Protein AF-0000000084884429 (afdb_homodimer)

InterPro domains:
  IPR000172 Glucose-methanol-choline oxidoreductase, N-terminal [PF00732] (35-345)
  IPR000172 Glucose-methanol-choline oxidoreductase, N-terminal [PS00623] (112-135)
  IPR007867 Glucose-methanol-choline oxidoreductase, C-terminal [PF05199] (459-597)
  IPR012132 Glucose-methanol-choline oxidoreductase [PIRSF000137] (30-611)
  IPR012132 Glucose-methanol-choline oxidoreductase [PTHR11552] (22-611)
  IPR036188 FAD/NAD(P)-binding domain superfamily [G3DSA:3.50.50.60] (35-605)
  IPR036188 FAD/NAD(P)-binding domain superfamily [SSF51905] (32-609)

Radius of gyration: 31.02 Å; Cα contacts (8 Å, |Δi|>4): 3161; chains: 2; bounding box: 102×90×101 Å

Nearest PDB structures (foldseek):
  8bxl-assembly3_E  TM=9.101E-01  e=1.076E-56  Penicillium expansum
  3fim-assembly1_B  TM=9.137E-01  e=1.720E-54  Pleurotus eryngii
  6yrx-assembly1_AAA  TM=8.765E-01  e=1.521E-51  Chlorella variabilis
  5ncc-assembly4_D  TM=8.671E-01  e=5.876E-47  Chlorella variabilis
  5hsa-assembly1_H  TM=8.529E-01  e=1.124E-46  Komagataella phaffii CBS 7435

Secondary structure (DSSP, 8-state):
--------------------------PPPPPPSEEEEEEE--SHHHHHHHHHHHTTS---EEEE-SS--GGGSGGGSBGGGGGG-TTSTTB--EEBPPBGGGTTB--EE--B-STTGGGGTS--B-----HHHHHHHHHTT-TT-SHHHHHHHHHHTEEE----GGG----TT----GGG--S-SEEEB--S---HHHHHHHHHGGGGTPPB-S-S-SS---EEESPPBSB-TTSBB--HIIIIIHHHTT-TTEEEESS--EEEEEEE-SSSS-EEEEEEEEETTTTEEEEEEEEEEEEE--HHHHHHHHHHHTTEE-HHHHHHTTPPPSEE-TTTTEEEB--EEEEEEEEE-SSTTT--THHHH-HHHHHHHHHHHHHHS-SGGG--SS--EEEEPPPHHHHHHTT-HHHHHTT-SSS--EEEEEESS-SSSS--SS----TTSEEEEEEEEES-----EEEE-SSS-TTSPPEEE--TT-SHHHHHHHHHHHHHHHHHHHSHHHHTTB-STGGGEEESGGGS-TT-HHHHHHHHHHH-EE-S--B-TT-BS-GGGT-SB-TT-BBTT-BSEEE-SGGG-SS--SS-THHHHHHHHHHHHHHHHHHTT----/--------------------------PPPPPPSEEEEEEE--SHHHHHHHHHHHTTS---EEEE-SS--GGGSGGGSBGGGGGG-TTSTTB--EEBPPBGGGTTB--EE--B-STTGGGGTS--B-----HHHHHHHHHTT-TT-SHHHHHHHHHHTEEE----GGG----TT----GGG--S-SEEEB--S---HHHHHHHHHGGGGTPPB-S-S-SS---EEEPPPBSB-TTSBB--HIIIIIHHHTT-TTEEEESS--EEEEEEE-SSSS-EEEEEEEEETTTTEEEEEEEEEEEEE--HHHHHHHHHHHTTEE-HHHHHHTTPPPSEE-TTTT--BB--EEEEEEEEE-SSTTT--THHHH-HHHHHHHHHHHHHHS-SGGG--SS--EEEEPPPHHHHHHTT-HHHHHTT-SSS--EEEEEESS-SSSS--SS----TTSEEEEEEEEES-----BEEE-SSS-TTSPPEEE--TT-SHHHHHHHHHHHHHHHHHHHSHHHHTTB-STGGGEEESGGGS-TT-HHHHHHHHHHH-EE-S--B-TT-BS-GGGT-SB-TT-BBTT-BSEEE-SGGG-SS--SS-THHHHHHHHHHHHHHHHHHTT----

Structure (mmCIF, N/CA/C/O backbone):
data_AF-0000000084884429-model_v1
#
loop_
_entity.id
_entity.type
_entity.pdbx_description
1 polymer 'Glucose-methanol-choline oxidoreductase N-terminal domain-containing protein'
#
loop_
_atom_site.group_PDB
_atom_site.id
_atom_site.type_symbol
_atom_site.label_atom_id
_atom_site.label_alt_id
_atom_site.label_comp_id
_atom_site.label_asym_id
_atom_site.label_entity_id
_atom_site.label_seq_id
_atom_site.pdbx_PDB_ins_code
_atom_site.Cartn_x
_atom_site.Cartn_y
_atom_site.Cartn_z
_atom_site.occupancy
_atom_site.B_iso_or_equiv
_atom_site.auth_seq_id
_atom_site.auth_comp_id
_atom_site.auth_asym_id
_atom_site.auth_atom_id
_atom_site.pdbx_PDB_model_num
ATOM 1 N N . MET A 1 1 ? -57.531 45.875 -27.156 1 28.5 1 MET A N 1
ATOM 2 C CA . MET A 1 1 ? -57.156 44.688 -26.375 1 28.5 1 MET A CA 1
ATOM 3 C C . MET A 1 1 ? -55.812 44.156 -26.812 1 28.5 1 MET A C 1
ATOM 5 O O . MET A 1 1 ? -55.688 43.438 -27.812 1 28.5 1 MET A O 1
ATOM 9 N N . PHE A 1 2 ? -54.719 44.938 -26.719 1 32.41 2 PHE A N 1
ATOM 10 C CA . PHE A 1 2 ? -53.344 44.906 -27.172 1 32.41 2 PHE A CA 1
ATOM 11 C C . PHE A 1 2 ? -52.594 43.781 -26.453 1 32.41 2 PHE A C 1
ATOM 13 O O . PHE A 1 2 ? -52.375 43.875 -25.234 1 32.41 2 PHE A O 1
ATOM 20 N N . SER A 1 3 ? -52.719 42.531 -26.859 1 29.09 3 SER A N 1
ATOM 21 C CA . SER A 1 3 ? -52.125 41.281 -26.406 1 29.09 3 SER A CA 1
ATOM 22 C C . SER A 1 3 ? -50.594 41.312 -26.5 1 29.09 3 SER A C 1
ATOM 24 O O . SER A 1 3 ? -50.062 41.438 -27.594 1 29.09 3 SER A O 1
ATOM 26 N N . SER A 1 4 ? -49.938 41.969 -25.562 1 25.88 4 SER A N 1
ATOM 27 C CA . SER A 1 4 ? -48.469 42.094 -25.5 1 25.88 4 SER A CA 1
ATOM 28 C C . SER A 1 4 ? -47.812 40.719 -25.359 1 25.88 4 SER A C 1
ATOM 30 O O . SER A 1 4 ? -48.125 39.969 -24.438 1 25.88 4 SER A O 1
ATOM 32 N N . LYS A 1 5 ? -47.344 40.156 -26.531 1 30.22 5 LYS A N 1
ATOM 33 C CA . LYS A 1 5 ? -46.562 38.938 -26.703 1 30.22 5 LYS A CA 1
ATOM 34 C C . LYS A 1 5 ? -45.25 39 -25.906 1 30.22 5 LYS A C 1
ATOM 36 O O . LYS A 1 5 ? -44.344 39.719 -26.266 1 30.22 5 LYS A O 1
ATOM 41 N N . LEU A 1 6 ? -45.344 38.75 -24.516 1 28.12 6 LEU A N 1
ATOM 42 C CA . LEU A 1 6 ? -44.125 38.688 -23.703 1 28.12 6 LEU A CA 1
ATOM 43 C C . LEU A 1 6 ? -43.219 37.562 -24.172 1 28.12 6 LEU A C 1
ATOM 45 O O . LEU A 1 6 ? -43.625 36.406 -24.188 1 28.12 6 LEU A O 1
ATOM 49 N N . THR A 1 7 ? -42.281 37.844 -25.062 1 27.86 7 THR A N 1
ATOM 50 C CA . THR A 1 7 ? -41.25 36.906 -25.547 1 27.86 7 THR A CA 1
ATOM 51 C C . THR A 1 7 ? -40.344 36.469 -24.406 1 27.86 7 THR A C 1
ATOM 53 O O . THR A 1 7 ? -39.688 37.312 -23.781 1 27.86 7 THR A O 1
ATOM 56 N N . LEU A 1 8 ? -40.656 35.406 -23.688 1 26.7 8 LEU A N 1
ATOM 57 C CA . LEU A 1 8 ? -39.812 34.75 -22.703 1 26.7 8 LEU A CA 1
ATOM 58 C C . LEU A 1 8 ? -38.5 34.281 -23.328 1 26.7 8 LEU A C 1
ATOM 60 O O . LEU A 1 8 ? -38.5 33.406 -24.188 1 26.7 8 LEU A O 1
ATOM 64 N N . ALA A 1 9 ? -37.562 35.188 -23.516 1 31.23 9 ALA A N 1
ATOM 65 C CA . ALA A 1 9 ? -36.219 34.75 -23.875 1 31.23 9 ALA A CA 1
ATOM 66 C C . ALA A 1 9 ? -35.625 33.844 -22.781 1 31.23 9 ALA A C 1
ATOM 68 O O . ALA A 1 9 ? -35.375 34.281 -21.672 1 31.23 9 ALA A O 1
ATOM 69 N N . ILE A 1 10 ? -35.906 32.562 -22.844 1 29.95 10 ILE A N 1
ATOM 70 C CA . ILE A 1 10 ? -35.25 31.547 -22.047 1 29.95 10 ILE A CA 1
ATOM 71 C C . ILE A 1 10 ? -33.719 31.641 -22.234 1 29.95 10 ILE A C 1
ATOM 73 O O . ILE A 1 10 ? -33.219 31.469 -23.344 1 29.95 10 ILE A O 1
ATOM 77 N N . GLY A 1 11 ? -33.062 32.562 -21.5 1 28.14 11 GLY A N 1
ATOM 78 C CA . GLY A 1 11 ? -31.594 32.562 -21.422 1 28.14 11 GLY A CA 1
ATOM 79 C C . GLY A 1 11 ? -31 31.219 -21.094 1 28.14 11 GLY A C 1
ATOM 80 O O . GLY A 1 11 ? -31.297 30.641 -20.047 1 28.14 11 GLY A O 1
ATOM 81 N N . LEU A 1 12 ? -30.797 30.375 -22.078 1 30.28 12 LEU A N 1
ATOM 82 C CA . LEU A 1 12 ? -29.969 29.172 -21.984 1 30.28 12 LEU A CA 1
ATOM 83 C C . LEU A 1 12 ? -28.641 29.469 -21.297 1 30.28 12 LEU A C 1
ATOM 85 O O . LEU A 1 12 ? -27.797 30.172 -21.875 1 30.28 12 LEU A O 1
ATOM 89 N N . LEU A 1 13 ? -28.641 29.625 -20.016 1 29.45 13 LEU A N 1
ATOM 90 C CA . LEU A 1 13 ? -27.375 29.609 -19.281 1 29.45 13 LEU A CA 1
ATOM 91 C C . LEU A 1 13 ? -26.547 28.375 -19.656 1 29.45 13 LEU A C 1
ATOM 93 O O . LEU A 1 13 ? -26.953 27.25 -19.391 1 29.45 13 LEU A O 1
ATOM 97 N N . TYR A 1 14 ? -25.844 28.422 -20.719 1 29.58 14 TYR A N 1
ATOM 98 C CA . TYR A 1 14 ? -24.781 27.469 -21.016 1 29.58 14 TYR A CA 1
ATOM 99 C C . TYR A 1 14 ? -23.875 27.266 -19.812 1 29.58 14 TYR A C 1
ATOM 101 O O . TYR A 1 14 ? -23.188 28.188 -19.375 1 29.58 14 TYR A O 1
ATOM 109 N N . ALA A 1 15 ? -24.297 26.375 -18.969 1 33.88 15 ALA A N 1
ATOM 110 C CA . ALA A 1 15 ? -23.344 25.859 -18 1 33.88 15 ALA A CA 1
ATOM 111 C C . ALA A 1 15 ? -22.031 25.453 -18.688 1 33.88 15 ALA A C 1
ATOM 113 O O . ALA A 1 15 ? -21.984 24.453 -19.406 1 33.88 15 ALA A O 1
ATOM 114 N N . HIS A 1 16 ? -21.219 26.453 -19.047 1 29.48 16 HIS A N 1
ATOM 115 C CA . HIS A 1 16 ? -19.828 26.078 -19.328 1 29.48 16 HIS A CA 1
ATOM 116 C C . HIS A 1 16 ? -19.266 25.203 -18.219 1 29.48 16 HIS A C 1
ATOM 118 O O . HIS A 1 16 ? -19.016 25.688 -17.109 1 29.48 16 HIS A O 1
ATOM 124 N N . SER A 1 17 ? -19.734 24.047 -18.188 1 30.17 17 SER A N 1
ATOM 125 C CA . SER A 1 17 ? -19.016 23.078 -17.375 1 30.17 17 SER A CA 1
ATOM 126 C C . SER A 1 17 ? -17.5 23.203 -17.562 1 30.17 17 SER A C 1
ATOM 128 O O . SER A 1 17 ? -17 23 -18.672 1 30.17 17 SER A O 1
ATOM 130 N N . ILE A 1 18 ? -16.953 24.156 -16.875 1 29.61 18 ILE A N 1
ATOM 131 C CA . ILE A 1 18 ? -15.5 24.219 -16.797 1 29.61 18 ILE A CA 1
ATOM 132 C C . ILE A 1 18 ? -14.93 22.828 -16.562 1 29.61 18 ILE A C 1
ATOM 134 O O . ILE A 1 18 ? -15.047 22.281 -15.461 1 29.61 18 ILE A O 1
ATOM 138 N N . LEU A 1 19 ? -15.094 22.047 -17.562 1 29.28 19 LEU A N 1
ATOM 139 C CA . LEU A 1 19 ? -14.281 20.828 -17.547 1 29.28 19 LEU A CA 1
ATOM 140 C C . LEU A 1 19 ? -12.812 21.172 -17.312 1 29.28 19 LEU A C 1
ATOM 142 O O . LEU A 1 19 ? -12.219 21.922 -18.078 1 29.28 19 LEU A O 1
ATOM 146 N N . ALA A 1 20 ? -12.359 21.219 -16.094 1 28.7 20 ALA A N 1
ATOM 147 C CA . ALA A 1 20 ? -10.914 21.234 -15.875 1 28.7 20 ALA A CA 1
ATOM 148 C C . ALA A 1 20 ? -10.195 20.312 -16.844 1 28.7 20 ALA A C 1
ATOM 150 O O . ALA A 1 20 ? -10.391 19.094 -16.828 1 28.7 20 ALA A O 1
ATOM 151 N N . ARG A 1 21 ? -9.773 20.984 -17.922 1 31.45 21 ARG A N 1
ATOM 152 C CA . ARG A 1 21 ? -8.93 20.219 -18.812 1 31.45 21 ARG A CA 1
ATOM 153 C C . ARG A 1 21 ? -7.68 19.703 -18.094 1 31.45 21 ARG A C 1
ATOM 155 O O . ARG A 1 21 ? -6.992 20.484 -17.438 1 31.45 21 ARG A O 1
ATOM 162 N N . PRO A 1 22 ? -7.555 18.453 -17.922 1 31.91 22 PRO A N 1
ATOM 163 C CA . PRO A 1 22 ? -6.273 17.969 -17.391 1 31.91 22 PRO A CA 1
ATOM 164 C C . PRO A 1 22 ? -5.078 18.734 -17.969 1 31.91 22 PRO A C 1
ATOM 166 O O . PRO A 1 22 ? -5.152 19.25 -19.078 1 31.91 22 PRO A O 1
ATOM 169 N N . ILE A 1 23 ? -4.285 19.266 -17.172 1 31.33 23 ILE A N 1
ATOM 170 C CA . ILE A 1 23 ? -3.033 19.766 -17.719 1 31.33 23 ILE A CA 1
ATOM 171 C C . ILE A 1 23 ? -2.523 18.797 -18.797 1 31.33 23 ILE A C 1
ATOM 173 O O . ILE A 1 23 ? -2.129 17.672 -18.484 1 31.33 23 ILE A O 1
ATOM 177 N N . LYS A 1 24 ? -2.941 18.969 -19.938 1 39.25 24 LYS A N 1
ATOM 178 C CA . LYS A 1 24 ? -2.379 18.484 -21.203 1 39.25 24 LYS A CA 1
ATOM 179 C C . LYS A 1 24 ? -0.904 18.844 -21.328 1 39.25 24 LYS A C 1
ATOM 181 O O . LYS A 1 24 ? -0.537 20.016 -21.188 1 39.25 24 LYS A O 1
ATOM 186 N N . GLY A 1 25 ? 0.214 17.859 -20.828 1 46.62 25 GLY A N 1
ATOM 187 C CA . GLY A 1 25 ? 1.463 18.391 -21.344 1 46.62 25 GLY A CA 1
ATOM 188 C C . GLY A 1 25 ? 2.684 17.906 -20.594 1 46.62 25 GLY A C 1
ATOM 189 O O . GLY A 1 25 ? 3.793 18.406 -20.812 1 46.62 25 GLY A O 1
ATOM 190 N N . ILE A 1 26 ? 2.559 17.391 -19.359 1 47.69 26 ILE A N 1
ATOM 191 C CA . ILE A 1 26 ? 3.93 17.047 -19 1 47.69 26 ILE A CA 1
ATOM 192 C C . ILE A 1 26 ? 4.426 15.922 -19.906 1 47.69 26 ILE A C 1
ATOM 194 O O . ILE A 1 26 ? 3.912 14.805 -19.844 1 47.69 26 ILE A O 1
ATOM 198 N N . GLU A 1 27 ? 4.922 16.328 -20.875 1 57.53 27 GLU A N 1
ATOM 199 C CA . GLU A 1 27 ? 5.566 15.32 -21.703 1 57.53 27 GLU A CA 1
ATOM 200 C C . GLU A 1 27 ? 6.766 14.703 -20.984 1 57.53 27 GLU A C 1
ATOM 202 O O . GLU A 1 27 ? 7.531 15.406 -20.328 1 57.53 27 GLU A O 1
ATOM 207 N N . ARG A 1 28 ? 6.691 13.438 -20.891 1 68.38 28 ARG A N 1
ATOM 208 C CA . ARG A 1 28 ? 7.836 12.734 -20.312 1 68.38 28 ARG A CA 1
ATOM 209 C C . ARG A 1 28 ? 9.125 13.125 -21.031 1 68.38 28 ARG A C 1
ATOM 211 O O . ARG A 1 28 ? 9.211 13.07 -22.25 1 68.38 28 ARG A O 1
ATOM 218 N N . ALA A 1 29 ? 10.047 13.672 -20.234 1 70.25 29 ALA A N 1
ATOM 219 C CA . ALA A 1 29 ? 11.297 14.227 -20.766 1 70.25 29 ALA A CA 1
ATOM 220 C C . ALA A 1 29 ? 12.25 13.125 -21.188 1 70.25 29 ALA A C 1
ATOM 222 O O . ALA A 1 29 ? 12.172 12 -20.703 1 70.25 29 ALA A O 1
ATOM 223 N N . VAL A 1 30 ? 12.984 13.406 -22.125 1 79.38 30 VAL A N 1
ATOM 224 C CA . VAL A 1 30 ? 14.078 12.531 -22.531 1 79.38 30 VAL A CA 1
ATOM 225 C C . VAL A 1 30 ? 15.211 12.633 -21.516 1 79.38 30 VAL A C 1
ATOM 227 O O . VAL A 1 30 ? 15.672 13.734 -21.188 1 79.38 30 VAL A O 1
ATOM 230 N N . ILE A 1 31 ? 15.555 11.586 -20.938 1 84.88 31 ILE A N 1
ATOM 231 C CA . ILE A 1 31 ? 16.594 11.516 -19.922 1 84.88 31 ILE A CA 1
ATOM 232 C C . ILE A 1 31 ? 17.969 11.664 -20.562 1 84.88 31 ILE A C 1
ATOM 234 O O . ILE A 1 31 ? 18.234 11.062 -21.609 1 84.88 31 ILE A O 1
ATOM 238 N N . GLN A 1 32 ? 18.703 12.547 -19.984 1 89 32 GLN A N 1
ATOM 239 C CA . GLN A 1 32 ? 20.109 12.68 -20.375 1 89 32 GLN A CA 1
ATOM 240 C C . GLN A 1 32 ? 21.016 11.82 -19.484 1 89 32 GLN A C 1
ATOM 242 O O . GLN A 1 32 ? 20.578 11.336 -18.438 1 89 32 GLN A O 1
ATOM 247 N N . ASP A 1 33 ? 22.25 11.703 -19.906 1 90.56 33 ASP A N 1
ATOM 248 C CA . ASP A 1 33 ? 23.188 10.859 -19.172 1 90.56 33 ASP A CA 1
ATOM 249 C C . ASP A 1 33 ? 23.688 11.562 -17.922 1 90.56 33 ASP A C 1
ATOM 251 O O . ASP A 1 33 ? 24.172 10.914 -16.984 1 90.56 33 ASP A O 1
ATOM 255 N N . GLU A 1 34 ? 23.547 12.945 -18.016 1 95.94 34 GLU A N 1
ATOM 256 C CA . GLU A 1 34 ? 24.109 13.711 -16.906 1 95.94 34 GLU A CA 1
ATOM 257 C C . GLU A 1 34 ? 23.328 15 -16.672 1 95.94 34 GLU A C 1
ATOM 259 O O . GLU A 1 34 ? 22.844 15.625 -17.625 1 95.94 34 GLU A O 1
ATOM 264 N N . TYR A 1 35 ? 23.188 15.43 -15.445 1 98.19 35 TYR A N 1
ATOM 265 C CA . TYR A 1 35 ? 22.609 16.688 -14.977 1 98.19 35 TYR A CA 1
ATOM 266 C C . TYR A 1 35 ? 23.516 17.359 -13.961 1 98.19 35 TYR A C 1
ATOM 268 O O . TYR A 1 35 ? 24.422 16.734 -13.406 1 98.19 35 TYR A O 1
ATOM 276 N N . ASP A 1 36 ? 23.328 18.703 -13.789 1 98.56 36 ASP A N 1
ATOM 277 C CA . ASP A 1 36 ? 24.016 19.344 -12.672 1 98.56 36 ASP A CA 1
ATOM 278 C C . ASP A 1 36 ? 23.547 18.781 -11.336 1 98.56 36 ASP A C 1
ATOM 280 O O . ASP A 1 36 ? 24.344 18.391 -10.492 1 98.56 36 ASP A O 1
ATOM 284 N N . PHE A 1 37 ? 22.219 18.734 -11.219 1 98.81 37 PHE A N 1
ATOM 285 C CA . PHE A 1 37 ? 21.609 18.219 -10 1 98.81 37 PHE A CA 1
ATOM 286 C C . PHE A 1 37 ? 20.547 17.172 -10.328 1 98.81 37 PHE A C 1
ATOM 288 O O . PHE A 1 37 ? 19.797 17.328 -11.297 1 98.81 37 PHE A O 1
ATOM 295 N N . ILE A 1 38 ? 20.469 16.125 -9.508 1 98.88 38 ILE A N 1
ATOM 296 C CA . ILE A 1 38 ? 19.391 15.141 -9.523 1 98.88 38 ILE A CA 1
ATOM 297 C C . ILE A 1 38 ? 18.656 15.164 -8.188 1 98.88 38 ILE A C 1
ATOM 299 O O . ILE A 1 38 ? 19.281 15.031 -7.129 1 98.88 38 ILE A O 1
ATOM 303 N N . ILE A 1 39 ? 17.391 15.398 -8.266 1 98.94 39 ILE A N 1
ATOM 304 C CA . ILE A 1 39 ? 16.547 15.375 -7.07 1 98.94 39 ILE A CA 1
ATOM 305 C C . ILE A 1 39 ? 15.797 14.047 -6.992 1 98.94 39 ILE A C 1
ATOM 307 O O . ILE A 1 39 ? 14.953 13.75 -7.844 1 98.94 39 ILE A O 1
ATOM 311 N N . ALA A 1 40 ? 16.125 13.234 -5.984 1 98.88 40 ALA A N 1
ATOM 312 C CA . ALA A 1 40 ? 15.391 12.008 -5.684 1 98.88 40 ALA A CA 1
ATOM 313 C C . ALA A 1 40 ? 14.18 12.289 -4.797 1 98.88 40 ALA A C 1
ATOM 315 O O . ALA A 1 40 ? 14.312 12.422 -3.578 1 98.88 40 ALA A O 1
ATOM 316 N N . GLY A 1 41 ? 13.023 12.305 -5.414 1 98.69 41 GLY A N 1
ATOM 317 C CA . GLY A 1 41 ? 11.789 12.648 -4.727 1 98.69 41 GLY A CA 1
ATOM 318 C C . GLY A 1 41 ? 11.203 13.977 -5.168 1 98.69 41 GLY A C 1
ATOM 319 O O . GLY A 1 41 ? 11.781 15.031 -4.902 1 98.69 41 GLY A O 1
ATOM 320 N N . GLY A 1 42 ? 10.109 13.938 -5.824 1 98.62 42 GLY A N 1
ATOM 321 C CA . GLY A 1 42 ? 9.375 15.125 -6.227 1 98.62 42 GLY A CA 1
ATOM 322 C C . GLY A 1 42 ? 8.266 15.5 -5.262 1 98.62 42 GLY A C 1
ATOM 323 O O . GLY A 1 42 ? 7.129 15.742 -5.676 1 98.62 42 GLY A O 1
ATOM 324 N N . GLY A 1 43 ? 8.57 15.445 -3.949 1 98.56 43 GLY A N 1
ATOM 325 C CA . GLY A 1 43 ? 7.613 15.781 -2.91 1 98.56 43 GLY A CA 1
ATOM 326 C C . GLY A 1 43 ? 7.57 17.266 -2.596 1 98.56 43 GLY A C 1
ATOM 327 O O . GLY A 1 43 ? 7.855 18.094 -3.461 1 98.56 43 GLY A O 1
ATOM 328 N N . THR A 1 44 ? 7.191 17.625 -1.37 1 98.81 44 THR A N 1
ATOM 329 C CA . THR A 1 44 ? 6.977 19 -0.939 1 98.81 44 THR A CA 1
ATOM 330 C C . THR A 1 44 ? 8.242 19.828 -1.11 1 98.81 44 THR A C 1
ATOM 332 O O . THR A 1 44 ? 8.258 20.812 -1.856 1 98.81 44 THR A O 1
ATOM 335 N N . ALA A 1 45 ? 9.312 19.422 -0.539 1 98.88 45 ALA A N 1
ATOM 336 C CA . ALA A 1 45 ? 10.547 20.188 -0.583 1 98.88 45 ALA A CA 1
ATOM 337 C C . ALA A 1 45 ? 11.242 20.031 -1.932 1 98.88 45 ALA A C 1
ATOM 339 O O . ALA A 1 45 ? 11.82 21 -2.455 1 98.88 45 ALA A O 1
ATOM 340 N N . GLY A 1 46 ? 11.188 18.844 -2.506 1 98.88 46 GLY A N 1
ATOM 341 C CA . GLY A 1 46 ? 11.891 18.562 -3.75 1 98.88 46 GLY A CA 1
ATOM 342 C C . GLY A 1 46 ? 11.469 19.469 -4.891 1 98.88 46 GLY A C 1
ATOM 343 O O . GLY A 1 46 ? 12.312 19.953 -5.652 1 98.88 46 GLY A O 1
ATOM 344 N N . LEU A 1 47 ? 10.211 19.719 -4.988 1 98.81 47 LEU A N 1
ATOM 345 C CA . LEU A 1 47 ? 9.719 20.531 -6.102 1 98.81 47 LEU A CA 1
ATOM 346 C C . LEU A 1 47 ? 10 22 -5.867 1 98.81 47 LEU A C 1
ATOM 348 O O . LEU A 1 47 ? 10.133 22.781 -6.82 1 98.81 47 LEU A O 1
ATOM 352 N N . VAL A 1 48 ? 10.109 22.438 -4.586 1 98.88 48 VAL A N 1
ATOM 353 C CA . VAL A 1 48 ? 10.555 23.797 -4.281 1 98.88 48 VAL A CA 1
ATOM 354 C C . VAL A 1 48 ? 11.992 23.984 -4.746 1 98.88 48 VAL A C 1
ATOM 356 O O . VAL A 1 48 ? 12.312 24.953 -5.434 1 98.88 48 VAL A O 1
ATOM 359 N N . VAL A 1 49 ? 12.844 23.016 -4.438 1 98.88 49 VAL A N 1
ATOM 360 C CA . VAL A 1 49 ? 14.25 23.062 -4.816 1 98.88 49 VAL A CA 1
ATOM 361 C C . VAL A 1 49 ? 14.375 23.062 -6.34 1 98.88 49 VAL A C 1
ATOM 363 O O . VAL A 1 49 ? 15.148 23.844 -6.906 1 98.88 49 VAL A O 1
ATOM 366 N N . ALA A 1 50 ? 13.617 22.188 -6.977 1 98.69 50 ALA A N 1
ATOM 367 C CA . ALA A 1 50 ? 13.648 22.109 -8.438 1 98.69 50 ALA A CA 1
ATOM 368 C C . ALA A 1 50 ? 13.297 23.453 -9.062 1 98.69 50 ALA A C 1
ATOM 370 O O . ALA A 1 50 ? 13.984 23.906 -9.984 1 98.69 50 ALA A O 1
ATOM 371 N N . ASN A 1 51 ? 12.242 24.078 -8.57 1 98.62 51 ASN A N 1
ATOM 372 C CA . ASN A 1 51 ? 11.82 25.375 -9.07 1 98.62 51 ASN A CA 1
ATOM 373 C C . ASN A 1 51 ? 12.914 26.422 -8.891 1 98.62 51 ASN A C 1
ATOM 375 O O . ASN A 1 51 ? 13.312 27.078 -9.859 1 98.62 51 ASN A O 1
ATOM 379 N N . ARG A 1 52 ? 13.43 26.562 -7.77 1 98.31 52 ARG A N 1
ATOM 380 C CA . ARG A 1 52 ? 14.375 27.625 -7.438 1 98.31 52 ARG A CA 1
ATOM 381 C C . ARG A 1 52 ? 15.711 27.406 -8.141 1 98.31 52 ARG A C 1
ATOM 383 O O . ARG A 1 52 ? 16.344 28.359 -8.594 1 98.31 52 ARG A O 1
ATOM 390 N N . LEU A 1 53 ? 16.156 26.141 -8.25 1 98.19 53 LEU A N 1
ATOM 391 C CA . LEU A 1 53 ? 17.469 25.859 -8.836 1 98.19 53 LEU A CA 1
ATOM 392 C C . LEU A 1 53 ? 17.438 26.109 -10.344 1 98.19 53 LEU A C 1
ATOM 394 O O . LEU A 1 53 ? 18.5 26.312 -10.961 1 98.19 53 LEU A O 1
ATOM 398 N N . THR A 1 54 ? 16.281 26.078 -10.953 1 97.81 54 THR A N 1
ATOM 399 C CA . THR A 1 54 ? 16.234 26.219 -12.398 1 97.81 54 THR A CA 1
ATOM 400 C C . THR A 1 54 ? 15.867 27.641 -12.805 1 97.81 54 THR A C 1
ATOM 402 O O . THR A 1 54 ? 15.812 27.953 -13.992 1 97.81 54 THR A O 1
ATOM 405 N N . GLU A 1 55 ? 15.609 28.5 -11.852 1 96.31 55 GLU A N 1
ATOM 406 C CA . GLU A 1 55 ? 15.133 29.859 -12.086 1 96.31 55 GLU A CA 1
ATOM 407 C C . GLU A 1 55 ? 16.141 30.672 -12.891 1 96.31 55 GLU A C 1
ATOM 409 O O . GLU A 1 55 ? 15.758 31.422 -13.789 1 96.31 55 GLU A O 1
ATOM 414 N N . SER A 1 56 ? 17.406 30.547 -12.664 1 96.19 56 SER A N 1
ATOM 415 C CA . SER A 1 56 ? 18.422 31.391 -13.289 1 96.19 56 SER A CA 1
ATOM 416 C C . SER A 1 56 ? 18.797 30.875 -14.672 1 96.19 56 SER A C 1
ATOM 418 O O . SER A 1 56 ? 19.406 31.594 -15.461 1 96.19 56 SER A O 1
ATOM 420 N N . GLY A 1 57 ? 18.469 29.594 -14.906 1 96.38 57 GLY A N 1
ATOM 421 C CA . GLY A 1 57 ? 18.859 28.969 -16.156 1 96.38 57 GLY A CA 1
ATOM 422 C C . GLY A 1 57 ? 20.266 28.391 -16.141 1 96.38 57 GLY A C 1
ATOM 423 O O . GLY A 1 57 ? 20.672 27.703 -17.078 1 96.38 57 GLY A O 1
ATOM 424 N N . LYS A 1 58 ? 20.953 28.5 -15.078 1 96.62 58 LYS A N 1
ATOM 425 C CA . LYS A 1 58 ? 22.359 28.094 -14.961 1 96.62 58 LYS A CA 1
ATOM 426 C C . LYS A 1 58 ? 22.484 26.594 -14.789 1 96.62 58 LYS A C 1
ATOM 428 O O . LYS A 1 58 ? 23.453 25.984 -15.234 1 96.62 58 LYS A O 1
ATOM 433 N N . PHE A 1 59 ? 21.547 26 -14.156 1 98.12 59 PHE A N 1
ATOM 434 C CA . PHE A 1 59 ? 21.672 24.609 -13.758 1 98.12 59 PHE A CA 1
ATOM 435 C C . PHE A 1 59 ? 20.656 23.75 -14.5 1 98.12 59 PHE A C 1
ATOM 437 O O . PHE A 1 59 ? 19.516 24.156 -14.711 1 98.12 59 PHE A O 1
ATOM 444 N N . ARG A 1 60 ? 21.047 22.594 -14.938 1 97.56 60 ARG A N 1
ATOM 445 C CA . ARG A 1 60 ? 20.156 21.562 -15.445 1 97.56 60 ARG A CA 1
ATOM 446 C C . ARG A 1 60 ? 19.781 20.578 -14.344 1 97.56 60 ARG A C 1
ATOM 448 O O . ARG A 1 60 ? 20.656 20 -13.695 1 97.56 60 ARG A O 1
ATOM 455 N N . VAL A 1 61 ? 18.453 20.406 -14.164 1 98.25 61 VAL A N 1
ATOM 456 C CA . VAL A 1 61 ? 17.984 19.656 -13.008 1 98.25 61 VAL A CA 1
ATOM 457 C C . VAL A 1 61 ? 17.047 18.531 -13.461 1 98.25 61 VAL A C 1
ATOM 459 O O . VAL A 1 61 ? 16.219 18.734 -14.359 1 98.25 61 VAL A O 1
ATOM 462 N N . LEU A 1 62 ? 17.234 17.312 -12.898 1 98.06 62 LEU A N 1
ATOM 463 C CA . LEU A 1 62 ? 16.328 16.188 -13.07 1 98.06 62 LEU A CA 1
ATOM 464 C C . LEU A 1 62 ? 15.586 15.875 -11.773 1 98.06 62 LEU A C 1
ATOM 466 O O . LEU A 1 62 ? 16.219 15.75 -10.719 1 98.06 62 LEU A O 1
ATOM 470 N N . VAL A 1 63 ? 14.266 15.812 -11.867 1 98.12 63 VAL A N 1
ATOM 471 C CA . VAL A 1 63 ? 13.461 15.336 -10.75 1 98.12 63 VAL A CA 1
ATOM 472 C C . VAL A 1 63 ? 12.93 13.938 -11.047 1 98.12 63 VAL A C 1
ATOM 474 O O . VAL A 1 63 ? 12.359 13.695 -12.109 1 98.12 63 VAL A O 1
ATOM 477 N N . LEU A 1 64 ? 13.141 13.031 -10.102 1 98.06 64 LEU A N 1
ATOM 478 C CA . LEU A 1 64 ? 12.602 11.68 -10.188 1 98.06 64 LEU A CA 1
ATOM 479 C C . LEU A 1 64 ? 11.57 11.438 -9.086 1 98.06 64 LEU A C 1
ATOM 481 O O . LEU A 1 64 ? 11.859 11.648 -7.902 1 98.06 64 LEU A O 1
ATOM 485 N N . GLU A 1 65 ? 10.367 11.07 -9.469 1 97.94 65 GLU A N 1
ATOM 486 C CA . GLU A 1 65 ? 9.266 10.82 -8.539 1 97.94 65 GLU A CA 1
ATOM 487 C C . GLU A 1 65 ? 8.641 9.453 -8.766 1 97.94 65 GLU A C 1
ATOM 489 O O . GLU A 1 65 ? 8.328 9.086 -9.906 1 97.94 65 GLU A O 1
ATOM 494 N N . ALA A 1 66 ? 8.43 8.688 -7.68 1 97.31 66 ALA A N 1
ATOM 495 C CA . ALA A 1 66 ? 7.965 7.305 -7.738 1 97.31 66 ALA A CA 1
ATOM 496 C C . ALA A 1 66 ? 6.492 7.238 -8.141 1 97.31 66 ALA A C 1
ATOM 498 O O . ALA A 1 66 ? 6.078 6.316 -8.852 1 97.31 66 ALA A O 1
ATOM 499 N N . GLY A 1 67 ? 5.699 8.156 -7.629 1 96.81 67 GLY A N 1
ATOM 500 C CA . GLY A 1 67 ? 4.258 8.125 -7.828 1 96.81 67 GLY A CA 1
ATOM 501 C C . GLY A 1 67 ? 3.809 8.922 -9.039 1 96.81 67 GLY A C 1
ATOM 502 O O . GLY A 1 67 ? 4.637 9.367 -9.836 1 96.81 67 GLY A O 1
ATOM 503 N N . PRO A 1 68 ? 2.494 9.141 -9.219 1 96.56 68 PRO A N 1
ATOM 504 C CA . PRO A 1 68 ? 1.927 9.773 -10.414 1 96.56 68 PRO A CA 1
ATOM 505 C C . PRO A 1 68 ? 1.802 11.289 -10.273 1 96.56 68 PRO A C 1
ATOM 507 O O . PRO A 1 68 ? 2.188 11.852 -9.25 1 96.56 68 PRO A O 1
ATOM 510 N N . ASP A 1 69 ? 1.322 11.859 -11.398 1 94.81 69 ASP A N 1
ATOM 511 C CA . ASP A 1 69 ? 0.669 13.164 -11.352 1 94.81 69 ASP A CA 1
ATOM 512 C C . ASP A 1 69 ? -0.594 13.117 -10.5 1 94.81 69 ASP A C 1
ATOM 514 O O . ASP A 1 69 ? -1.416 12.211 -10.641 1 94.81 69 ASP A O 1
ATOM 518 N N . PRO A 1 70 ? -0.675 14.078 -9.562 1 96.31 70 PRO A N 1
ATOM 519 C CA . PRO A 1 70 ? -1.771 13.969 -8.594 1 96.31 70 PRO A CA 1
ATOM 520 C C . PRO A 1 70 ? -3.146 14.055 -9.25 1 96.31 70 PRO A C 1
ATOM 522 O O . PRO A 1 70 ? -4.152 13.695 -8.641 1 96.31 70 PRO A O 1
ATOM 525 N N . ASN A 1 71 ? -3.266 14.453 -10.523 1 95 71 ASN A N 1
ATOM 526 C CA . ASN A 1 71 ? -4.539 14.617 -11.211 1 95 71 ASN A CA 1
ATOM 527 C C . ASN A 1 71 ? -5.219 13.281 -11.484 1 95 71 ASN A C 1
ATOM 529 O O . ASN A 1 71 ? -6.402 13.234 -11.812 1 95 71 ASN A O 1
ATOM 533 N N . VAL A 1 72 ? -4.523 12.18 -11.258 1 94.75 72 VAL A N 1
ATOM 534 C CA . VAL A 1 72 ? -5.16 10.875 -11.406 1 94.75 72 VAL A CA 1
ATOM 535 C C . VAL A 1 72 ? -6.23 10.695 -10.336 1 94.75 72 VAL A C 1
ATOM 537 O O . VAL A 1 72 ? -7.109 9.844 -10.461 1 94.75 72 VAL A O 1
ATOM 540 N N . VAL A 1 73 ? -6.168 11.484 -9.281 1 97.19 73 VAL A N 1
ATOM 541 C CA . VAL A 1 73 ? -7.16 11.57 -8.219 1 97.19 73 VAL A CA 1
ATOM 542 C C . VAL A 1 73 ? -7.57 13.031 -8.008 1 97.19 73 VAL A C 1
ATOM 544 O O . VAL A 1 73 ? -7.059 13.703 -7.109 1 97.19 73 VAL A O 1
ATOM 547 N N . ALA A 1 74 ? -8.562 13.422 -8.688 1 96.62 74 ALA A N 1
ATOM 548 C CA . ALA A 1 74 ? -8.922 14.836 -8.781 1 96.62 74 ALA A CA 1
ATOM 549 C C . ALA A 1 74 ? -9.453 15.344 -7.445 1 96.62 74 ALA A C 1
ATOM 551 O O . ALA A 1 74 ? -9.414 16.547 -7.176 1 96.62 74 ALA A O 1
ATOM 552 N N . ALA A 1 75 ? -9.805 14.453 -6.578 1 95.44 75 ALA A N 1
ATOM 553 C CA . ALA A 1 75 ? -10.336 14.828 -5.273 1 95.44 75 ALA A CA 1
ATOM 554 C C . ALA A 1 75 ? -9.266 15.492 -4.414 1 95.44 75 ALA A C 1
ATOM 556 O O . ALA A 1 75 ? -9.578 16.109 -3.385 1 95.44 75 ALA A O 1
ATOM 557 N N . TYR A 1 76 ? -7.984 15.484 -4.855 1 97.38 76 TYR A N 1
ATOM 558 C CA . TYR A 1 76 ? -6.93 16.109 -4.07 1 97.38 76 TYR A CA 1
ATOM 559 C C . TYR A 1 76 ? -7.074 17.625 -4.07 1 97.38 76 TYR A C 1
ATOM 561 O O . TYR A 1 76 ? -6.531 18.312 -3.199 1 97.38 76 TYR A O 1
ATOM 569 N N . LYS A 1 77 ? -7.914 18.203 -4.879 1 97.19 77 LYS A N 1
ATOM 570 C CA . LYS A 1 77 ? -7.977 19.641 -5.117 1 97.19 77 LYS A CA 1
ATOM 571 C C . LYS A 1 77 ? -8.914 20.328 -4.125 1 97.19 77 LYS A C 1
ATOM 573 O O . LYS A 1 77 ? -8.5 21.234 -3.389 1 97.19 77 LYS A O 1
ATOM 578 N N . PRO A 1 78 ? -10.195 19.969 -4.102 1 96.88 78 PRO A N 1
ATOM 579 C CA . PRO A 1 78 ? -11.094 20.703 -3.207 1 96.88 78 PRO A CA 1
ATOM 580 C C . PRO A 1 78 ? -10.953 20.266 -1.75 1 96.88 78 PRO A C 1
ATOM 582 O O . PRO A 1 78 ? -10.617 19.109 -1.476 1 96.88 78 PRO A O 1
ATOM 585 N N . LEU A 1 79 ? -11.367 21.047 -0.83 1 96.12 79 LEU A N 1
ATOM 586 C CA . LEU A 1 79 ? -11.297 20.781 0.603 1 96.12 79 LEU A CA 1
ATOM 587 C C . LEU A 1 79 ? -12.172 19.594 0.982 1 96.12 79 LEU A C 1
ATOM 589 O O . LEU A 1 79 ? -11.75 18.734 1.753 1 96.12 79 LEU A O 1
ATOM 593 N N . GLY A 1 80 ? -13.32 19.578 0.407 1 93.69 80 GLY A N 1
ATOM 594 C CA . GLY A 1 80 ? -14.242 18.5 0.716 1 93.69 80 GLY A CA 1
ATOM 595 C C . GLY A 1 80 ? -13.797 17.141 0.18 1 93.69 80 GLY A C 1
ATOM 596 O O . GLY A 1 80 ? -14.297 16.109 0.604 1 93.69 80 GLY A O 1
ATOM 597 N N . GLY A 1 81 ? -12.883 17.125 -0.766 1 92.75 81 GLY A N 1
ATOM 598 C CA . GLY A 1 81 ? -12.375 15.898 -1.356 1 92.75 81 GLY A CA 1
ATOM 599 C C . GLY A 1 81 ? -11.305 15.227 -0.511 1 92.75 81 GLY A C 1
ATOM 600 O O . GLY A 1 81 ? -10.938 14.078 -0.767 1 92.75 81 GLY A O 1
ATOM 601 N N . ASN A 1 82 ? -10.867 15.867 0.502 1 92 82 ASN A N 1
ATOM 602 C CA . ASN A 1 82 ? -9.719 15.391 1.268 1 92 82 ASN A CA 1
ATOM 603 C C . ASN A 1 82 ? -9.992 14.031 1.906 1 92 82 ASN A C 1
ATOM 605 O O . ASN A 1 82 ? -9.086 13.211 2.049 1 92 82 ASN A O 1
ATOM 609 N N . SER A 1 83 ? -11.211 13.781 2.26 1 87.69 83 SER A N 1
ATOM 610 C CA . SER A 1 83 ? -11.57 12.523 2.902 1 87.69 83 SER A CA 1
ATOM 611 C C . SER A 1 83 ? -11.664 11.391 1.885 1 87.69 83 SER A C 1
ATOM 613 O O . SER A 1 83 ? -11.844 10.227 2.256 1 87.69 83 SER A O 1
ATOM 615 N N . LEU A 1 84 ? -11.508 11.734 0.595 1 90.62 84 LEU A N 1
ATOM 616 C CA . LEU A 1 84 ? -11.727 10.766 -0.472 1 90.62 84 LEU A CA 1
ATOM 617 C C . LEU A 1 84 ? -10.406 10.344 -1.11 1 90.62 84 LEU A C 1
ATOM 619 O O . LEU A 1 84 ? -10.398 9.609 -2.1 1 90.62 84 LEU A O 1
ATOM 623 N N . ILE A 1 85 ? -9.273 10.789 -0.508 1 93.19 85 ILE A N 1
ATOM 624 C CA . ILE A 1 85 ? -8.031 10.57 -1.23 1 93.19 85 ILE A CA 1
ATOM 625 C C . ILE A 1 85 ? -7.23 9.461 -0.55 1 93.19 85 ILE A C 1
ATOM 627 O O . ILE A 1 85 ? -6.293 8.906 -1.139 1 93.19 85 ILE A O 1
ATOM 631 N N . THR A 1 86 ? -7.492 9.133 0.722 1 90.19 86 THR A N 1
ATOM 632 C CA . THR A 1 86 ? -6.707 8.125 1.417 1 90.19 86 THR A CA 1
ATOM 633 C C . THR A 1 86 ? -6.91 6.75 0.784 1 90.19 86 THR A C 1
ATOM 635 O O . THR A 1 86 ? -8.023 6.406 0.378 1 90.19 86 THR A O 1
ATOM 638 N N . GLY A 1 87 ? -5.816 6.027 0.661 1 90.69 87 GLY A N 1
ATOM 639 C CA . GLY A 1 87 ? -5.879 4.699 0.071 1 90.69 87 GLY A CA 1
ATOM 640 C C . GLY A 1 87 ? -5.883 4.719 -1.446 1 90.69 87 GLY A C 1
ATOM 641 O O . GLY A 1 87 ? -5.828 3.668 -2.086 1 90.69 87 GLY A O 1
ATOM 642 N N . SER A 1 88 ? -5.898 5.906 -2.07 1 94.56 88 SER A N 1
ATOM 643 C CA . SER A 1 88 ? -5.887 6.027 -3.523 1 94.56 88 SER A CA 1
ATOM 644 C C . SER A 1 88 ? -4.48 5.859 -4.082 1 94.56 88 SER A C 1
ATOM 646 O O . SER A 1 88 ? -3.551 5.516 -3.346 1 94.56 88 SER A O 1
ATOM 648 N N . ALA A 1 89 ? -4.352 6.125 -5.395 1 95.06 89 ALA A N 1
ATOM 649 C CA . ALA A 1 89 ? -3.09 5.934 -6.109 1 95.06 89 ALA A CA 1
ATOM 650 C C . ALA A 1 89 ? -2.051 6.965 -5.672 1 95.06 89 ALA A C 1
ATOM 652 O O . ALA A 1 89 ? -0.859 6.805 -5.945 1 95.06 89 ALA A O 1
ATOM 653 N N . ILE A 1 90 ? -2.459 7.98 -4.938 1 97.06 90 ILE A N 1
ATOM 654 C CA . ILE A 1 90 ? -1.512 9.023 -4.57 1 97.06 90 ILE A CA 1
ATOM 655 C C . ILE A 1 90 ? -1.186 8.922 -3.08 1 97.06 90 ILE A C 1
ATOM 657 O O . ILE A 1 90 ? -0.691 9.875 -2.48 1 97.06 90 ILE A O 1
ATOM 661 N N . ASP A 1 91 ? -1.499 7.75 -2.516 1 96.75 91 ASP A N 1
ATOM 662 C CA . ASP A 1 91 ? -1.216 7.445 -1.117 1 96.75 91 ASP A CA 1
ATOM 663 C C . ASP A 1 91 ? -0.363 6.184 -0.992 1 96.75 91 ASP A C 1
ATOM 665 O O . ASP A 1 91 ? -0.771 5.105 -1.43 1 96.75 91 ASP A O 1
ATOM 669 N N . TRP A 1 92 ? 0.838 6.332 -0.359 1 96.5 92 TRP A N 1
ATOM 670 C CA . TRP A 1 92 ? 1.662 5.152 -0.116 1 96.5 92 TRP A CA 1
ATOM 671 C C . TRP A 1 92 ? 0.938 4.156 0.785 1 96.5 92 TRP A C 1
ATOM 673 O O . TRP A 1 92 ? 1.086 2.943 0.625 1 96.5 92 TRP A O 1
ATOM 683 N N . ARG A 1 93 ? 0.155 4.707 1.748 1 94.81 93 ARG A N 1
ATOM 684 C CA . ARG A 1 93 ? -0.606 3.924 2.715 1 94.81 93 ARG A CA 1
ATOM 685 C C . ARG A 1 93 ? 0.301 2.959 3.473 1 94.81 93 ARG A C 1
ATOM 687 O O . ARG A 1 93 ? 0.045 1.754 3.506 1 94.81 93 ARG A O 1
ATOM 694 N N . PHE A 1 94 ? 1.331 3.424 4.117 1 96 94 PHE A N 1
ATOM 695 C CA . PHE A 1 94 ? 2.223 2.584 4.91 1 96 94 PHE A CA 1
ATOM 696 C C . PHE A 1 94 ? 1.534 2.113 6.184 1 96 94 PHE A C 1
ATOM 698 O O . PHE A 1 94 ? 0.482 2.637 6.559 1 96 94 PHE A O 1
ATOM 705 N N . ASP A 1 95 ? 2.078 1.142 6.816 1 94.94 95 ASP A N 1
ATOM 706 C CA . ASP A 1 95 ? 1.699 0.712 8.156 1 94.94 95 ASP A CA 1
ATOM 707 C C . ASP A 1 95 ? 2.891 0.776 9.109 1 94.94 95 ASP A C 1
ATOM 709 O O . ASP A 1 95 ? 4.031 0.559 8.703 1 94.94 95 ASP A O 1
ATOM 713 N N . THR A 1 96 ? 2.574 1.052 10.336 1 97.12 96 THR A N 1
ATOM 714 C CA . THR A 1 96 ? 3.631 1.034 11.336 1 97.12 96 THR A CA 1
ATOM 715 C C . THR A 1 96 ? 3.893 -0.388 11.82 1 97.12 96 THR A C 1
ATOM 717 O O . THR A 1 96 ? 3.074 -1.285 11.602 1 97.12 96 THR A O 1
ATOM 720 N N . ALA A 1 97 ? 5.09 -0.545 12.43 1 95.88 97 ALA A N 1
ATOM 721 C CA . ALA A 1 97 ? 5.285 -1.701 13.297 1 95.88 97 ALA A CA 1
ATOM 722 C C . ALA A 1 97 ? 4.316 -1.668 14.477 1 95.88 97 ALA A C 1
ATOM 724 O O . ALA A 1 97 ? 3.723 -0.628 14.773 1 95.88 97 ALA A O 1
ATOM 725 N N . PRO A 1 98 ? 4.047 -2.852 15.133 1 95.44 98 PRO A N 1
ATOM 726 C CA . PRO A 1 98 ? 3.256 -2.791 16.359 1 95.44 98 PRO A CA 1
ATOM 727 C C . PRO A 1 98 ? 3.801 -1.773 17.359 1 95.44 98 PRO A C 1
ATOM 729 O O . PRO A 1 98 ? 5.004 -1.756 17.641 1 95.44 98 PRO A O 1
ATOM 732 N N . GLN A 1 99 ? 2.943 -0.905 17.844 1 98 99 GLN A N 1
ATOM 733 C CA . GLN A 1 99 ? 3.355 0.171 18.734 1 98 99 GLN A CA 1
ATOM 734 C C . GLN A 1 99 ? 3.301 -0.276 20.203 1 98 99 GLN A C 1
ATOM 736 O O . GLN A 1 99 ? 2.217 -0.438 20.766 1 98 99 GLN A O 1
ATOM 741 N N . GLN A 1 100 ? 4.43 -0.384 20.828 1 97.19 100 GLN A N 1
ATOM 742 C CA . GLN A 1 100 ? 4.512 -0.824 22.219 1 97.19 100 GLN A CA 1
ATOM 743 C C . GLN A 1 100 ? 3.686 0.076 23.125 1 97.19 100 GLN A C 1
ATOM 745 O O . GLN A 1 100 ? 2.967 -0.411 24 1 97.19 100 GLN A O 1
ATOM 750 N N . GLY A 1 101 ? 3.664 1.351 22.891 1 98.31 101 GLY A N 1
ATOM 751 C CA . GLY A 1 101 ? 2.965 2.303 23.734 1 98.31 101 GLY A CA 1
ATOM 752 C C . GLY A 1 101 ? 1.477 2.377 23.453 1 98.31 101 GLY A C 1
ATOM 753 O O . GLY A 1 101 ? 0.738 3.062 24.172 1 98.31 101 GLY A O 1
ATOM 754 N N . LEU A 1 102 ? 1.004 1.683 22.5 1 98.25 102 LEU A N 1
ATOM 755 C CA . LEU A 1 102 ? -0.409 1.651 22.125 1 98.25 102 LEU A CA 1
ATOM 756 C C . LEU A 1 102 ? -0.955 0.229 22.188 1 98.25 102 LEU A C 1
ATOM 758 O O . LEU A 1 102 ? -1.843 -0.134 21.422 1 98.25 102 LEU A O 1
ATOM 762 N N . ASP A 1 103 ? -0.342 -0.591 23.016 1 97.06 103 ASP A N 1
ATOM 763 C CA . ASP A 1 103 ? -0.778 -1.955 23.297 1 97.06 103 ASP A CA 1
ATOM 764 C C . ASP A 1 103 ? -0.702 -2.826 22.047 1 97.06 103 ASP A C 1
ATOM 766 O O . ASP A 1 103 ? -1.582 -3.656 21.812 1 97.06 103 ASP A O 1
ATOM 770 N N . GLY A 1 104 ? 0.26 -2.568 21.219 1 96 104 GLY A N 1
ATOM 771 C CA . GLY A 1 104 ? 0.55 -3.441 20.094 1 96 104 GLY A CA 1
ATOM 772 C C . GLY A 1 104 ? -0.244 -3.094 18.844 1 96 104 GLY A C 1
ATOM 773 O O . GLY A 1 104 ? -0.176 -3.805 17.844 1 96 104 GLY A O 1
ATOM 774 N N . ARG A 1 105 ? -0.956 -1.99 18.797 1 96 105 ARG A N 1
ATOM 775 C CA . ARG A 1 105 ? -1.723 -1.586 17.625 1 96 105 ARG A CA 1
ATOM 776 C C . ARG A 1 105 ? -0.804 -1.308 16.438 1 96 105 ARG A C 1
ATOM 778 O O . ARG A 1 105 ? 0.321 -0.834 16.625 1 96 105 ARG A O 1
ATOM 785 N N . ILE A 1 106 ? -1.251 -1.667 15.266 1 95.38 106 ILE A N 1
ATOM 786 C CA . ILE A 1 106 ? -0.637 -1.287 14 1 95.38 106 ILE A CA 1
ATOM 787 C C . ILE A 1 106 ? -1.451 -0.173 13.344 1 95.38 106 ILE A C 1
ATOM 789 O O . ILE A 1 106 ? -2.66 -0.312 13.148 1 95.38 106 ILE A O 1
ATOM 793 N N . LEU A 1 107 ? -0.804 0.924 13.055 1 96.5 107 LEU A N 1
ATOM 794 C CA . LEU A 1 107 ? -1.504 2.086 12.516 1 96.5 107 LEU A CA 1
ATOM 795 C C . LEU A 1 107 ? -1.155 2.303 11.047 1 96.5 107 LEU A C 1
ATOM 797 O O . LEU A 1 107 ? -0.002 2.129 10.648 1 96.5 107 LEU A O 1
ATOM 801 N N . THR A 1 108 ? -2.166 2.65 10.258 1 95.06 108 THR A N 1
ATOM 802 C CA . THR A 1 108 ? -1.895 3.121 8.906 1 95.06 108 THR A CA 1
ATOM 803 C C . THR A 1 108 ? -1.273 4.516 8.93 1 95.06 108 THR A C 1
ATOM 805 O O . THR A 1 108 ? -1.725 5.387 9.672 1 95.06 108 THR A O 1
ATOM 808 N N . TYR A 1 109 ? -0.221 4.66 8.211 1 97.25 109 TYR A N 1
ATOM 809 C CA . TYR A 1 109 ? 0.442 5.957 8.094 1 97.25 109 TYR A CA 1
ATOM 810 C C . TYR A 1 109 ? 0.375 6.477 6.66 1 97.25 109 TYR A C 1
ATOM 812 O O . TYR A 1 109 ? 1.18 6.086 5.812 1 97.25 109 TYR A O 1
ATOM 820 N N . HIS A 1 110 ? -0.515 7.383 6.414 1 96.38 110 HIS A N 1
ATOM 821 C CA . HIS A 1 110 ? -0.705 7.961 5.086 1 96.38 110 HIS A CA 1
ATOM 822 C C . HIS A 1 110 ? 0.433 8.914 4.734 1 96.38 110 HIS A C 1
ATOM 824 O O . HIS A 1 110 ? 0.875 9.695 5.574 1 96.38 110 HIS A O 1
ATOM 830 N N . ARG A 1 111 ? 0.964 8.742 3.551 1 97.44 111 ARG A N 1
ATOM 831 C CA . ARG A 1 111 ? 2.02 9.578 2.982 1 97.44 111 ARG A CA 1
ATOM 832 C C . ARG A 1 111 ? 1.808 9.789 1.487 1 97.44 111 ARG A C 1
ATOM 834 O O . ARG A 1 111 ? 1.416 8.859 0.776 1 97.44 111 ARG A O 1
ATOM 841 N N . GLY A 1 112 ? 2.055 10.977 1.051 1 98 112 GLY A N 1
ATOM 842 C CA . GLY A 1 112 ? 1.85 11.273 -0.359 1 98 112 GLY A CA 1
ATOM 843 C C . GLY A 1 112 ? 2.773 10.492 -1.272 1 98 112 GLY A C 1
ATOM 844 O O . GLY A 1 112 ? 3.973 10.383 -1.008 1 98 112 GLY A O 1
ATOM 845 N N . LYS A 1 113 ? 2.242 9.883 -2.307 1 97.44 113 LYS A N 1
ATOM 846 C CA . LYS A 1 113 ? 2.945 9.219 -3.398 1 97.44 113 LYS A CA 1
ATOM 847 C C . LYS A 1 113 ? 2.676 9.906 -4.73 1 97.44 113 LYS A C 1
ATOM 849 O O . LYS A 1 113 ? 1.604 9.742 -5.316 1 97.44 113 LYS A O 1
ATOM 854 N N . GLY A 1 114 ? 3.629 10.695 -5.18 1 97.81 114 GLY A N 1
ATOM 855 C CA . GLY A 1 114 ? 3.443 11.43 -6.418 1 97.81 114 GLY A CA 1
ATOM 856 C C . GLY A 1 114 ? 4.004 12.836 -6.367 1 97.81 114 GLY A C 1
ATOM 857 O O . GLY A 1 114 ? 4.488 13.281 -5.32 1 97.81 114 GLY A O 1
ATOM 858 N N . LEU A 1 115 ? 3.879 13.562 -7.504 1 98.25 115 LEU A N 1
ATOM 859 C CA . LEU A 1 115 ? 4.363 14.938 -7.594 1 98.25 115 LEU A CA 1
ATOM 860 C C . LEU A 1 115 ? 3.625 15.836 -6.605 1 98.25 115 LEU A C 1
ATOM 862 O O . LEU A 1 115 ? 2.398 15.953 -6.66 1 98.25 115 LEU A O 1
ATOM 866 N N . GLY A 1 116 ? 4.367 16.406 -5.707 1 98.62 116 GLY A N 1
ATOM 867 C CA . GLY A 1 116 ? 3.811 17.203 -4.633 1 98.62 116 GLY A CA 1
ATOM 868 C C . GLY A 1 116 ? 3.916 16.547 -3.273 1 98.62 116 GLY A C 1
ATOM 869 O O . GLY A 1 116 ? 3.814 17.203 -2.24 1 98.62 116 GLY A O 1
ATOM 870 N N . GLY A 1 117 ? 4.121 15.156 -3.305 1 98.31 117 GLY A N 1
ATOM 871 C CA . GLY A 1 117 ? 4.27 14.414 -2.062 1 98.31 117 GLY A CA 1
ATOM 872 C C . GLY A 1 117 ? 3.127 14.648 -1.09 1 98.31 117 GLY A C 1
ATOM 873 O O . GLY A 1 117 ? 1.959 14.648 -1.483 1 98.31 117 GLY A O 1
ATOM 874 N N . SER A 1 118 ? 3.459 14.836 0.162 1 98.31 118 SER A N 1
ATOM 875 C CA . SER A 1 118 ? 2.436 14.922 1.198 1 98.31 118 SER A CA 1
ATOM 876 C C . SER A 1 118 ? 1.716 16.266 1.159 1 98.31 118 SER A C 1
ATOM 878 O O . SER A 1 118 ? 0.646 16.422 1.753 1 98.31 118 SER A O 1
ATOM 880 N N . SER A 1 119 ? 2.229 17.266 0.425 1 98.5 119 SER A N 1
ATOM 881 C CA . SER A 1 119 ? 1.516 18.531 0.295 1 98.5 119 SER A CA 1
ATOM 882 C C . SER A 1 119 ? 0.271 18.375 -0.573 1 98.5 119 SER A C 1
ATOM 884 O O . SER A 1 119 ? -0.604 19.25 -0.57 1 98.5 119 SER A O 1
ATOM 886 N N . MET A 1 120 ? 0.162 17.328 -1.27 1 97.19 120 MET A N 1
ATOM 887 C CA . MET A 1 120 ? -1.009 17.141 -2.121 1 97.19 120 MET A CA 1
ATOM 888 C C . MET A 1 120 ? -2.08 16.328 -1.408 1 97.19 120 MET A C 1
ATOM 890 O O . MET A 1 120 ? -3.217 16.234 -1.877 1 97.19 120 MET A O 1
ATOM 894 N N . ILE A 1 121 ? -1.728 15.758 -0.202 1 97 121 ILE A N 1
ATOM 895 C CA . ILE A 1 121 ? -2.734 14.914 0.43 1 97 121 ILE A CA 1
ATOM 896 C C . ILE A 1 121 ? -2.932 15.344 1.882 1 97 121 ILE A C 1
ATOM 898 O O . ILE A 1 121 ? -3.738 14.758 2.607 1 97 121 ILE A O 1
ATOM 902 N N . ASN A 1 122 ? -2.221 16.312 2.402 1 96.94 122 ASN A N 1
ATOM 903 C CA . ASN A 1 122 ? -2.346 16.719 3.797 1 96.94 122 ASN A CA 1
ATOM 904 C C . ASN A 1 122 ? -3.689 17.391 4.066 1 96.94 122 ASN A C 1
ATOM 906 O O . ASN A 1 122 ? -4.523 17.5 3.164 1 96.94 122 ASN A O 1
ATOM 910 N N . GLY A 1 123 ? -3.941 17.828 5.344 1 96.44 123 GLY A N 1
ATOM 911 C CA . GLY A 1 123 ? -5.207 18.406 5.773 1 96.44 123 GLY A CA 1
ATOM 912 C C . GLY A 1 123 ? -5.312 19.891 5.48 1 96.44 123 GLY A C 1
ATOM 913 O O . GLY A 1 123 ? -6.148 20.594 6.062 1 96.44 123 GLY A O 1
ATOM 914 N N . PHE A 1 124 ? -4.434 20.469 4.703 1 97.38 124 PHE A N 1
ATOM 915 C CA . PHE A 1 124 ? -4.465 21.812 4.137 1 97.38 124 PHE A CA 1
ATOM 916 C C . PHE A 1 124 ? -3.887 22.828 5.117 1 97.38 124 PHE A C 1
ATOM 918 O O . PHE A 1 124 ? -3.48 23.922 4.719 1 97.38 124 PHE A O 1
ATOM 925 N N . TYR A 1 125 ? -3.918 22.578 6.438 1 97.81 125 TYR A N 1
ATOM 926 C CA . TYR A 1 125 ? -3.564 23.594 7.414 1 97.81 125 TYR A CA 1
ATOM 927 C C . TYR A 1 125 ? -2.133 24.078 7.207 1 97.81 125 TYR A C 1
ATOM 929 O O . TYR A 1 125 ? -1.224 23.281 7.004 1 97.81 125 TYR A O 1
ATOM 937 N N . TYR A 1 126 ? -1.968 25.344 7.234 1 97.94 126 TYR A N 1
ATOM 938 C CA . TYR A 1 126 ? -0.655 25.969 7.129 1 97.94 126 TYR A CA 1
ATOM 939 C C . TYR A 1 126 ? -0.305 26.734 8.406 1 97.94 126 TYR A C 1
ATOM 941 O O . TYR A 1 126 ? -1.07 27.578 8.852 1 97.94 126 TYR A O 1
ATOM 949 N N . GLY A 1 127 ? 0.785 26.5 8.945 1 97.94 127 GLY A N 1
ATOM 950 C CA . GLY A 1 127 ? 1.371 27.203 10.07 1 97.94 127 GLY A CA 1
ATOM 951 C C . GLY A 1 127 ? 2.889 27.188 10.062 1 97.94 127 GLY A C 1
ATOM 952 O O . GLY A 1 127 ? 3.502 26.469 9.273 1 97.94 127 GLY A O 1
ATOM 953 N N . ARG A 1 128 ? 3.477 28.062 10.938 1 98.44 128 ARG A N 1
ATOM 954 C CA . ARG A 1 128 ? 4.93 28.203 10.922 1 98.44 128 ARG A CA 1
ATOM 955 C C . ARG A 1 128 ? 5.531 27.766 12.258 1 98.44 128 ARG A C 1
ATOM 957 O O . ARG A 1 128 ? 6.727 27.484 12.344 1 98.44 128 ARG A O 1
ATOM 964 N N . GLY A 1 129 ? 4.727 27.719 13.297 1 98 129 GLY A N 1
ATOM 965 C CA . GLY A 1 129 ? 5.223 27.422 14.633 1 98 129 GLY A CA 1
ATOM 966 C C . GLY A 1 129 ? 5.797 28.641 15.336 1 98 129 GLY A C 1
ATOM 967 O O . GLY A 1 129 ? 5.648 29.766 14.859 1 98 129 GLY A O 1
ATOM 968 N N . THR A 1 130 ? 6.418 28.391 16.453 1 98.44 130 THR A N 1
ATOM 969 C CA . THR A 1 130 ? 6.922 29.438 17.328 1 98.44 130 THR A CA 1
ATOM 970 C C . THR A 1 130 ? 8.383 29.75 17.016 1 98.44 130 THR A C 1
ATOM 972 O O . THR A 1 130 ? 9.172 28.844 16.734 1 98.44 130 THR A O 1
ATOM 975 N N . SER A 1 131 ? 8.766 31.031 17.125 1 98.62 131 SER A N 1
ATOM 976 C CA . SER A 1 131 ? 10.102 31.5 16.797 1 98.62 131 SER A CA 1
ATOM 977 C C . SER A 1 131 ? 11.164 30.797 17.609 1 98.62 131 SER A C 1
ATOM 979 O O . SER A 1 131 ? 12.234 30.453 17.109 1 98.62 131 SER A O 1
ATOM 981 N N . THR A 1 132 ? 10.906 30.484 18.828 1 98.19 132 THR A N 1
ATOM 982 C CA . THR A 1 132 ? 11.898 29.938 19.734 1 98.19 132 THR A CA 1
ATOM 983 C C . THR A 1 132 ? 12.305 28.531 19.312 1 98.19 132 THR A C 1
ATOM 985 O O . THR A 1 132 ? 13.406 28.078 19.625 1 98.19 132 THR A O 1
ATOM 988 N N . VAL A 1 133 ? 11.438 27.844 18.609 1 98.56 133 VAL A N 1
ATOM 989 C CA . VAL A 1 133 ? 11.773 26.531 18.109 1 98.56 133 VAL A CA 1
ATOM 990 C C . VAL A 1 133 ? 12.914 26.625 17.094 1 98.56 133 VAL A C 1
ATOM 992 O O . VAL A 1 133 ? 13.875 25.859 17.156 1 98.56 133 VAL A O 1
ATOM 995 N N . TYR A 1 134 ? 12.844 27.562 16.219 1 98.75 134 TYR A N 1
ATOM 996 C CA . TYR A 1 134 ? 13.883 27.75 15.227 1 98.75 134 TYR A CA 1
ATOM 997 C C . TYR A 1 134 ? 15.156 28.312 15.859 1 98.75 134 TYR A C 1
ATOM 999 O O . TYR A 1 134 ? 16.266 27.984 15.438 1 98.75 134 TYR A O 1
ATOM 1007 N N . ASP A 1 135 ? 14.961 29.172 16.844 1 98.69 135 ASP A N 1
ATOM 1008 C CA . ASP A 1 135 ? 16.125 29.609 17.594 1 98.69 135 ASP A CA 1
ATOM 1009 C C . ASP A 1 135 ? 16.828 28.438 18.266 1 98.69 135 ASP A C 1
ATOM 1011 O O . ASP A 1 135 ? 18.047 28.422 18.375 1 98.69 135 ASP A O 1
ATOM 1015 N N . LEU A 1 136 ? 16.062 27.531 18.703 1 98.5 136 LEU A N 1
ATOM 1016 C CA . LEU A 1 136 ? 16.641 26.312 19.266 1 98.5 136 LEU A CA 1
ATOM 1017 C C . LEU A 1 136 ? 17.375 25.5 18.203 1 98.5 136 LEU A C 1
ATOM 1019 O O . LEU A 1 136 ? 18.375 24.859 18.5 1 98.5 136 LEU A O 1
ATOM 1023 N N . TRP A 1 137 ? 16.828 25.469 16.922 1 98.75 137 TRP A N 1
ATOM 1024 C CA . TRP A 1 137 ? 17.578 24.828 15.852 1 98.75 137 TRP A CA 1
ATOM 1025 C C . TRP A 1 137 ? 19 25.375 15.773 1 98.75 137 TRP A C 1
ATOM 1027 O O . TRP A 1 137 ? 19.969 24.609 15.711 1 98.75 137 TRP A O 1
ATOM 1037 N N . GLU A 1 138 ? 19.109 26.672 15.812 1 98.62 138 GLU A N 1
ATOM 1038 C CA . GLU A 1 138 ? 20.422 27.312 15.742 1 98.62 138 GLU A CA 1
ATOM 1039 C C . GLU A 1 138 ? 21.25 27 16.984 1 98.62 138 GLU A C 1
ATOM 1041 O O . GLU A 1 138 ? 22.438 26.656 16.875 1 98.62 138 GLU A O 1
ATOM 1046 N N . LYS A 1 139 ? 20.656 27.078 18.125 1 98 139 LYS A N 1
ATOM 1047 C CA . LYS A 1 139 ? 21.359 26.828 19.391 1 98 139 LYS A CA 1
ATOM 1048 C C . LYS A 1 139 ? 21.922 25.406 19.438 1 98 139 LYS A C 1
ATOM 1050 O O . LYS A 1 139 ? 22.953 25.156 20.062 1 98 139 LYS A O 1
ATOM 1055 N N . ARG A 1 140 ? 21.312 24.531 18.75 1 97.69 140 ARG A N 1
ATOM 1056 C CA . ARG A 1 140 ? 21.75 23.141 18.719 1 97.69 140 ARG A CA 1
ATOM 1057 C C . ARG A 1 140 ? 22.875 22.938 17.703 1 97.69 140 ARG A C 1
ATOM 1059 O O . ARG A 1 140 ? 23.188 21.797 17.328 1 97.69 140 ARG A O 1
ATOM 1066 N N . GLY A 1 141 ? 23.375 23.969 17.172 1 98.19 141 GLY A N 1
ATOM 1067 C CA . GLY A 1 141 ? 24.578 23.906 16.359 1 98.19 141 GLY A CA 1
ATOM 1068 C C . GLY A 1 141 ? 24.312 24.031 14.875 1 98.19 141 GLY A C 1
ATOM 1069 O O . GLY A 1 141 ? 25.062 23.531 14.047 1 98.19 141 GLY A O 1
ATOM 1070 N N . ASN A 1 142 ? 23.25 24.672 14.562 1 98.69 142 ASN A N 1
ATOM 1071 C CA . ASN A 1 142 ? 22.922 24.859 13.156 1 98.69 142 ASN A CA 1
ATOM 1072 C C . ASN A 1 142 ? 22.844 26.344 12.797 1 98.69 142 ASN A C 1
ATOM 1074 O O . ASN A 1 142 ? 21.766 26.875 12.562 1 98.69 142 ASN A O 1
ATOM 1078 N N . PRO A 1 143 ? 23.984 26.984 12.641 1 98.5 143 PRO A N 1
ATOM 1079 C CA . PRO A 1 143 ? 23.969 28.406 12.312 1 98.5 143 PRO A CA 1
ATOM 1080 C C . PRO A 1 143 ? 23.172 28.719 11.047 1 98.5 143 PRO A C 1
ATOM 1082 O O . PRO A 1 143 ? 23.219 27.938 10.086 1 98.5 143 PRO A O 1
ATOM 1085 N N . GLY A 1 144 ? 22.422 29.797 11.109 1 98.44 144 GLY A N 1
ATOM 1086 C CA . GLY A 1 144 ? 21.672 30.25 9.953 1 98.44 144 GLY A CA 1
ATOM 1087 C C . GLY A 1 144 ? 20.234 29.75 9.945 1 98.44 144 GLY A C 1
ATOM 1088 O O . GLY A 1 144 ? 19.469 30.047 9.023 1 98.44 144 GLY A O 1
ATOM 1089 N N . TRP A 1 145 ? 19.812 29.062 10.992 1 98.81 145 TRP A N 1
ATOM 1090 C CA . TRP A 1 145 ? 18.484 28.453 10.984 1 98.81 145 TRP A CA 1
ATOM 1091 C C . TRP A 1 145 ? 17.625 29.047 12.094 1 98.81 145 TRP A C 1
ATOM 1093 O O . TRP A 1 145 ? 16.578 28.484 12.438 1 98.81 145 TRP A O 1
ATOM 1103 N N . SER A 1 146 ? 18 30.172 12.664 1 98.69 146 SER A N 1
ATOM 1104 C CA . SER A 1 146 ? 17.172 30.875 13.641 1 98.69 146 SER A CA 1
ATOM 1105 C C . SER A 1 146 ? 15.922 31.469 12.992 1 98.69 146 SER A C 1
ATOM 1107 O O . SER A 1 146 ? 15.828 31.516 11.766 1 98.69 146 SER A O 1
ATOM 1109 N N . TRP A 1 147 ? 15.016 31.859 13.82 1 98.69 147 TRP A N 1
ATOM 1110 C CA . TRP A 1 147 ? 13.789 32.469 13.336 1 98.69 147 TRP A CA 1
ATOM 1111 C C . TRP A 1 147 ? 14.094 33.656 12.414 1 98.69 147 TRP A C 1
ATOM 1113 O O . TRP A 1 147 ? 13.523 33.781 11.328 1 98.69 147 TRP A O 1
ATOM 1123 N N . ASP A 1 148 ? 15.016 34.469 12.797 1 98.38 148 ASP A N 1
ATOM 1124 C CA . ASP A 1 148 ? 15.352 35.656 12.023 1 98.38 148 ASP A CA 1
ATOM 1125 C C . ASP A 1 148 ? 15.859 35.281 10.633 1 98.38 148 ASP A C 1
ATOM 1127 O O . ASP A 1 148 ? 15.633 36 9.656 1 98.38 148 ASP A O 1
ATOM 1131 N N . ASN A 1 149 ? 16.531 34.156 10.602 1 98.44 149 ASN A N 1
ATOM 1132 C CA . ASN A 1 149 ? 17.109 33.719 9.344 1 98.44 149 ASN A CA 1
ATOM 1133 C C . ASN A 1 149 ? 16.062 33.062 8.445 1 98.44 149 ASN A C 1
ATOM 1135 O O . ASN A 1 149 ? 16.141 33.156 7.219 1 98.44 149 ASN A O 1
ATOM 1139 N N . VAL A 1 150 ? 15.039 32.406 9.047 1 98.62 150 VAL A N 1
ATOM 1140 C CA . VAL A 1 150 ? 14.18 31.562 8.203 1 98.62 150 VAL A CA 1
ATOM 1141 C C . VAL A 1 150 ? 12.852 32.281 7.961 1 98.62 150 VAL A C 1
ATOM 1143 O O . VAL A 1 150 ? 12.148 31.984 6.992 1 98.62 150 VAL A O 1
ATOM 1146 N N . TYR A 1 151 ? 12.453 33.281 8.766 1 98.56 151 TYR A N 1
ATOM 1147 C CA . TYR A 1 151 ? 11.18 33.969 8.633 1 98.56 151 TYR A CA 1
ATOM 1148 C C . TYR A 1 151 ? 11.039 34.594 7.246 1 98.56 151 TYR A C 1
ATOM 1150 O O . TYR A 1 151 ? 9.984 34.469 6.613 1 98.56 151 TYR A O 1
ATOM 1158 N N . PRO A 1 152 ? 12.109 35.281 6.711 1 98.44 152 PRO A N 1
ATOM 1159 C CA . PRO A 1 152 ? 11.969 35.844 5.367 1 98.44 152 PRO A CA 1
ATOM 1160 C C . PRO A 1 152 ? 11.656 34.781 4.309 1 98.44 152 PRO A C 1
ATOM 1162 O O . PRO A 1 152 ? 10.992 35.094 3.314 1 98.44 152 PRO A O 1
ATOM 1165 N N . LEU A 1 153 ? 12.102 33.594 4.516 1 98.5 153 LEU A N 1
ATOM 1166 C CA . LEU A 1 153 ? 11.852 32.5 3.562 1 98.5 153 LEU A CA 1
ATOM 1167 C C . LEU A 1 153 ? 10.406 32.031 3.635 1 98.5 153 LEU A C 1
ATOM 1169 O O . LEU A 1 153 ? 9.812 31.672 2.617 1 98.5 153 LEU A O 1
ATOM 1173 N N . PHE A 1 154 ? 9.859 32.062 4.859 1 98.5 154 PHE A N 1
ATOM 1174 C CA . PHE A 1 154 ? 8.43 31.797 5.016 1 98.5 154 PHE A CA 1
ATOM 1175 C C . PHE A 1 154 ? 7.613 32.812 4.219 1 98.5 154 PHE A C 1
ATOM 1177 O O . PHE A 1 154 ? 6.66 32.438 3.527 1 98.5 154 PHE A O 1
ATOM 1184 N N . VAL A 1 155 ? 8 34 4.352 1 98.5 155 VAL A N 1
ATOM 1185 C CA . VAL A 1 155 ? 7.281 35.094 3.705 1 98.5 155 VAL A CA 1
ATOM 1186 C C . VAL A 1 155 ? 7.461 35.031 2.191 1 98.5 155 VAL A C 1
ATOM 1188 O O . VAL A 1 155 ? 6.484 35.094 1.439 1 98.5 155 VAL A O 1
ATOM 1191 N N . LYS A 1 156 ? 8.625 34.781 1.713 1 96.94 156 LYS A N 1
ATOM 1192 C CA . LYS A 1 156 ? 8.984 34.688 0.299 1 96.94 156 LYS A CA 1
ATOM 1193 C C . LYS A 1 156 ? 8.156 33.656 -0.429 1 96.94 156 LYS A C 1
ATOM 1195 O O . LYS A 1 156 ? 7.75 33.844 -1.576 1 96.94 156 LYS A O 1
ATOM 1200 N N . GLY A 1 157 ? 7.898 32.625 0.229 1 97.62 157 GLY A N 1
ATOM 1201 C CA . GLY A 1 157 ? 7.297 31.469 -0.428 1 97.62 157 GLY A CA 1
ATOM 1202 C C . GLY A 1 157 ? 5.785 31.531 -0.489 1 97.62 157 GLY A C 1
ATOM 1203 O O . GLY A 1 157 ? 5.148 30.75 -1.19 1 97.62 157 GLY A O 1
ATOM 1204 N N . THR A 1 158 ? 5.184 32.562 0.121 1 98.25 158 THR A N 1
ATOM 1205 C CA . THR A 1 158 ? 3.734 32.5 0.273 1 98.25 158 THR A CA 1
ATOM 1206 C C . THR A 1 158 ? 3.078 33.781 -0.279 1 98.25 158 THR A C 1
ATOM 1208 O O . THR A 1 158 ? 3.717 34.812 -0.362 1 98.25 158 THR A O 1
ATOM 1211 N N . HIS A 1 159 ? 1.933 33.719 -0.642 1 96.94 159 HIS A N 1
ATOM 1212 C CA . HIS A 1 159 ? 1.038 34.844 -0.806 1 96.94 159 HIS A CA 1
ATOM 1213 C C . HIS A 1 159 ? -0.363 34.531 -0.296 1 96.94 159 HIS A C 1
ATOM 1215 O O . HIS A 1 159 ? -0.764 33.344 -0.262 1 96.94 159 HIS A O 1
ATOM 1221 N N . PHE A 1 160 ? -1.07 35.5 0.173 1 98.06 160 PHE A N 1
ATOM 1222 C CA . PHE A 1 160 ? -2.363 35.312 0.82 1 98.06 160 PHE A CA 1
ATOM 1223 C C . PHE A 1 160 ? -3.498 35.75 -0.094 1 98.06 160 PHE A C 1
ATOM 1225 O O . PHE A 1 160 ? -3.463 36.844 -0.645 1 98.06 160 PHE A O 1
ATOM 1232 N N . ASN A 1 161 ? -4.484 34.875 -0.288 1 98 161 ASN A N 1
ATOM 1233 C CA . ASN A 1 161 ? -5.715 35.188 -1.017 1 98 161 ASN A CA 1
ATOM 1234 C C . ASN A 1 161 ? -6.852 35.562 -0.07 1 98 161 ASN A C 1
ATOM 1236 O O . ASN A 1 161 ? -7.43 34.688 0.585 1 98 161 ASN A O 1
ATOM 1240 N N . PRO A 1 162 ? -7.25 36.75 -0.086 1 96.12 162 PRO A N 1
ATOM 1241 C CA . PRO A 1 162 ? -8.375 37.125 0.776 1 96.12 162 PRO A CA 1
ATOM 1242 C C . PRO A 1 162 ? -9.68 36.438 0.365 1 96.12 162 PRO A C 1
ATOM 1244 O O . PRO A 1 162 ? -9.859 36.094 -0.803 1 96.12 162 PRO A O 1
ATOM 1247 N N . GLN A 1 163 ? -10.539 36.312 1.375 1 95.94 163 GLN A N 1
ATOM 1248 C CA . GLN A 1 163 ? -11.844 35.688 1.115 1 95.94 163 GLN A CA 1
ATOM 1249 C C . GLN A 1 163 ? -12.633 36.5 0.098 1 95.94 163 GLN A C 1
ATOM 1251 O O . GLN A 1 163 ? -12.648 37.75 0.155 1 95.94 163 GLN A O 1
ATOM 1256 N N . ASN A 1 164 ? -13.266 35.812 -0.843 1 95.12 164 ASN A N 1
ATOM 1257 C CA . ASN A 1 164 ? -14.203 36.438 -1.77 1 95.12 164 ASN A CA 1
ATOM 1258 C C . ASN A 1 164 ? -15.539 36.75 -1.097 1 95.12 164 ASN A C 1
ATOM 1260 O O . ASN A 1 164 ? -16.391 35.875 -0.969 1 95.12 164 ASN A O 1
ATOM 1264 N N . GLU A 1 165 ? -15.852 37.938 -0.877 1 94.12 165 GLU A N 1
ATOM 1265 C CA . GLU A 1 165 ? -17.016 38.312 -0.103 1 94.12 165 GLU A CA 1
ATOM 1266 C C . GLU A 1 165 ? -18.312 38.031 -0.871 1 94.12 165 GLU A C 1
ATOM 1268 O O . GLU A 1 165 ? -19.375 37.875 -0.269 1 94.12 165 GLU A O 1
ATOM 1273 N N . SER A 1 166 ? -18.234 37.969 -2.131 1 94.5 166 SER A N 1
ATOM 1274 C CA . SER A 1 166 ? -19.422 37.75 -2.953 1 94.5 166 SER A CA 1
ATOM 1275 C C . SER A 1 166 ? -19.969 36.344 -2.74 1 94.5 166 SER A C 1
ATOM 1277 O O . SER A 1 166 ? -21.125 36.062 -3.086 1 94.5 166 SER A O 1
ATOM 1279 N N . LYS A 1 167 ? -19.172 35.5 -2.154 1 95.5 167 LYS A N 1
ATOM 1280 C CA . LYS A 1 167 ? -19.594 34.125 -1.951 1 95.5 167 LYS A CA 1
ATOM 1281 C C . LYS A 1 167 ? -20.422 33.969 -0.681 1 95.5 167 LYS A C 1
ATOM 1283 O O . LYS A 1 167 ? -21.109 32.969 -0.485 1 95.5 167 LYS A O 1
ATOM 1288 N N . GLY A 1 168 ? -20.438 34.938 0.191 1 95.94 168 GLY A N 1
ATOM 1289 C CA . GLY A 1 168 ? -21.297 34.969 1.357 1 95.94 168 GLY A CA 1
ATOM 1290 C C . GLY A 1 168 ? -20.828 34.062 2.48 1 95.94 168 GLY A C 1
ATOM 1291 O O . GLY A 1 168 ? -21.625 33.656 3.324 1 95.94 168 GLY A O 1
ATOM 1292 N N . PHE A 1 169 ? -19.547 33.688 2.494 1 96.94 169 PHE A N 1
ATOM 1293 C CA . PHE A 1 169 ? -19.016 32.844 3.551 1 96.94 169 PHE A CA 1
ATOM 1294 C C . PHE A 1 169 ? -18.891 33.594 4.859 1 96.94 169 PHE A C 1
ATOM 1296 O O . PHE A 1 169 ? -18.641 34.812 4.852 1 96.94 169 PHE A O 1
ATOM 1303 N N . ASP A 1 170 ? -19.062 32.875 5.988 1 96.94 170 ASP A N 1
ATOM 1304 C CA . ASP A 1 170 ? -18.781 33.469 7.297 1 96.94 170 ASP A CA 1
ATOM 1305 C C . ASP A 1 170 ? -17.328 33.906 7.414 1 96.94 170 ASP A C 1
ATOM 1307 O O . ASP A 1 170 ? -16.422 33.188 6.969 1 96.94 170 ASP A O 1
ATOM 1311 N N . SER A 1 171 ? -17.078 35.062 7.992 1 96.81 171 SER A N 1
ATOM 1312 C CA . SER A 1 171 ? -15.727 35.594 8.062 1 96.81 171 SER A CA 1
ATOM 1313 C C . SER A 1 171 ? -15.227 35.656 9.5 1 96.81 171 SER A C 1
ATOM 1315 O O . SER A 1 171 ? -14.195 36.25 9.781 1 96.81 171 SER A O 1
ATOM 1317 N N . THR A 1 172 ? -15.945 35.031 10.406 1 97.31 172 THR A N 1
ATOM 1318 C CA . THR A 1 172 ? -15.57 35.062 11.812 1 97.31 172 THR A CA 1
ATOM 1319 C C . THR A 1 172 ? -14.148 34.562 12.016 1 97.31 172 THR A C 1
ATOM 1321 O O . THR A 1 172 ? -13.836 33.438 11.609 1 97.31 172 THR A O 1
ATOM 1324 N N . TYR A 1 173 ? -13.258 35.406 12.656 1 97.69 173 TYR A N 1
ATOM 1325 C CA . TYR A 1 173 ? -11.883 35.125 13.062 1 97.69 173 TYR A CA 1
ATOM 1326 C C . TYR A 1 173 ? -11.016 34.75 11.867 1 97.69 173 TYR A C 1
ATOM 1328 O O . TYR A 1 173 ? -10.047 34 12 1 97.69 173 TYR A O 1
ATOM 1336 N N . LYS A 1 174 ? -11.414 35.125 10.602 1 97.56 174 LYS A N 1
ATOM 1337 C CA . LYS A 1 174 ? -10.586 35.031 9.406 1 97.56 174 LYS A CA 1
ATOM 1338 C C . LYS A 1 174 ? -9.711 36.25 9.227 1 97.56 174 LYS A C 1
ATOM 1340 O O . LYS A 1 174 ? -9.828 36.969 8.227 1 97.56 174 LYS A O 1
ATOM 1345 N N . THR A 1 175 ? -8.875 36.531 10.211 1 97.12 175 THR A N 1
ATOM 1346 C CA . THR A 1 175 ? -7.984 37.688 10.195 1 97.12 175 THR A CA 1
ATOM 1347 C C . THR A 1 175 ? -6.547 37.25 9.898 1 97.12 175 THR A C 1
ATOM 1349 O O . THR A 1 175 ? -6.184 36.094 10.102 1 97.12 175 THR A O 1
ATOM 1352 N N . TYR A 1 176 ? -5.801 38.094 9.328 1 96.25 176 TYR A N 1
ATOM 1353 C CA . TYR A 1 176 ? -4.387 37.812 9.086 1 96.25 176 TYR A CA 1
ATOM 1354 C C . TYR A 1 176 ? -3.596 39.125 8.984 1 96.25 176 TYR A C 1
ATOM 1356 O O . TYR A 1 176 ? -4.152 40.156 8.656 1 96.25 176 TYR A O 1
ATOM 1364 N N . ASN A 1 177 ? -2.35 39.031 9.305 1 97 177 ASN A N 1
ATOM 1365 C CA . ASN A 1 177 ? -1.393 40.094 9.078 1 97 177 ASN A CA 1
ATOM 1366 C C . ASN A 1 177 ? -0.808 40.062 7.672 1 97 177 ASN A C 1
ATOM 1368 O O . ASN A 1 177 ? 0.021 39.188 7.375 1 97 177 ASN A O 1
ATOM 1372 N N . SER A 1 178 ? -1.116 40.938 6.887 1 95.75 178 SER A N 1
ATOM 1373 C CA . SER A 1 178 ? -0.746 40.906 5.477 1 95.75 178 SER A CA 1
ATOM 1374 C C . SER A 1 178 ? 0.769 40.938 5.301 1 95.75 178 SER A C 1
ATOM 1376 O O . SER A 1 178 ? 1.296 40.438 4.309 1 95.75 178 SER A O 1
ATOM 1378 N N . THR A 1 179 ? 1.477 41.5 6.191 1 96.25 179 THR A N 1
ATOM 1379 C CA . THR A 1 179 ? 2.924 41.625 6.07 1 96.25 179 THR A CA 1
ATOM 1380 C C . THR A 1 179 ? 3.611 40.312 6.336 1 96.25 179 THR A C 1
ATOM 1382 O O . THR A 1 179 ? 4.797 40.125 6.039 1 96.25 179 THR A O 1
ATOM 1385 N N . ALA A 1 180 ? 2.871 39.344 6.824 1 97.56 180 ALA A N 1
ATOM 1386 C CA . ALA A 1 180 ? 3.43 38.031 7.117 1 97.56 180 ALA A CA 1
ATOM 1387 C C . ALA A 1 180 ? 3.496 37.188 5.859 1 97.56 180 ALA A C 1
ATOM 1389 O O . ALA A 1 180 ? 4.043 36.062 5.883 1 97.56 180 ALA A O 1
ATOM 1390 N N . TYR A 1 181 ? 3.016 37.656 4.797 1 97.88 181 TYR A N 1
ATOM 1391 C CA . TYR A 1 181 ? 2.969 36.938 3.537 1 97.88 181 TYR A CA 1
ATOM 1392 C C . TYR A 1 181 ? 3.5 37.781 2.393 1 97.88 181 TYR A C 1
ATOM 1394 O O . TYR A 1 181 ? 3.408 39.031 2.428 1 97.88 181 TYR A O 1
ATOM 1402 N N . GLY A 1 182 ? 4.074 37.156 1.413 1 97.81 182 GLY A N 1
ATOM 1403 C CA . GLY A 1 182 ? 4.637 37.844 0.263 1 97.81 182 GLY A CA 1
ATOM 1404 C C . GLY A 1 182 ? 3.877 37.562 -1.023 1 97.81 182 GLY A C 1
ATOM 1405 O O . GLY A 1 182 ? 2.646 37.625 -1.047 1 97.81 182 GLY A O 1
ATOM 1406 N N . ASN A 1 183 ? 4.574 37.406 -2.115 1 97.12 183 ASN A N 1
ATOM 1407 C CA . ASN A 1 183 ? 4.02 37.125 -3.428 1 97.12 183 ASN A CA 1
ATOM 1408 C C . ASN A 1 183 ? 4.586 35.812 -3.988 1 97.12 183 ASN A C 1
ATOM 1410 O O . ASN A 1 183 ? 4.875 35.719 -5.184 1 97.12 183 ASN A O 1
ATOM 1414 N N . GLY A 1 184 ? 4.801 34.906 -3.137 1 97.75 184 GLY A N 1
ATOM 1415 C CA . GLY A 1 184 ? 5.418 33.656 -3.504 1 97.75 184 GLY A CA 1
ATOM 1416 C C . GLY A 1 184 ? 4.441 32.656 -4.121 1 97.75 184 GLY A C 1
ATOM 1417 O O . GLY A 1 184 ? 3.256 32.969 -4.266 1 97.75 184 GLY A O 1
ATOM 1418 N N . PRO A 1 185 ? 4.945 31.453 -4.492 1 97.88 185 PRO A N 1
ATOM 1419 C CA . PRO A 1 185 ? 4.176 30.469 -5.262 1 97.88 185 PRO A CA 1
ATOM 1420 C C . PRO A 1 185 ? 3.129 29.75 -4.422 1 97.88 185 PRO A C 1
ATOM 1422 O O . PRO A 1 185 ? 2.119 29.281 -4.953 1 97.88 185 PRO A O 1
ATOM 1425 N N . LEU A 1 186 ? 3.336 29.562 -3.168 1 98.69 186 LEU A N 1
ATOM 1426 C CA . LEU A 1 186 ? 2.387 28.875 -2.311 1 98.69 186 LEU A CA 1
ATOM 1427 C C . LEU A 1 186 ? 1.224 29.781 -1.931 1 98.69 186 LEU A C 1
ATOM 1429 O O . LEU A 1 186 ? 1.428 30.828 -1.33 1 98.69 186 LEU A O 1
ATOM 1433 N N . GLU A 1 187 ? 0.035 29.375 -2.232 1 98.69 187 GLU A N 1
ATOM 1434 C CA . GLU A 1 187 ? -1.143 30.203 -1.982 1 98.69 187 GLU A CA 1
ATOM 1435 C C . GLU A 1 187 ? -1.826 29.797 -0.677 1 98.69 187 GLU A C 1
ATOM 1437 O O . GLU A 1 187 ? -1.964 28.609 -0.376 1 98.69 187 GLU A O 1
ATOM 1442 N N . ILE A 1 188 ? -2.145 30.828 0.054 1 98.44 188 ILE A N 1
ATOM 1443 C CA . ILE A 1 188 ? -2.793 30.641 1.349 1 98.44 188 ILE A CA 1
ATOM 1444 C C . ILE A 1 188 ? -4.16 31.328 1.338 1 98.44 188 ILE A C 1
ATOM 1446 O O . ILE A 1 188 ? -4.312 32.406 0.776 1 98.44 188 ILE A O 1
ATOM 1450 N N . ALA A 1 189 ? -5.121 30.703 1.919 1 98.06 189 ALA A N 1
ATOM 1451 C CA . ALA A 1 189 ? -6.457 31.25 2.098 1 98.06 189 ALA A CA 1
ATOM 1452 C C . ALA A 1 189 ? -7.176 30.594 3.273 1 98.06 189 ALA A C 1
ATOM 1454 O O . ALA A 1 189 ? -6.578 29.812 4.008 1 98.06 189 ALA A O 1
ATOM 1455 N N . TYR A 1 190 ? -8.367 31.062 3.52 1 97.5 190 TYR A N 1
ATOM 1456 C CA . TYR A 1 190 ? -9.25 30.406 4.484 1 97.5 190 TYR A CA 1
ATOM 1457 C C . TYR A 1 190 ? -10.242 29.5 3.779 1 97.5 190 TYR A C 1
ATOM 1459 O O . TYR A 1 190 ? -10.516 29.656 2.588 1 97.5 190 TYR A O 1
ATOM 1467 N N . GLN A 1 191 ? -10.742 28.547 4.555 1 97.19 191 GLN A N 1
ATOM 1468 C CA . GLN A 1 191 ? -11.852 27.75 4.051 1 97.19 191 GLN A CA 1
ATOM 1469 C C . GLN A 1 191 ? -13.047 28.625 3.697 1 97.19 191 GLN A C 1
ATOM 1471 O O . GLN A 1 191 ? -13.125 29.781 4.141 1 97.19 191 GLN A O 1
ATOM 1476 N N . GLY A 1 192 ? -13.977 28.047 2.898 1 97.31 192 GLY A N 1
ATOM 1477 C CA . GLY A 1 192 ? -15.203 28.766 2.588 1 97.31 192 GLY A CA 1
ATOM 1478 C C . GLY A 1 192 ? -16.266 28.625 3.662 1 97.31 192 GLY A C 1
ATOM 1479 O O . GLY A 1 192 ? -16.359 29.469 4.566 1 97.31 192 GLY A O 1
ATOM 1480 N N . TYR A 1 193 ? -16.891 27.531 3.627 1 96.62 193 TYR A N 1
ATOM 1481 C CA . TYR A 1 193 ? -17.984 27.219 4.547 1 96.62 193 TYR A CA 1
ATOM 1482 C C . TYR A 1 193 ? -17.453 27.031 5.969 1 96.62 193 TYR A C 1
ATOM 1484 O O . TYR A 1 193 ? -16.406 26.422 6.176 1 96.62 193 TYR A O 1
ATOM 1492 N N . VAL A 1 194 ? -18.156 27.641 6.965 1 96.38 194 VAL A N 1
ATOM 1493 C CA . VAL A 1 194 ? -17.844 27.5 8.383 1 96.38 194 VAL A CA 1
ATOM 1494 C C . VAL A 1 194 ? -19.078 27.031 9.141 1 96.38 194 VAL A C 1
ATOM 1496 O O . VAL A 1 194 ? -20.047 27.781 9.281 1 96.38 194 VAL A O 1
ATOM 1499 N N . PRO A 1 195 ? -19.016 25.812 9.672 1 95.69 195 PRO A N 1
ATOM 1500 C CA . PRO A 1 195 ? -20.141 25.406 10.516 1 95.69 195 PRO A CA 1
ATOM 1501 C C . PRO A 1 195 ? -20.234 26.234 11.789 1 95.69 195 PRO A C 1
ATOM 1503 O O . PRO A 1 195 ? -19.219 26.656 12.344 1 95.69 195 PRO A O 1
ATOM 1506 N N . GLU A 1 196 ? -21.438 26.391 12.336 1 97.06 196 GLU A N 1
ATOM 1507 C CA . GLU A 1 196 ? -21.656 27.188 13.547 1 97.06 196 GLU A CA 1
ATOM 1508 C C . GLU A 1 196 ? -20.891 26.609 14.734 1 97.06 196 GLU A C 1
ATOM 1510 O O . GLU A 1 196 ? -20.422 27.359 15.594 1 97.06 196 GLU A O 1
ATOM 1515 N N . THR A 1 197 ? -20.766 25.312 14.734 1 97.81 197 THR A N 1
ATOM 1516 C CA . THR A 1 197 ? -20.078 24.656 15.836 1 97.81 197 THR A CA 1
ATOM 1517 C C . THR A 1 197 ? -18.578 24.953 15.789 1 97.81 197 THR A C 1
ATOM 1519 O O . THR A 1 197 ? -17.891 24.906 16.812 1 97.81 197 THR A O 1
ATOM 1522 N N . GLY A 1 198 ? -18.062 25.281 14.625 1 97.12 198 GLY A N 1
ATOM 1523 C CA . GLY A 1 198 ? -16.688 25.703 14.531 1 97.12 198 GLY A CA 1
ATOM 1524 C C . GLY A 1 198 ? -16.422 27.031 15.227 1 97.12 198 GLY A C 1
ATOM 1525 O O . GLY A 1 198 ? -15.414 27.188 15.922 1 97.12 198 GLY A O 1
ATOM 1526 N N . ILE A 1 199 ? -17.297 27.938 15.055 1 97.81 199 ILE A N 1
ATOM 1527 C CA . ILE A 1 199 ? -17.203 29.234 15.727 1 97.81 199 ILE A CA 1
ATOM 1528 C C . ILE A 1 199 ? -17.359 29.047 17.234 1 97.81 199 ILE A C 1
ATOM 1530 O O . ILE A 1 199 ? -16.625 29.641 18.016 1 97.81 199 ILE A O 1
ATOM 1534 N N . ALA A 1 200 ? -18.312 28.188 17.578 1 98.31 200 ALA A N 1
ATOM 1535 C CA . ALA A 1 200 ? -18.562 27.906 18.984 1 98.31 200 ALA A CA 1
ATOM 1536 C C . ALA A 1 200 ? -17.328 27.297 19.656 1 98.31 200 ALA A C 1
ATOM 1538 O O . ALA A 1 200 ? -17 27.641 20.797 1 98.31 200 ALA A O 1
ATOM 1539 N N . PHE A 1 201 ? -16.703 26.438 19 1 98.38 201 PHE A N 1
ATOM 1540 C CA . PHE A 1 201 ? -15.461 25.828 19.484 1 98.38 201 PHE A CA 1
ATOM 1541 C C . PHE A 1 201 ? -14.414 26.891 19.766 1 98.38 201 PHE A C 1
ATOM 1543 O O . PHE A 1 201 ? -13.789 26.891 20.844 1 98.38 201 PHE A O 1
ATOM 1550 N N . MET A 1 202 ? -14.172 27.781 18.766 1 98.5 202 MET A N 1
ATOM 1551 C CA . MET A 1 202 ? -13.172 28.828 18.953 1 98.5 202 MET A CA 1
ATOM 1552 C C . MET A 1 202 ? -13.492 29.672 20.188 1 98.5 202 MET A C 1
ATOM 1554 O O . MET A 1 202 ? -12.609 29.969 20.984 1 98.5 202 MET A O 1
ATOM 1558 N N . ASN A 1 203 ? -14.727 29.984 20.375 1 98.44 203 ASN A N 1
ATOM 1559 C CA . ASN A 1 203 ? -15.133 30.734 21.547 1 98.44 203 ASN A CA 1
ATOM 1560 C C . ASN A 1 203 ? -14.922 29.938 22.828 1 98.44 203 ASN A C 1
ATOM 1562 O O . ASN A 1 203 ? -14.555 30.5 23.859 1 98.44 203 ASN A O 1
ATOM 1566 N N . ALA A 1 204 ? -15.125 28.672 22.734 1 98.62 204 ALA A N 1
ATOM 1567 C CA . ALA A 1 204 ? -15.047 27.797 23.891 1 98.62 204 ALA A CA 1
ATOM 1568 C C . ALA A 1 204 ? -13.594 27.594 24.328 1 98.62 204 ALA A C 1
ATOM 1570 O O . ALA A 1 204 ? -13.336 27.172 25.453 1 98.62 204 ALA A O 1
ATOM 1571 N N . CYS A 1 205 ? -12.641 27.906 23.5 1 98.12 205 CYS A N 1
ATOM 1572 C CA . CYS A 1 205 ? -11.234 27.703 23.812 1 98.12 205 CYS A CA 1
ATOM 1573 C C . CYS A 1 205 ? -10.789 28.641 24.922 1 98.12 205 CYS A C 1
ATOM 1575 O O . CYS A 1 205 ? -9.727 28.453 25.531 1 98.12 205 CYS A O 1
ATOM 1577 N N . GLU A 1 206 ? -11.617 29.609 25.25 1 95.5 206 GLU A N 1
ATOM 1578 C CA . GLU A 1 206 ? -11.398 30.422 26.453 1 95.5 206 GLU A CA 1
ATOM 1579 C C . GLU A 1 206 ? -11.219 29.547 27.688 1 95.5 206 GLU A C 1
ATOM 1581 O O . GLU A 1 206 ? -10.438 29.859 28.578 1 95.5 206 GLU A O 1
ATOM 1586 N N . ALA A 1 207 ? -11.898 28.469 27.703 1 94.62 207 ALA A N 1
ATOM 1587 C CA . ALA A 1 207 ? -11.844 27.516 28.828 1 94.62 207 ALA A CA 1
ATOM 1588 C C . ALA A 1 207 ? -10.422 26.984 29.031 1 94.62 207 ALA A C 1
ATOM 1590 O O . ALA A 1 207 ? -10.078 26.531 30.109 1 94.62 207 ALA A O 1
ATOM 1591 N N . ALA A 1 208 ? -9.609 26.969 28.031 1 94.19 208 ALA A N 1
ATOM 1592 C CA . ALA A 1 208 ? -8.219 26.547 28.094 1 94.19 208 ALA A CA 1
ATOM 1593 C C . ALA A 1 208 ? -7.266 27.734 28.094 1 94.19 208 ALA A C 1
ATOM 1595 O O . ALA A 1 208 ? -6.062 27.578 27.891 1 94.19 208 ALA A O 1
ATOM 1596 N N . ASN A 1 209 ? -7.77 28.875 28.219 1 95 209 ASN A N 1
ATOM 1597 C CA . ASN A 1 209 ? -7.004 30.109 28.266 1 95 209 ASN A CA 1
ATOM 1598 C C . ASN A 1 209 ? -6.285 30.375 26.938 1 95 209 ASN A C 1
ATOM 1600 O O . ASN A 1 209 ? -5.121 30.781 26.938 1 95 209 ASN A O 1
ATOM 1604 N N . ILE A 1 210 ? -6.836 30 25.891 1 97.06 210 ILE A N 1
ATOM 1605 C CA . ILE A 1 210 ? -6.297 30.266 24.562 1 97.06 210 ILE A CA 1
ATOM 1606 C C . ILE A 1 210 ? -6.945 31.516 23.984 1 97.06 210 ILE A C 1
ATOM 1608 O O . ILE A 1 210 ? -8.156 31.547 23.766 1 97.06 210 ILE A O 1
ATOM 1612 N N . PRO A 1 211 ? -6.211 32.531 23.734 1 96.12 211 PRO A N 1
ATOM 1613 C CA . PRO A 1 211 ? -6.801 33.75 23.234 1 96.12 211 PRO A CA 1
ATOM 1614 C C . PRO A 1 211 ? -7.082 33.719 21.734 1 96.12 211 PRO A C 1
ATOM 1616 O O . PRO A 1 211 ? -6.367 33.062 20.984 1 96.12 211 PRO A O 1
ATOM 1619 N N . ILE A 1 212 ? -8.117 34.438 21.297 1 97.12 212 ILE A N 1
ATOM 1620 C CA . ILE A 1 212 ? -8.32 34.688 19.875 1 97.12 212 ILE A CA 1
ATOM 1621 C C . ILE A 1 212 ? -7.23 35.625 19.375 1 97.12 212 ILE A C 1
ATOM 1623 O O . ILE A 1 212 ? -6.938 36.656 20 1 97.12 212 ILE A O 1
ATOM 1627 N N . VAL A 1 213 ? -6.609 35.312 18.266 1 97.25 213 VAL A N 1
ATOM 1628 C CA . VAL A 1 213 ? -5.492 36.125 17.781 1 97.25 213 VAL A CA 1
ATOM 1629 C C . VAL A 1 213 ? -5.738 36.531 16.328 1 97.25 213 VAL A C 1
ATOM 1631 O O . VAL A 1 213 ? -6.578 35.938 15.641 1 97.25 213 VAL A O 1
ATOM 1634 N N . GLU A 1 214 ? -5.016 37.531 15.867 1 96.25 214 GLU A N 1
ATOM 1635 C CA . GLU A 1 214 ? -5.113 38 14.492 1 96.25 214 GLU A CA 1
ATOM 1636 C C . GLU A 1 214 ? -4.438 37.031 13.523 1 96.25 214 GLU A C 1
ATOM 1638 O O . GLU A 1 214 ? -4.961 36.781 12.438 1 96.25 214 GLU A O 1
ATOM 1643 N N . ASP A 1 215 ? -3.211 36.688 13.859 1 95.88 215 ASP A N 1
ATOM 1644 C CA . ASP A 1 215 ? -2.377 35.812 13.047 1 95.88 215 ASP A CA 1
ATOM 1645 C C . ASP A 1 215 ? -1.421 35 13.922 1 95.88 215 ASP A C 1
ATOM 1647 O O . ASP A 1 215 ? -0.818 35.531 14.852 1 95.88 215 ASP A O 1
ATOM 1651 N N . TYR A 1 216 ? -1.312 33.719 13.703 1 92.75 216 TYR A N 1
ATOM 1652 C CA . TYR A 1 216 ? -0.394 32.938 14.516 1 92.75 216 TYR A CA 1
ATOM 1653 C C . TYR A 1 216 ? 0.875 32.625 13.742 1 92.75 216 TYR A C 1
ATOM 1655 O O . TYR A 1 216 ? 1.718 31.844 14.227 1 92.75 216 TYR A O 1
ATOM 1663 N N . ASN A 1 217 ? 1.119 33.188 12.523 1 96.81 217 ASN A N 1
ATOM 1664 C CA . ASN A 1 217 ? 2.258 32.844 11.672 1 96.81 217 ASN A CA 1
ATOM 1665 C C . ASN A 1 217 ? 3.348 33.906 11.742 1 96.81 217 ASN A C 1
ATOM 1667 O O . ASN A 1 217 ? 4.137 34.062 10.812 1 96.81 217 ASN A O 1
ATOM 1671 N N . THR A 1 218 ? 3.396 34.656 12.82 1 96.56 218 THR A N 1
ATOM 1672 C CA . THR A 1 218 ? 4.363 35.75 12.969 1 96.56 218 THR A CA 1
ATOM 1673 C C . THR A 1 218 ? 5.363 35.438 14.078 1 96.56 218 THR A C 1
ATOM 1675 O O . THR A 1 218 ? 5.961 36.344 14.664 1 96.56 218 THR A O 1
ATOM 1678 N N . GLY A 1 219 ? 5.438 34.219 14.461 1 97 219 GLY A N 1
ATOM 1679 C CA . GLY A 1 219 ? 6.484 33.812 15.383 1 97 219 GLY A CA 1
ATOM 1680 C C . GLY A 1 219 ? 5.949 33.312 16.719 1 97 219 GLY A C 1
ATOM 1681 O O . GLY A 1 219 ? 6.703 32.844 17.562 1 97 219 GLY A O 1
ATOM 1682 N N . ASN A 1 220 ? 4.691 33.469 16.922 1 96.25 220 ASN A N 1
ATOM 1683 C CA . ASN A 1 220 ? 3.992 32.906 18.078 1 96.25 220 ASN A CA 1
ATOM 1684 C C . ASN A 1 220 ? 2.777 32.094 17.656 1 96.25 220 ASN A C 1
ATOM 1686 O O . ASN A 1 220 ? 1.76 32.625 17.234 1 96.25 220 ASN A O 1
ATOM 1690 N N . SER A 1 221 ? 2.836 30.844 17.922 1 95.31 221 SER A N 1
ATOM 1691 C CA . SER A 1 221 ? 1.775 29.969 17.453 1 95.31 221 SER A CA 1
ATOM 1692 C C . SER A 1 221 ? 0.605 29.938 18.422 1 95.31 221 SER A C 1
ATOM 1694 O O . SER A 1 221 ? -0.488 29.484 18.078 1 95.31 221 SER A O 1
ATOM 1696 N N . THR A 1 222 ? 0.694 30.391 19.625 1 97.44 222 THR A N 1
ATOM 1697 C CA . THR A 1 222 ? -0.317 30.281 20.672 1 97.44 222 THR A CA 1
ATOM 1698 C C . THR A 1 222 ? -1.532 31.141 20.344 1 97.44 222 THR A C 1
ATOM 1700 O O . THR A 1 222 ? -1.397 32.344 20.078 1 97.44 222 THR A O 1
ATOM 1703 N N . GLY A 1 223 ? -2.609 30.547 20.359 1 97.69 223 GLY A N 1
ATOM 1704 C CA . GLY A 1 223 ? -3.848 31.25 20.062 1 97.69 223 GLY A CA 1
ATOM 1705 C C . GLY A 1 223 ? -4.836 30.406 19.281 1 97.69 223 GLY A C 1
ATOM 1706 O O . GLY A 1 223 ? -4.582 29.234 19 1 97.69 223 GLY A O 1
ATOM 1707 N N . ILE A 1 224 ? -6.031 30.984 19.062 1 97.56 224 ILE A N 1
ATOM 1708 C CA . ILE A 1 224 ? -7.074 30.312 18.297 1 97.56 224 ILE A CA 1
ATOM 1709 C C . ILE A 1 224 ? -7.648 31.25 17.25 1 97.56 224 ILE A C 1
ATOM 1711 O O . ILE A 1 224 ? -7.758 32.469 17.484 1 97.56 224 ILE A O 1
ATOM 1715 N N . LYS A 1 225 ? -7.93 30.812 16.094 1 96.75 225 LYS A N 1
ATOM 1716 C CA . LYS A 1 225 ? -8.617 31.438 14.977 1 96.75 225 LYS A CA 1
ATOM 1717 C C . LYS A 1 225 ? -8.984 30.422 13.906 1 96.75 225 LYS A C 1
ATOM 1719 O O . LYS A 1 225 ? -8.734 29.219 14.07 1 96.75 225 LYS A O 1
ATOM 1724 N N . GLN A 1 226 ? -9.656 30.922 12.859 1 96.81 226 GLN A N 1
ATOM 1725 C CA . GLN A 1 226 ? -9.797 30.047 11.703 1 96.81 226 GLN A CA 1
ATOM 1726 C C . GLN A 1 226 ? -8.43 29.703 11.094 1 96.81 226 GLN A C 1
ATOM 1728 O O . GLN A 1 226 ? -7.578 30.578 10.953 1 96.81 226 GLN A O 1
ATOM 1733 N N . GLY A 1 227 ? -8.242 28.438 10.805 1 96.12 227 GLY A N 1
ATOM 1734 C CA . GLY A 1 227 ? -6.941 28.016 10.312 1 96.12 227 GLY A CA 1
ATOM 1735 C C . GLY A 1 227 ? -6.652 28.516 8.906 1 96.12 227 GLY A C 1
ATOM 1736 O O . GLY A 1 227 ? -7.547 28.562 8.062 1 96.12 227 GLY A O 1
ATOM 1737 N N . THR A 1 228 ? -5.41 28.953 8.656 1 96.94 228 THR A N 1
ATOM 1738 C CA . THR A 1 228 ? -4.945 29.234 7.301 1 96.94 228 THR A CA 1
ATOM 1739 C C . THR A 1 228 ? -4.699 27.938 6.535 1 96.94 228 THR A C 1
ATOM 1741 O O . THR A 1 228 ? -4.242 26.953 7.109 1 96.94 228 THR A O 1
ATOM 1744 N N . ALA A 1 229 ? -5.039 27.969 5.285 1 97.75 229 ALA A N 1
ATOM 1745 C CA . ALA A 1 229 ? -4.93 26.766 4.48 1 97.75 229 ALA A CA 1
ATOM 1746 C C . ALA A 1 229 ? -4.145 27.016 3.199 1 97.75 229 ALA A C 1
ATOM 1748 O O . ALA A 1 229 ? -4.145 28.141 2.678 1 97.75 229 ALA A O 1
ATOM 1749 N N . THR A 1 230 ? -3.461 26 2.678 1 98.38 230 THR A N 1
ATOM 1750 C CA . THR A 1 230 ? -2.803 26.062 1.376 1 98.38 230 THR A CA 1
ATOM 1751 C C . THR A 1 230 ? -3.828 25.969 0.248 1 98.38 230 THR A C 1
ATOM 1753 O O . THR A 1 230 ? -4.074 24.891 -0.288 1 98.38 230 THR A O 1
ATOM 1756 N N . LEU A 1 231 ? -4.375 27.141 -0.089 1 98.19 231 LEU A N 1
ATOM 1757 C CA . LEU A 1 231 ? -5.484 27.234 -1.031 1 98.19 231 LEU A CA 1
ATOM 1758 C C . LEU A 1 231 ? -5.27 28.375 -2.021 1 98.19 231 LEU A C 1
ATOM 1760 O O . LEU A 1 231 ? -4.785 29.438 -1.648 1 98.19 231 LEU A O 1
ATOM 1764 N N . ASP A 1 232 ? -5.688 28.125 -3.244 1 97.94 232 ASP A N 1
ATOM 1765 C CA . ASP A 1 232 ? -5.742 29.219 -4.203 1 97.94 232 ASP A CA 1
ATOM 1766 C C . ASP A 1 232 ? -7.035 30.031 -4.047 1 97.94 232 ASP A C 1
ATOM 1768 O O . ASP A 1 232 ? -7.824 29.766 -3.133 1 97.94 232 ASP A O 1
ATOM 1772 N N . LYS A 1 233 ? -7.227 31.016 -4.883 1 96.12 233 LYS A N 1
ATOM 1773 C CA . LYS A 1 233 ? -8.344 31.953 -4.754 1 96.12 233 LYS A CA 1
ATOM 1774 C C . LYS A 1 233 ? -9.672 31.266 -5.039 1 96.12 233 LYS A C 1
ATOM 1776 O O . LYS A 1 233 ? -10.734 31.812 -4.734 1 96.12 233 LYS A O 1
ATOM 1781 N N . HIS A 1 234 ? -9.656 30.062 -5.66 1 95.75 234 HIS A N 1
ATOM 1782 C CA . HIS A 1 234 ? -10.867 29.312 -5.973 1 95.75 234 HIS A CA 1
ATOM 1783 C C . HIS A 1 234 ? -11.117 28.203 -4.945 1 95.75 234 HIS A C 1
ATOM 1785 O O . HIS A 1 234 ? -11.961 27.328 -5.156 1 95.75 234 HIS A O 1
ATOM 1791 N N . LEU A 1 235 ? -10.352 28.219 -3.859 1 97.06 235 LEU A N 1
ATOM 1792 C CA . LEU A 1 235 ? -10.453 27.266 -2.76 1 97.06 235 LEU A CA 1
ATOM 1793 C C . LEU A 1 235 ? -10.062 25.859 -3.217 1 97.06 235 LEU A C 1
ATOM 1795 O O . LEU A 1 235 ? -10.711 24.891 -2.836 1 97.06 235 LEU A O 1
ATOM 1799 N N . LEU A 1 236 ? -9.133 25.797 -4.148 1 97.56 236 LEU A N 1
ATOM 1800 C CA . LEU A 1 236 ? -8.484 24.562 -4.551 1 97.56 236 LEU A CA 1
ATOM 1801 C C . LEU A 1 236 ? -7.086 24.453 -3.957 1 97.56 236 LEU A C 1
ATOM 1803 O O . LEU A 1 236 ? -6.41 25.469 -3.766 1 97.56 236 LEU A O 1
ATOM 1807 N N . ARG A 1 237 ? -6.645 23.297 -3.684 1 98.06 237 ARG A N 1
ATOM 1808 C CA . ARG A 1 237 ? -5.375 23.016 -3.014 1 98.06 237 ARG A CA 1
ATOM 1809 C C . ARG A 1 237 ? -4.215 23.688 -3.746 1 98.06 237 ARG A C 1
ATOM 1811 O O . ARG A 1 237 ? -4.156 23.672 -4.977 1 98.06 237 ARG A O 1
ATOM 1818 N N . SER A 1 238 ? -3.367 24.297 -3 1 98.5 238 SER A N 1
ATOM 1819 C CA . SER A 1 238 ? -2.053 24.75 -3.447 1 98.5 238 SER A CA 1
ATOM 1820 C C . SER A 1 238 ? -0.942 23.891 -2.852 1 98.5 238 SER A C 1
ATOM 1822 O O . SER A 1 238 ? -0.452 24.172 -1.756 1 98.5 238 SER A O 1
ATOM 1824 N N . SER A 1 239 ? -0.509 22.875 -3.555 1 98.44 239 SER A N 1
ATOM 1825 C CA . SER A 1 239 ? 0.619 22.031 -3.172 1 98.44 239 SER A CA 1
ATOM 1826 C C . SER A 1 239 ? 1.9 22.469 -3.869 1 98.44 239 SER A C 1
ATOM 1828 O O . SER A 1 239 ? 1.899 23.453 -4.621 1 98.44 239 SER A O 1
ATOM 1830 N N . SER A 1 240 ? 3.029 21.781 -3.596 1 98.75 240 SER A N 1
ATOM 1831 C CA . SER A 1 240 ? 4.262 22.109 -4.305 1 98.75 240 SER A CA 1
ATOM 1832 C C . SER A 1 240 ? 4.148 21.766 -5.789 1 98.75 240 SER A C 1
ATOM 1834 O O . SER A 1 240 ? 4.824 22.375 -6.621 1 98.75 240 SER A O 1
ATOM 1836 N N . TYR A 1 241 ? 3.279 20.781 -6.09 1 98.44 241 TYR A N 1
ATOM 1837 C CA . TYR A 1 241 ? 2.959 20.531 -7.492 1 98.44 241 TYR A CA 1
ATOM 1838 C C . TYR A 1 241 ? 2.252 21.734 -8.117 1 98.44 241 TYR A C 1
ATOM 1840 O O . TYR A 1 241 ? 2.625 22.172 -9.203 1 98.44 241 TYR A O 1
ATOM 1848 N N . ASP A 1 242 ? 1.268 22.328 -7.488 1 97.88 242 ASP A N 1
ATOM 1849 C CA . ASP A 1 242 ? 0.417 23.406 -8.008 1 97.88 242 ASP A CA 1
ATOM 1850 C C . ASP A 1 242 ? 1.158 24.734 -8.016 1 97.88 242 ASP A C 1
ATOM 1852 O O . ASP A 1 242 ? 1.059 25.5 -8.984 1 97.88 242 ASP A O 1
ATOM 1856 N N . GLY A 1 243 ? 1.844 25.016 -6.988 1 97 243 GLY A N 1
ATOM 1857 C CA . GLY A 1 243 ? 2.457 26.328 -6.832 1 97 243 GLY A CA 1
ATOM 1858 C C . GLY A 1 243 ? 3.852 26.406 -7.426 1 97 243 GLY A C 1
ATOM 1859 O O . GLY A 1 243 ? 4.18 27.375 -8.117 1 97 243 GLY A O 1
ATOM 1860 N N . TYR A 1 244 ? 4.664 25.422 -7.23 1 98.12 244 TYR A N 1
ATOM 1861 C CA . TYR A 1 244 ? 6.078 25.5 -7.582 1 98.12 244 TYR A CA 1
ATOM 1862 C C . TYR A 1 244 ? 6.352 24.797 -8.906 1 98.12 244 TYR A C 1
ATOM 1864 O O . TYR A 1 244 ? 6.883 25.391 -9.836 1 98.12 244 TYR A O 1
ATOM 1872 N N . LEU A 1 245 ? 5.98 23.516 -9.008 1 97.88 245 LEU A N 1
ATOM 1873 C CA . LEU A 1 245 ? 6.324 22.766 -10.219 1 97.88 245 LEU A CA 1
ATOM 1874 C C . LEU A 1 245 ? 5.645 23.375 -11.445 1 97.88 245 LEU A C 1
ATOM 1876 O O . LEU A 1 245 ? 6.285 23.578 -12.477 1 97.88 245 LEU A O 1
ATOM 1880 N N . LYS A 1 246 ? 4.336 23.688 -11.375 1 96.06 246 LYS A N 1
ATOM 1881 C CA . LYS A 1 246 ? 3.6 24.188 -12.531 1 96.06 246 LYS A CA 1
ATOM 1882 C C . LYS A 1 246 ? 4.211 25.5 -13.039 1 96.06 246 LYS A C 1
ATOM 1884 O O . LYS A 1 246 ? 4.207 25.75 -14.242 1 96.06 246 LYS A O 1
ATOM 1889 N N . GLN A 1 247 ? 4.734 26.266 -12.133 1 95.5 247 GLN A N 1
ATOM 1890 C CA . GLN A 1 247 ? 5.387 27.516 -12.516 1 95.5 247 GLN A CA 1
ATOM 1891 C C . GLN A 1 247 ? 6.664 27.25 -13.305 1 95.5 247 GLN A C 1
ATOM 1893 O O . GLN A 1 247 ? 7.078 28.078 -14.125 1 95.5 247 GLN A O 1
ATOM 1898 N N . ALA A 1 248 ? 7.262 26.078 -13.117 1 95.5 248 ALA A N 1
ATOM 1899 C CA . ALA A 1 248 ? 8.578 25.797 -13.688 1 95.5 248 ALA A CA 1
ATOM 1900 C C . ALA A 1 248 ? 8.461 24.859 -14.891 1 95.5 248 ALA A C 1
ATOM 1902 O O . ALA A 1 248 ? 9.445 24.609 -15.594 1 95.5 248 ALA A O 1
ATOM 1903 N N . LEU A 1 249 ? 7.371 24.062 -15.195 1 88.69 249 LEU A N 1
ATOM 1904 C CA . LEU A 1 249 ? 7.203 23 -16.188 1 88.69 249 LEU A CA 1
ATOM 1905 C C . LEU A 1 249 ? 7.617 23.484 -17.562 1 88.69 249 LEU A C 1
ATOM 1907 O O . LEU A 1 249 ? 8.07 22.672 -18.391 1 88.69 249 LEU A O 1
ATOM 1911 N N . GLY A 1 250 ? 7.691 24.797 -17.922 1 88.88 250 GLY A N 1
ATOM 1912 C CA . GLY A 1 250 ? 8.039 25.297 -19.25 1 88.88 250 GLY A CA 1
ATOM 1913 C C . GLY A 1 250 ? 9.516 25.578 -19.406 1 88.88 250 GLY A C 1
ATOM 1914 O O . GLY A 1 250 ? 9.992 25.828 -20.516 1 88.88 250 GLY A O 1
ATOM 1915 N N . ARG A 1 251 ? 10.266 25.312 -18.359 1 95.19 251 ARG A N 1
ATOM 1916 C CA . ARG A 1 251 ? 11.695 25.609 -18.406 1 95.19 251 ARG A CA 1
ATOM 1917 C C . ARG A 1 251 ? 12.461 24.469 -19.062 1 95.19 251 ARG A C 1
ATOM 1919 O O . ARG A 1 251 ? 12.258 23.297 -18.734 1 95.19 251 ARG A O 1
ATOM 1926 N N . LYS A 1 252 ? 13.359 24.688 -19.938 1 93.94 252 LYS A N 1
ATOM 1927 C CA . LYS A 1 252 ? 14.078 23.688 -20.719 1 93.94 252 LYS A CA 1
ATOM 1928 C C . LYS A 1 252 ? 15.18 23.031 -19.906 1 93.94 252 LYS A C 1
ATOM 1930 O O . LYS A 1 252 ? 15.688 21.969 -20.281 1 93.94 252 LYS A O 1
ATOM 1935 N N . ASN A 1 253 ? 15.57 23.688 -18.812 1 96.38 253 ASN A N 1
ATOM 1936 C CA . ASN A 1 253 ? 16.656 23.125 -18 1 96.38 253 ASN A CA 1
ATOM 1937 C C . ASN A 1 253 ? 16.109 22.312 -16.828 1 96.38 253 ASN A C 1
ATOM 1939 O O . ASN A 1 253 ? 16.828 22.047 -15.867 1 96.38 253 ASN A O 1
ATOM 1943 N N . LEU A 1 254 ? 14.812 21.969 -16.906 1 97 254 LEU A N 1
ATOM 1944 C CA . LEU A 1 254 ? 14.195 21.125 -15.883 1 97 254 LEU A CA 1
ATOM 1945 C C . LEU A 1 254 ? 13.531 19.906 -16.516 1 97 254 LEU A C 1
ATOM 1947 O O . LEU A 1 254 ? 12.664 20.047 -17.375 1 97 254 LEU A O 1
ATOM 1951 N N . ASP A 1 255 ? 13.984 18.734 -16.203 1 96.44 255 ASP A N 1
ATOM 1952 C CA . ASP A 1 255 ? 13.312 17.5 -16.547 1 96.44 255 ASP A CA 1
ATOM 1953 C C . ASP A 1 255 ? 12.648 16.859 -15.328 1 96.44 255 ASP A C 1
ATOM 1955 O O . ASP A 1 255 ? 13.281 16.719 -14.281 1 96.44 255 ASP A O 1
ATOM 1959 N N . VAL A 1 256 ? 11.375 16.562 -15.477 1 96.44 256 VAL A N 1
ATOM 1960 C CA . VAL A 1 256 ? 10.617 15.914 -14.406 1 96.44 256 VAL A CA 1
ATOM 1961 C C . VAL A 1 256 ? 10.062 14.578 -14.906 1 96.44 256 VAL A C 1
ATOM 1963 O O . VAL A 1 256 ? 9.328 14.531 -15.891 1 96.44 256 VAL A O 1
ATOM 1966 N N . LEU A 1 257 ? 10.453 13.5 -14.234 1 95.81 257 LEU A N 1
ATOM 1967 C CA . LEU A 1 257 ? 9.914 12.172 -14.516 1 95.81 257 LEU A CA 1
ATOM 1968 C C . LEU A 1 257 ? 9.125 11.633 -13.328 1 95.81 257 LEU A C 1
ATOM 1970 O O . LEU A 1 257 ? 9.641 11.594 -12.203 1 95.81 257 LEU A O 1
ATOM 1974 N N . TYR A 1 258 ? 7.875 11.328 -13.562 1 95.38 258 TYR A N 1
ATOM 1975 C CA . TYR A 1 258 ? 7.09 10.602 -12.57 1 95.38 258 TYR A CA 1
ATOM 1976 C C . TYR A 1 258 ? 6.898 9.148 -12.977 1 95.38 258 TYR A C 1
ATOM 1978 O O . TYR A 1 258 ? 7.258 8.758 -14.094 1 95.38 258 TYR A O 1
ATOM 1986 N N . TYR A 1 259 ? 6.465 8.266 -12.016 1 96.25 259 TYR A N 1
ATOM 1987 C CA . TYR A 1 259 ? 6.582 6.816 -12.172 1 96.25 259 TYR A CA 1
ATOM 1988 C C . TYR A 1 259 ? 8.031 6.41 -12.398 1 96.25 259 TYR A C 1
ATOM 1990 O O . TYR A 1 259 ? 8.32 5.586 -13.273 1 96.25 259 TYR A O 1
ATOM 1998 N N . ALA A 1 260 ? 8.898 7.008 -11.688 1 96.81 260 ALA A N 1
ATOM 1999 C CA . ALA A 1 260 ? 10.344 6.812 -11.812 1 96.81 260 ALA A CA 1
ATOM 2000 C C . ALA A 1 260 ? 11 6.684 -10.438 1 96.81 260 ALA A C 1
ATOM 2002 O O . ALA A 1 260 ? 11.781 7.551 -10.039 1 96.81 260 ALA A O 1
ATOM 2003 N N . PRO A 1 261 ?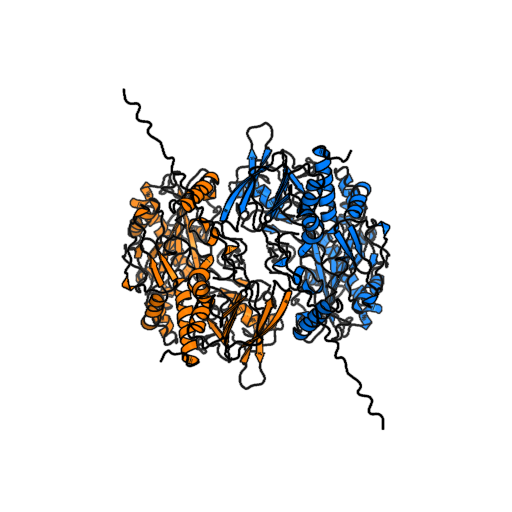 10.766 5.609 -9.742 1 97 261 PRO A N 1
ATOM 2004 C CA . PRO A 1 261 ? 11.344 5.441 -8.414 1 97 261 PRO A CA 1
ATOM 2005 C C . PRO A 1 261 ? 12.867 5.297 -8.438 1 97 261 PRO A C 1
ATOM 2007 O O . PRO A 1 261 ? 13.398 4.547 -9.258 1 97 261 PRO A O 1
ATOM 2010 N N . VAL A 1 262 ? 13.523 6.047 -7.609 1 98.06 262 VAL A N 1
ATOM 2011 C CA . VAL A 1 262 ? 14.961 5.887 -7.41 1 98.06 262 VAL A CA 1
ATOM 2012 C C . VAL A 1 262 ? 15.234 4.617 -6.609 1 98.06 262 VAL A C 1
ATOM 2014 O O . VAL A 1 262 ? 14.594 4.371 -5.582 1 98.06 262 VAL A O 1
ATOM 2017 N N . MET A 1 263 ? 16.219 3.865 -7.062 1 95.19 263 MET A N 1
ATOM 2018 C CA . MET A 1 263 ? 16.469 2.551 -6.473 1 95.19 263 MET A CA 1
ATOM 2019 C C . MET A 1 263 ? 17.734 2.561 -5.633 1 95.19 263 MET A C 1
ATOM 2021 O O . MET A 1 263 ? 17.891 1.757 -4.711 1 95.19 263 MET A O 1
ATOM 2025 N N . GLN A 1 264 ? 18.656 3.459 -6.031 1 96.38 264 GLN A N 1
ATOM 2026 C CA . GLN A 1 264 ? 19.953 3.428 -5.371 1 96.38 264 GLN A CA 1
ATOM 2027 C C . GLN A 1 264 ? 20.766 4.684 -5.691 1 96.38 264 GLN A C 1
ATOM 2029 O O . GLN A 1 264 ? 20.656 5.234 -6.789 1 96.38 264 GLN A O 1
ATOM 2034 N N . LEU A 1 265 ? 21.578 5.082 -4.719 1 98.12 265 LEU A N 1
ATOM 2035 C CA . LEU A 1 265 ? 22.609 6.082 -4.973 1 98.12 265 LEU A CA 1
ATOM 2036 C C . LEU A 1 265 ? 23.875 5.43 -5.516 1 98.12 265 LEU A C 1
ATOM 2038 O O . LEU A 1 265 ? 24.266 4.355 -5.055 1 98.12 265 LEU A O 1
ATOM 2042 N N . LEU A 1 266 ? 24.438 6.031 -6.496 1 96.06 266 LEU A N 1
ATOM 2043 C CA . LEU A 1 266 ? 25.719 5.582 -7.035 1 96.06 266 LEU A CA 1
ATOM 2044 C C . LEU A 1 266 ? 26.891 6.305 -6.359 1 96.06 266 LEU A C 1
ATOM 2046 O O . LEU A 1 266 ? 26.875 7.531 -6.242 1 96.06 266 LEU A O 1
ATOM 2050 N N . SER A 1 267 ? 27.875 5.535 -5.91 1 96.38 267 SER A N 1
ATOM 2051 C CA . SER A 1 267 ? 28.984 6.137 -5.18 1 96.38 267 SER A CA 1
ATOM 2052 C C . SER A 1 267 ? 30.328 5.645 -5.711 1 96.38 267 SER A C 1
ATOM 2054 O O . SER A 1 267 ? 30.422 4.535 -6.242 1 96.38 267 SER A O 1
ATOM 2056 N N . LYS A 1 268 ? 31.312 6.473 -5.648 1 94.81 268 LYS A N 1
ATOM 2057 C CA . LYS A 1 268 ? 32.719 6.117 -5.809 1 94.81 268 LYS A CA 1
ATOM 2058 C C . LYS A 1 268 ? 33.438 6.117 -4.469 1 94.81 268 LYS A C 1
ATOM 2060 O O . LYS A 1 268 ? 33.25 7.027 -3.656 1 94.81 268 LYS A O 1
ATOM 2065 N N . THR A 1 269 ? 34.219 5.051 -4.195 1 92.25 269 THR A N 1
ATOM 2066 C CA . THR A 1 269 ? 34.875 4.926 -2.893 1 92.25 269 THR A CA 1
ATOM 2067 C C . THR A 1 269 ? 36.375 4.91 -3.035 1 92.25 269 THR A C 1
ATOM 2069 O O . THR A 1 269 ? 37.094 4.691 -2.059 1 92.25 269 THR A O 1
ATOM 2072 N N . ASP A 1 270 ? 37.094 5.078 -4.074 1 88.44 270 ASP A N 1
ATOM 2073 C CA . ASP A 1 270 ? 38.5 4.953 -4.316 1 88.44 270 ASP A CA 1
ATOM 2074 C C . ASP A 1 270 ? 39.25 6.195 -3.838 1 88.44 270 ASP A C 1
ATOM 2076 O O . ASP A 1 270 ? 40.469 6.137 -3.566 1 88.44 270 ASP A O 1
ATOM 2080 N N . GLY A 1 271 ? 38.656 7.242 -3.564 1 83 271 GLY A N 1
ATOM 2081 C CA . GLY A 1 271 ? 39.344 8.453 -3.115 1 83 271 GLY A CA 1
ATOM 2082 C C . GLY A 1 271 ? 39.375 8.594 -1.605 1 83 271 GLY A C 1
ATOM 2083 O O . GLY A 1 271 ? 39.125 7.625 -0.882 1 83 271 GLY A O 1
ATOM 2084 N N . ASP A 1 272 ? 39.906 9.648 -1.072 1 84.88 272 ASP A N 1
ATOM 2085 C CA . ASP A 1 272 ? 40.031 9.945 0.35 1 84.88 272 ASP A CA 1
ATOM 2086 C C . ASP A 1 272 ? 38.688 9.961 1.033 1 84.88 272 ASP A C 1
ATOM 2088 O O . ASP A 1 272 ? 38.562 9.539 2.186 1 84.88 272 ASP A O 1
ATOM 2092 N N . ARG A 1 273 ? 37.656 10.406 0.234 1 90.81 273 ARG A N 1
ATOM 2093 C CA . ARG A 1 273 ? 36.281 10.484 0.714 1 90.81 273 ARG A CA 1
ATOM 2094 C C . ARG A 1 273 ? 35.312 9.938 -0.327 1 90.81 273 ARG A C 1
ATOM 2096 O O . ARG A 1 273 ? 35.438 10.219 -1.52 1 90.81 273 ARG A O 1
ATOM 2103 N N . PRO A 1 274 ? 34.375 9.125 0.191 1 95.75 274 PRO A N 1
ATOM 2104 C CA . PRO A 1 274 ? 33.375 8.672 -0.777 1 95.75 274 PRO A CA 1
ATOM 2105 C C . PRO A 1 274 ? 32.562 9.82 -1.38 1 95.75 274 PRO A C 1
ATOM 2107 O O . PRO A 1 274 ? 32.406 10.859 -0.74 1 95.75 274 PRO A O 1
ATOM 2110 N N . LYS A 1 275 ? 32.188 9.594 -2.625 1 97.5 275 LYS A N 1
ATOM 2111 C CA . LYS A 1 275 ? 31.422 10.602 -3.346 1 97.5 275 LYS A CA 1
ATOM 2112 C C . LYS A 1 275 ? 30.219 9.984 -4.051 1 97.5 275 LYS A C 1
ATOM 2114 O O . LYS A 1 275 ? 30.344 8.953 -4.715 1 97.5 275 LYS A O 1
ATOM 2119 N N . VAL A 1 276 ? 29.047 10.586 -3.865 1 98.44 276 VAL A N 1
ATOM 2120 C CA . VAL A 1 276 ? 27.875 10.203 -4.641 1 98.44 276 VAL A CA 1
ATOM 2121 C C . VAL A 1 276 ? 27.938 10.844 -6.027 1 98.44 276 VAL A C 1
ATOM 2123 O O . VAL A 1 276 ? 28.125 12.055 -6.152 1 98.44 276 VAL A O 1
ATOM 2126 N N . THR A 1 277 ? 27.719 10.016 -7.086 1 97.75 277 THR A N 1
ATOM 2127 C CA . THR A 1 277 ? 27.953 10.484 -8.445 1 97.75 277 THR A CA 1
ATOM 2128 C C . THR A 1 277 ? 26.672 10.438 -9.266 1 97.75 277 THR A C 1
ATOM 2130 O O . THR A 1 277 ? 26.641 10.898 -10.406 1 97.75 277 THR A O 1
ATOM 2133 N N . GLY A 1 278 ? 25.656 9.844 -8.742 1 98.06 278 GLY A N 1
ATOM 2134 C CA . GLY A 1 278 ? 24.406 9.734 -9.477 1 98.06 278 GLY A CA 1
ATOM 2135 C C . GLY A 1 278 ? 23.406 8.805 -8.812 1 98.06 278 GLY A C 1
ATOM 2136 O O . GLY A 1 278 ? 23.469 8.57 -7.602 1 98.06 278 GLY A O 1
ATOM 2137 N N . VAL A 1 279 ? 22.359 8.445 -9.641 1 97.88 279 VAL A N 1
ATOM 2138 C CA . VAL A 1 279 ? 21.328 7.547 -9.117 1 97.88 279 VAL A CA 1
ATOM 2139 C C . VAL A 1 279 ? 21.016 6.469 -10.156 1 97.88 279 VAL A C 1
ATOM 2141 O O . VAL A 1 279 ? 21.281 6.645 -11.344 1 97.88 279 VAL A O 1
ATOM 2144 N N . ARG A 1 280 ? 20.578 5.41 -9.633 1 94.94 280 ARG A N 1
ATOM 2145 C CA . ARG A 1 280 ? 19.859 4.414 -10.422 1 94.94 280 ARG A CA 1
ATOM 2146 C C . ARG A 1 280 ? 18.359 4.512 -10.188 1 94.94 280 ARG A C 1
ATOM 2148 O O . ARG A 1 280 ? 17.906 4.695 -9.047 1 94.94 280 ARG A O 1
ATOM 2155 N N . PHE A 1 281 ? 17.562 4.457 -11.266 1 95.06 281 PHE A N 1
ATOM 2156 C CA . PHE A 1 281 ? 16.109 4.496 -11.109 1 95.06 281 PHE A CA 1
ATOM 2157 C C . PHE A 1 281 ? 15.438 3.59 -12.133 1 95.06 281 PHE A C 1
ATOM 2159 O O . PHE A 1 281 ? 16.062 3.148 -13.094 1 95.06 281 PHE A O 1
ATOM 2166 N N . MET A 1 282 ? 14.234 3.219 -11.805 1 93.38 282 MET A N 1
ATOM 2167 C CA . MET A 1 282 ? 13.375 2.465 -12.719 1 93.38 282 MET A CA 1
ATOM 2168 C C . MET A 1 282 ? 12.398 3.391 -13.43 1 93.38 282 MET A C 1
ATOM 2170 O O . MET A 1 282 ? 11.664 4.145 -12.781 1 93.38 282 MET A O 1
ATOM 2174 N N . ASP A 1 283 ? 12.461 3.357 -14.719 1 94.38 283 ASP A N 1
ATOM 2175 C CA . ASP A 1 283 ? 11.445 4.055 -15.508 1 94.38 283 ASP A CA 1
ATOM 2176 C C . ASP A 1 283 ? 10.258 3.141 -15.797 1 94.38 283 ASP A C 1
ATOM 2178 O O . ASP A 1 283 ? 10.25 2.43 -16.812 1 94.38 283 ASP A O 1
ATOM 2182 N N . HIS A 1 284 ? 9.203 3.232 -15.031 1 95.31 284 HIS A N 1
ATOM 2183 C CA . HIS A 1 284 ? 8.094 2.287 -15.062 1 95.31 284 HIS A CA 1
ATOM 2184 C C . HIS A 1 284 ? 7.422 2.275 -16.422 1 95.31 284 HIS A C 1
ATOM 2186 O O . HIS A 1 284 ? 7.113 1.207 -16.969 1 95.31 284 HIS A O 1
ATOM 2192 N N . PRO A 1 285 ? 7.211 3.449 -17.062 1 93.25 285 PRO A N 1
ATOM 2193 C CA . PRO A 1 285 ? 6.484 3.441 -18.328 1 93.25 285 PRO A CA 1
ATOM 2194 C C . PRO A 1 285 ? 7.246 2.717 -19.438 1 93.25 285 PRO A C 1
ATOM 2196 O O . PRO A 1 285 ? 6.633 2.191 -20.375 1 93.25 285 PRO A O 1
ATOM 2199 N N . THR A 1 286 ? 8.578 2.676 -19.328 1 91.94 286 THR A N 1
ATOM 2200 C CA . THR A 1 286 ? 9.352 1.974 -20.344 1 91.94 286 THR A CA 1
ATOM 2201 C C . THR A 1 286 ? 9.797 0.604 -19.844 1 91.94 286 THR A C 1
ATOM 2203 O O . THR A 1 286 ? 10.242 -0.238 -20.625 1 91.94 286 THR A O 1
ATOM 2206 N N . GLY A 1 287 ? 9.711 0.4 -18.531 1 91.81 287 GLY A N 1
ATOM 2207 C CA . GLY A 1 287 ? 10.117 -0.86 -17.922 1 91.81 287 GLY A CA 1
ATOM 2208 C C . GLY A 1 287 ? 11.617 -1.033 -17.859 1 91.81 287 GLY A C 1
ATOM 2209 O O . GLY A 1 287 ? 12.117 -2.146 -17.672 1 91.81 287 GLY A O 1
ATOM 2210 N N . ARG A 1 288 ? 12.367 0.027 -17.969 1 90.31 288 ARG A N 1
ATOM 2211 C CA . ARG A 1 288 ? 13.82 -0.066 -18.047 1 90.31 288 ARG A CA 1
ATOM 2212 C C . ARG A 1 288 ? 14.484 0.561 -16.828 1 90.31 288 ARG A C 1
ATOM 2214 O O . ARG A 1 288 ? 13.953 1.508 -16.25 1 90.31 288 ARG A O 1
ATOM 2221 N N . SER A 1 289 ? 15.594 0.033 -16.438 1 89.94 289 SER A N 1
ATOM 2222 C CA . SER A 1 289 ? 16.469 0.624 -15.43 1 89.94 289 SER A CA 1
ATOM 2223 C C . SER A 1 289 ? 17.469 1.576 -16.047 1 89.94 289 SER A C 1
ATOM 2225 O O . SER A 1 289 ? 18.016 1.305 -17.125 1 89.94 289 SER A O 1
ATOM 2227 N N . HIS A 1 290 ? 17.734 2.723 -15.383 1 91.25 290 HIS A N 1
ATOM 2228 C CA . HIS A 1 290 ? 18.672 3.727 -15.875 1 91.25 290 HIS A CA 1
ATOM 2229 C C . HIS A 1 290 ? 19.656 4.141 -14.789 1 91.25 290 HIS A C 1
ATOM 2231 O O . HIS A 1 290 ? 19.312 4.121 -13.602 1 91.25 290 HIS A O 1
ATOM 2237 N N . GLN A 1 291 ? 20.859 4.398 -15.188 1 92.44 291 GLN A N 1
ATOM 2238 C CA . GLN A 1 291 ? 21.828 5.133 -14.383 1 92.44 291 GLN A CA 1
ATOM 2239 C C . GLN A 1 291 ? 22.031 6.547 -14.922 1 92.44 291 GLN A C 1
ATOM 2241 O O . GLN A 1 291 ? 22.188 6.742 -16.125 1 92.44 291 GLN A O 1
ATOM 2246 N N . VAL A 1 292 ? 21.875 7.5 -14.07 1 95.75 292 VAL A N 1
ATOM 2247 C CA . VAL A 1 292 ? 22.094 8.891 -14.461 1 95.75 292 VAL A CA 1
ATOM 2248 C C . VAL A 1 292 ? 23.078 9.555 -13.492 1 95.75 292 VAL A C 1
ATOM 2250 O O . VAL A 1 292 ? 23.031 9.32 -12.289 1 95.75 292 VAL A O 1
ATOM 2253 N N . HIS A 1 293 ? 23.938 10.398 -14.023 1 97.31 293 HIS A N 1
ATOM 2254 C CA . HIS A 1 293 ? 25 10.992 -13.227 1 97.31 293 HIS A CA 1
ATOM 2255 C C . HIS A 1 293 ? 24.703 12.453 -12.914 1 97.31 293 HIS A C 1
ATOM 2257 O O . HIS A 1 293 ? 24.031 13.133 -13.68 1 97.31 293 HIS A O 1
ATOM 2263 N N . ALA A 1 294 ? 25.172 12.891 -11.758 1 98.38 294 ALA A N 1
ATOM 2264 C CA . ALA A 1 294 ? 25.141 14.289 -11.344 1 98.38 294 ALA A CA 1
ATOM 2265 C C . ALA A 1 294 ? 26.547 14.906 -11.375 1 98.38 294 ALA A C 1
ATOM 2267 O O . ALA A 1 294 ? 27.438 14.445 -10.664 1 98.38 294 ALA A O 1
ATOM 2268 N N . SER A 1 295 ? 26.719 15.93 -12.164 1 98.25 295 SER A N 1
ATOM 2269 C CA . SER A 1 295 ? 28.031 16.578 -12.234 1 98.25 295 SER A CA 1
ATOM 2270 C C . SER A 1 295 ? 28.312 17.391 -10.977 1 98.25 295 SER A C 1
ATOM 2272 O O . SER A 1 295 ? 29.469 17.656 -10.648 1 98.25 295 SER A O 1
ATOM 2274 N N . LYS A 1 296 ? 27.266 17.75 -10.266 1 98.44 296 LYS A N 1
ATOM 2275 C CA . LYS A 1 296 ? 27.438 18.5 -9.031 1 98.44 296 LYS A CA 1
ATOM 2276 C C . LYS A 1 296 ? 26.953 17.703 -7.824 1 98.44 296 LYS A C 1
ATOM 2278 O O . LYS A 1 296 ? 27.75 16.969 -7.215 1 98.44 296 LYS A O 1
ATOM 2283 N N . GLU A 1 297 ? 25.578 17.656 -7.625 1 98.75 297 GLU A N 1
ATOM 2284 C CA . GLU A 1 297 ? 25.125 16.938 -6.434 1 98.75 297 GLU A CA 1
ATOM 2285 C C . GLU A 1 297 ? 23.844 16.156 -6.703 1 98.75 297 GLU A C 1
ATOM 2287 O O . GLU A 1 297 ? 23.078 16.5 -7.613 1 98.75 297 GLU A O 1
ATOM 2292 N N . VAL A 1 298 ? 23.641 15.109 -5.918 1 98.88 298 VAL A N 1
ATOM 2293 C CA . VAL A 1 298 ? 22.344 14.469 -5.75 1 98.88 298 VAL A CA 1
ATOM 2294 C C . VAL A 1 298 ? 21.656 15.008 -4.5 1 98.88 298 VAL A C 1
ATOM 2296 O O . VAL A 1 298 ? 22.297 15.156 -3.451 1 98.88 298 VAL A O 1
ATOM 2299 N N . ILE A 1 299 ? 20.406 15.383 -4.633 1 98.94 299 ILE A N 1
ATOM 2300 C CA . ILE A 1 299 ? 19.578 15.875 -3.531 1 98.94 299 ILE A CA 1
ATOM 2301 C C . ILE A 1 299 ? 18.5 14.844 -3.193 1 98.94 299 ILE A C 1
ATOM 2303 O O . ILE A 1 299 ? 17.625 14.562 -4.016 1 98.94 299 ILE A O 1
ATOM 2307 N N . VAL A 1 300 ? 18.562 14.266 -1.987 1 98.94 300 VAL A N 1
ATOM 2308 C CA . VAL A 1 300 ? 17.547 13.32 -1.526 1 98.94 300 VAL A CA 1
ATOM 2309 C C . VAL A 1 300 ? 16.422 14.07 -0.833 1 98.94 300 VAL A C 1
ATOM 2311 O O . VAL A 1 300 ? 16.656 14.828 0.113 1 98.94 300 VAL A O 1
ATOM 2314 N N . SER A 1 301 ? 15.219 13.922 -1.309 1 98.94 301 SER A N 1
ATOM 2315 C CA . SER A 1 301 ? 14.031 14.609 -0.806 1 98.94 301 SER A CA 1
ATOM 2316 C C . SER A 1 301 ? 12.82 13.688 -0.766 1 98.94 301 SE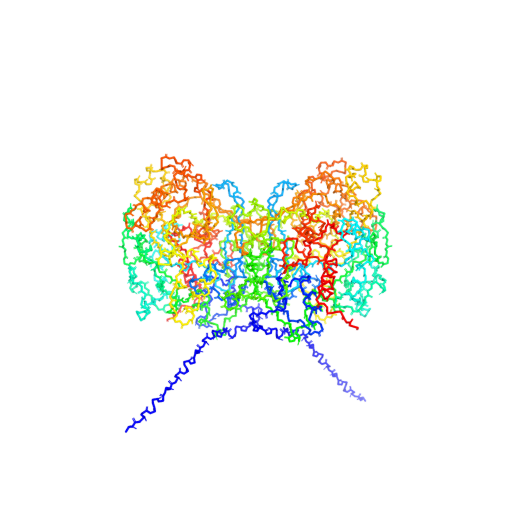R A C 1
ATOM 2318 O O . SER A 1 301 ? 11.766 14.008 -1.316 1 98.94 301 SER A O 1
ATOM 2320 N N . MET A 1 302 ? 12.977 12.531 -0.108 1 98.69 302 MET A N 1
ATOM 2321 C CA . MET A 1 302 ? 11.945 11.5 -0.14 1 98.69 302 MET A CA 1
ATOM 2322 C C . MET A 1 3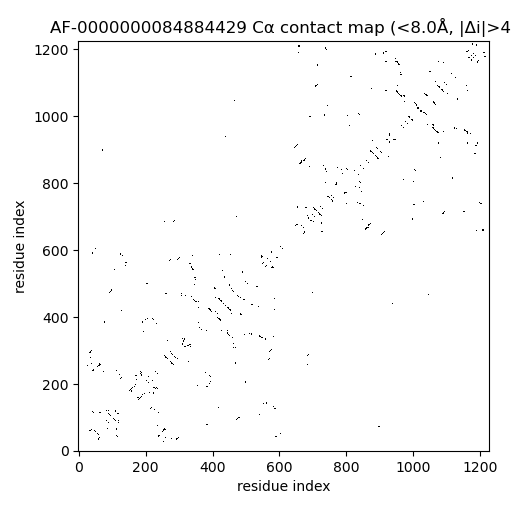02 ? 11.195 11.438 1.186 1 98.69 302 MET A C 1
ATOM 2324 O O . MET A 1 302 ? 10.336 10.57 1.38 1 98.69 302 MET A O 1
ATOM 2328 N N . GLY A 1 303 ? 11.516 12.32 2.146 1 98.62 303 GLY A N 1
ATOM 2329 C CA . GLY A 1 303 ? 10.766 12.414 3.391 1 98.62 303 GLY A CA 1
ATOM 2330 C C . GLY A 1 303 ? 11.344 11.562 4.5 1 98.62 303 GLY A C 1
ATOM 2331 O O . GLY A 1 303 ? 12.391 10.93 4.328 1 98.62 303 GLY A O 1
ATOM 2332 N N . ALA A 1 304 ? 10.688 11.492 5.598 1 98.75 304 ALA A N 1
ATOM 2333 C CA . ALA A 1 304 ? 11.18 10.953 6.859 1 98.75 304 ALA A CA 1
ATOM 2334 C C . ALA A 1 304 ? 11.328 9.43 6.785 1 98.75 304 ALA A C 1
ATOM 2336 O O . ALA A 1 304 ? 12.031 8.828 7.594 1 98.75 304 ALA A O 1
ATOM 2337 N N . PHE A 1 305 ? 10.664 8.781 5.832 1 98.75 305 PHE A N 1
ATOM 2338 C CA . PHE A 1 305 ? 10.672 7.324 5.781 1 98.75 305 PHE A CA 1
ATOM 2339 C C . PHE A 1 305 ? 11.609 6.824 4.691 1 98.75 305 PHE A C 1
ATOM 2341 O O . PHE A 1 305 ? 12.469 5.98 4.949 1 98.75 305 PHE A O 1
ATOM 2348 N N . GLN A 1 306 ? 11.539 7.438 3.559 1 98.75 306 GLN A N 1
ATOM 2349 C CA . GLN A 1 306 ? 12.211 6.812 2.422 1 98.75 306 GLN A CA 1
ATOM 2350 C C . GLN A 1 306 ? 13.562 7.465 2.156 1 98.75 306 GLN A C 1
ATOM 2352 O O . GLN A 1 306 ? 14.406 6.891 1.464 1 98.75 306 GLN A O 1
ATOM 2357 N N . SER A 1 307 ? 13.805 8.719 2.672 1 98.94 307 SER A N 1
ATOM 2358 C CA . SER A 1 307 ? 15.156 9.258 2.574 1 98.94 307 SER A CA 1
ATOM 2359 C C . SER A 1 307 ? 16.156 8.391 3.33 1 98.94 307 SER A C 1
ATOM 2361 O O . SER A 1 307 ? 17.172 7.961 2.766 1 98.94 307 SER A O 1
ATOM 2363 N N . PRO A 1 308 ? 15.891 8.086 4.617 1 98.88 308 PRO A N 1
ATOM 2364 C CA . PRO A 1 308 ? 16.828 7.184 5.281 1 98.88 308 PRO A CA 1
ATOM 2365 C C . PRO A 1 308 ? 16.844 5.789 4.66 1 98.88 308 PRO A C 1
ATOM 2367 O O . PRO A 1 308 ? 17.891 5.129 4.641 1 98.88 308 PRO A O 1
ATOM 2370 N N . GLN A 1 309 ? 15.711 5.309 4.176 1 98.75 309 GLN A N 1
ATOM 2371 C CA . GLN A 1 309 ? 15.672 4.012 3.51 1 98.75 309 GLN A CA 1
ATOM 2372 C C . GLN A 1 309 ? 16.625 3.977 2.316 1 98.75 309 GLN A C 1
ATOM 2374 O O . GLN A 1 309 ? 17.422 3.041 2.17 1 98.75 309 GLN A O 1
ATOM 2379 N N . LEU A 1 310 ? 16.547 4.992 1.449 1 98.81 310 LEU A N 1
ATOM 2380 C CA . LEU A 1 310 ? 17.406 5.062 0.272 1 98.81 310 LEU A CA 1
ATOM 2381 C C . LEU A 1 310 ? 18.875 5.09 0.674 1 98.81 310 LEU A C 1
ATOM 2383 O O . LEU A 1 310 ? 19.703 4.441 0.041 1 98.81 310 LEU A O 1
ATOM 2387 N N . LEU A 1 311 ? 19.172 5.855 1.724 1 98.88 311 LEU A N 1
ATOM 2388 C CA . LEU A 1 311 ? 20.547 5.918 2.203 1 98.88 311 LEU A CA 1
ATOM 2389 C C . LEU A 1 311 ? 21.031 4.539 2.637 1 98.88 311 LEU A C 1
ATOM 2391 O O . LEU A 1 311 ? 22.094 4.086 2.201 1 98.88 311 LEU A O 1
ATOM 2395 N N . MET A 1 312 ? 20.25 3.85 3.395 1 98.69 312 MET A N 1
ATOM 2396 C CA . MET A 1 312 ? 20.672 2.555 3.93 1 98.69 312 MET A CA 1
ATOM 2397 C C . MET A 1 312 ? 20.812 1.523 2.814 1 98.69 312 MET A C 1
ATOM 2399 O O . MET A 1 312 ? 21.797 0.803 2.748 1 98.69 312 MET A O 1
ATOM 2403 N N . VAL A 1 313 ? 19.859 1.496 1.904 1 96.69 313 VAL A N 1
ATOM 2404 C CA . VAL A 1 313 ? 19.906 0.545 0.799 1 96.69 313 VAL A CA 1
ATOM 2405 C C . VAL A 1 313 ? 21.125 0.818 -0.065 1 96.69 313 VAL A C 1
ATOM 2407 O O . VAL A 1 313 ? 21.672 -0.096 -0.691 1 96.69 313 VAL A O 1
ATOM 2410 N N . SER A 1 314 ? 21.641 2.064 -0.015 1 97.81 314 SER A N 1
ATOM 2411 C CA . SER A 1 314 ? 22.766 2.488 -0.839 1 97.81 314 SER A CA 1
ATOM 2412 C C . SER A 1 314 ? 24.078 2.35 -0.085 1 97.81 314 SER A C 1
ATOM 2414 O O . SER A 1 314 ? 25.125 2.793 -0.565 1 97.81 314 SER A O 1
ATOM 2416 N N . GLY A 1 315 ? 24.047 1.837 1.162 1 97.38 315 GLY A N 1
ATOM 2417 C CA . GLY A 1 315 ? 25.266 1.553 1.895 1 97.38 315 GLY A CA 1
ATOM 2418 C C . GLY A 1 315 ? 25.625 2.623 2.91 1 97.38 315 GLY A C 1
ATOM 2419 O O . GLY A 1 315 ? 26.75 2.666 3.412 1 97.38 315 GLY A O 1
ATOM 2420 N N . PHE A 1 316 ? 24.719 3.553 3.191 1 98.19 316 PHE A N 1
ATOM 2421 C CA . PHE A 1 316 ? 24.891 4.59 4.199 1 98.19 316 PHE A CA 1
ATOM 2422 C C . PHE A 1 316 ? 24.016 4.32 5.418 1 98.19 316 PHE A C 1
ATOM 2424 O O . PHE A 1 316 ? 22.781 4.352 5.324 1 98.19 316 PHE A O 1
ATOM 2431 N N . GLY A 1 317 ? 24.547 4.062 6.629 1 98.06 317 GLY A N 1
ATOM 2432 C CA . GLY A 1 317 ? 23.656 3.893 7.77 1 98.06 317 GLY A CA 1
ATOM 2433 C C . GLY A 1 317 ? 24.312 3.156 8.922 1 98.06 317 GLY A C 1
ATOM 2434 O O . GLY A 1 317 ? 25.531 2.971 8.938 1 98.06 317 GLY A O 1
ATOM 2435 N N . PRO A 1 318 ? 23.547 2.797 9.898 1 98.38 318 PRO A N 1
ATOM 2436 C CA . PRO A 1 318 ? 24.062 2.039 11.047 1 98.38 318 PRO A CA 1
ATOM 2437 C C . PRO A 1 318 ? 24.672 0.698 10.641 1 98.38 318 PRO A C 1
ATOM 2439 O O . PRO A 1 318 ? 24.125 0.003 9.781 1 98.38 318 PRO A O 1
ATOM 2442 N N . SER A 1 319 ? 25.766 0.389 11.281 1 98 319 SER A N 1
ATOM 2443 C CA . SER A 1 319 ? 26.5 -0.827 10.953 1 98 319 SER A CA 1
ATOM 2444 C C . SER A 1 319 ? 25.625 -2.064 11.109 1 98 319 SER A C 1
ATOM 2446 O O . SER A 1 319 ? 25.656 -2.967 10.273 1 98 319 SER A O 1
ATOM 2448 N N . SER A 1 320 ? 24.875 -2.062 12.125 1 96.88 320 SER A N 1
ATOM 2449 C CA . SER A 1 320 ? 24.031 -3.229 12.414 1 96.88 320 SER A CA 1
ATOM 2450 C C . SER A 1 320 ? 22.984 -3.43 11.336 1 96.88 320 SER A C 1
ATOM 2452 O O . SER A 1 320 ? 22.703 -4.562 10.938 1 96.88 320 SER A O 1
ATOM 2454 N N . GLU A 1 321 ? 22.391 -2.361 10.844 1 95.69 321 GLU A N 1
ATOM 2455 C CA . GLU A 1 321 ? 21.359 -2.438 9.812 1 95.69 321 GLU A CA 1
ATOM 2456 C C . GLU A 1 321 ? 21.953 -2.912 8.484 1 95.69 321 GLU A C 1
ATOM 2458 O O . GLU A 1 321 ? 21.34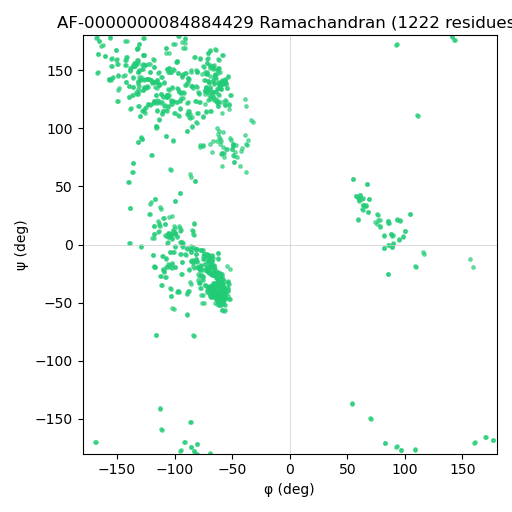4 -3.727 7.793 1 95.69 321 GLU A O 1
ATOM 2463 N N . LEU A 1 322 ? 23.062 -2.371 8.109 1 97.25 322 LEU A N 1
ATOM 2464 C CA . LEU A 1 322 ? 23.719 -2.762 6.871 1 97.25 322 LEU A CA 1
ATOM 2465 C C . LEU A 1 322 ? 24.156 -4.223 6.926 1 97.25 322 LEU A C 1
ATOM 2467 O O . LEU A 1 322 ? 23.984 -4.961 5.953 1 97.25 322 LEU A O 1
ATOM 2471 N N . ASP A 1 323 ? 24.656 -4.637 8.094 1 96.25 323 ASP A N 1
ATOM 2472 C CA . ASP A 1 323 ? 25.109 -6.012 8.266 1 96.25 323 ASP A CA 1
ATOM 2473 C C . ASP A 1 323 ? 23.938 -6.988 8.195 1 96.25 323 ASP A C 1
ATOM 2475 O O . ASP A 1 323 ? 24.078 -8.086 7.641 1 96.25 323 ASP A O 1
ATOM 2479 N N . LYS A 1 324 ? 22.859 -6.578 8.75 1 94.81 324 LYS A N 1
ATOM 2480 C CA . LYS A 1 324 ? 21.672 -7.418 8.781 1 94.81 324 LYS A CA 1
ATOM 2481 C C . LYS A 1 324 ? 21.297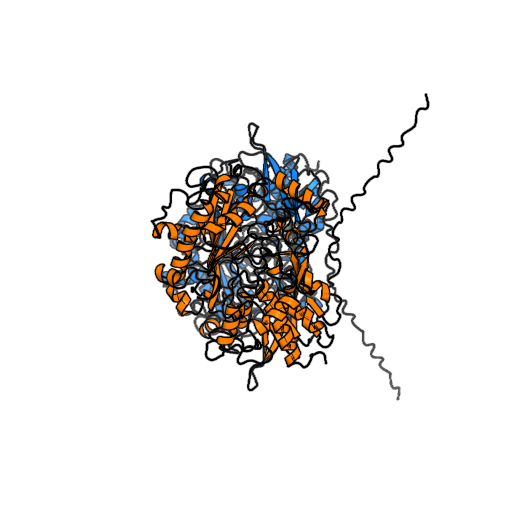 -7.891 7.383 1 94.81 324 LYS A C 1
ATOM 2483 O O . LYS A 1 324 ? 20.812 -9.008 7.207 1 94.81 324 LYS A O 1
ATOM 2488 N N . PHE A 1 325 ? 21.547 -7.121 6.305 1 93.94 325 PHE A N 1
ATOM 2489 C CA . PHE A 1 325 ? 21.125 -7.441 4.945 1 93.94 325 PHE A CA 1
ATOM 2490 C C . PHE A 1 325 ? 22.328 -7.609 4.027 1 93.94 325 PHE A C 1
ATOM 2492 O O . PHE A 1 325 ? 22.188 -7.602 2.805 1 93.94 325 PHE A O 1
ATOM 2499 N N . ALA A 1 326 ? 23.516 -7.629 4.598 1 93.81 326 ALA A N 1
ATOM 2500 C CA . ALA A 1 326 ? 24.766 -7.824 3.861 1 93.81 326 ALA A CA 1
ATOM 2501 C C . ALA A 1 326 ? 24.953 -6.723 2.824 1 93.81 326 ALA A C 1
ATOM 2503 O O . ALA A 1 326 ? 25.391 -6.988 1.7 1 93.81 326 ALA A O 1
ATOM 2504 N N . ILE A 1 327 ? 24.578 -5.516 3.174 1 94.75 327 ILE A N 1
ATOM 2505 C CA . ILE A 1 327 ? 24.812 -4.352 2.33 1 94.75 327 ILE A CA 1
ATOM 2506 C C . ILE A 1 327 ? 26.25 -3.846 2.541 1 94.75 327 ILE A C 1
ATOM 2508 O O . ILE A 1 327 ? 26.656 -3.594 3.676 1 94.75 327 ILE A O 1
ATOM 2512 N N . GLU A 1 328 ? 27.031 -3.748 1.503 1 93.38 328 GLU A N 1
ATOM 2513 C CA . GLU A 1 328 ? 28.391 -3.232 1.606 1 93.38 328 GLU A CA 1
ATOM 2514 C C . GLU A 1 328 ? 28.406 -1.775 2.055 1 93.38 328 GLU A C 1
ATOM 2516 O O . GLU A 1 328 ? 27.797 -0.917 1.404 1 93.38 328 GLU A O 1
ATOM 2521 N N . PRO A 1 329 ? 29.062 -1.484 3.133 1 96.12 329 PRO A N 1
ATOM 2522 C CA . PRO A 1 329 ? 29.047 -0.114 3.648 1 96.12 329 PRO A CA 1
ATOM 2523 C C . PRO A 1 329 ? 29.859 0.85 2.781 1 96.12 329 PRO A C 1
ATOM 2525 O O . PRO A 1 329 ? 30.969 0.52 2.352 1 96.12 329 PRO A O 1
ATOM 2528 N N . VAL A 1 330 ? 29.297 1.948 2.471 1 96.94 330 VAL A N 1
ATOM 2529 C CA . VAL A 1 330 ? 30 3.08 1.877 1 96.94 330 VAL A CA 1
ATOM 2530 C C . VAL A 1 330 ? 30.391 4.082 2.965 1 96.94 330 VAL A C 1
ATOM 2532 O O . VAL A 1 330 ? 31.5 4.617 2.963 1 96.94 330 VAL A O 1
ATOM 2535 N N . LEU A 1 331 ? 29.453 4.305 3.912 1 96.44 331 LEU A N 1
ATOM 2536 C CA . LEU A 1 331 ? 29.625 5.211 5.043 1 96.44 331 LEU A CA 1
ATOM 2537 C C . LEU A 1 331 ? 28.828 4.727 6.25 1 96.44 331 LEU A C 1
ATOM 2539 O O . LEU A 1 331 ? 27.609 4.543 6.164 1 96.44 331 LEU A O 1
ATOM 2543 N N . ILE A 1 332 ? 29.562 4.551 7.328 1 97.44 332 ILE A N 1
ATOM 2544 C CA . ILE A 1 332 ? 28.859 4.211 8.555 1 97.44 332 ILE A CA 1
ATOM 2545 C C . ILE A 1 332 ? 28.438 5.488 9.281 1 97.44 332 ILE A C 1
ATOM 2547 O O . ILE A 1 332 ? 29.266 6.328 9.617 1 97.44 332 ILE A O 1
ATOM 2551 N N . ASN A 1 333 ? 27.219 5.746 9.414 1 97.94 333 ASN A N 1
ATOM 2552 C CA . ASN A 1 333 ? 26.578 6.75 10.258 1 97.94 333 ASN A CA 1
ATOM 2553 C C . ASN A 1 333 ? 25.453 6.148 11.086 1 97.94 333 ASN A C 1
ATOM 2555 O O . ASN A 1 333 ? 24.391 5.832 10.555 1 97.94 333 ASN A O 1
ATOM 2559 N N . GLU A 1 334 ? 25.625 6.047 12.367 1 98.25 334 GLU A N 1
ATOM 2560 C CA . GLU A 1 334 ? 24.75 5.305 13.266 1 98.25 334 GLU A CA 1
ATOM 2561 C C . GLU A 1 334 ? 23.422 6.031 13.477 1 98.25 334 GLU A C 1
ATOM 2563 O O . GLU A 1 334 ? 22.469 5.457 14.008 1 98.25 334 GLU A O 1
ATOM 2568 N N . ASN A 1 335 ? 23.312 7.254 13 1 98.62 335 ASN A N 1
ATOM 2569 C CA . ASN A 1 335 ? 22.156 8.078 13.328 1 98.62 335 ASN A CA 1
ATOM 2570 C C . ASN A 1 335 ? 21.141 8.109 12.188 1 98.62 335 ASN A C 1
ATOM 2572 O O . ASN A 1 335 ? 20.016 8.617 12.352 1 98.62 335 ASN A O 1
ATOM 2576 N N . ILE A 1 336 ? 21.453 7.539 11.039 1 98.88 336 ILE A N 1
ATOM 2577 C CA . ILE A 1 336 ? 20.531 7.48 9.914 1 98.88 336 ILE A CA 1
ATOM 2578 C C . ILE A 1 336 ? 19.344 6.594 10.273 1 98.88 336 ILE A C 1
ATOM 2580 O O . ILE A 1 336 ? 19.516 5.449 10.695 1 98.88 336 ILE A O 1
ATOM 2584 N N . GLY A 1 337 ? 18.141 7.113 10.102 1 98.75 337 GLY A N 1
ATOM 2585 C CA . GLY A 1 337 ? 16.906 6.391 10.383 1 98.75 337 GLY A CA 1
ATOM 2586 C C . GLY A 1 337 ? 16.531 6.426 11.852 1 98.75 337 GLY A C 1
ATOM 2587 O O . GLY A 1 337 ? 15.523 5.828 12.25 1 98.75 337 GLY A O 1
ATOM 2588 N N . ARG A 1 338 ? 17.234 7.203 12.641 1 98.25 338 ARG A N 1
ATOM 2589 C CA . ARG A 1 338 ? 16.984 7.281 14.078 1 98.25 338 ARG A CA 1
ATOM 2590 C C . ARG A 1 338 ? 16.312 8.609 14.445 1 98.25 338 ARG A C 1
ATOM 2592 O O . ARG A 1 338 ? 16.125 9.469 13.578 1 98.25 338 ARG A O 1
ATOM 2599 N N . ASN A 1 339 ? 15.852 8.695 15.648 1 98.25 339 ASN A N 1
ATOM 2600 C CA . ASN A 1 339 ? 15.336 9.914 16.266 1 98.25 339 ASN A CA 1
ATOM 2601 C C . ASN A 1 339 ? 14.023 10.359 15.617 1 98.25 339 ASN A C 1
ATOM 2603 O O . ASN A 1 339 ? 13.758 11.555 15.508 1 98.25 339 ASN A O 1
ATOM 2607 N N . LEU A 1 340 ? 13.281 9.383 15.086 1 98.75 340 LEU A N 1
ATOM 2608 C CA . LEU A 1 340 ? 11.984 9.719 14.516 1 98.75 340 LEU A CA 1
ATOM 2609 C C . LEU A 1 340 ? 11.102 10.414 15.547 1 98.75 340 LEU A C 1
ATOM 2611 O O . LEU A 1 340 ? 10.883 9.891 16.641 1 98.75 340 LEU A O 1
ATOM 2615 N N . ASN A 1 341 ? 10.711 11.609 15.25 1 98.5 341 ASN A N 1
ATOM 2616 C CA . ASN A 1 341 ? 9.781 12.43 16.016 1 98.5 341 ASN A CA 1
ATOM 2617 C C . ASN A 1 341 ? 8.484 12.664 15.25 1 98.5 341 ASN A C 1
ATOM 2619 O O . ASN A 1 341 ? 8.5 12.867 14.031 1 98.5 341 ASN A O 1
ATOM 2623 N N . ASP A 1 342 ? 7.359 12.555 15.953 1 98.62 342 ASP A N 1
ATOM 2624 C CA . ASP A 1 342 ? 6.059 12.695 15.305 1 98.62 342 ASP A CA 1
ATOM 2625 C C . ASP A 1 342 ? 5.023 13.273 16.281 1 98.62 342 ASP A C 1
ATOM 2627 O O . ASP A 1 342 ? 5.234 13.266 17.484 1 98.62 342 ASP A O 1
ATOM 2631 N N . HIS A 1 343 ? 4.012 13.906 15.695 1 98.62 343 HIS A N 1
ATOM 2632 C CA . HIS A 1 343 ? 2.814 14.258 16.453 1 98.62 343 HIS A CA 1
ATOM 2633 C C . HIS A 1 343 ? 1.749 13.172 16.344 1 98.62 343 HIS A C 1
ATOM 2635 O O . HIS A 1 343 ? 1.647 12.5 15.305 1 98.62 343 HIS A O 1
ATOM 2641 N N . SER A 1 344 ? 0.997 12.969 17.359 1 97.94 344 SER A N 1
ATOM 2642 C CA . SER A 1 344 ? -0.168 12.094 17.344 1 97.94 344 SER A CA 1
ATOM 2643 C C . SER A 1 344 ? -1.409 12.812 17.859 1 97.94 344 SER A C 1
ATOM 2645 O O . SER A 1 344 ? -1.306 13.875 18.484 1 97.94 344 SER A O 1
ATOM 2647 N N . VAL A 1 345 ? -2.598 12.25 17.578 1 98.12 345 VAL A N 1
ATOM 2648 C CA . VAL A 1 345 ? -3.838 12.875 18.016 1 98.12 345 VAL A CA 1
ATOM 2649 C C . VAL A 1 345 ? -4.754 11.82 18.641 1 98.12 345 VAL A C 1
ATOM 2651 O O . VAL A 1 345 ? -4.613 10.625 18.359 1 98.12 345 VAL A O 1
ATOM 2654 N N . PHE A 1 346 ? -5.613 12.242 19.453 1 98.56 346 PHE A N 1
ATOM 2655 C CA . PHE A 1 346 ? -6.812 11.539 19.906 1 98.56 346 PHE A CA 1
ATOM 2656 C C . PHE A 1 346 ? -7.98 12.508 20.062 1 98.56 346 PHE A C 1
ATOM 2658 O O . PHE A 1 346 ? -7.781 13.727 20.125 1 98.56 346 PHE A O 1
ATOM 2665 N N . SER A 1 347 ? -9.234 11.977 20.094 1 98.69 347 SER A N 1
ATOM 2666 C CA . SER A 1 347 ? -10.406 12.836 20.156 1 98.69 347 SER A CA 1
ATOM 2667 C C . SER A 1 347 ? -11.383 12.359 21.234 1 98.69 347 SER A C 1
ATOM 2669 O O . SER A 1 347 ? -11.32 11.211 21.672 1 98.69 347 SER A O 1
ATOM 2671 N N . ILE A 1 348 ? -12.148 13.258 21.688 1 98.69 348 ILE A N 1
ATOM 2672 C CA . ILE A 1 348 ? -13.445 12.93 22.266 1 98.69 348 ILE A CA 1
ATOM 2673 C C . ILE A 1 348 ? -14.562 13.328 21.312 1 98.69 348 ILE A C 1
ATOM 2675 O O . ILE A 1 348 ? -14.391 14.242 20.484 1 98.69 348 ILE A O 1
ATOM 2679 N N . MET A 1 349 ? -15.719 12.602 21.359 1 98.38 349 MET A N 1
ATOM 2680 C CA . MET A 1 349 ? -16.781 12.805 20.391 1 98.38 349 MET A CA 1
ATOM 2681 C C . MET A 1 349 ? -18.109 13.133 21.078 1 98.38 349 MET A C 1
ATOM 2683 O O . MET A 1 349 ? -18.422 12.562 22.125 1 98.38 349 MET A O 1
ATOM 2687 N N . ALA A 1 350 ? -18.844 14.023 20.453 1 98.56 350 ALA A N 1
ATOM 2688 C CA . ALA A 1 350 ? -20.125 14.43 21.016 1 98.56 350 ALA A CA 1
ATOM 2689 C C . ALA A 1 350 ? -21.203 14.469 19.922 1 98.56 350 ALA A C 1
ATOM 2691 O O . ALA A 1 350 ? -20.891 14.734 18.75 1 98.56 350 ALA A O 1
ATOM 2692 N N . ARG A 1 351 ? -22.422 14.289 20.297 1 97.56 351 ARG A N 1
ATOM 2693 C CA . ARG A 1 351 ? -23.547 14.312 19.375 1 97.56 351 ARG A CA 1
ATOM 2694 C C . ARG A 1 351 ? -24.078 15.727 19.203 1 97.56 351 ARG A C 1
ATOM 2696 O O . ARG A 1 351 ? -24.141 16.5 20.156 1 97.56 351 ARG A O 1
ATOM 2703 N N . VAL A 1 352 ? -24.453 16.016 18.016 1 97.81 352 VAL A N 1
ATOM 2704 C CA . VAL A 1 352 ? -25.125 17.266 17.688 1 97.81 352 VAL A CA 1
ATOM 2705 C C . VAL A 1 352 ? -26.359 16.984 16.812 1 97.81 352 VAL A C 1
ATOM 2707 O O . VAL A 1 352 ? -26.594 15.828 16.438 1 97.81 352 VAL A O 1
ATOM 2710 N N . GLU A 1 353 ? -27.188 18.016 16.656 1 93.88 353 GLU A N 1
ATOM 2711 C CA . GLU A 1 353 ? -28.359 17.844 15.805 1 93.88 353 GLU A CA 1
ATOM 2712 C C . GLU A 1 353 ? -27.953 17.531 14.367 1 93.88 353 GLU A C 1
ATOM 2714 O O . GLU A 1 353 ? -26.906 17.984 13.891 1 93.88 353 GLU A O 1
ATOM 2719 N N . ASP A 1 354 ? -28.875 16.797 13.703 1 90.69 354 ASP A N 1
ATOM 2720 C CA . ASP A 1 354 ? -28.609 16.375 12.336 1 90.69 354 ASP A CA 1
ATOM 2721 C C . ASP A 1 354 ? -28.828 17.516 11.344 1 90.69 354 ASP A C 1
ATOM 2723 O O . ASP A 1 354 ? -29.906 17.641 10.758 1 90.69 354 ASP A O 1
ATOM 2727 N N . ASP A 1 355 ? -27.828 18.297 11.211 1 91.75 355 ASP A N 1
ATOM 2728 C CA . ASP A 1 355 ? -27.828 19.422 10.273 1 91.75 355 ASP A CA 1
ATOM 2729 C C . ASP A 1 355 ? -26.406 19.797 9.867 1 91.75 355 ASP A C 1
ATOM 2731 O O . ASP A 1 355 ? -25.5 19.828 10.703 1 91.75 355 ASP A O 1
ATOM 2735 N N . LEU A 1 356 ? -26.25 20.141 8.617 1 89.56 356 LEU A N 1
ATOM 2736 C CA . LEU A 1 356 ? -24.938 20.453 8.07 1 89.56 356 LEU A CA 1
ATOM 2737 C C . LEU A 1 356 ? -24.359 21.719 8.719 1 89.56 356 LEU A C 1
ATOM 2739 O O . LEU A 1 356 ? -23.156 21.938 8.711 1 89.56 356 LEU A O 1
ATOM 2743 N N . GLN A 1 357 ? -25.219 22.547 9.242 1 92.75 357 GLN A N 1
ATOM 2744 C CA . GLN A 1 357 ? -24.766 23.766 9.922 1 92.75 357 GLN A CA 1
ATOM 2745 C C . GLN A 1 357 ? -24 23.422 11.195 1 92.75 357 GLN A C 1
ATOM 2747 O O . GLN A 1 357 ? -23.234 24.25 11.703 1 92.75 357 GLN A O 1
ATOM 2752 N N . PHE A 1 358 ? -24.234 22.156 11.664 1 94.5 358 PHE A N 1
ATOM 2753 C CA . PHE A 1 358 ? -23.594 21.781 12.914 1 94.5 358 PHE A CA 1
ATOM 2754 C C . PHE A 1 358 ? -22.5 20.734 12.68 1 94.5 358 PHE A C 1
ATOM 2756 O O . PHE A 1 358 ? -21.516 20.688 13.406 1 94.5 358 PHE A O 1
ATOM 2763 N N . SER A 1 359 ? -22.734 19.859 11.727 1 95.62 359 SER A N 1
ATOM 2764 C CA . SER A 1 359 ? -21.828 18.75 11.5 1 95.62 359 SER A CA 1
ATOM 2765 C C . SER A 1 359 ? -21.891 18.281 10.047 1 95.62 359 SER A C 1
ATOM 2767 O O . SER A 1 359 ? -22.953 18.281 9.43 1 95.62 359 SER A O 1
ATOM 2769 N N . SER A 1 360 ? -20.688 17.891 9.578 1 92.56 360 SER A N 1
ATOM 2770 C CA . SER A 1 360 ? -20.609 17.359 8.227 1 92.56 360 SER A CA 1
ATOM 2771 C C . SER A 1 360 ? -20.547 15.836 8.234 1 92.56 360 SER A C 1
ATOM 2773 O O . SER A 1 360 ? -20.219 15.211 7.227 1 92.56 360 SER A O 1
ATOM 2775 N N . SER A 1 361 ? -20.875 15.148 9.336 1 91.75 361 SER A N 1
ATOM 2776 C CA . SER A 1 361 ? -20.781 13.703 9.477 1 91.75 361 SER A CA 1
ATOM 2777 C C . SER A 1 361 ? -21.625 12.992 8.422 1 91.75 361 SER A C 1
ATOM 2779 O O . SER A 1 361 ? -21.234 11.938 7.922 1 91.75 361 SER A O 1
ATOM 2781 N N . GLN A 1 362 ? -22.656 13.625 8.023 1 88.38 362 GLN A N 1
ATOM 2782 C CA . GLN A 1 362 ? -23.609 12.969 7.121 1 88.38 362 GLN A CA 1
ATOM 2783 C C . GLN A 1 362 ? -23.062 12.93 5.695 1 88.38 362 GLN A C 1
ATOM 2785 O O . GLN A 1 362 ? -23.531 12.141 4.871 1 88.38 362 GLN A O 1
ATOM 2790 N N . LEU A 1 363 ? -22.141 13.789 5.402 1 88.25 363 LEU A N 1
ATOM 2791 C CA . LEU A 1 363 ? -21.562 13.789 4.062 1 88.25 363 LEU A CA 1
ATOM 2792 C C . LEU A 1 363 ? -20.812 12.477 3.793 1 88.25 363 LEU A C 1
ATOM 2794 O O . LEU A 1 363 ? -20.672 12.07 2.641 1 88.25 363 LEU A O 1
ATOM 2798 N N . SER A 1 364 ? -20.359 11.805 4.812 1 84.19 364 SER A N 1
ATOM 2799 C CA . SER A 1 364 ? -19.625 10.555 4.652 1 84.19 364 SER A CA 1
ATOM 2800 C C . SER A 1 364 ? -20.562 9.359 4.594 1 84.19 364 SER A C 1
ATOM 2802 O O . SER A 1 364 ? -20.219 8.305 4.062 1 84.19 364 SER A O 1
ATOM 2804 N N . SER A 1 365 ? -21.781 9.5 5.094 1 81.56 365 SER A N 1
ATOM 2805 C CA . SER A 1 365 ? -22.672 8.352 5.207 1 81.56 365 SER A CA 1
ATOM 2806 C C . SER A 1 365 ? -23.828 8.461 4.219 1 81.56 365 SER A C 1
ATOM 2808 O O . SER A 1 365 ? -24.469 7.461 3.893 1 81.56 365 SER A O 1
ATOM 2810 N N . ASP A 1 366 ? -24.094 9.719 3.795 1 85.75 366 ASP A N 1
ATOM 2811 C CA . ASP A 1 366 ? -25.172 9.969 2.85 1 85.75 366 ASP A CA 1
ATOM 2812 C C . ASP A 1 366 ? -24.625 10.461 1.51 1 85.75 366 ASP A C 1
ATOM 2814 O O . ASP A 1 366 ? -24.375 11.656 1.335 1 85.75 366 ASP A O 1
ATOM 2818 N N . PHE A 1 367 ? -24.703 9.609 0.607 1 82.06 367 PHE A N 1
ATOM 2819 C CA . PHE A 1 367 ? -24.062 9.883 -0.678 1 82.06 367 PHE A CA 1
ATOM 2820 C C . PHE A 1 367 ? -24.875 10.883 -1.483 1 82.06 367 PHE A C 1
ATOM 2822 O O . PHE A 1 367 ? -24.344 11.609 -2.324 1 82.06 367 PHE A O 1
ATOM 2829 N N . THR A 1 368 ? -26.172 10.898 -1.233 1 85.44 368 THR A N 1
ATOM 2830 C CA . THR A 1 368 ? -26.984 11.914 -1.886 1 85.44 368 THR A CA 1
ATOM 2831 C C . THR A 1 368 ? -26.578 13.312 -1.431 1 85.44 368 THR A C 1
ATOM 2833 O O . THR A 1 368 ? -26.516 14.242 -2.24 1 85.44 368 THR A O 1
ATOM 2836 N N . LEU A 1 369 ? -26.312 13.336 -0.164 1 90.62 369 LEU A N 1
ATOM 2837 C CA . LEU A 1 369 ? -25.859 14.609 0.394 1 90.62 369 LEU A CA 1
ATOM 2838 C C . LEU A 1 369 ? -24.484 14.984 -0.136 1 90.62 369 LEU A C 1
ATOM 2840 O O . LEU A 1 369 ? -24.219 16.156 -0.403 1 90.62 369 LEU A O 1
ATOM 2844 N N . LEU A 1 370 ? -23.625 14.016 -0.286 1 91.44 370 LEU A N 1
ATOM 2845 C CA . LEU A 1 370 ? -22.281 14.25 -0.817 1 91.44 370 LEU A CA 1
ATOM 2846 C C . LEU A 1 370 ? -22.344 14.727 -2.262 1 91.44 370 LEU A C 1
ATOM 2848 O O . LEU A 1 370 ? -21.656 15.688 -2.633 1 91.44 370 LEU A O 1
ATOM 2852 N N . GLU A 1 371 ? -23.156 14.078 -3.072 1 89.69 371 GLU A N 1
ATOM 2853 C CA . GLU A 1 371 ? -23.312 14.477 -4.469 1 89.69 371 GLU A CA 1
ATOM 2854 C C . GLU A 1 371 ? -23.828 15.906 -4.582 1 89.69 371 GLU A C 1
ATOM 2856 O O . GLU A 1 371 ? -23.375 16.672 -5.434 1 89.69 371 GLU A O 1
ATOM 2861 N N . ALA A 1 372 ? -24.75 16.219 -3.689 1 93.06 372 ALA A N 1
ATOM 2862 C CA . ALA A 1 372 ? -25.312 17.578 -3.691 1 93.06 372 ALA A CA 1
ATOM 2863 C C . ALA A 1 372 ? -24.25 18.609 -3.314 1 93.06 372 ALA A C 1
ATOM 2865 O O . ALA A 1 372 ? -24.188 19.688 -3.91 1 93.06 372 ALA A O 1
ATOM 2866 N N . ALA A 1 373 ? -23.484 18.281 -2.324 1 94.81 373 ALA A N 1
ATOM 2867 C CA . ALA A 1 373 ? -22.406 19.172 -1.896 1 94.81 373 ALA A CA 1
ATOM 2868 C C . ALA A 1 373 ? -21.391 19.375 -3.014 1 94.81 373 ALA A C 1
ATOM 2870 O O . ALA A 1 373 ? -20.906 20.5 -3.229 1 94.81 373 ALA A O 1
ATOM 2871 N N . GLN A 1 374 ? -21.031 18.328 -3.711 1 94.44 374 GLN A N 1
ATOM 2872 C CA . GLN A 1 374 ? -20.094 18.406 -4.832 1 94.44 374 GLN A CA 1
ATOM 2873 C C . GLN A 1 374 ? -20.656 19.266 -5.961 1 94.44 374 GLN A C 1
ATOM 2875 O O . GLN A 1 374 ? -19.969 20.109 -6.523 1 94.44 374 GLN A O 1
ATOM 2880 N N . GLU A 1 375 ? -21.953 19.047 -6.246 1 94.25 375 GLU A N 1
ATOM 2881 C CA . GLU A 1 375 ? -22.594 19.812 -7.305 1 94.25 375 GLU A CA 1
ATOM 2882 C C . GLU A 1 375 ? -22.594 21.312 -6.984 1 94.25 375 GLU A C 1
ATOM 2884 O O . GLU A 1 375 ? -22.328 22.141 -7.859 1 94.25 375 GLU A O 1
ATOM 2889 N N . GLU A 1 376 ? -22.922 21.641 -5.746 1 95.44 376 GLU A N 1
ATOM 2890 C CA . GLU A 1 376 ? -22.891 23.031 -5.328 1 95.44 376 GLU A CA 1
ATOM 2891 C C . GLU A 1 376 ? -21.516 23.641 -5.5 1 95.44 376 GLU A C 1
ATOM 2893 O O . GLU A 1 376 ? -21.375 24.75 -6.039 1 95.44 376 GLU A O 1
ATOM 2898 N N . PHE A 1 377 ? -20.516 23.016 -5.121 1 96.06 377 PHE A N 1
ATOM 2899 C CA . PHE A 1 377 ? -19.141 23.5 -5.211 1 96.06 377 PHE A CA 1
ATOM 2900 C C . PHE A 1 377 ? -18.734 23.688 -6.664 1 96.06 377 PHE A C 1
ATOM 2902 O O . PHE A 1 377 ? -18.172 24.719 -7.031 1 96.06 377 PHE A O 1
ATOM 2909 N N . TYR A 1 378 ? -18.953 22.641 -7.43 1 92.19 378 TYR A N 1
ATOM 2910 C CA . TYR A 1 378 ? -18.453 22.656 -8.797 1 92.19 378 TYR A CA 1
ATOM 2911 C C . TYR A 1 378 ? -19.25 23.656 -9.648 1 92.19 378 TYR A C 1
ATOM 2913 O O . TYR A 1 378 ? -18.75 24.125 -10.672 1 92.19 378 TYR A O 1
ATOM 2921 N N . ASN A 1 379 ? -20.469 24.031 -9.234 1 94.06 379 ASN A N 1
ATOM 2922 C CA . ASN A 1 379 ? -21.266 25 -9.977 1 94.06 379 ASN A CA 1
ATOM 2923 C C . ASN A 1 379 ? -20.969 26.438 -9.57 1 94.06 379 ASN A C 1
ATOM 2925 O O . ASN A 1 379 ? -20.844 27.312 -10.422 1 94.06 379 ASN A O 1
ATOM 2929 N N . ASN A 1 380 ? -20.781 26.688 -8.266 1 93.06 380 ASN A N 1
ATOM 2930 C CA . ASN A 1 380 ? -20.672 28.094 -7.879 1 93.06 380 ASN A CA 1
ATOM 2931 C C . ASN A 1 380 ? -19.578 28.297 -6.828 1 93.06 380 ASN A C 1
ATOM 2933 O O . ASN A 1 380 ? -19.406 29.406 -6.32 1 93.06 380 ASN A O 1
ATOM 2937 N N . GLY A 1 381 ? -18.875 27.25 -6.438 1 95.12 381 GLY A N 1
ATOM 2938 C CA . GLY A 1 381 ? -17.734 27.375 -5.547 1 95.12 381 GLY A CA 1
ATOM 2939 C C . GLY A 1 381 ? -18.125 27.609 -4.102 1 95.12 381 GLY A C 1
ATOM 2940 O O . GLY A 1 381 ? -17.391 28.234 -3.342 1 95.12 381 GLY A O 1
ATOM 2941 N N . THR A 1 382 ? -19.297 27.172 -3.699 1 96.44 382 THR A N 1
ATOM 2942 C CA . THR A 1 382 ? -19.766 27.406 -2.336 1 96.44 382 THR A CA 1
ATOM 2943 C C . THR A 1 382 ? -20.203 26.094 -1.694 1 96.44 382 THR A C 1
ATOM 2945 O O . THR A 1 382 ? -20.031 25.016 -2.273 1 96.44 382 THR A O 1
ATOM 2948 N N . GLY A 1 383 ? -20.594 26.188 -0.439 1 95.62 383 GLY A N 1
ATOM 2949 C CA . GLY A 1 383 ? -21.188 25.047 0.249 1 95.62 383 GLY A CA 1
ATOM 2950 C C . GLY A 1 383 ? -20.188 24.281 1.086 1 95.62 383 GLY A C 1
ATOM 2951 O O . GLY A 1 383 ? -19.016 24.641 1.172 1 95.62 383 GLY A O 1
ATOM 2952 N N . PRO A 1 384 ? -20.672 23.188 1.684 1 95.25 384 PRO A N 1
ATOM 2953 C CA . PRO A 1 384 ? -19.891 22.438 2.672 1 95.25 384 PRO A CA 1
ATOM 2954 C C . PRO A 1 384 ? -18.656 21.781 2.066 1 95.25 384 PRO A C 1
ATOM 2956 O O . PRO A 1 384 ? -17.719 21.422 2.789 1 95.25 384 PRO A O 1
ATOM 2959 N N . TYR A 1 385 ? -18.609 21.625 0.742 1 95.44 385 TYR A N 1
ATOM 2960 C CA . TYR A 1 385 ? -17.469 21 0.072 1 95.44 385 TYR A CA 1
ATOM 2961 C C . TYR A 1 385 ? -16.281 21.953 0.027 1 95.44 385 TYR A C 1
ATOM 2963 O O . TYR A 1 385 ? -15.188 21.562 -0.401 1 95.44 385 TYR A O 1
ATOM 2971 N N . THR A 1 386 ? -16.453 23.219 0.501 1 96.56 386 THR A N 1
ATOM 2972 C CA . THR A 1 386 ? -15.375 24.203 0.608 1 96.56 386 THR A CA 1
ATOM 2973 C C . THR A 1 386 ? -14.781 24.203 2.012 1 96.56 386 THR A C 1
ATOM 2975 O O . THR A 1 386 ? -14.078 25.141 2.395 1 96.56 386 THR A O 1
ATOM 2978 N N . ALA A 1 387 ? -15.125 23.219 2.777 1 92.62 387 ALA A N 1
ATOM 2979 C CA . ALA A 1 387 ? -14.57 23.078 4.125 1 92.62 387 ALA A CA 1
ATOM 2980 C C . ALA A 1 387 ? -14.047 21.672 4.367 1 92.62 387 ALA A C 1
ATOM 2982 O O . ALA A 1 387 ? -14.695 20.688 3.988 1 92.62 387 ALA A O 1
ATOM 2983 N N . PRO A 1 388 ? -12.828 21.531 4.898 1 88.75 388 PRO A N 1
ATOM 2984 C CA . PRO A 1 388 ? -12.336 20.25 5.379 1 88.75 388 PRO A CA 1
ATOM 2985 C C . PRO A 1 388 ? -12.633 20.016 6.863 1 88.75 388 PRO A C 1
ATOM 2987 O O . PRO A 1 388 ? -13.164 20.906 7.531 1 88.75 388 PRO A O 1
ATOM 2990 N N . SER A 1 389 ? -12.328 18.844 7.297 1 84.62 389 SER A N 1
ATOM 2991 C CA . SER A 1 389 ? -12.312 18.641 8.742 1 84.62 389 SER A CA 1
ATOM 2992 C C . SER A 1 389 ? -10.938 18.938 9.328 1 84.62 389 SER A C 1
ATOM 2994 O O . SER A 1 389 ? -9.914 18.688 8.688 1 84.62 389 SER A O 1
ATOM 2996 N N . GLY A 1 390 ? -10.914 19.625 10.453 1 89.44 390 GLY A N 1
ATOM 2997 C CA . GLY A 1 390 ? -9.703 19.641 11.266 1 89.44 390 GLY A CA 1
ATOM 2998 C C . GLY A 1 390 ? -8.852 20.875 11.047 1 89.44 390 GLY A C 1
ATOM 2999 O O . GLY A 1 390 ? -7.77 21 11.617 1 89.44 390 GLY A O 1
ATOM 3000 N N . ILE A 1 391 ? -9.344 21.875 10.273 1 93.44 391 ILE A N 1
ATOM 3001 C CA . ILE A 1 391 ? -8.453 22.984 9.953 1 93.44 391 ILE A CA 1
ATOM 3002 C C . ILE A 1 391 ? -8.648 24.109 10.953 1 93.44 391 ILE A C 1
ATOM 3004 O O . ILE A 1 391 ? -7.766 24.953 11.141 1 93.44 391 ILE A O 1
ATOM 3008 N N . THR A 1 392 ? -9.828 24.234 11.602 1 95.31 392 THR A N 1
ATOM 3009 C CA . THR A 1 392 ? -10.023 25.156 12.719 1 95.31 392 THR A CA 1
ATOM 3010 C C . THR A 1 392 ? -9.32 24.641 13.977 1 95.31 392 THR A C 1
ATOM 3012 O O . THR A 1 392 ? -9.656 23.562 14.484 1 95.31 392 THR A O 1
ATOM 3015 N N . ASN A 1 393 ? -8.297 25.391 14.391 1 96.31 393 ASN A N 1
ATOM 3016 C CA . ASN A 1 393 ? -7.48 24.844 15.469 1 96.31 393 ASN A CA 1
ATOM 3017 C C . ASN A 1 393 ? -6.883 25.938 16.328 1 96.31 393 ASN A C 1
ATOM 3019 O O . ASN A 1 393 ? -6.922 27.125 15.961 1 96.31 393 ASN A O 1
ATOM 3023 N N . GLY A 1 394 ? -6.496 25.656 17.484 1 96.69 394 GLY A N 1
ATOM 3024 C CA . GLY A 1 394 ? -5.828 26.5 18.453 1 96.69 394 GLY A CA 1
ATOM 3025 C C . GLY A 1 394 ? -4.648 25.828 19.141 1 96.69 394 GLY A C 1
ATOM 3026 O O . GLY A 1 394 ? -4.57 24.594 19.172 1 96.69 394 GLY A O 1
ATOM 3027 N N . PHE A 1 395 ? -3.76 26.625 19.625 1 98.44 395 PHE A N 1
ATOM 3028 C CA . PHE A 1 395 ? -2.545 26.172 20.281 1 98.44 395 PHE A CA 1
ATOM 3029 C C . PHE A 1 395 ? -2.434 26.75 21.688 1 98.44 395 PHE A C 1
ATOM 3031 O O . PHE A 1 395 ? -2.721 27.938 21.891 1 98.44 395 PHE A O 1
ATOM 3038 N N . GLN A 1 396 ? -2.055 25.891 22.594 1 98.69 396 GLN A N 1
ATOM 3039 C CA . GLN A 1 396 ? -1.949 26.281 24 1 98.69 396 GLN A CA 1
ATOM 3040 C C . GLN A 1 396 ? -0.507 26.172 24.484 1 98.69 396 GLN A C 1
ATOM 3042 O O . GLN A 1 396 ? 0.188 25.203 24.188 1 98.69 396 GLN A O 1
ATOM 3047 N N . ARG A 1 397 ? -0.143 27.156 25.172 1 98.25 397 ARG A N 1
ATOM 3048 C CA . ARG A 1 397 ? 1.102 27.125 25.938 1 98.25 397 ARG A CA 1
ATOM 3049 C C . ARG A 1 397 ? 0.828 26.906 27.422 1 98.25 397 ARG A C 1
ATOM 3051 O O . ARG A 1 397 ? 0.092 27.688 28.031 1 98.25 397 ARG A O 1
ATOM 3058 N N . LEU A 1 398 ? 1.35 25.875 27.969 1 98.25 398 LEU A N 1
ATOM 3059 C CA . LEU A 1 398 ? 1.278 25.641 29.406 1 98.25 398 LEU A CA 1
ATOM 3060 C C . LEU A 1 398 ? 2.414 26.359 30.141 1 98.25 398 LEU A C 1
ATOM 3062 O O . LEU A 1 398 ? 3.508 26.5 29.594 1 98.25 398 LEU A O 1
ATOM 3066 N N . SER A 1 399 ? 2.148 26.75 31.375 1 97.31 399 SER A N 1
ATOM 3067 C CA . SER A 1 399 ? 3.223 27.344 32.188 1 97.31 399 SER A CA 1
ATOM 3068 C C . SER A 1 399 ? 4.227 26.266 32.594 1 97.31 399 SER A C 1
ATOM 3070 O O . SER A 1 399 ? 3.9 25.094 32.656 1 97.31 399 SER A O 1
ATOM 3072 N N . GLU A 1 400 ? 5.43 26.734 32.875 1 97.62 400 GLU A N 1
ATOM 3073 C CA . GLU A 1 400 ? 6.434 25.797 33.375 1 97.62 400 GLU A CA 1
ATOM 3074 C C . GLU A 1 400 ? 5.949 25.094 34.625 1 97.62 400 GLU A C 1
ATOM 3076 O O . GLU A 1 400 ? 6.156 23.891 34.812 1 97.62 400 GLU A O 1
ATOM 3081 N N . GLN A 1 401 ? 5.34 25.812 35.5 1 97.75 401 GLN A N 1
ATOM 3082 C CA . GLN A 1 401 ? 4.809 25.234 36.719 1 97.75 401 GLN A CA 1
ATOM 3083 C C . GLN A 1 401 ? 3.789 24.141 36.438 1 97.75 401 GLN A C 1
ATOM 3085 O O . GLN A 1 401 ? 3.812 23.078 37.062 1 97.75 401 GLN A O 1
ATOM 3090 N N . GLU A 1 402 ? 2.939 24.438 35.5 1 97.69 402 GLU A N 1
ATOM 3091 C CA . GLU A 1 402 ? 1.937 23.438 35.156 1 97.69 402 GLU A CA 1
ATOM 3092 C C . GLU A 1 402 ? 2.588 22.188 34.594 1 97.69 402 GLU A C 1
ATOM 3094 O O . GLU A 1 402 ? 2.17 21.062 34.875 1 97.69 402 GLU A O 1
ATOM 3099 N N . LEU A 1 403 ? 3.576 22.344 33.75 1 98.56 403 LEU A N 1
ATOM 3100 C CA . LEU A 1 403 ? 4.293 21.219 33.188 1 98.56 403 LEU A CA 1
ATOM 3101 C C . LEU A 1 403 ? 4.906 20.344 34.281 1 98.56 403 LEU A C 1
ATOM 3103 O O . LEU A 1 403 ? 4.809 19.125 34.25 1 98.56 403 LEU A O 1
ATOM 3107 N N . PHE A 1 404 ? 5.512 20.984 35.25 1 98.19 404 PHE A N 1
ATOM 3108 C CA . PHE A 1 404 ? 6.086 20.234 36.344 1 98.19 404 PHE A CA 1
ATOM 3109 C C . PHE A 1 404 ? 4.992 19.578 37.188 1 98.19 404 PHE A C 1
ATOM 3111 O O . PHE A 1 404 ? 5.129 18.422 37.594 1 98.19 404 PHE A O 1
ATOM 3118 N N . ASP A 1 405 ? 3.922 20.281 37.438 1 98.12 405 ASP A N 1
ATOM 3119 C CA . ASP A 1 405 ? 2.838 19.812 38.281 1 98.12 405 ASP A CA 1
ATOM 3120 C C . ASP A 1 405 ? 2.213 18.531 37.719 1 98.12 405 ASP A C 1
ATOM 3122 O O . ASP A 1 405 ? 1.804 17.641 38.469 1 98.12 405 ASP A O 1
ATOM 3126 N N . ILE A 1 406 ? 2.148 18.453 36.438 1 97.81 406 ILE A N 1
ATOM 3127 C CA . ILE A 1 406 ? 1.45 17.312 35.844 1 97.81 406 ILE A CA 1
ATOM 3128 C C . ILE A 1 406 ? 2.441 16.188 35.562 1 97.81 406 ILE A C 1
ATOM 3130 O O . ILE A 1 406 ? 2.07 15.148 35 1 97.81 406 ILE A O 1
ATOM 3134 N N . GLY A 1 407 ? 3.703 16.422 35.844 1 98.06 407 GLY A N 1
ATOM 3135 C CA . GLY A 1 407 ? 4.695 15.375 35.656 1 98.06 407 GLY A CA 1
ATOM 3136 C C . GLY A 1 407 ? 5.367 15.43 34.281 1 98.06 407 GLY A C 1
ATOM 3137 O O . GLY A 1 407 ? 5.941 14.438 33.844 1 98.06 407 GLY A O 1
ATOM 3138 N N . ALA A 1 408 ? 5.355 16.547 33.594 1 98.56 408 ALA A N 1
ATOM 3139 C CA . ALA A 1 408 ? 5.973 16.719 32.281 1 98.56 408 ALA A CA 1
ATOM 3140 C C . ALA A 1 408 ? 7.176 17.656 32.344 1 98.56 408 ALA A C 1
ATOM 3142 O O . ALA A 1 408 ? 7.48 18.375 31.391 1 98.56 408 ALA A O 1
ATOM 3143 N N . GLY A 1 409 ? 7.836 17.656 33.469 1 98.38 409 GLY A N 1
ATOM 3144 C CA . GLY A 1 409 ? 9 18.516 33.625 1 98.38 409 GLY A CA 1
ATOM 3145 C C . GLY A 1 409 ? 10.102 18.25 32.625 1 98.38 409 GLY A C 1
ATOM 3146 O O . GLY A 1 409 ? 10.867 19.141 32.281 1 98.38 409 GLY A O 1
ATOM 3147 N N . SER A 1 410 ? 10.203 17.031 32.125 1 98.5 410 SER A N 1
ATOM 3148 C CA . SER A 1 410 ? 11.203 16.641 31.141 1 98.5 410 SER A CA 1
ATOM 3149 C C . SER A 1 410 ? 11.078 17.484 29.859 1 98.5 410 SER A C 1
ATOM 3151 O O . SER A 1 410 ? 12.047 17.641 29.125 1 98.5 410 SER A O 1
ATOM 3153 N N . VAL A 1 411 ? 9.914 17.984 29.625 1 98.5 411 VAL A N 1
ATOM 3154 C CA . VAL A 1 411 ? 9.688 18.859 28.484 1 98.5 411 VAL A CA 1
ATOM 3155 C C . VAL A 1 411 ? 10.492 20.156 28.641 1 98.5 411 VAL A C 1
ATOM 3157 O O . VAL A 1 411 ? 11.125 20.625 27.703 1 98.5 411 VAL A O 1
ATOM 3160 N N . VAL A 1 412 ? 10.445 20.688 29.812 1 98.06 412 VAL A N 1
ATOM 3161 C CA . VAL A 1 412 ? 11.195 21.906 30.141 1 98.06 412 VAL A CA 1
ATOM 3162 C C . VAL A 1 412 ? 12.695 21.609 30.078 1 98.06 412 VAL A C 1
ATOM 3164 O O . VAL A 1 412 ? 13.461 22.391 29.516 1 98.06 412 VAL A O 1
ATOM 3167 N N . GLU A 1 413 ? 13.078 20.5 30.641 1 97.69 413 GLU A N 1
ATOM 3168 C CA . GLU A 1 413 ? 14.477 20.094 30.641 1 97.69 413 GLU A CA 1
ATOM 3169 C C . GLU A 1 413 ? 15.008 19.906 29.234 1 97.69 413 GLU A C 1
ATOM 3171 O O . GLU A 1 413 ? 16.188 20.141 28.969 1 97.69 413 GLU A O 1
ATOM 3176 N N . ALA A 1 414 ? 14.164 19.578 28.328 1 97 414 ALA A N 1
ATOM 3177 C CA . ALA A 1 414 ? 14.547 19.359 26.938 1 97 414 ALA A CA 1
ATOM 3178 C C . ALA A 1 414 ? 14.609 20.672 26.156 1 97 414 ALA A C 1
ATOM 3180 O O . ALA A 1 414 ? 14.93 20.688 24.969 1 97 414 ALA A O 1
ATOM 3181 N N . GLY A 1 415 ? 14.297 21.75 26.781 1 96.69 415 GLY A N 1
ATOM 3182 C CA . GLY A 1 415 ? 14.352 23.062 26.141 1 96.69 415 GLY A CA 1
ATOM 3183 C C . GLY A 1 415 ? 13.086 23.406 25.375 1 96.69 415 GLY A C 1
ATOM 3184 O O . GLY A 1 415 ? 13.086 24.312 24.547 1 96.69 415 GLY A O 1
ATOM 3185 N N . LEU A 1 416 ? 11.977 22.719 25.703 1 97.88 416 LEU A N 1
ATOM 3186 C CA . LEU A 1 416 ? 10.75 22.875 24.938 1 97.88 416 LEU A CA 1
ATOM 3187 C C . LEU A 1 416 ? 9.695 23.625 25.75 1 97.88 416 LEU A C 1
ATOM 3189 O O . LEU A 1 416 ? 8.492 23.469 25.484 1 97.88 416 LEU A O 1
ATOM 3193 N N . GLY A 1 417 ? 10.078 24.359 26.688 1 96.62 417 GLY A N 1
ATOM 3194 C CA . GLY A 1 417 ? 9.148 25.047 27.562 1 96.62 417 GLY A CA 1
ATOM 3195 C C . GLY A 1 417 ? 8.578 26.312 26.953 1 96.62 417 GLY A C 1
ATOM 3196 O O . GLY A 1 417 ? 7.5 26.766 27.344 1 96.62 417 GLY A O 1
ATOM 3197 N N . ASP A 1 418 ? 9.297 26.922 26.016 1 95.75 418 ASP A N 1
ATOM 3198 C CA . ASP A 1 418 ? 8.906 28.219 25.469 1 95.75 418 ASP A CA 1
ATOM 3199 C C . ASP A 1 418 ? 8.305 28.062 24.078 1 95.75 418 ASP A C 1
ATOM 3201 O O . ASP A 1 418 ? 8.82 28.641 23.109 1 95.75 418 ASP A O 1
ATOM 3205 N N . GLN A 1 419 ? 7.215 27.422 23.953 1 97.75 419 GLN A N 1
ATOM 3206 C CA . GLN A 1 419 ? 6.453 27.172 22.734 1 97.75 419 GLN A CA 1
ATOM 3207 C C . GLN A 1 419 ? 5.043 26.672 23.062 1 97.75 419 GLN A C 1
ATOM 3209 O O . GLN A 1 419 ? 4.676 26.562 24.234 1 97.75 419 GLN A O 1
ATOM 3214 N N . SER A 1 420 ? 4.203 26.5 22.062 1 98.25 420 SER A N 1
ATOM 3215 C CA . SER A 1 420 ? 2.932 25.812 22.281 1 98.25 420 SER A CA 1
ATOM 3216 C C . SER A 1 420 ? 3.139 24.344 22.641 1 98.25 420 SER A C 1
ATOM 3218 O O . SER A 1 420 ? 4.055 23.703 22.109 1 98.25 420 SER A O 1
ATOM 3220 N N . HIS A 1 421 ? 2.268 23.812 23.547 1 98.75 421 HIS A N 1
ATOM 3221 C CA . HIS A 1 421 ? 2.445 22.438 24.031 1 98.75 421 HIS A CA 1
ATOM 3222 C C . HIS A 1 421 ? 1.327 21.531 23.531 1 98.75 421 HIS A C 1
ATOM 3224 O O . HIS A 1 421 ? 1.521 20.328 23.391 1 98.75 421 HIS A O 1
ATOM 3230 N N . ILE A 1 422 ? 0.167 22.062 23.266 1 98.75 422 ILE A N 1
ATOM 3231 C CA . ILE A 1 422 ? -0.983 21.281 22.844 1 98.75 422 ILE A CA 1
ATOM 3232 C C . ILE A 1 422 ? -1.707 21.984 21.703 1 98.75 422 ILE A C 1
ATOM 3234 O O . ILE A 1 422 ? -1.965 23.188 21.781 1 98.75 422 ILE A O 1
ATOM 3238 N N . GLU A 1 423 ? -1.956 21.312 20.641 1 98.62 423 GLU A N 1
ATOM 3239 C CA . GLU A 1 423 ? -2.879 21.75 19.594 1 98.62 423 GLU A CA 1
ATOM 3240 C C . GLU A 1 423 ? -4.273 21.172 19.812 1 98.62 423 GLU A C 1
ATOM 3242 O O . GLU A 1 423 ? -4.414 19.984 20.141 1 98.62 423 GLU A O 1
ATOM 3247 N N . TYR A 1 424 ? -5.254 22 19.766 1 98.5 424 TYR A N 1
ATOM 3248 C CA . TYR A 1 424 ? -6.645 21.562 19.75 1 98.5 424 TYR A CA 1
ATOM 3249 C C . TYR A 1 424 ? -7.262 21.75 18.359 1 98.5 424 TYR A C 1
ATOM 3251 O O . TYR A 1 424 ? -7.141 22.828 17.781 1 98.5 424 TYR A O 1
ATOM 3259 N N . LEU A 1 425 ? -7.871 20.719 17.812 1 98.06 425 LEU A N 1
ATOM 3260 C CA . LEU A 1 425 ? -8.508 20.781 16.5 1 98.06 425 LEU A CA 1
ATOM 3261 C C . LEU A 1 425 ? -10 20.516 16.609 1 98.06 425 LEU A C 1
ATOM 3263 O O . LEU A 1 425 ? -10.43 19.641 17.375 1 98.06 425 LEU A O 1
ATOM 3267 N N . PHE A 1 426 ? -10.758 21.266 15.852 1 98 426 PHE A N 1
ATOM 3268 C CA . PHE A 1 426 ? -12.195 21.016 15.727 1 98 426 PHE A CA 1
ATOM 3269 C C . PHE A 1 426 ? -12.492 20.172 14.5 1 98 426 PHE A C 1
ATOM 3271 O O . PHE A 1 426 ? -12.117 20.516 13.383 1 98 426 PHE A O 1
ATOM 3278 N N . GLU A 1 427 ? -13.164 19.062 14.711 1 97.06 427 GLU A N 1
ATOM 3279 C CA . GLU A 1 427 ? -13.648 18.219 13.633 1 97.06 427 GLU A CA 1
ATOM 3280 C C . GLU A 1 427 ? -15.172 18.25 13.547 1 97.06 427 GLU A C 1
ATOM 3282 O O . GLU A 1 427 ? -15.867 17.844 14.484 1 97.06 427 GLU A O 1
ATOM 3287 N N . SER A 1 428 ? -15.688 18.625 12.445 1 96.19 428 SER A N 1
ATOM 3288 C CA . SER A 1 428 ? -17.141 18.672 12.281 1 96.19 428 SER A CA 1
ATOM 3289 C C . SER A 1 428 ? -17.688 17.297 11.93 1 96.19 428 SER A C 1
ATOM 3291 O O . SER A 1 428 ? -18.734 17.188 11.289 1 96.19 428 SER A O 1
ATOM 3293 N N . THR A 1 429 ? -16.953 16.266 12.164 1 95.69 429 THR A N 1
ATOM 3294 C CA . THR A 1 429 ? -17.312 14.883 11.914 1 95.69 429 THR A CA 1
ATOM 3295 C C . THR A 1 429 ? -16.797 13.977 13.031 1 95.69 429 THR A C 1
ATOM 3297 O O . THR A 1 429 ? -16.203 14.453 14 1 95.69 429 THR A O 1
ATOM 3300 N N . TRP A 1 430 ? -17.141 12.695 12.984 1 95.44 430 TRP A N 1
ATOM 3301 C CA . TRP A 1 430 ? -16.547 11.688 13.852 1 95.44 430 TRP A CA 1
ATOM 3302 C C . TRP A 1 430 ? -15.086 11.445 13.469 1 95.44 430 TRP A C 1
ATOM 3304 O O . TRP A 1 430 ? -14.789 11.023 12.344 1 95.44 430 TRP A O 1
ATOM 3314 N N . TYR A 1 431 ? -14.18 11.789 14.375 1 95.94 431 TYR A N 1
ATOM 3315 C CA . TYR A 1 431 ? -12.75 11.719 14.086 1 95.94 431 TYR A CA 1
ATOM 3316 C C . TYR A 1 431 ? -11.969 11.195 15.289 1 95.94 431 TYR A C 1
ATOM 3318 O O . TYR A 1 431 ? -12.203 11.617 16.422 1 95.94 431 TYR A O 1
ATOM 3326 N N . PRO A 1 432 ? -11 10.281 15.148 1 94.12 432 PRO A N 1
ATOM 3327 C CA . PRO A 1 432 ? -10.711 9.508 13.938 1 94.12 432 PRO A CA 1
ATOM 3328 C C . PRO A 1 432 ? -11.852 8.57 13.555 1 94.12 432 PRO A C 1
ATOM 3330 O O . PRO A 1 432 ? -12.766 8.344 14.344 1 94.12 432 PRO A O 1
ATOM 3333 N N . SER A 1 433 ? -11.742 8.078 12.391 1 88.88 433 SER A N 1
ATOM 3334 C CA . SER A 1 433 ? -12.82 7.246 11.867 1 88.88 433 SER A CA 1
ATOM 3335 C C . SER A 1 433 ? -12.906 5.914 12.609 1 88.88 433 SER A C 1
ATOM 3337 O O . SER A 1 433 ? -11.938 5.484 13.234 1 88.88 433 SER A O 1
ATOM 3339 N N . GLY A 1 434 ? -14.164 5.34 12.594 1 88.94 434 GLY A N 1
ATOM 3340 C CA . GLY A 1 434 ? -14.375 4.023 13.18 1 88.94 434 GLY A CA 1
ATOM 3341 C C . GLY A 1 434 ? -14.812 4.078 14.633 1 88.94 434 GLY A C 1
ATOM 3342 O O . GLY A 1 434 ? -14.758 5.141 15.266 1 88.94 434 GLY A O 1
ATOM 3343 N N . PRO A 1 435 ? -15.172 2.93 15.172 1 93.5 435 PRO A N 1
ATOM 3344 C CA . PRO A 1 435 ? -15.633 2.869 16.562 1 93.5 435 PRO A CA 1
ATOM 3345 C C . PRO A 1 435 ? -14.5 2.998 17.578 1 93.5 435 PRO A C 1
ATOM 3347 O O . PRO A 1 435 ? -13.336 2.758 17.234 1 93.5 435 PRO A O 1
ATOM 3350 N N . THR A 1 436 ? -14.883 3.477 18.688 1 94.62 436 THR A N 1
ATOM 3351 C CA . THR A 1 436 ? -14.031 3.363 19.859 1 94.62 436 THR A CA 1
ATOM 3352 C C . THR A 1 436 ? -14.516 2.232 20.766 1 94.62 436 THR A C 1
ATOM 3354 O O . THR A 1 436 ? -15.562 1.637 20.516 1 94.62 436 THR A O 1
ATOM 3357 N N . PRO A 1 437 ? -13.734 1.932 21.797 1 92.12 437 PRO A N 1
ATOM 3358 C CA . PRO A 1 437 ? -14.211 0.905 22.734 1 92.12 437 PRO A CA 1
ATOM 3359 C C . PRO A 1 437 ? -15.508 1.306 23.438 1 92.12 437 PRO A C 1
ATOM 3361 O O . PRO A 1 437 ? -16.156 0.464 24.062 1 92.12 437 PRO A O 1
ATOM 3364 N N . TYR A 1 438 ? -15.961 2.537 23.25 1 95.19 438 TYR A N 1
ATOM 3365 C CA . TYR A 1 438 ? -17.047 3.037 24.094 1 95.19 438 TYR A CA 1
ATOM 3366 C C . TYR A 1 438 ? -18.281 3.371 23.25 1 95.19 438 TYR A C 1
ATOM 3368 O O . TYR A 1 438 ? -19.375 3.516 23.781 1 95.19 438 TYR A O 1
ATOM 3376 N N . TYR A 1 439 ? -18.016 3.518 21.969 1 94.88 439 TYR A N 1
ATOM 3377 C CA . TYR A 1 439 ? -19.141 3.947 21.156 1 94.88 439 TYR A CA 1
ATOM 3378 C C . TYR A 1 439 ? -18.938 3.557 19.688 1 94.88 439 TYR A C 1
ATOM 3380 O O . TYR A 1 439 ? -17.797 3.598 19.188 1 94.88 439 TYR A O 1
ATOM 3388 N N . LYS A 1 440 ? -19.969 3.166 19.016 1 94.06 440 LYS A N 1
ATOM 3389 C CA . LYS A 1 440 ? -20.031 2.953 17.578 1 94.06 440 LYS A CA 1
ATOM 3390 C C . LYS A 1 440 ? -20.906 4.008 16.891 1 94.06 440 LYS A C 1
ATOM 3392 O O . LYS A 1 440 ? -22.109 4.055 17.109 1 94.06 440 LYS A O 1
ATOM 3397 N N . PRO A 1 441 ? -20.25 4.883 16.078 1 93.25 441 PRO A N 1
ATOM 3398 C CA . PRO A 1 441 ? -21.047 5.926 15.438 1 93.25 441 PRO A CA 1
ATOM 3399 C C . PRO A 1 441 ? -22.109 5.359 14.492 1 93.25 441 PRO A C 1
ATOM 3401 O O . PRO A 1 441 ? -21.859 4.391 13.781 1 93.25 441 PRO A O 1
ATOM 3404 N N . LEU A 1 442 ? -23.266 5.961 14.523 1 90.69 442 LEU A N 1
ATOM 3405 C CA . LEU A 1 442 ? -24.391 5.539 13.688 1 90.69 442 LEU A CA 1
ATOM 3406 C C . LEU A 1 442 ? -24.531 6.453 12.477 1 90.69 442 LEU A C 1
ATOM 3408 O O . LEU A 1 442 ? -24.281 7.656 12.562 1 90.69 442 LEU A O 1
ATOM 3412 N N . SER A 1 443 ? -25.047 5.906 11.398 1 84.81 443 SER A N 1
ATOM 3413 C CA . SER A 1 443 ? -25.141 6.637 10.141 1 84.81 443 SER A CA 1
ATOM 3414 C C . SER A 1 443 ? -26.234 7.699 10.203 1 84.81 443 SER A C 1
ATOM 3416 O O . SER A 1 443 ? -26.203 8.672 9.445 1 84.81 443 SER A O 1
ATOM 3418 N N . ASN A 1 444 ? -27.203 7.555 11.094 1 87.44 444 ASN A N 1
ATOM 3419 C CA . ASN A 1 444 ? -28.328 8.477 11.156 1 87.44 444 ASN A CA 1
ATOM 3420 C C . ASN A 1 444 ? -28.156 9.508 12.266 1 87.44 444 ASN A C 1
ATOM 3422 O O . ASN A 1 444 ? -29.109 10.172 12.664 1 87.44 444 ASN A O 1
ATOM 3426 N N . GLU A 1 445 ? -26.938 9.539 12.852 1 92.31 445 GLU A N 1
ATOM 3427 C CA . GLU A 1 445 ? -26.594 10.531 13.859 1 92.31 445 GLU A CA 1
ATOM 3428 C C . GLU A 1 445 ? -25.438 11.414 13.398 1 92.31 445 GLU A C 1
ATOM 3430 O O . GLU A 1 445 ? -24.656 11.016 12.523 1 92.31 445 GLU A O 1
ATOM 3435 N N . SER A 1 446 ? -25.422 12.625 13.922 1 95.62 446 SER A N 1
ATOM 3436 C CA . SER A 1 446 ? -24.359 13.57 13.609 1 95.62 446 SER A CA 1
ATOM 3437 C C . SER A 1 446 ? -23.469 13.828 14.82 1 95.62 446 SER A C 1
ATOM 3439 O O . SER A 1 446 ? -23.953 13.867 15.953 1 95.62 446 SER A O 1
ATOM 3441 N N . TYR A 1 447 ? -22.203 14.008 14.523 1 97 447 TYR A N 1
ATOM 3442 C CA . TYR A 1 447 ? -21.219 14.133 15.602 1 97 447 TYR A CA 1
ATOM 3443 C C . TYR A 1 447 ? -20.25 15.266 15.328 1 97 447 TYR A C 1
ATOM 3445 O O . TYR A 1 447 ? -20.078 15.688 14.18 1 97 447 TYR A O 1
ATOM 3453 N N . ILE A 1 448 ? -19.703 15.812 16.297 1 97.94 448 ILE A N 1
ATOM 3454 C CA . ILE A 1 448 ? -18.469 16.594 16.25 1 97.94 448 ILE A CA 1
ATOM 3455 C C . ILE A 1 448 ? -17.406 15.93 17.109 1 97.94 448 ILE A C 1
ATOM 3457 O O . ILE A 1 448 ? -17.703 15.086 17.953 1 97.94 448 ILE A O 1
ATOM 3461 N N . SER A 1 449 ? -16.203 16.25 16.828 1 98.38 449 SER A N 1
ATOM 3462 C CA . SER A 1 449 ? -15.07 15.766 17.625 1 98.38 449 SER A CA 1
ATOM 3463 C C . SER A 1 449 ? -14.141 16.906 18.016 1 98.38 449 SER A C 1
ATOM 3465 O O . SER A 1 449 ? -13.914 17.828 17.234 1 98.38 449 SER A O 1
ATOM 3467 N N . LEU A 1 450 ? -13.719 16.906 19.219 1 98.69 450 LEU A N 1
ATOM 3468 C CA . LEU A 1 450 ? -12.609 17.734 19.688 1 98.69 450 LEU A CA 1
ATOM 3469 C C . LEU A 1 450 ? -11.328 16.906 19.797 1 98.69 450 LEU A C 1
ATOM 3471 O O . LEU A 1 450 ? -11.297 15.891 20.484 1 98.69 450 LEU A O 1
ATOM 3475 N N . THR A 1 451 ? -10.336 17.375 19.109 1 98.69 451 THR A N 1
ATOM 3476 C CA . THR A 1 451 ? -9.102 16.625 18.953 1 98.69 451 THR A CA 1
ATOM 3477 C C . THR A 1 451 ? -7.93 17.359 19.609 1 98.69 451 THR A C 1
ATOM 3479 O O . THR A 1 451 ? -7.848 18.578 19.547 1 98.69 451 THR A O 1
ATOM 3482 N N . ALA A 1 452 ? -7.047 16.609 20.281 1 98.75 452 ALA A N 1
ATOM 3483 C CA . ALA A 1 452 ? -5.836 17.172 20.875 1 98.75 452 ALA A CA 1
ATOM 3484 C C . ALA A 1 452 ? -4.59 16.484 20.328 1 98.75 452 ALA A C 1
ATOM 3486 O O . ALA A 1 452 ? -4.586 15.266 20.109 1 98.75 452 ALA A O 1
ATOM 3487 N N . SER A 1 453 ? -3.58 17.234 20.141 1 98.44 453 SER A N 1
ATOM 3488 C CA . SER A 1 453 ? -2.277 16.766 19.688 1 98.44 453 SER A CA 1
ATOM 3489 C C . SER A 1 453 ? -1.151 17.344 20.547 1 98.44 453 SER A C 1
ATOM 3491 O O . SER A 1 453 ? -1.081 18.547 20.75 1 98.44 453 SER A O 1
ATOM 3493 N N . SER A 1 454 ? -0.295 16.469 21.016 1 98.31 454 SER A N 1
ATOM 3494 C CA . SER A 1 454 ? 0.893 16.953 21.703 1 98.31 454 SER A CA 1
ATOM 3495 C C . SER A 1 454 ? 1.896 17.562 20.719 1 98.31 454 SER A C 1
ATOM 3497 O O . SER A 1 454 ? 2.217 16.953 19.703 1 98.31 454 SER A O 1
ATOM 3499 N N . MET A 1 455 ? 2.4 18.703 21.078 1 98.56 455 MET A N 1
ATOM 3500 C CA . MET A 1 455 ? 3.398 19.375 20.266 1 98.56 455 MET A CA 1
ATOM 3501 C C . MET A 1 455 ? 4.797 19.203 20.844 1 98.56 455 MET A C 1
ATOM 3503 O O . MET A 1 455 ? 5.762 19.781 20.344 1 98.56 455 MET A O 1
ATOM 3507 N N . VAL A 1 456 ? 4.898 18.375 21.922 1 98.5 456 VAL A N 1
ATOM 3508 C CA . VAL A 1 456 ? 6.168 18.297 22.641 1 98.5 456 VAL A CA 1
ATOM 3509 C C . VAL A 1 456 ? 6.473 16.844 23.016 1 98.5 456 VAL A C 1
ATOM 3511 O O . VAL A 1 456 ? 7.016 16.578 24.078 1 98.5 456 VAL A O 1
ATOM 3514 N N . ALA A 1 457 ? 6.039 15.914 22.203 1 98 457 ALA A N 1
ATOM 3515 C CA . ALA A 1 457 ? 6.301 14.508 22.484 1 98 457 ALA A CA 1
ATOM 3516 C C . ALA A 1 457 ? 7.801 14.242 22.609 1 98 457 ALA A C 1
ATOM 3518 O O . ALA A 1 457 ? 8.594 14.773 21.828 1 98 457 ALA A O 1
ATOM 3519 N N . LEU A 1 458 ? 8.164 13.398 23.625 1 98.56 458 LEU A N 1
ATOM 3520 C CA . LEU A 1 458 ? 9.57 13.078 23.859 1 98.56 458 LEU A CA 1
ATOM 3521 C C . LEU A 1 458 ? 9.883 11.656 23.422 1 98.56 458 LEU A C 1
ATOM 3523 O O . LEU A 1 458 ? 11.055 11.281 23.281 1 98.56 458 LEU A O 1
ATOM 3527 N N . SER A 1 459 ? 8.875 10.828 23.125 1 98.56 459 SER A N 1
ATOM 3528 C CA . SER A 1 459 ? 9.094 9.516 22.516 1 98.56 459 SER A CA 1
ATOM 3529 C C . SER A 1 459 ? 9.797 9.633 21.172 1 98.56 459 SER A C 1
ATOM 3531 O O . SER A 1 459 ? 9.516 10.547 20.391 1 98.56 459 SER A O 1
ATOM 3533 N N . ARG A 1 460 ? 10.773 8.75 20.938 1 98.56 460 ARG A N 1
ATOM 3534 C CA . ARG A 1 460 ? 11.5 8.719 19.672 1 98.56 460 ARG A CA 1
ATOM 3535 C C . ARG A 1 460 ? 11.438 7.336 19.031 1 98.56 460 ARG A C 1
ATOM 3537 O O . ARG A 1 460 ? 11.547 6.324 19.734 1 98.56 460 ARG A O 1
ATOM 3544 N N . GLY A 1 461 ? 11.195 7.359 17.766 1 98.56 461 GLY A N 1
ATOM 3545 C CA . GLY A 1 461 ? 11.156 6.117 17.016 1 98.56 461 GLY A CA 1
ATOM 3546 C C . GLY A 1 461 ? 12.297 5.977 16.031 1 98.56 461 GLY A C 1
ATOM 3547 O O . GLY A 1 461 ? 13.367 6.559 16.234 1 98.56 461 GLY A O 1
ATOM 3548 N N . ASN A 1 462 ? 12.086 5.102 15 1 98.75 462 ASN A N 1
ATOM 3549 C CA . ASN A 1 462 ? 13.141 4.844 14.023 1 98.75 462 ASN A CA 1
ATOM 3550 C C . ASN A 1 462 ? 12.57 4.242 12.742 1 98.75 462 ASN A C 1
ATOM 3552 O O . ASN A 1 462 ? 11.406 3.844 12.703 1 98.75 462 ASN A O 1
ATOM 3556 N N . ILE A 1 463 ? 13.359 4.324 11.695 1 98.69 463 ILE A N 1
ATOM 3557 C CA . ILE A 1 463 ? 13.148 3.654 10.422 1 98.69 463 ILE A CA 1
ATOM 3558 C C . ILE A 1 463 ? 14.211 2.578 10.219 1 98.69 463 ILE A C 1
ATOM 3560 O O . ILE A 1 463 ? 15.406 2.838 10.383 1 98.69 463 ILE A O 1
ATOM 3564 N N . SER A 1 464 ? 13.789 1.402 9.891 1 98 464 SER A N 1
ATOM 3565 C CA . SER A 1 464 ? 14.711 0.327 9.539 1 98 464 SER A CA 1
ATOM 3566 C C . SER A 1 464 ? 14.289 -0.356 8.234 1 98 464 SER A C 1
ATOM 3568 O O . SER A 1 464 ? 13.289 0.024 7.625 1 98 464 SER A O 1
ATOM 3570 N N . LEU A 1 465 ? 15.172 -1.249 7.77 1 96.81 465 LEU A N 1
ATOM 3571 C CA . LEU A 1 465 ? 14.93 -1.911 6.492 1 96.81 465 LEU A CA 1
ATOM 3572 C C . LEU A 1 465 ? 14.148 -3.205 6.691 1 96.81 465 LEU A C 1
ATOM 3574 O O . LEU A 1 465 ? 14.297 -3.871 7.719 1 96.81 465 LEU A O 1
ATOM 3578 N N . LYS A 1 466 ? 13.328 -3.537 5.707 1 93.06 466 LYS A N 1
ATOM 3579 C CA . LYS A 1 466 ? 12.711 -4.855 5.609 1 93.06 466 LYS A CA 1
ATOM 3580 C C . LYS A 1 466 ? 13.391 -5.707 4.543 1 93.06 466 LYS A C 1
ATOM 3582 O O . LYS A 1 466 ? 13.102 -6.898 4.41 1 93.06 466 LYS A O 1
ATOM 3587 N N . GLY A 1 467 ? 14.297 -5.09 3.828 1 91.44 467 GLY A N 1
ATOM 3588 C CA . GLY A 1 467 ? 15.031 -5.703 2.732 1 91.44 467 GLY A CA 1
ATOM 3589 C C . GLY A 1 467 ? 15.961 -4.738 2.02 1 91.44 467 GLY A C 1
ATOM 3590 O O . GLY A 1 467 ? 16.156 -3.613 2.477 1 91.44 467 GLY A O 1
ATOM 3591 N N . THR A 1 468 ? 16.484 -5.168 0.842 1 90.81 468 THR A N 1
ATOM 3592 C CA . THR A 1 468 ? 17.516 -4.387 0.182 1 90.81 468 THR A CA 1
ATOM 3593 C C . THR A 1 468 ? 16.953 -3.635 -1.018 1 90.81 468 THR A C 1
ATOM 3595 O O . THR A 1 468 ? 17.703 -3.105 -1.839 1 90.81 468 THR A O 1
ATOM 3598 N N . SER A 1 469 ? 15.656 -3.645 -1.142 1 90.81 469 SER A N 1
ATOM 3599 C CA . SER A 1 469 ? 15.016 -3.02 -2.295 1 90.81 469 SER A CA 1
ATOM 3600 C C . SER A 1 469 ? 14.148 -1.834 -1.874 1 90.81 469 SER A C 1
ATOM 3602 O O . SER A 1 469 ? 13.461 -1.896 -0.856 1 90.81 469 SER A O 1
ATOM 3604 N N . MET A 1 470 ? 14.164 -0.735 -2.703 1 94.38 470 MET A N 1
ATOM 3605 C CA . MET A 1 470 ? 13.305 0.423 -2.477 1 94.38 470 MET A CA 1
ATOM 3606 C C . MET A 1 470 ? 11.844 0.091 -2.785 1 94.38 470 MET A C 1
ATOM 3608 O O . MET A 1 470 ? 10.945 0.857 -2.443 1 94.38 470 MET A O 1
ATOM 3612 N N . MET A 1 471 ? 11.625 -1.024 -3.33 1 89.62 471 MET A N 1
ATOM 3613 C CA . MET A 1 471 ? 10.258 -1.423 -3.674 1 89.62 471 MET A CA 1
ATOM 3614 C C . MET A 1 471 ? 9.547 -2.016 -2.465 1 89.62 471 MET A C 1
ATOM 3616 O O . MET A 1 471 ? 8.32 -2.162 -2.475 1 89.62 471 MET A O 1
ATOM 3620 N N . MET A 1 472 ? 10.312 -2.316 -1.498 1 92.19 472 MET A N 1
ATOM 3621 C CA . MET A 1 472 ? 9.742 -2.736 -0.22 1 92.19 472 MET A CA 1
ATOM 3622 C C . MET A 1 472 ? 9.477 -1.534 0.678 1 92.19 472 MET A C 1
ATOM 3624 O O . MET A 1 472 ? 10.242 -0.575 0.687 1 92.19 472 MET A O 1
ATOM 3628 N N . ALA A 1 473 ? 8.391 -1.611 1.404 1 94.75 473 ALA A N 1
ATOM 3629 C CA . ALA A 1 473 ? 8.164 -0.574 2.406 1 94.75 473 ALA A CA 1
ATOM 3630 C C . ALA A 1 473 ? 9.227 -0.618 3.498 1 94.75 473 ALA A C 1
ATOM 3632 O O . ALA A 1 473 ? 9.711 -1.693 3.861 1 94.75 473 ALA A O 1
ATOM 3633 N N . PRO A 1 474 ? 9.586 0.523 4.023 1 96.81 474 PRO A N 1
ATOM 3634 C CA . PRO A 1 474 ? 10.438 0.5 5.211 1 96.81 474 PRO A CA 1
ATOM 3635 C C . PRO A 1 474 ? 9.695 0.035 6.461 1 96.81 474 PRO A C 1
ATOM 3637 O O . PRO A 1 474 ? 8.469 -0.01 6.473 1 96.81 474 PRO A O 1
ATOM 3640 N N . GLU A 1 475 ? 10.445 -0.404 7.461 1 97.19 475 GLU A N 1
ATOM 3641 C CA . GLU A 1 475 ? 9.875 -0.627 8.789 1 97.19 475 GLU A CA 1
ATOM 3642 C C . GLU A 1 475 ? 9.742 0.682 9.562 1 97.19 475 GLU A C 1
ATOM 3644 O O . GLU A 1 475 ? 10.75 1.314 9.891 1 97.19 475 GLU A O 1
ATOM 3649 N N . ILE A 1 476 ? 8.531 1.089 9.812 1 98.44 476 ILE A N 1
ATOM 3650 C CA . ILE A 1 476 ? 8.234 2.389 10.414 1 98.44 476 ILE A CA 1
ATOM 3651 C C . ILE A 1 476 ? 7.82 2.205 11.867 1 98.44 476 ILE A C 1
ATOM 3653 O O . ILE A 1 476 ? 6.801 1.569 12.156 1 98.44 476 ILE A O 1
ATOM 3657 N N . ASN A 1 477 ? 8.57 2.777 12.805 1 98.56 477 ASN A N 1
ATOM 3658 C CA . ASN A 1 477 ? 8.266 2.697 14.227 1 98.56 477 ASN A CA 1
ATOM 3659 C C . ASN A 1 477 ? 8.266 4.074 14.875 1 98.56 477 ASN A C 1
ATOM 3661 O O . ASN A 1 477 ? 9.289 4.512 15.414 1 98.56 477 ASN A O 1
ATOM 3665 N N . PRO A 1 478 ? 7.148 4.695 14.922 1 98.5 478 PRO A N 1
ATOM 3666 C CA . PRO A 1 478 ? 7.074 5.992 15.602 1 98.5 478 PRO A CA 1
ATOM 3667 C C . PRO A 1 478 ? 7.312 5.891 17.109 1 98.5 478 PRO A C 1
ATOM 3669 O O . PRO A 1 478 ? 7.82 6.832 17.719 1 98.5 478 PRO A O 1
ATOM 3672 N N . ASN A 1 479 ? 6.871 4.727 17.719 1 98.56 479 ASN A N 1
ATOM 3673 C CA . ASN A 1 479 ? 7.125 4.461 19.125 1 98.56 479 ASN A CA 1
ATOM 3674 C C . ASN A 1 479 ? 6.367 5.434 20.016 1 98.56 479 ASN A C 1
ATOM 3676 O O . ASN A 1 479 ? 6.949 6.023 20.938 1 98.56 479 ASN A O 1
ATOM 3680 N N . TYR A 1 480 ? 5.07 5.586 19.828 1 98.69 480 TYR A N 1
ATOM 3681 C CA . TYR A 1 480 ? 4.238 6.539 20.562 1 98.69 480 TYR A CA 1
ATOM 3682 C C . TYR A 1 480 ? 4.141 6.164 22.031 1 98.69 480 TYR A C 1
ATOM 3684 O O . TYR A 1 480 ? 4 4.984 22.375 1 98.69 480 TYR A O 1
ATOM 3692 N N . TYR A 1 481 ? 4.164 7.148 22.906 1 98.62 481 TYR A N 1
ATOM 3693 C CA . TYR A 1 481 ? 3.869 7.07 24.344 1 98.62 481 TYR A CA 1
ATOM 3694 C C . TYR A 1 481 ? 4.84 6.133 25.047 1 98.62 481 TYR A C 1
ATOM 3696 O O . TYR A 1 481 ? 4.434 5.309 25.859 1 98.62 481 TYR A O 1
ATOM 3704 N N . THR A 1 482 ? 6.062 6.258 24.688 1 98.31 482 THR A N 1
ATOM 3705 C CA . THR A 1 482 ? 7.082 5.469 25.375 1 98.31 482 THR A CA 1
ATOM 3706 C C . THR A 1 482 ? 7.895 6.34 26.328 1 98.31 482 THR A C 1
ATOM 3708 O O . THR A 1 482 ? 8.906 5.898 26.875 1 98.31 482 THR A O 1
ATOM 3711 N N . HIS A 1 483 ? 7.535 7.586 26.516 1 98.38 483 HIS A N 1
ATOM 3712 C CA . HIS A 1 483 ? 8.07 8.5 27.516 1 98.38 483 HIS A CA 1
ATOM 3713 C C . HIS A 1 483 ? 6.969 8.992 28.453 1 98.38 483 HIS A C 1
ATOM 3715 O O . HIS A 1 483 ? 5.883 9.359 28 1 98.38 483 HIS A O 1
ATOM 3721 N N . ASP A 1 484 ? 7.215 9.133 29.688 1 97.88 484 ASP A N 1
ATOM 3722 C CA . ASP A 1 484 ? 6.219 9.461 30.703 1 97.88 484 ASP A CA 1
ATOM 3723 C C . ASP A 1 484 ? 5.625 10.844 30.469 1 97.88 484 ASP A C 1
ATOM 3725 O O . ASP A 1 484 ? 4.449 11.078 30.75 1 97.88 484 ASP A O 1
ATOM 3729 N N . ALA A 1 485 ? 6.387 11.742 29.984 1 98.5 485 ALA A N 1
ATOM 3730 C CA . ALA A 1 485 ? 5.898 13.094 29.734 1 98.5 485 ALA A CA 1
ATOM 3731 C C . ALA A 1 485 ? 4.777 13.094 28.703 1 98.5 485 ALA A C 1
ATOM 3733 O O . ALA A 1 485 ? 3.863 13.922 28.766 1 98.5 485 ALA A O 1
ATOM 3734 N N . ASP A 1 486 ? 4.867 12.164 27.781 1 98.75 486 ASP A N 1
ATOM 3735 C CA . ASP A 1 486 ? 3.844 12.094 26.75 1 98.75 486 ASP A CA 1
ATOM 3736 C C . ASP A 1 486 ? 2.49 11.703 27.344 1 98.75 486 ASP A C 1
ATOM 3738 O O . ASP A 1 486 ? 1.454 12.227 26.938 1 98.75 486 ASP A O 1
ATOM 3742 N N . ARG A 1 487 ? 2.512 10.773 28.25 1 98.5 487 ARG A N 1
ATOM 3743 C CA . ARG A 1 487 ? 1.291 10.414 28.953 1 98.5 487 ARG A CA 1
ATOM 3744 C C . ARG A 1 487 ? 0.725 11.602 29.719 1 98.5 487 ARG A C 1
ATOM 3746 O O . ARG A 1 487 ? -0.48 11.859 29.672 1 98.5 487 ARG A O 1
ATOM 3753 N N . ALA A 1 488 ? 1.591 12.281 30.422 1 98.69 488 ALA A N 1
ATOM 3754 C CA . ALA A 1 488 ? 1.165 13.414 31.25 1 98.69 488 ALA A CA 1
ATOM 3755 C C . ALA A 1 488 ? 0.484 14.484 30.391 1 98.69 488 ALA A C 1
ATOM 3757 O O . ALA A 1 488 ? -0.586 14.984 30.75 1 98.69 488 ALA A O 1
ATOM 3758 N N . ILE A 1 489 ? 1.093 14.828 29.281 1 98.81 489 ILE A N 1
ATOM 3759 C CA . ILE A 1 489 ? 0.545 15.844 28.391 1 98.81 489 ILE A CA 1
ATOM 3760 C C . ILE A 1 489 ? -0.781 15.359 27.812 1 98.81 489 ILE A C 1
ATOM 3762 O O . ILE A 1 489 ? -1.74 16.125 27.719 1 98.81 489 ILE A O 1
ATOM 3766 N N . ALA A 1 490 ? -0.858 14.094 27.453 1 98.81 490 ALA A N 1
ATOM 3767 C CA . ALA A 1 490 ? -2.068 13.531 26.859 1 98.81 490 ALA A CA 1
ATOM 3768 C C . ALA A 1 490 ? -3.236 13.578 27.844 1 98.81 490 ALA A C 1
ATOM 3770 O O . ALA A 1 490 ? -4.344 13.977 27.469 1 98.81 490 ALA A O 1
ATOM 3771 N N . VAL A 1 491 ? -2.988 13.164 29.047 1 98.75 491 VAL A N 1
ATOM 3772 C CA . VAL A 1 491 ? -4.035 13.164 30.062 1 98.75 491 VAL A CA 1
ATOM 3773 C C . VAL A 1 491 ? -4.492 14.594 30.344 1 98.75 491 VAL A C 1
ATOM 3775 O O . VAL A 1 491 ? -5.691 14.852 30.469 1 98.75 491 VAL A O 1
ATOM 3778 N N . ARG A 1 492 ? -3.568 15.484 30.453 1 98.62 492 ARG A N 1
ATOM 3779 C CA . ARG A 1 492 ? -3.922 16.875 30.672 1 98.62 492 ARG A CA 1
ATOM 3780 C C . ARG A 1 492 ? -4.754 17.422 29.516 1 98.62 492 ARG A C 1
ATOM 3782 O O . ARG A 1 492 ? -5.715 18.172 29.719 1 98.62 492 ARG A O 1
ATOM 3789 N N . SER A 1 493 ? -4.34 17.094 28.281 1 98.69 493 SER A N 1
ATOM 3790 C CA . SER A 1 493 ? -5.086 17.484 27.094 1 98.69 493 SER A CA 1
ATOM 3791 C C . SER A 1 493 ? -6.523 16.984 27.141 1 98.69 493 SER A C 1
ATOM 3793 O O . SER A 1 493 ? -7.453 17.688 26.75 1 98.69 493 SER A O 1
ATOM 3795 N N . PHE A 1 494 ? -6.66 15.758 27.625 1 98.69 494 PHE A N 1
ATOM 3796 C CA . PHE A 1 494 ? -7.984 15.164 27.781 1 98.69 494 PHE A CA 1
ATOM 3797 C C . PHE A 1 494 ? -8.867 16.016 28.672 1 98.69 494 PHE A C 1
ATOM 3799 O O . PHE A 1 494 ? -10.023 16.281 28.344 1 98.69 494 PHE A O 1
ATOM 3806 N N . HIS A 1 495 ? -8.359 16.469 29.781 1 98.56 495 HIS A N 1
ATOM 3807 C CA . HIS A 1 495 ? -9.094 17.328 30.703 1 98.56 495 HIS A CA 1
ATOM 3808 C C . HIS A 1 495 ? -9.5 18.641 30.047 1 98.56 495 HIS A C 1
ATOM 3810 O O . HIS A 1 495 ? -10.633 19.094 30.203 1 98.56 495 HIS A O 1
ATOM 3816 N N . TYR A 1 496 ? -8.625 19.203 29.281 1 98.62 496 TYR A N 1
ATOM 3817 C CA . TYR A 1 496 ? -8.945 20.453 28.625 1 98.62 496 TYR A CA 1
ATOM 3818 C C . TYR A 1 496 ? -9.992 20.25 27.531 1 98.62 496 TYR A C 1
ATOM 3820 O O . TYR A 1 496 ? -10.836 21.125 27.297 1 98.62 496 TYR A O 1
ATOM 3828 N N . LEU A 1 497 ? -9.906 19.109 26.828 1 98.75 497 LEU A N 1
ATOM 3829 C CA . LEU A 1 497 ? -10.93 18.828 25.828 1 98.75 497 LEU A CA 1
ATOM 3830 C C . LEU A 1 497 ? -12.32 18.812 26.469 1 98.75 497 LEU A C 1
ATOM 3832 O O . LEU A 1 497 ? -13.258 19.391 25.906 1 98.75 497 LEU A O 1
ATOM 3836 N N . ARG A 1 498 ? -12.445 18.188 27.594 1 98.56 498 ARG A N 1
ATOM 3837 C CA . ARG A 1 498 ? -13.734 18.141 28.266 1 98.56 498 ARG A CA 1
ATOM 3838 C C . ARG A 1 498 ? -14.156 19.516 28.766 1 98.56 498 ARG A C 1
ATOM 3840 O O . ARG A 1 498 ? -15.344 19.844 28.75 1 98.56 498 ARG A O 1
ATOM 3847 N N . LYS A 1 499 ? -13.203 20.297 29.219 1 98.56 499 LYS A N 1
ATOM 3848 C CA . LYS A 1 499 ? -13.516 21.672 29.625 1 98.56 499 LYS A CA 1
ATOM 3849 C C . LYS A 1 499 ? -14.039 22.5 28.453 1 98.56 499 LYS A C 1
ATOM 3851 O O . LYS A 1 499 ? -14.992 23.25 28.609 1 98.56 499 LYS A O 1
ATOM 3856 N N . ILE A 1 500 ? -13.406 22.359 27.312 1 98.75 500 ILE A N 1
ATOM 3857 C CA . ILE A 1 500 ? -13.812 23.078 26.125 1 98.75 500 ILE A CA 1
ATOM 3858 C C . ILE A 1 500 ? -15.203 22.625 25.688 1 98.75 500 ILE A C 1
ATOM 3860 O O . ILE A 1 500 ? -16.078 23.453 25.391 1 98.75 500 ILE A O 1
ATOM 3864 N N . LEU A 1 501 ? -15.43 21.312 25.734 1 98.75 501 LEU A N 1
ATOM 3865 C CA . LEU A 1 501 ? -16.719 20.75 25.359 1 98.75 501 LEU A CA 1
ATOM 3866 C C . LEU A 1 501 ? -17.828 21.266 26.281 1 98.75 501 LEU A C 1
ATOM 3868 O O . LEU A 1 501 ? -18.938 21.516 25.844 1 98.75 501 LEU A O 1
ATOM 3872 N N . ALA A 1 502 ? -17.5 21.453 27.531 1 98.25 502 ALA A N 1
ATOM 3873 C CA . ALA A 1 502 ? -18.469 21.828 28.562 1 98.25 502 ALA A CA 1
ATOM 3874 C C . ALA A 1 502 ? -18.781 23.312 28.516 1 98.25 502 ALA A C 1
ATOM 3876 O O . ALA A 1 502 ? -19.75 23.781 29.109 1 98.25 502 ALA A O 1
ATOM 3877 N N . HIS A 1 503 ? -17.906 24.062 27.922 1 98.44 503 HIS A N 1
ATOM 3878 C CA . HIS A 1 503 ? -18.125 25.5 27.844 1 98.44 503 HIS A CA 1
ATOM 3879 C C . HIS A 1 503 ? -19.469 25.828 27.203 1 98.44 503 HIS A C 1
ATOM 3881 O O . HIS A 1 503 ? -19.828 25.234 26.188 1 98.44 503 HIS A O 1
ATOM 3887 N N . PRO A 1 504 ? -20.203 26.781 27.672 1 98.12 504 PRO A N 1
ATOM 3888 C CA . PRO A 1 504 ? -21.562 27.062 27.188 1 98.12 504 PRO A CA 1
ATOM 3889 C C . PRO A 1 504 ? -21.594 27.438 25.719 1 98.12 504 PRO A C 1
ATOM 3891 O O . PRO A 1 504 ? -22.578 27.156 25.016 1 98.12 504 PRO A O 1
ATOM 3894 N N . ALA A 1 505 ? -20.578 28.062 25.203 1 98.12 505 ALA A N 1
ATOM 3895 C CA . ALA A 1 505 ? -20.531 28.438 23.797 1 98.12 505 ALA A CA 1
ATOM 3896 C C . ALA A 1 505 ? -20.672 27.219 22.891 1 98.12 505 ALA A C 1
ATOM 3898 O O . ALA A 1 505 ? -21.25 27.297 21.797 1 98.12 505 ALA A O 1
ATOM 3899 N N . LEU A 1 506 ? -20.156 26.094 23.312 1 98.38 506 LEU A N 1
ATOM 3900 C CA . LEU A 1 506 ? -20.156 24.891 22.484 1 98.38 506 LEU A CA 1
ATOM 3901 C C . LEU A 1 506 ? -21.234 23.906 22.938 1 98.38 506 LEU A C 1
ATOM 3903 O O . LEU A 1 506 ? -21.922 23.312 22.109 1 98.38 506 LEU A O 1
ATOM 3907 N N . SER A 1 507 ? -21.438 23.781 24.25 1 97.69 507 SER A N 1
ATOM 3908 C CA . SER A 1 507 ? -22.344 22.781 24.797 1 97.69 507 SER A CA 1
ATOM 3909 C C . SER A 1 507 ? -23.781 23.047 24.406 1 97.69 507 SER A C 1
ATOM 3911 O O . SER A 1 507 ? -24.625 22.141 24.406 1 97.69 507 SER A O 1
ATOM 3913 N N . ARG A 1 508 ? -24.125 24.219 24.016 1 97.5 508 ARG A N 1
ATOM 3914 C CA . ARG A 1 508 ? -25.484 24.562 23.609 1 97.5 508 ARG A CA 1
ATOM 3915 C C . ARG A 1 508 ? -25.875 23.812 22.328 1 97.5 508 ARG A C 1
ATOM 3917 O O . ARG A 1 508 ? -27.062 23.688 22.016 1 97.5 508 ARG A O 1
ATOM 3924 N N . TYR A 1 509 ? -24.844 23.359 21.594 1 97.94 509 TYR A N 1
ATOM 3925 C CA . TYR A 1 509 ? -25.109 22.688 20.328 1 97.94 509 TYR A CA 1
ATOM 3926 C C . TYR A 1 509 ? -25.188 21.172 20.531 1 97.94 509 TYR A C 1
ATOM 3928 O O . TYR A 1 509 ? -25.609 20.438 19.641 1 97.94 509 TYR A O 1
ATOM 3936 N N . THR A 1 510 ? -24.719 20.688 21.688 1 97.94 510 THR A N 1
ATOM 3937 C CA . THR A 1 510 ? -24.656 19.25 21.922 1 97.94 510 THR A CA 1
ATOM 3938 C C . THR A 1 510 ? -25.844 18.781 22.75 1 97.94 510 THR A C 1
ATOM 3940 O O . THR A 1 510 ? -26.516 19.594 23.391 1 97.94 510 THR A O 1
ATOM 3943 N N . TYR A 1 511 ? -26.188 17.484 22.656 1 95.06 511 TYR A N 1
ATOM 3944 C CA . TYR A 1 511 ? -27.281 16.984 23.469 1 95.06 511 TYR A CA 1
ATOM 3945 C C . TYR A 1 511 ? -26.953 15.617 24.047 1 95.06 511 TYR A C 1
ATOM 3947 O O . TYR A 1 511 ? -26.156 14.867 23.469 1 95.06 511 TYR A O 1
ATOM 3955 N N . GLY A 1 512 ? -27.562 15.359 25.188 1 94.19 512 GLY A N 1
ATOM 3956 C CA . GLY A 1 512 ? -27.312 14.141 25.938 1 94.19 512 GLY A CA 1
ATOM 3957 C C . GLY A 1 512 ? -26.531 14.375 27.219 1 94.19 512 GLY A C 1
ATOM 3958 O O . GLY A 1 512 ? -26.203 15.516 27.547 1 94.19 512 GLY A O 1
ATOM 3959 N N . ALA A 1 513 ? -26.203 13.297 27.891 1 93.88 513 ALA A N 1
ATOM 3960 C CA . ALA A 1 513 ? -25.438 13.367 29.125 1 93.88 513 ALA A CA 1
ATOM 3961 C C . ALA A 1 513 ? -24 13.797 28.859 1 93.88 513 ALA A C 1
ATOM 3963 O O . ALA A 1 513 ? -23.516 13.68 27.734 1 93.88 513 ALA A O 1
ATOM 3964 N N . ASN A 1 514 ? -23.344 14.484 29.922 1 95.25 514 ASN A N 1
ATOM 3965 C CA . ASN A 1 514 ? -21.938 14.859 29.828 1 95.25 514 ASN A CA 1
ATOM 3966 C C . ASN A 1 514 ? -21.672 15.781 28.641 1 95.25 514 ASN A C 1
ATOM 3968 O O . ASN A 1 514 ? -20.734 15.562 27.875 1 95.25 514 ASN A O 1
ATOM 3972 N N . HIS A 1 515 ? -22.625 16.719 28.422 1 97 515 HIS A N 1
ATOM 3973 C CA . HIS A 1 515 ? -22.531 17.703 27.359 1 97 515 HIS A CA 1
ATOM 3974 C C . HIS A 1 515 ? -22.531 17.047 25.984 1 97 515 HIS A C 1
ATOM 3976 O O . HIS A 1 515 ? -21.812 17.469 25.094 1 97 515 HIS A O 1
ATOM 3982 N N . GLY A 1 516 ? -23.203 15.898 25.891 1 97.31 516 GLY A N 1
ATOM 3983 C CA . GLY A 1 516 ? -23.375 15.219 24.625 1 97.31 516 GLY A CA 1
ATOM 3984 C C . GLY A 1 516 ? -22.25 14.258 24.297 1 97.31 516 GLY A C 1
ATOM 3985 O O . GLY A 1 516 ? -22.281 13.578 23.266 1 97.31 516 GLY A O 1
ATOM 3986 N N . GLU A 1 517 ? -21.188 14.148 25.156 1 98.38 517 GLU A N 1
ATOM 3987 C CA . GLU A 1 517 ? -20.062 13.258 24.906 1 98.38 517 GLU A CA 1
ATOM 3988 C C . GLU A 1 517 ? -20.5 11.797 24.859 1 98.38 517 GLU A C 1
ATOM 3990 O O . GLU A 1 517 ? -21.062 11.281 25.828 1 98.38 517 GLU A O 1
ATOM 3995 N N . VAL A 1 518 ? -20.203 11.156 23.719 1 97.69 518 VAL A N 1
ATOM 3996 C CA . VAL A 1 518 ? -20.625 9.766 23.578 1 97.69 518 VAL A CA 1
ATOM 3997 C C . VAL A 1 518 ? -19.391 8.852 23.641 1 97.69 518 VAL A C 1
ATOM 3999 O O . VAL A 1 518 ? -19.516 7.656 23.922 1 97.69 518 VAL A O 1
ATOM 4002 N N . SER A 1 519 ? -18.297 9.391 23.359 1 97.75 519 SER A N 1
ATOM 4003 C CA . SER A 1 519 ? -17.047 8.633 23.469 1 97.75 519 SER A CA 1
ATOM 4004 C C . SER A 1 519 ? -15.945 9.484 24.094 1 97.75 519 SER A C 1
ATOM 4006 O O . SER A 1 519 ? -15.508 10.477 23.5 1 97.75 519 SER A O 1
ATOM 4008 N N . PRO A 1 520 ? -15.328 9.219 25.25 1 97.62 520 PRO A N 1
ATOM 4009 C CA . PRO A 1 520 ? -15.695 7.996 25.969 1 97.62 520 PRO A CA 1
ATOM 4010 C C . PRO A 1 520 ? -16.969 8.156 26.797 1 97.62 520 PRO A C 1
ATOM 4012 O O . PRO A 1 520 ? -17.516 7.172 27.297 1 97.62 520 PRO A O 1
ATOM 4015 N N . GLY A 1 521 ? -17.422 9.328 26.969 1 96.88 521 GLY A N 1
ATOM 4016 C CA . GLY A 1 521 ? -18.625 9.578 27.75 1 96.88 521 GLY A CA 1
ATOM 4017 C C . GLY A 1 521 ? -18.453 9.328 29.234 1 96.88 521 GLY A C 1
ATOM 4018 O O . GLY A 1 521 ? -17.375 9.57 29.781 1 96.88 521 GLY A O 1
ATOM 4019 N N . SER A 1 522 ? -19.578 8.906 29.891 1 94.06 522 SER A N 1
ATOM 4020 C CA . SER A 1 522 ? -19.594 8.758 31.344 1 94.06 522 SER A CA 1
ATOM 4021 C C . SER A 1 522 ? -18.828 7.52 31.797 1 94.06 522 SER A C 1
ATOM 4023 O O . SER A 1 522 ? -18.531 7.359 32.969 1 94.06 522 SER A O 1
ATOM 4025 N N . ALA A 1 523 ? -18.438 6.734 30.812 1 93.81 523 ALA A N 1
ATOM 4026 C CA . ALA A 1 523 ? -17.719 5.496 31.125 1 93.81 523 ALA A CA 1
ATOM 4027 C C . ALA A 1 523 ? -16.328 5.789 31.672 1 93.81 523 ALA A C 1
ATOM 4029 O O . ALA A 1 523 ? -15.758 4.969 32.406 1 93.81 523 ALA A O 1
ATOM 4030 N N . VAL A 1 524 ? -15.758 6.938 31.344 1 97.25 524 VAL A N 1
ATOM 4031 C CA . VAL A 1 524 ? -14.445 7.336 31.844 1 97.25 524 VAL A CA 1
ATOM 4032 C C . VAL A 1 524 ? -14.578 8.57 32.719 1 97.25 524 VAL A C 1
ATOM 4034 O O . VAL A 1 524 ? -14.891 9.664 32.25 1 97.25 524 VAL A O 1
ATOM 4037 N N . GLU A 1 525 ? -14.281 8.375 33.938 1 96 525 GLU A N 1
ATOM 4038 C CA . GLU A 1 525 ? -14.383 9.469 34.906 1 96 525 GLU A CA 1
ATOM 4039 C C . GLU A 1 525 ? -13.172 10.391 34.844 1 96 525 GLU A C 1
ATOM 4041 O O . GLU A 1 525 ? -12.055 9.93 34.625 1 96 525 GLU A O 1
ATOM 4046 N N . ASP A 1 526 ? -13.344 11.68 35.125 1 94.88 526 ASP A N 1
ATOM 4047 C CA . ASP A 1 526 ? -12.297 12.688 35.031 1 94.88 526 ASP A CA 1
ATOM 4048 C C . ASP A 1 526 ? -11.164 12.398 36.031 1 94.88 526 ASP A C 1
ATOM 4050 O O . ASP A 1 526 ? -10.008 12.727 35.75 1 94.88 526 ASP A O 1
ATOM 4054 N N . GLY A 1 527 ? -11.477 11.773 37.094 1 95.81 527 GLY A N 1
ATOM 4055 C CA . GLY A 1 527 ? -10.469 11.547 38.125 1 95.81 527 GLY A CA 1
ATOM 4056 C C . GLY A 1 527 ? -9.695 10.258 37.938 1 95.81 527 GLY A C 1
ATOM 4057 O O . GLY A 1 527 ? -8.727 9.992 38.656 1 95.81 527 GLY A O 1
ATOM 4058 N N . ASP A 1 528 ? -10.023 9.469 36.969 1 97.62 528 ASP A N 1
ATOM 4059 C CA . ASP A 1 528 ? -9.383 8.18 36.719 1 97.62 528 ASP A CA 1
ATOM 4060 C C . ASP A 1 528 ? -8.367 8.289 35.562 1 97.62 528 ASP A C 1
ATOM 4062 O O . ASP A 1 528 ? -8.664 7.914 34.438 1 97.62 528 ASP A O 1
ATOM 4066 N N . GLU A 1 529 ? -7.195 8.594 35.906 1 97.44 529 GLU A N 1
ATOM 4067 C CA . GLU A 1 529 ? -6.164 8.891 34.906 1 97.44 529 GLU A CA 1
ATOM 4068 C C . GLU A 1 529 ? -5.805 7.641 34.125 1 97.44 529 GLU A C 1
ATOM 4070 O O . GLU A 1 529 ? -5.488 7.734 32.938 1 97.44 529 GLU A O 1
ATOM 4075 N N . ASP A 1 530 ? -5.82 6.5 34.75 1 98 530 ASP A N 1
ATOM 4076 C CA . ASP A 1 530 ? -5.5 5.262 34.062 1 98 530 ASP A CA 1
ATOM 4077 C C . ASP A 1 530 ? -6.551 4.945 33 1 98 530 ASP A C 1
ATOM 4079 O O . ASP A 1 530 ? -6.215 4.562 31.875 1 98 530 ASP A O 1
ATOM 4083 N N . ALA A 1 531 ? -7.793 5.125 33.375 1 98.19 531 ALA A N 1
ATOM 4084 C CA . ALA A 1 531 ? -8.867 4.895 32.406 1 98.19 531 ALA A CA 1
ATOM 4085 C C . ALA A 1 531 ? -8.805 5.902 31.266 1 98.19 531 ALA A C 1
ATOM 4087 O O . ALA A 1 531 ? -9.078 5.555 30.109 1 98.19 531 ALA A O 1
ATOM 4088 N N . ILE A 1 532 ? -8.469 7.098 31.641 1 98.5 532 ILE A N 1
ATOM 4089 C CA . ILE A 1 532 ? -8.305 8.133 30.625 1 98.5 532 ILE A CA 1
ATOM 4090 C C . ILE A 1 532 ? -7.211 7.738 29.641 1 98.5 532 ILE A C 1
ATOM 4092 O O . ILE A 1 532 ? -7.406 7.801 28.438 1 98.5 532 ILE A O 1
ATOM 4096 N N . PHE A 1 533 ? -6.125 7.312 30.172 1 98.62 533 PHE A N 1
ATOM 4097 C CA . PHE A 1 533 ? -4.992 6.984 29.312 1 98.62 533 PHE A CA 1
ATOM 4098 C C . PHE A 1 533 ? -5.289 5.75 28.484 1 98.62 533 PHE A C 1
ATOM 4100 O O . PHE A 1 533 ? -4.859 5.656 27.328 1 98.62 533 PHE A O 1
ATOM 4107 N N . ASP A 1 534 ? -6 4.781 29 1 98.31 534 ASP A N 1
ATOM 4108 C CA . ASP A 1 534 ? -6.418 3.621 28.219 1 98.31 534 ASP A CA 1
ATOM 4109 C C . ASP A 1 534 ? -7.27 4.043 27.031 1 98.31 534 ASP A C 1
ATOM 4111 O O . ASP A 1 534 ? -7.113 3.508 25.922 1 98.31 534 ASP A O 1
ATOM 4115 N N . TYR A 1 535 ? -8.164 4.98 27.281 1 98.19 535 TYR A N 1
ATOM 4116 C CA . TYR A 1 535 ? -8.961 5.527 26.188 1 98.19 535 TYR A CA 1
ATOM 4117 C C . TYR A 1 535 ? -8.078 6.199 25.156 1 98.19 535 TYR A C 1
ATOM 4119 O O . TYR A 1 535 ? -8.258 5.996 23.953 1 98.19 535 TYR A O 1
ATOM 4127 N N . ILE A 1 536 ? -7.141 6.973 25.609 1 98.56 536 ILE A N 1
ATOM 4128 C CA . ILE A 1 536 ? -6.238 7.703 24.734 1 98.56 536 ILE A CA 1
ATOM 4129 C C . ILE A 1 536 ? -5.461 6.719 23.859 1 98.56 536 ILE A C 1
ATOM 4131 O O . ILE A 1 536 ? -5.371 6.895 22.641 1 98.56 536 ILE A O 1
ATOM 4135 N N . LYS A 1 537 ? -4.949 5.625 24.406 1 98.38 537 LYS A N 1
ATOM 4136 C CA . LYS A 1 537 ? -4.207 4.613 23.672 1 98.38 537 LYS A CA 1
ATOM 4137 C C . LYS A 1 537 ? -5.066 4.008 22.562 1 98.38 537 LYS A C 1
ATOM 4139 O O . LYS A 1 537 ? -4.59 3.799 21.438 1 98.38 537 LYS A O 1
ATOM 4144 N N . ALA A 1 538 ? -6.301 3.83 22.859 1 97.38 538 ALA A N 1
ATOM 4145 C CA . ALA A 1 538 ? -7.211 3.15 21.938 1 97.38 538 ALA A CA 1
ATOM 4146 C C . ALA A 1 538 ? -7.629 4.07 20.797 1 97.38 538 ALA A C 1
ATOM 4148 O O . ALA A 1 538 ? -8.023 3.602 19.734 1 97.38 538 ALA A O 1
ATOM 4149 N N . ASN A 1 539 ? -7.449 5.352 20.984 1 97.56 539 ASN A N 1
ATOM 4150 C CA . ASN A 1 539 ? -7.98 6.336 20.047 1 97.56 539 ASN A CA 1
ATOM 4151 C C . ASN A 1 539 ? -6.863 7.023 19.266 1 97.56 539 ASN A C 1
ATOM 4153 O O . ASN A 1 539 ? -7.117 7.641 18.234 1 97.56 539 ASN A O 1
ATOM 4157 N N . THR A 1 540 ? -5.676 6.84 19.625 1 98.38 540 THR A N 1
ATOM 4158 C CA . THR A 1 540 ? -4.543 7.594 19.094 1 98.38 540 THR A CA 1
ATOM 4159 C C . THR A 1 540 ? -4.219 7.152 17.672 1 98.38 540 THR A C 1
ATOM 4161 O O . THR A 1 540 ? -4.203 5.957 17.375 1 98.38 540 THR A O 1
ATOM 4164 N N . ILE A 1 541 ? -4.039 8.102 16.781 1 97.69 541 ILE A N 1
ATOM 4165 C CA . ILE A 1 541 ? -3.504 7.883 15.438 1 97.69 541 ILE A CA 1
ATOM 4166 C C . ILE A 1 541 ? -2.404 8.906 15.156 1 97.69 541 ILE A C 1
ATOM 4168 O O . ILE A 1 541 ? -2.234 9.867 15.898 1 97.69 541 ILE A O 1
ATOM 4172 N N . PRO A 1 542 ? -1.653 8.711 14.062 1 97.75 542 PRO A N 1
ATOM 4173 C CA . PRO A 1 542 ? -0.678 9.734 13.672 1 97.75 542 PRO A CA 1
ATOM 4174 C C . PRO A 1 542 ? -1.334 11.047 13.266 1 97.75 542 PRO A C 1
ATOM 4176 O O . PRO A 1 542 ? -2.451 11.055 12.742 1 97.75 542 PRO A O 1
ATOM 4179 N N . ASN A 1 543 ? -0.643 12.094 13.562 1 97.69 543 ASN A N 1
ATOM 4180 C CA . ASN A 1 543 ? -0.99 13.383 12.969 1 97.69 543 ASN A CA 1
ATOM 4181 C C . ASN A 1 543 ? -0.11 13.695 11.766 1 97.69 543 ASN A C 1
ATOM 4183 O O . ASN A 1 543 ? -0.018 14.852 11.344 1 97.69 543 ASN A O 1
ATOM 4187 N N . TRP A 1 544 ? 0.716 12.664 11.383 1 97.06 544 TRP A N 1
ATOM 4188 C CA . TRP A 1 544 ? 1.412 12.555 10.102 1 97.06 544 TRP A CA 1
ATOM 4189 C C . TRP A 1 544 ? 2.506 13.617 9.984 1 97.06 544 TRP A C 1
ATOM 4191 O O . TRP A 1 544 ? 2.641 14.266 8.953 1 97.06 544 TRP A O 1
ATOM 4201 N N . HIS A 1 545 ? 3.227 13.906 11.039 1 98.56 545 HIS A N 1
ATOM 4202 C CA . HIS A 1 545 ? 4.305 14.883 11.016 1 98.56 545 HIS A CA 1
ATOM 4203 C C . HIS A 1 545 ? 5.648 14.227 11.32 1 98.56 545 HIS A C 1
ATOM 4205 O O . HIS A 1 545 ? 6.461 14.789 12.062 1 98.56 545 HIS A O 1
ATOM 4211 N N . ALA A 1 546 ? 5.84 13.023 10.781 1 98.62 546 ALA A N 1
ATOM 4212 C CA . ALA A 1 546 ? 7.102 12.32 11.008 1 98.62 546 ALA A CA 1
ATOM 4213 C C . ALA A 1 546 ? 8.281 13.141 10.516 1 98.62 546 ALA A C 1
ATOM 4215 O O . ALA A 1 546 ? 8.219 13.766 9.453 1 98.62 546 ALA A O 1
ATOM 4216 N N . SER A 1 547 ? 9.398 13.102 11.312 1 98.62 547 SER A N 1
ATOM 4217 C CA . SER A 1 547 ? 10.578 13.914 11.031 1 98.62 547 SER A CA 1
ATOM 4218 C C . SER A 1 547 ? 11.805 13.398 11.773 1 98.62 547 SER A C 1
ATOM 4220 O O . SER A 1 547 ? 11.703 12.438 12.547 1 98.62 547 SER A O 1
ATOM 4222 N N . GLY A 1 548 ? 12.945 13.938 11.461 1 98.75 548 GLY A N 1
ATOM 4223 C CA . GLY A 1 548 ? 14.117 13.844 12.312 1 98.75 548 GLY A CA 1
ATOM 4224 C C . GLY A 1 548 ? 14.969 12.617 12.016 1 98.75 548 GLY A C 1
ATOM 4225 O O . GLY A 1 548 ? 15.984 12.391 12.672 1 98.75 548 GLY A O 1
ATOM 4226 N N . THR A 1 549 ? 14.688 11.859 10.961 1 98.88 549 THR A N 1
ATOM 4227 C CA . THR A 1 549 ? 15.312 10.555 10.742 1 98.88 549 THR A CA 1
ATOM 4228 C C . THR A 1 549 ? 16.641 10.711 10.016 1 98.88 549 THR A C 1
ATOM 4230 O O . THR A 1 549 ? 17.375 9.734 9.82 1 98.88 549 THR A O 1
ATOM 4233 N N . ASN A 1 550 ? 16.953 11.898 9.602 1 98.88 550 ASN A N 1
ATOM 4234 C CA . ASN A 1 550 ? 18.25 12.352 9.117 1 98.88 550 ASN A CA 1
ATOM 4235 C C . ASN A 1 550 ? 18.609 13.727 9.68 1 98.88 550 ASN A C 1
ATOM 4237 O O . ASN A 1 550 ? 18.953 14.641 8.93 1 98.88 550 ASN A O 1
ATOM 4241 N N . GLN A 1 551 ? 18.75 13.844 10.93 1 98.69 551 GLN A N 1
ATOM 4242 C CA . GLN A 1 551 ? 18.656 15.109 11.656 1 98.69 551 GLN A CA 1
ATOM 4243 C C . GLN A 1 551 ? 19.859 16 11.352 1 98.69 551 GLN A C 1
ATOM 4245 O O . GLN A 1 551 ? 20.984 15.516 11.219 1 98.69 551 GLN A O 1
ATOM 4250 N N . MET A 1 552 ? 19.594 17.219 11.234 1 98.88 552 MET A N 1
ATOM 4251 C CA . MET A 1 552 ? 20.578 18.297 11.141 1 98.88 552 MET A CA 1
ATOM 4252 C C . MET A 1 552 ? 21.109 18.688 12.516 1 98.88 552 MET A C 1
ATOM 4254 O O . MET A 1 552 ? 20.391 19.297 13.305 1 98.88 552 MET A O 1
ATOM 4258 N N . LEU A 1 553 ? 22.281 18.281 12.789 1 98.75 553 LEU A N 1
ATOM 4259 C CA . LEU A 1 553 ? 23.047 18.547 14 1 98.75 553 LEU A CA 1
ATOM 4260 C C . LEU A 1 553 ? 24.547 18.453 13.734 1 98.75 553 LEU A C 1
ATOM 4262 O O . LEU A 1 553 ? 24.969 17.844 12.75 1 98.75 553 LEU A O 1
ATOM 4266 N N . PRO A 1 554 ? 25.391 19.062 14.633 1 98.56 554 PRO A N 1
ATOM 4267 C CA . PRO A 1 554 ? 26.812 18.75 14.523 1 98.56 554 PRO A CA 1
ATOM 4268 C C . PRO A 1 554 ? 27.094 17.25 14.555 1 98.56 554 PRO A C 1
ATOM 4270 O O . PRO A 1 554 ? 26.406 16.5 15.25 1 98.56 554 PRO A O 1
ATOM 4273 N N . GLU A 1 555 ? 28.078 16.922 13.789 1 97.75 555 GLU A N 1
ATOM 4274 C CA . GLU A 1 555 ? 28.422 15.5 13.672 1 97.75 555 GLU A CA 1
ATOM 4275 C C . GLU A 1 555 ? 28.641 14.875 15.047 1 97.75 555 GLU A C 1
ATOM 4277 O O . GLU A 1 555 ? 28.172 13.766 15.305 1 97.75 555 GLU A O 1
ATOM 4282 N N . ALA A 1 556 ? 29.266 15.578 15.945 1 97.75 556 ALA A N 1
ATOM 4283 C CA . ALA A 1 556 ? 29.609 15.094 17.281 1 97.75 556 ALA A CA 1
ATOM 4284 C C . ALA A 1 556 ? 28.359 14.891 18.125 1 97.75 556 ALA A C 1
ATOM 4286 O O . ALA A 1 556 ? 28.375 14.133 19.094 1 97.75 556 ALA A O 1
ATOM 4287 N N . ASP A 1 557 ? 27.297 15.531 17.734 1 97.88 557 ASP A N 1
ATOM 4288 C CA . ASP A 1 557 ? 26.047 15.445 18.484 1 97.88 557 ASP A CA 1
ATOM 4289 C C . ASP A 1 557 ? 25.062 14.484 17.812 1 97.88 557 ASP A C 1
ATOM 4291 O O . ASP A 1 557 ? 23.859 14.539 18.078 1 97.88 557 ASP A O 1
ATOM 4295 N N . GLY A 1 558 ? 25.562 13.727 16.859 1 97.69 558 GLY A N 1
ATOM 4296 C CA . GLY A 1 558 ? 24.734 12.703 16.234 1 97.69 558 GLY A CA 1
ATOM 4297 C C . GLY A 1 558 ? 24.078 13.172 14.945 1 97.69 558 GLY A C 1
ATOM 4298 O O . GLY A 1 558 ? 23.078 12.602 14.508 1 97.69 558 GLY A O 1
ATOM 4299 N N . GLY A 1 559 ? 24.609 14.18 14.344 1 98.5 559 GLY A N 1
ATOM 4300 C CA . GLY A 1 559 ? 24.047 14.711 13.109 1 98.5 559 GLY A CA 1
ATOM 4301 C C . GLY A 1 559 ? 24.297 13.812 11.914 1 98.5 559 GLY A C 1
ATOM 4302 O O . GLY A 1 559 ? 25.297 13.102 11.859 1 98.5 559 GLY A O 1
ATOM 4303 N N . VAL A 1 560 ? 23.344 13.828 11.023 1 98.88 560 VAL A N 1
ATOM 4304 C CA . VAL A 1 560 ? 23.484 13.172 9.727 1 98.88 560 VAL A CA 1
ATOM 4305 C C . VAL A 1 560 ? 23.906 14.195 8.672 1 98.88 560 VAL A C 1
ATOM 4307 O O . VAL A 1 560 ? 24.734 13.891 7.809 1 98.88 560 VAL A O 1
ATOM 4310 N N . VAL A 1 561 ? 23.312 15.414 8.758 1 98.88 561 VAL A N 1
ATOM 4311 C CA . VAL A 1 561 ? 23.672 16.484 7.832 1 98.88 561 VAL A CA 1
ATOM 4312 C C . VAL A 1 561 ? 24.156 17.703 8.617 1 98.88 561 VAL A C 1
ATOM 4314 O O . VAL A 1 561 ? 23.781 17.875 9.781 1 98.88 561 VAL A O 1
ATOM 4317 N N . ASP A 1 562 ? 24.969 18.531 7.984 1 98.81 562 ASP A N 1
ATOM 4318 C CA . ASP A 1 562 ? 25.422 19.781 8.594 1 98.81 562 ASP A CA 1
ATOM 4319 C C . ASP A 1 562 ? 24.422 20.906 8.359 1 98.81 562 ASP A C 1
ATOM 4321 O O . ASP A 1 562 ? 23.328 20.672 7.84 1 98.81 562 ASP A O 1
ATOM 4325 N N . SER A 1 563 ? 24.75 22.125 8.75 1 98.81 563 SER A N 1
ATOM 4326 C CA . SER A 1 563 ? 23.812 23.234 8.688 1 98.81 563 SER A CA 1
ATOM 4327 C C . SER A 1 563 ? 23.594 23.688 7.246 1 98.81 563 SER A C 1
ATOM 4329 O O . SER A 1 563 ? 22.703 24.484 6.969 1 98.81 563 SER A O 1
ATOM 4331 N N . ARG A 1 564 ? 24.375 23.172 6.32 1 98.75 564 ARG A N 1
ATOM 4332 C CA . ARG A 1 564 ? 24.156 23.453 4.902 1 98.75 564 ARG A CA 1
ATOM 4333 C C . ARG A 1 564 ? 23.531 22.25 4.203 1 98.75 564 ARG A C 1
ATOM 4335 O O . ARG A 1 564 ? 23.5 22.172 2.973 1 98.75 564 ARG A O 1
ATOM 4342 N N . LEU A 1 565 ? 23.141 21.203 4.969 1 98.88 565 LEU A N 1
ATOM 4343 C CA . LEU A 1 565 ? 22.312 20.047 4.594 1 98.88 565 LEU A CA 1
ATOM 4344 C C . LEU A 1 565 ? 23.141 19.031 3.824 1 98.88 565 LEU A C 1
ATOM 4346 O O . LEU A 1 565 ? 22.594 18.203 3.098 1 98.88 565 LEU A O 1
ATOM 4350 N N . ARG A 1 566 ? 24.484 19.156 3.881 1 98.62 566 ARG A N 1
ATOM 4351 C CA . ARG A 1 566 ? 25.375 18.156 3.312 1 98.62 566 ARG A CA 1
ATOM 4352 C C . ARG A 1 566 ? 25.547 16.969 4.246 1 98.62 566 ARG A C 1
ATOM 4354 O O . ARG A 1 566 ? 25.672 17.141 5.461 1 98.62 566 ARG A O 1
ATOM 4361 N N . VAL A 1 567 ? 25.484 15.805 3.717 1 98.81 567 VAL A N 1
ATOM 4362 C CA . VAL A 1 567 ? 25.656 14.594 4.52 1 98.81 567 VAL A CA 1
ATOM 4363 C C . VAL A 1 567 ? 27.094 14.484 5 1 98.81 567 VAL A C 1
ATOM 4365 O O . VAL A 1 567 ? 28.031 14.633 4.211 1 98.81 567 VAL A O 1
ATOM 4368 N N . TYR A 1 568 ? 27.344 14.281 6.305 1 98.5 568 TYR A N 1
ATOM 4369 C CA . TYR A 1 568 ? 28.688 14.156 6.855 1 98.5 568 TYR A CA 1
ATOM 4370 C C . TYR A 1 568 ? 29.406 12.969 6.238 1 98.5 568 TYR A C 1
ATOM 4372 O O . TYR A 1 568 ? 28.828 11.898 6.066 1 98.5 568 TYR A O 1
ATOM 4380 N N . GLY A 1 569 ? 30.672 13.164 5.844 1 96.88 569 GLY A N 1
ATOM 4381 C CA . GLY A 1 569 ? 31.547 12.062 5.469 1 96.88 569 GLY A CA 1
ATOM 4382 C C . GLY A 1 569 ? 31.469 11.719 3.994 1 96.88 569 GLY A C 1
ATOM 4383 O O . GLY A 1 569 ? 32.156 10.812 3.527 1 96.88 569 GLY A O 1
ATOM 4384 N N . ILE A 1 570 ? 30.656 12.43 3.242 1 96.81 570 ILE A N 1
ATOM 4385 C CA . ILE A 1 570 ? 30.516 12.078 1.834 1 96.81 570 ILE A CA 1
ATOM 4386 C C . ILE A 1 570 ? 30.359 13.352 0.999 1 96.81 570 ILE A C 1
ATOM 4388 O O . ILE A 1 570 ? 29.75 14.32 1.446 1 96.81 570 ILE A O 1
ATOM 4392 N N . ASP A 1 571 ? 30.891 13.328 -0.202 1 97.38 571 ASP A N 1
ATOM 4393 C CA . ASP A 1 571 ? 30.766 14.445 -1.131 1 97.38 571 ASP A CA 1
ATOM 4394 C C . ASP A 1 571 ? 29.625 14.219 -2.117 1 97.38 571 ASP A C 1
ATOM 4396 O O . ASP A 1 571 ? 29.281 13.07 -2.424 1 97.38 571 ASP A O 1
ATOM 4400 N N . GLY A 1 572 ? 28.953 15.297 -2.551 1 98.25 572 GLY A N 1
ATOM 4401 C CA . GLY A 1 572 ? 28.016 15.234 -3.658 1 98.25 572 GLY A CA 1
ATOM 4402 C C . GLY A 1 572 ? 26.625 14.828 -3.236 1 98.25 572 GLY A C 1
ATOM 4403 O O . GLY A 1 572 ? 25.812 14.422 -4.07 1 98.25 572 GLY A O 1
ATOM 4404 N N . LEU A 1 573 ? 26.312 14.945 -1.916 1 98.75 573 LEU A N 1
ATOM 4405 C CA . LEU A 1 573 ? 25.016 14.484 -1.424 1 98.75 573 LEU A CA 1
ATOM 4406 C C . LEU A 1 573 ? 24.453 15.461 -0.398 1 98.75 573 LEU A C 1
ATOM 4408 O O . LEU A 1 573 ? 25.141 15.836 0.557 1 98.75 573 LEU A O 1
ATOM 4412 N N . ARG A 1 574 ? 23.219 15.898 -0.631 1 98.88 574 ARG A N 1
ATOM 4413 C CA . ARG A 1 574 ? 22.453 16.656 0.342 1 98.88 574 ARG A CA 1
ATOM 4414 C C . ARG A 1 574 ? 21.094 16.016 0.61 1 98.88 574 ARG A C 1
ATOM 4416 O O . ARG A 1 574 ? 20.625 15.195 -0.188 1 98.88 574 ARG A O 1
ATOM 4423 N N . ILE A 1 575 ? 20.562 16.266 1.749 1 98.94 575 ILE A N 1
ATOM 4424 C CA . ILE A 1 575 ? 19.203 15.875 2.086 1 98.94 575 ILE A CA 1
ATOM 4425 C C . ILE A 1 575 ? 18.359 17.125 2.375 1 98.94 575 ILE A C 1
ATOM 4427 O O . ILE A 1 575 ? 18.734 17.938 3.217 1 98.94 575 ILE A O 1
ATOM 4431 N N . ILE A 1 576 ? 17.266 17.297 1.659 1 98.94 576 ILE A N 1
ATOM 4432 C CA . ILE A 1 576 ? 16.375 18.438 1.839 1 98.94 576 ILE A CA 1
ATOM 4433 C C . ILE A 1 576 ? 14.93 17.969 1.943 1 98.94 576 ILE A C 1
ATOM 4435 O O . ILE A 1 576 ? 14.227 17.875 0.934 1 98.94 576 ILE A O 1
ATOM 4439 N N . ASP A 1 577 ? 14.469 17.656 3.092 1 98.88 577 ASP A N 1
ATOM 4440 C CA . ASP A 1 577 ? 13.094 17.281 3.422 1 98.88 577 ASP A CA 1
ATOM 4441 C C . ASP A 1 577 ? 12.883 17.266 4.934 1 98.88 577 ASP A C 1
ATOM 4443 O O . ASP A 1 577 ? 13.711 17.766 5.691 1 98.88 577 ASP A O 1
ATOM 4447 N N . CYS A 1 578 ? 11.773 16.766 5.379 1 98.81 578 CYS A N 1
ATOM 4448 C CA . CYS A 1 578 ? 11.398 16.859 6.789 1 98.81 578 CYS A CA 1
ATOM 4449 C C . CYS A 1 578 ? 12.281 15.961 7.648 1 98.81 578 CYS A C 1
ATOM 4451 O O . CYS A 1 578 ? 12.305 16.094 8.875 1 98.81 578 CYS A O 1
ATOM 4453 N N . SER A 1 579 ? 13.047 15.023 7.062 1 98.94 579 SER A N 1
ATOM 4454 C CA . SER A 1 579 ? 13.891 14.117 7.844 1 98.94 579 SER A CA 1
ATOM 4455 C C . SER A 1 579 ? 15.031 14.867 8.508 1 98.94 579 SER A C 1
ATOM 4457 O O . SER A 1 579 ? 15.656 14.359 9.445 1 98.94 579 SER A O 1
ATOM 4459 N N . ILE A 1 580 ? 15.352 16.109 8.164 1 98.94 580 ILE A N 1
ATOM 4460 C CA . ILE A 1 580 ? 16.516 16.812 8.688 1 98.94 580 ILE A CA 1
ATOM 4461 C C . ILE A 1 580 ? 16.125 17.578 9.945 1 98.94 580 ILE A C 1
ATOM 4463 O O . ILE A 1 580 ? 17 18.062 10.672 1 98.94 580 ILE A O 1
ATOM 4467 N N . ILE A 1 581 ? 14.875 17.656 10.273 1 98.88 581 ILE A N 1
ATOM 4468 C CA . ILE A 1 581 ? 14.383 18.516 11.344 1 98.88 581 ILE A CA 1
ATOM 4469 C C . ILE A 1 581 ? 14.969 18.078 12.68 1 98.88 581 ILE A C 1
ATOM 4471 O O . ILE A 1 581 ? 14.75 16.953 13.117 1 98.88 581 ILE A O 1
ATOM 4475 N N . PRO A 1 582 ? 15.648 18.953 13.375 1 98.44 582 PRO A N 1
ATOM 4476 C CA . PRO A 1 582 ? 16.281 18.531 14.633 1 98.44 582 PRO A CA 1
ATOM 4477 C C . PRO A 1 582 ? 15.344 18.641 15.828 1 98.44 582 PRO A C 1
ATOM 4479 O O . PRO A 1 582 ? 15.484 17.875 16.797 1 98.44 582 PRO A O 1
ATOM 4482 N N . VAL A 1 583 ? 14.469 19.609 15.766 1 98.06 583 VAL A N 1
ATOM 4483 C CA . VAL A 1 583 ? 13.406 19.828 16.75 1 98.06 583 VAL A CA 1
ATOM 4484 C C . VAL A 1 583 ? 12.078 20.031 16.031 1 98.06 583 VAL A C 1
ATOM 4486 O O . VAL A 1 583 ? 11.938 20.953 15.227 1 98.06 583 VAL A O 1
ATOM 4489 N N . LEU A 1 584 ? 11.195 19.156 16.328 1 98.44 584 LEU A N 1
ATOM 4490 C CA . LEU A 1 584 ? 9.922 19.219 15.625 1 98.44 584 LEU A CA 1
ATOM 4491 C C . LEU A 1 584 ? 9.172 20.5 15.961 1 98.44 584 LEU A C 1
ATOM 4493 O O . LEU A 1 584 ? 8.953 20.812 17.141 1 98.44 584 LEU A O 1
ATOM 4497 N N . PRO A 1 585 ? 8.797 21.281 14.977 1 98.5 585 PRO A N 1
ATOM 4498 C CA . PRO A 1 585 ? 8.055 22.516 15.25 1 98.5 585 PRO A CA 1
ATOM 4499 C C . PRO A 1 585 ? 6.703 22.25 15.914 1 98.5 585 PRO A C 1
ATOM 4501 O O . PRO A 1 585 ? 6.078 21.219 15.664 1 98.5 585 PRO A O 1
ATOM 4504 N N . ASP A 1 586 ? 6.227 23.203 16.75 1 98.44 586 ASP A N 1
ATOM 4505 C CA . ASP A 1 586 ? 4.965 23.094 17.469 1 98.44 586 ASP A CA 1
ATOM 4506 C C . ASP A 1 586 ? 3.787 23.5 16.578 1 98.44 586 ASP A C 1
ATOM 4508 O O . ASP A 1 586 ? 2.963 24.328 16.953 1 98.44 586 ASP A O 1
ATOM 4512 N N . VAL A 1 587 ? 3.709 22.828 15.414 1 98 587 VAL A N 1
ATOM 4513 C CA . VAL A 1 587 ? 2.689 23.078 14.398 1 98 587 VAL A CA 1
ATOM 4514 C C . VAL A 1 587 ? 2.684 21.938 13.375 1 98 587 VAL A C 1
ATOM 4516 O O . VAL A 1 587 ? 3.611 21.125 13.336 1 98 587 VAL A O 1
ATOM 4519 N N . ASN A 1 588 ? 1.653 21.828 12.594 1 97.38 588 ASN A N 1
ATOM 4520 C CA . ASN A 1 588 ? 1.694 21.016 11.383 1 97.38 588 ASN A CA 1
ATOM 4521 C C . ASN A 1 588 ? 2.826 21.438 10.453 1 97.38 588 ASN A C 1
ATOM 4523 O O . ASN A 1 588 ? 3.041 22.641 10.242 1 97.38 588 ASN A O 1
ATOM 4527 N N . ILE A 1 589 ? 3.508 20.547 9.797 1 98.06 589 ILE A N 1
ATOM 4528 C CA . ILE A 1 589 ? 4.875 20.906 9.43 1 98.06 589 ILE A CA 1
ATOM 4529 C C . ILE A 1 589 ? 4.941 21.219 7.934 1 98.06 589 ILE A C 1
ATOM 4531 O O . ILE A 1 589 ? 6.027 21.391 7.379 1 98.06 589 ILE A O 1
ATOM 4535 N N . VAL A 1 590 ? 3.809 21.312 7.246 1 98.19 590 VAL A N 1
ATOM 4536 C CA . VAL A 1 590 ? 3.879 21.609 5.82 1 98.19 590 VAL A CA 1
ATOM 4537 C C . VAL A 1 590 ? 4.574 22.953 5.605 1 98.19 590 VAL A C 1
ATOM 4539 O O . VAL A 1 590 ? 5.398 23.094 4.699 1 98.19 590 VAL A O 1
ATOM 4542 N N . GLY A 1 591 ? 4.258 24 6.422 1 98.44 591 GLY A N 1
ATOM 4543 C CA . GLY A 1 591 ? 4.934 25.281 6.348 1 98.44 591 GLY A CA 1
ATOM 4544 C C . GLY A 1 591 ? 6.438 25.188 6.52 1 98.44 591 GLY A C 1
ATOM 4545 O O . GLY A 1 591 ? 7.195 25.578 5.633 1 98.44 591 GLY A O 1
ATOM 4546 N N . PRO A 1 592 ? 6.844 24.625 7.621 1 98.81 592 PRO A N 1
ATOM 4547 C CA . PRO A 1 592 ? 8.273 24.422 7.844 1 98.81 592 PRO A CA 1
ATOM 4548 C C . PRO A 1 592 ? 8.945 23.656 6.703 1 98.81 592 PRO A C 1
ATOM 4550 O O . PRO A 1 592 ? 10.086 23.969 6.34 1 98.81 592 PRO A O 1
ATOM 4553 N N . VAL A 1 593 ? 8.328 22.703 6.094 1 98.88 593 VAL A N 1
ATOM 4554 C CA . VAL A 1 593 ? 8.945 21.906 5.039 1 98.88 593 VAL A CA 1
ATOM 4555 C C . VAL A 1 593 ? 9.117 22.75 3.777 1 98.88 593 VAL A C 1
ATOM 4557 O O . VAL A 1 593 ? 10.125 22.641 3.082 1 98.88 593 VAL A O 1
ATOM 4560 N N . PHE A 1 594 ? 8.117 23.594 3.443 1 98.88 594 PHE A N 1
ATOM 4561 C CA . PHE A 1 594 ? 8.289 24.531 2.344 1 98.88 594 PHE A CA 1
ATOM 4562 C C . PHE A 1 594 ? 9.477 25.453 2.605 1 98.88 594 PHE A C 1
ATOM 4564 O O . PHE A 1 594 ? 10.266 25.719 1.703 1 98.88 594 PHE A O 1
ATOM 4571 N N . MET A 1 595 ? 9.562 25.938 3.811 1 98.88 595 MET A N 1
ATOM 4572 C CA . MET A 1 595 ? 10.68 26.781 4.184 1 98.88 595 MET A CA 1
ATOM 4573 C C . MET A 1 595 ? 12.008 26.047 4.027 1 98.88 595 MET A C 1
ATOM 4575 O O . MET A 1 595 ? 12.977 26.609 3.518 1 98.88 595 MET A O 1
ATOM 4579 N N . ILE A 1 596 ? 12.07 24.797 4.387 1 98.94 596 ILE A N 1
ATOM 4580 C CA . ILE A 1 596 ? 13.266 23.969 4.238 1 98.94 596 ILE A CA 1
ATOM 4581 C C . ILE A 1 596 ? 13.633 23.859 2.764 1 98.94 596 ILE A C 1
ATOM 4583 O O . ILE A 1 596 ? 14.812 23.922 2.408 1 98.94 596 ILE A O 1
ATOM 4587 N N . GLY A 1 597 ? 12.625 23.688 1.911 1 98.88 597 GLY A N 1
ATOM 4588 C CA . GLY A 1 597 ? 12.875 23.688 0.479 1 98.88 597 GLY A CA 1
ATOM 4589 C C . GLY A 1 597 ? 13.492 24.984 -0.014 1 98.88 597 GLY A C 1
ATOM 4590 O O . GLY A 1 597 ? 14.469 24.969 -0.759 1 98.88 597 GLY A O 1
ATOM 4591 N N . GLU A 1 598 ? 12.953 26.125 0.416 1 98.69 598 GLU A N 1
ATOM 4592 C CA . GLU A 1 598 ? 13.477 27.438 0.056 1 98.69 598 GLU A CA 1
ATOM 4593 C C . GLU A 1 598 ? 14.914 27.609 0.551 1 98.69 598 GLU A C 1
ATOM 4595 O O . GLU A 1 598 ? 15.781 28.047 -0.2 1 98.69 598 GLU A O 1
ATOM 4600 N N . LYS A 1 599 ? 15.109 27.297 1.755 1 98.81 599 LYS A N 1
ATOM 4601 C CA . LYS A 1 599 ? 16.422 27.438 2.359 1 98.81 599 LYS A CA 1
ATOM 4602 C C . LYS A 1 599 ? 17.453 26.531 1.686 1 98.81 599 LYS A C 1
ATOM 4604 O O . LYS A 1 599 ? 18.578 26.938 1.411 1 98.81 599 LYS A O 1
ATOM 4609 N N . GLY A 1 600 ? 17.047 25.281 1.464 1 98.75 600 GLY A N 1
ATOM 4610 C CA . GLY A 1 600 ? 17.938 24.344 0.768 1 98.75 600 GLY A CA 1
ATOM 4611 C C . GLY A 1 600 ? 18.375 24.859 -0.593 1 98.75 600 GLY A C 1
ATOM 4612 O O . GLY A 1 600 ? 19.562 24.781 -0.937 1 98.75 600 GLY A O 1
ATOM 4613 N N . ALA A 1 601 ? 17.453 25.328 -1.34 1 98.5 601 ALA A N 1
ATOM 4614 C CA . ALA A 1 601 ? 17.781 25.891 -2.648 1 98.5 601 ALA A CA 1
ATOM 4615 C C . ALA A 1 601 ? 18.719 27.078 -2.512 1 98.5 601 ALA A C 1
ATOM 4617 O O . ALA A 1 601 ? 19.672 27.219 -3.291 1 98.5 601 ALA A O 1
ATOM 4618 N N . GLU A 1 602 ? 18.438 27.938 -1.549 1 97.88 602 GLU A N 1
ATOM 4619 C CA . GLU A 1 602 ? 19.297 29.094 -1.296 1 97.88 602 GLU A CA 1
ATOM 4620 C C . GLU A 1 602 ? 20.719 28.672 -0.991 1 97.88 602 GLU A C 1
ATOM 4622 O O . GLU A 1 602 ? 21.672 29.25 -1.532 1 97.88 602 GLU A O 1
ATOM 4627 N N . LEU A 1 603 ? 20.906 27.734 -0.164 1 98.5 603 LEU A N 1
ATOM 4628 C CA . LEU A 1 603 ? 22.219 27.234 0.228 1 98.5 603 LEU A CA 1
ATOM 4629 C C . LEU A 1 603 ? 22.969 26.672 -0.974 1 98.5 603 LEU A C 1
ATOM 4631 O O . LEU A 1 603 ? 24.156 26.922 -1.148 1 98.5 603 LEU A O 1
ATOM 4635 N N . ILE A 1 604 ? 22.25 25.875 -1.771 1 98.62 604 ILE A N 1
ATOM 4636 C CA . ILE A 1 604 ? 22.875 25.281 -2.949 1 98.62 604 ILE A CA 1
ATOM 4637 C C . ILE A 1 604 ? 23.312 26.375 -3.912 1 98.62 604 ILE A C 1
ATOM 4639 O O . ILE A 1 604 ? 24.438 26.328 -4.438 1 98.62 604 ILE A O 1
ATOM 4643 N N . ARG A 1 605 ? 22.5 27.328 -4.172 1 98.06 605 ARG A N 1
ATOM 4644 C CA . ARG A 1 605 ? 22.828 28.422 -5.082 1 98.06 605 ARG A CA 1
ATOM 4645 C C . ARG A 1 605 ? 24.047 29.203 -4.586 1 98.06 605 ARG A C 1
ATOM 4647 O O . ARG A 1 605 ? 24.906 29.594 -5.375 1 98.06 605 ARG A O 1
ATOM 4654 N N . GLU A 1 606 ? 24.109 29.438 -3.309 1 97.5 606 GLU A N 1
ATOM 4655 C CA . GLU A 1 606 ? 25.266 30.094 -2.719 1 97.5 606 GLU A CA 1
ATOM 4656 C C . GLU A 1 606 ? 26.531 29.281 -2.924 1 97.5 606 GLU A C 1
ATOM 4658 O O . GLU A 1 606 ? 27.562 29.797 -3.342 1 97.5 606 GLU A O 1
ATOM 4663 N N . ASP A 1 607 ? 26.438 28.016 -2.66 1 97.88 607 ASP A N 1
ATOM 4664 C CA . ASP A 1 607 ? 27.594 27.125 -2.699 1 97.88 607 ASP A CA 1
ATOM 4665 C C . ASP A 1 607 ? 28.109 26.953 -4.125 1 97.88 607 ASP A C 1
ATOM 4667 O O . ASP A 1 607 ? 29.297 26.703 -4.332 1 97.88 607 ASP A O 1
ATOM 4671 N N . TRP A 1 608 ? 27.281 27.125 -5.09 1 97.5 608 TRP A N 1
ATOM 4672 C CA . TRP A 1 608 ? 27.688 26.906 -6.477 1 97.5 608 TRP A CA 1
ATOM 4673 C C . TRP A 1 608 ? 27.656 28.219 -7.262 1 97.5 608 TRP A C 1
ATOM 4675 O O . TRP A 1 608 ? 27.469 28.203 -8.477 1 97.5 608 TRP A O 1
ATOM 4685 N N . ASN A 1 609 ? 27.688 29.344 -6.617 1 95.19 609 ASN A N 1
ATOM 4686 C CA . ASN A 1 609 ? 27.906 30.688 -7.125 1 95.19 609 ASN A CA 1
ATOM 4687 C C . ASN A 1 609 ? 26.812 31.109 -8.102 1 95.19 609 ASN A C 1
ATOM 4689 O O . ASN A 1 609 ? 27.109 31.594 -9.195 1 95.19 609 ASN A O 1
ATOM 4693 N N . ASP A 1 610 ? 25.594 30.766 -7.84 1 90.44 610 ASP A N 1
ATOM 4694 C CA . ASP A 1 610 ? 24.422 31.234 -8.57 1 90.44 610 ASP A CA 1
ATOM 4695 C C . ASP A 1 610 ? 23.719 32.375 -7.816 1 90.44 610 ASP A C 1
ATOM 4697 O O . ASP A 1 610 ? 22.531 32.281 -7.543 1 90.44 610 ASP A O 1
ATOM 4701 N N . THR A 1 611 ? 24.453 33.281 -7.156 1 75.56 611 THR A N 1
ATOM 4702 C CA . THR A 1 611 ? 23.844 34.375 -6.422 1 75.56 611 THR A CA 1
ATOM 4703 C C . THR A 1 611 ? 23.594 35.562 -7.336 1 75.56 611 THR A C 1
ATOM 4705 O O . THR A 1 611 ? 24.359 35.812 -8.273 1 75.56 611 THR A O 1
ATOM 4708 N N . GLU A 1 612 ? 22.375 35.875 -7.676 1 55.41 612 GLU A N 1
ATOM 4709 C CA . GLU A 1 612 ? 22.141 37.125 -8.43 1 55.41 612 GLU A CA 1
ATOM 4710 C C . GLU A 1 612 ? 23.156 38.188 -8.047 1 55.41 612 GLU A C 1
ATOM 4712 O O . GLU A 1 612 ? 23.422 38.406 -6.859 1 55.41 612 GLU A O 1
ATOM 4717 N N . SER A 1 613 ? 24.078 38.438 -8.859 1 41.09 613 SER A N 1
ATOM 4718 C CA . SER A 1 613 ? 24.734 39.75 -8.703 1 41.09 613 SER A CA 1
ATOM 4719 C C . SER A 1 613 ? 23.719 40.844 -8.469 1 41.09 613 SER A C 1
ATOM 4721 O O . SER A 1 613 ? 22.625 40.844 -9.039 1 41.09 613 SER A O 1
ATOM 4723 N N . MET B 1 1 ? 45.031 -3.215 -64.438 1 28.11 1 MET B N 1
ATOM 4724 C CA . MET B 1 1 ? 44.938 -3.07 -63 1 28.11 1 MET B CA 1
ATOM 4725 C C . MET B 1 1 ? 43.656 -2.396 -62.594 1 28.11 1 MET B C 1
ATOM 4727 O O . MET B 1 1 ? 43.562 -1.168 -62.562 1 28.11 1 MET B O 1
ATOM 4731 N N . PHE B 1 2 ? 42.531 -2.881 -63.062 1 31.33 2 PHE B N 1
ATOM 4732 C CA . PHE B 1 2 ? 41.156 -2.422 -62.938 1 31.33 2 PHE B CA 1
ATOM 4733 C C . PHE B 1 2 ? 40.688 -2.426 -61.469 1 31.33 2 PHE B C 1
ATOM 4735 O O . PHE B 1 2 ? 40.781 -3.449 -60.812 1 31.33 2 PHE B O 1
ATOM 4742 N N . SER B 1 3 ? 40.781 -1.297 -60.781 1 28.75 3 SER B N 1
ATOM 4743 C CA . SER B 1 3 ? 40.438 -0.784 -59.469 1 28.75 3 SER B CA 1
ATOM 4744 C C . SER B 1 3 ? 38.938 -0.911 -59.219 1 28.75 3 SER B C 1
ATOM 4746 O O . SER B 1 3 ? 38.125 -0.222 -59.844 1 28.75 3 SER B O 1
ATOM 4748 N N . SER B 1 4 ? 38.438 -2.131 -59.094 1 25.66 4 SER B N 1
ATOM 4749 C CA . SER B 1 4 ? 37 -2.311 -58.875 1 25.66 4 SER B CA 1
ATOM 4750 C C . SER B 1 4 ? 36.562 -1.681 -57.531 1 25.66 4 SER B C 1
ATOM 4752 O O . SER B 1 4 ? 37.156 -1.961 -56.5 1 25.66 4 SER B O 1
ATOM 4754 N N . LYS B 1 5 ? 35.969 -0.434 -57.656 1 29.56 5 LYS B N 1
ATOM 4755 C CA . LYS B 1 5 ? 35.344 0.392 -56.625 1 29.56 5 LYS B CA 1
ATOM 4756 C C . LYS B 1 5 ? 34.219 -0.37 -55.938 1 29.56 5 LYS B C 1
ATOM 4758 O O . LYS B 1 5 ? 33.156 -0.6 -56.5 1 29.56 5 LYS B O 1
ATOM 4763 N N . LEU B 1 6 ? 34.594 -1.379 -55 1 28.05 6 LEU B N 1
ATOM 4764 C CA . LEU B 1 6 ? 33.531 -2.053 -54.25 1 28.05 6 LEU B CA 1
ATOM 4765 C C . LEU B 1 6 ? 32.75 -1.054 -53.406 1 28.05 6 LEU B C 1
ATOM 4767 O O . LEU B 1 6 ? 33.312 -0.374 -52.531 1 28.05 6 LEU B O 1
ATOM 4771 N N . THR B 1 7 ? 31.688 -0.48 -53.938 1 28.34 7 THR B N 1
ATOM 4772 C CA . THR B 1 7 ? 30.75 0.389 -53.219 1 28.34 7 THR B CA 1
ATOM 4773 C C . THR B 1 7 ? 30.109 -0.352 -52.062 1 28.34 7 THR B C 1
ATOM 4775 O O . THR B 1 7 ? 29.438 -1.37 -52.25 1 28.34 7 THR B O 1
ATOM 4778 N N . LEU B 1 8 ? 30.719 -0.33 -50.875 1 26.77 8 LEU B N 1
ATOM 4779 C CA . LEU B 1 8 ? 30.141 -0.816 -49.625 1 26.77 8 LEU B CA 1
ATOM 4780 C C . LEU B 1 8 ? 28.859 -0.076 -49.312 1 26.77 8 LEU B C 1
ATOM 4782 O O . LEU B 1 8 ? 28.875 1.13 -49.031 1 26.77 8 LEU B O 1
ATOM 4786 N N . ALA B 1 9 ? 27.75 -0.413 -49.938 1 31.52 9 ALA B N 1
ATOM 4787 C CA . ALA B 1 9 ? 26.453 0.072 -49.469 1 31.52 9 ALA B CA 1
ATOM 4788 C C . ALA B 1 9 ? 26.203 -0.351 -48 1 31.52 9 ALA B C 1
ATOM 4790 O O . ALA B 1 9 ? 26.062 -1.543 -47.719 1 31.52 9 ALA B O 1
ATOM 4791 N N . ILE B 1 10 ? 26.703 0.404 -47.094 1 30.45 10 ILE B N 1
ATOM 4792 C CA . ILE B 1 10 ? 26.344 0.26 -45.688 1 30.45 10 ILE B CA 1
ATOM 4793 C C . ILE B 1 10 ? 24.828 0.345 -45.5 1 30.45 10 ILE B C 1
ATOM 4795 O O . ILE B 1 10 ? 24.219 1.375 -45.812 1 30.45 10 ILE B O 1
ATOM 4799 N N . GLY B 1 11 ? 24.078 -0.775 -45.719 1 28.09 11 GLY B N 1
ATOM 4800 C CA . GLY B 1 11 ? 22.672 -0.864 -45.344 1 28.09 11 GLY B CA 1
ATOM 4801 C C . GLY B 1 11 ? 22.406 -0.424 -43.938 1 28.09 11 GLY B C 1
ATOM 4802 O O . GLY B 1 11 ? 22.953 -0.996 -43 1 28.09 11 GLY B O 1
ATOM 4803 N N . LEU B 1 12 ? 22.219 0.852 -43.719 1 30.38 12 LEU B N 1
ATOM 4804 C CA . LEU B 1 12 ? 21.688 1.396 -42.469 1 30.38 12 LEU B CA 1
ATOM 4805 C C . LEU B 1 12 ? 20.438 0.632 -42.031 1 30.38 12 LEU B C 1
ATOM 4807 O O . LEU B 1 12 ? 19.406 0.695 -42.719 1 30.38 12 LEU B O 1
ATOM 4811 N N . LEU B 1 13 ? 20.594 -0.512 -41.438 1 29.72 13 LEU B N 1
ATOM 4812 C CA . LEU B 1 13 ? 19.5 -1.157 -40.719 1 29.72 13 LEU B CA 1
ATOM 4813 C C . LEU B 1 13 ? 18.844 -0.191 -39.75 1 29.72 13 LEU B C 1
ATOM 4815 O O . LEU B 1 13 ? 19.484 0.246 -38.781 1 29.72 13 LEU B O 1
ATOM 4819 N N . TYR B 1 14 ? 17.969 0.62 -40.188 1 29.3 14 TYR B N 1
ATOM 4820 C CA . TYR B 1 14 ? 17.078 1.367 -39.312 1 29.3 14 TYR B CA 1
ATOM 4821 C C . TYR B 1 14 ? 16.422 0.45 -38.281 1 29.3 14 TYR B C 1
ATOM 4823 O O . TYR B 1 14 ? 15.68 -0.469 -38.656 1 29.3 14 TYR B O 1
ATOM 4831 N N . ALA B 1 15 ? 17.109 0.257 -37.188 1 32.56 15 ALA B N 1
ATOM 4832 C CA . ALA B 1 15 ? 16.422 -0.306 -36.031 1 32.56 15 ALA B CA 1
ATOM 4833 C C . ALA B 1 15 ? 15.133 0.446 -35.75 1 32.56 15 ALA B C 1
ATOM 4835 O O . ALA B 1 15 ? 15.156 1.592 -35.281 1 32.56 15 ALA B O 1
ATOM 4836 N N . HIS B 1 16 ? 14.094 0.161 -36.562 1 29.27 16 HIS B N 1
ATOM 4837 C CA . HIS B 1 16 ? 12.781 0.562 -36.062 1 29.27 16 HIS B CA 1
ATOM 4838 C C . HIS B 1 16 ? 12.586 0.109 -34.625 1 29.27 16 HIS B C 1
ATOM 4840 O O . HIS B 1 16 ? 12.461 -1.089 -34.344 1 29.27 16 HIS B O 1
ATOM 4846 N N . SER B 1 17 ? 13.266 0.734 -33.812 1 29.22 17 SER B N 1
ATOM 4847 C CA . SER B 1 17 ? 12.875 0.55 -32.406 1 29.22 17 SER B CA 1
ATOM 4848 C C . SER B 1 17 ? 11.359 0.551 -32.25 1 29.22 17 SER B C 1
ATOM 4850 O O . SER B 1 17 ? 10.688 1.499 -32.688 1 29.22 17 SER B O 1
ATOM 4852 N N . ILE B 1 18 ? 10.82 -0.621 -32.5 1 30.81 18 ILE B N 1
ATOM 4853 C CA . ILE B 1 18 ? 9.422 -0.835 -32.125 1 30.81 18 ILE B CA 1
ATOM 4854 C C . ILE B 1 18 ? 9.125 -0.14 -30.812 1 30.81 18 ILE B C 1
ATOM 4856 O O . ILE B 1 18 ? 9.492 -0.64 -29.734 1 30.81 18 ILE B O 1
ATOM 4860 N N . LEU B 1 19 ? 9.273 1.139 -30.844 1 29.86 19 LEU B N 1
ATOM 4861 C CA . LEU B 1 19 ? 8.648 1.875 -29.75 1 29.86 19 LEU B CA 1
ATOM 4862 C C . LEU B 1 19 ? 7.199 1.442 -29.562 1 29.86 19 LEU B C 1
ATOM 4864 O O . LEU B 1 19 ? 6.398 1.52 -30.484 1 29.86 19 LEU B O 1
ATOM 4868 N N . ALA B 1 20 ? 6.977 0.442 -28.828 1 28.83 20 ALA B N 1
ATOM 4869 C CA . ALA B 1 20 ? 5.598 0.217 -28.391 1 28.83 20 ALA B CA 1
ATOM 4870 C C . ALA B 1 20 ? 4.887 1.538 -28.125 1 28.83 20 ALA B C 1
ATOM 4872 O O . ALA B 1 20 ? 5.277 2.291 -27.234 1 28.83 20 ALA B O 1
ATOM 4873 N N . ARG B 1 21 ? 4.281 2.023 -29.141 1 32.66 21 ARG B N 1
ATOM 4874 C CA . ARG B 1 21 ? 3.389 3.145 -28.859 1 32.66 21 ARG B CA 1
ATOM 4875 C C . ARG B 1 21 ? 2.4 2.791 -27.75 1 32.66 21 ARG B C 1
ATOM 4877 O O . ARG B 1 21 ? 1.803 1.713 -27.766 1 32.66 21 ARG B O 1
ATOM 4884 N N . PRO B 1 22 ? 2.453 3.463 -26.641 1 32.44 22 PRO B N 1
ATOM 4885 C CA . PRO B 1 22 ? 1.384 3.244 -25.672 1 32.44 22 PRO B CA 1
ATOM 4886 C C . PRO B 1 22 ? 0.015 3.066 -26.328 1 32.44 22 PRO B C 1
ATOM 4888 O O . PRO B 1 22 ? -0.232 3.611 -27.406 1 32.44 22 PRO B O 1
ATOM 4891 N N . ILE B 1 23 ? -0.59 1.987 -26.156 1 33.28 23 ILE B N 1
ATOM 4892 C CA . ILE B 1 23 ? -1.987 1.947 -26.578 1 33.28 23 ILE B CA 1
ATOM 4893 C C . ILE B 1 23 ? -2.65 3.293 -26.281 1 33.28 23 ILE B C 1
ATOM 4895 O O . ILE B 1 23 ? -2.824 3.67 -25.125 1 33.28 23 ILE B O 1
ATOM 4899 N N . LYS B 1 24 ? -2.502 4.125 -27.156 1 39.44 24 LYS B N 1
ATOM 4900 C CA . LYS B 1 24 ? -3.285 5.348 -27.312 1 39.44 24 LYS B CA 1
ATOM 4901 C C . LYS B 1 24 ? -4.773 5.031 -27.453 1 39.44 24 LYS B C 1
ATOM 4903 O O . LYS B 1 24 ? -5.16 4.191 -28.266 1 39.44 24 LYS B O 1
ATOM 4908 N N . GLY B 1 25 ? -5.707 5.105 -26.188 1 44.84 25 GLY B N 1
ATOM 4909 C CA . GLY B 1 25 ? -7.062 5.043 -26.703 1 44.84 25 GLY B CA 1
ATOM 4910 C C . GLY B 1 25 ? -8.07 4.543 -25.688 1 44.84 25 GLY B C 1
ATOM 4911 O O . GLY B 1 25 ? -9.195 4.176 -26.047 1 44.84 25 GLY B O 1
ATOM 4912 N N . ILE B 1 26 ? -7.66 3.977 -24.531 1 50.41 26 ILE B N 1
ATOM 4913 C CA . ILE B 1 26 ? -8.922 3.717 -23.859 1 50.41 26 ILE B CA 1
ATOM 4914 C C . ILE B 1 26 ? -9.562 5.039 -23.438 1 50.41 26 ILE B C 1
ATOM 4916 O O . ILE B 1 26 ? -9.031 5.746 -22.578 1 50.41 26 ILE B O 1
ATOM 4920 N N . GLU B 1 27 ? -10.219 5.512 -24.297 1 59.09 27 GLU B N 1
ATOM 4921 C CA . GLU B 1 27 ? -10.953 6.723 -23.938 1 59.09 27 GLU B CA 1
ATOM 4922 C C . GLU B 1 27 ? -11.898 6.465 -22.766 1 59.09 27 GLU B C 1
ATOM 4924 O O . GLU B 1 27 ? -12.555 5.426 -22.703 1 59.09 27 GLU B O 1
ATOM 4929 N N . ARG B 1 28 ? -11.68 7.219 -21.781 1 73.31 28 ARG B N 1
ATOM 4930 C CA . ARG B 1 28 ? -12.594 7.133 -20.641 1 73.31 28 ARG B CA 1
ATOM 4931 C C . ARG B 1 28 ? -14.039 7.293 -21.094 1 73.31 28 ARG B C 1
ATOM 4933 O O . ARG B 1 28 ? -14.383 8.273 -21.75 1 73.31 28 ARG B O 1
ATOM 4940 N N . ALA B 1 29 ? -14.875 6.27 -20.844 1 74.25 29 ALA B N 1
ATOM 4941 C CA . ALA B 1 29 ? -16.25 6.176 -21.344 1 74.25 29 ALA B CA 1
ATOM 4942 C C . ALA B 1 29 ? -17.172 7.09 -20.547 1 74.25 29 ALA B C 1
ATOM 4944 O O . ALA B 1 29 ? -16.922 7.391 -19.375 1 74.25 29 ALA B O 1
ATOM 4945 N N . VAL B 1 30 ? -18.078 7.566 -21.172 1 81.75 30 VAL B N 1
ATOM 4946 C CA . VAL B 1 30 ? -19.172 8.273 -20.5 1 81.75 30 VAL B CA 1
ATOM 4947 C C . VAL B 1 30 ? -20.047 7.281 -19.734 1 81.75 30 VAL B C 1
ATOM 4949 O O . VAL B 1 30 ? -20.5 6.285 -20.312 1 81.75 30 VAL B O 1
ATOM 4952 N N . ILE B 1 31 ? -20.219 7.488 -18.531 1 86.62 31 ILE B N 1
ATOM 4953 C CA . ILE B 1 31 ? -20.984 6.602 -17.672 1 86.62 31 ILE B CA 1
ATOM 4954 C C . ILE B 1 31 ? -22.484 6.859 -17.875 1 86.62 31 ILE B C 1
ATOM 4956 O O . ILE B 1 31 ? -22.922 8.016 -17.906 1 86.62 31 ILE B O 1
ATOM 4960 N N . GLN B 1 32 ? -23.172 5.793 -18.094 1 90.19 32 GLN B N 1
ATOM 4961 C CA . GLN B 1 32 ? -24.625 5.863 -18.156 1 90.19 32 GLN B CA 1
ATOM 4962 C C . GLN B 1 32 ? -25.25 5.621 -16.781 1 90.19 32 GLN B C 1
ATOM 4964 O O . GLN B 1 32 ? -24.562 5.16 -15.852 1 90.19 32 GLN B O 1
ATOM 4969 N N . ASP B 1 33 ? -26.531 5.895 -16.703 1 91.44 33 ASP B N 1
ATOM 4970 C CA . ASP B 1 33 ? -27.219 5.762 -15.422 1 91.44 33 ASP B CA 1
ATOM 4971 C C . ASP B 1 33 ? -27.531 4.301 -15.109 1 91.44 33 ASP B C 1
ATOM 4973 O O . ASP B 1 33 ? -27.734 3.934 -13.953 1 91.44 33 ASP B O 1
ATOM 4977 N N . GLU B 1 34 ? -27.547 3.521 -16.281 1 96.44 34 GLU B N 1
ATOM 4978 C CA . GLU B 1 34 ? -27.938 2.129 -16.094 1 96.44 34 GLU B CA 1
ATOM 4979 C C . GLU B 1 34 ? -27.25 1.221 -17.109 1 96.44 34 GLU B C 1
ATOM 4981 O O . GLU B 1 34 ? -27.031 1.616 -18.266 1 96.44 34 GLU B O 1
ATOM 4986 N N . TYR B 1 35 ? -26.922 0.019 -16.734 1 98.31 35 TYR B N 1
ATOM 4987 C CA . TYR B 1 35 ? -26.375 -1.068 -17.547 1 98.31 35 TYR B CA 1
ATOM 4988 C C . TYR B 1 35 ? -27.125 -2.369 -17.281 1 98.31 35 TYR B C 1
ATOM 4990 O O . TYR B 1 35 ? -27.844 -2.492 -16.281 1 98.31 35 TYR B O 1
ATOM 4998 N N . ASP B 1 36 ? -27.047 -3.32 -18.25 1 98.62 36 ASP B N 1
ATOM 4999 C CA . ASP B 1 36 ? -27.562 -4.648 -17.938 1 98.62 36 ASP B CA 1
ATOM 5000 C C . ASP B 1 36 ? -26.766 -5.285 -16.781 1 98.62 36 ASP B C 1
ATOM 5002 O O . ASP B 1 36 ? -27.359 -5.777 -15.82 1 98.62 36 ASP B O 1
ATOM 5006 N N . PHE B 1 37 ? -25.453 -5.219 -16.938 1 98.81 37 PHE B N 1
ATOM 5007 C CA . PHE B 1 37 ? -24.562 -5.785 -15.938 1 98.81 37 PHE B CA 1
ATOM 5008 C C . PHE B 1 37 ? -23.5 -4.777 -15.531 1 98.81 37 PHE B C 1
ATOM 5010 O O . PHE B 1 37 ? -22.984 -4.047 -16.375 1 98.81 37 PHE B O 1
ATOM 5017 N N . ILE B 1 38 ? -23.156 -4.738 -14.234 1 98.88 38 ILE B N 1
ATOM 5018 C CA . ILE B 1 38 ? -22.016 -4.008 -13.703 1 98.88 38 ILE B CA 1
ATOM 5019 C C . ILE B 1 38 ? -21.031 -4.988 -13.055 1 98.88 38 ILE B C 1
ATOM 5021 O O . ILE B 1 38 ? -21.422 -5.781 -12.188 1 98.88 38 ILE B O 1
ATOM 5025 N N . ILE B 1 39 ? -19.844 -4.969 -13.539 1 98.94 39 ILE B N 1
ATOM 5026 C CA . ILE B 1 39 ? -18.781 -5.797 -12.969 1 98.94 39 ILE B CA 1
ATOM 5027 C C . ILE B 1 39 ? -17.906 -4.953 -12.039 1 98.94 39 ILE B C 1
ATOM 5029 O O . ILE B 1 39 ? -17.234 -4.027 -12.492 1 98.94 39 ILE B O 1
ATOM 5033 N N . ALA B 1 40 ? -17.953 -5.254 -10.742 1 98.88 40 ALA B N 1
ATOM 5034 C CA . ALA B 1 40 ? -17.062 -4.652 -9.75 1 98.88 40 ALA B CA 1
ATOM 5035 C C . ALA B 1 40 ? -15.734 -5.402 -9.672 1 98.88 40 ALA B C 1
ATOM 5037 O O . ALA B 1 40 ? -15.633 -6.438 -9.016 1 98.88 40 ALA B O 1
ATOM 5038 N N . GLY B 1 41 ? -14.727 -4.828 -10.297 1 98.69 41 GLY B N 1
ATOM 5039 C CA . GLY B 1 41 ? -13.422 -5.461 -10.391 1 98.69 41 GLY B CA 1
ATOM 5040 C C . GLY B 1 41 ? -13.07 -5.895 -11.805 1 98.69 41 GLY B C 1
ATOM 5041 O O . GLY B 1 41 ? -13.672 -6.82 -12.344 1 98.69 41 GLY B O 1
ATOM 5042 N N . GLY B 1 42 ? -12.133 -5.246 -12.383 1 98.62 42 GLY B N 1
ATOM 5043 C CA . GLY B 1 42 ? -11.609 -5.609 -13.695 1 98.62 42 GLY B CA 1
ATOM 5044 C C . GLY B 1 42 ? -10.367 -6.48 -13.625 1 98.62 42 GLY B C 1
ATOM 5045 O O . GLY B 1 42 ? -9.367 -6.203 -14.281 1 98.62 42 GLY B O 1
ATOM 5046 N N . GLY B 1 43 ? -10.406 -7.496 -12.727 1 98.56 43 GLY B N 1
ATOM 5047 C CA . GLY B 1 43 ? -9.289 -8.414 -12.555 1 98.56 43 GLY B CA 1
ATOM 5048 C C . GLY B 1 43 ? -9.328 -9.586 -13.523 1 98.56 43 GLY B C 1
ATOM 5049 O O . GLY B 1 43 ? -9.859 -9.469 -14.625 1 98.56 43 GLY B O 1
ATOM 5050 N N . THR B 1 44 ? -8.75 -10.727 -13.133 1 98.81 44 THR B N 1
ATOM 5051 C CA . THR B 1 44 ? -8.578 -11.898 -13.977 1 98.81 44 THR B CA 1
ATOM 5052 C C . THR B 1 44 ? -9.93 -12.406 -14.477 1 98.81 44 THR B C 1
ATOM 5054 O O . THR B 1 44 ? -10.188 -12.438 -15.68 1 98.81 44 THR B O 1
ATOM 5057 N N . ALA B 1 45 ? -10.82 -12.695 -13.609 1 98.88 45 ALA B N 1
ATOM 5058 C CA . ALA B 1 45 ? -12.109 -13.258 -13.992 1 98.88 45 ALA B CA 1
ATOM 5059 C C . ALA B 1 45 ? -13.039 -12.18 -14.539 1 98.88 45 ALA B C 1
ATOM 5061 O O . ALA B 1 45 ? -13.789 -12.43 -15.484 1 98.88 45 ALA B O 1
ATOM 5062 N N . GLY B 1 46 ? -12.984 -10.992 -13.969 1 98.88 46 GLY B N 1
ATOM 5063 C CA . GLY B 1 46 ? -13.891 -9.914 -14.359 1 98.88 46 GLY B CA 1
ATOM 5064 C C . GLY B 1 46 ? -13.789 -9.562 -15.836 1 98.88 46 GLY B C 1
ATOM 5065 O O . GLY B 1 46 ? -14.805 -9.352 -16.5 1 98.88 46 GLY B O 1
ATOM 5066 N N . LEU B 1 47 ? -12.609 -9.516 -16.344 1 98.88 47 LEU B N 1
ATOM 5067 C CA . LEU B 1 47 ? -12.43 -9.117 -17.734 1 98.88 47 LEU B CA 1
ATOM 5068 C C . LEU B 1 47 ? -12.797 -10.25 -18.672 1 98.88 47 LEU B C 1
ATOM 5070 O O . LEU B 1 47 ? -13.188 -10.008 -19.828 1 98.88 47 LEU B O 1
ATOM 5074 N N . VAL B 1 48 ? -12.688 -11.523 -18.219 1 98.88 48 VAL B N 1
ATOM 5075 C CA . VAL B 1 48 ? -13.195 -12.648 -18.984 1 98.88 48 VAL B CA 1
ATOM 5076 C C . VAL B 1 48 ? -14.711 -12.539 -19.141 1 98.88 48 VAL B C 1
ATOM 5078 O O . VAL B 1 48 ? -15.242 -12.648 -20.234 1 98.88 48 VAL B O 1
ATOM 5081 N N . VAL B 1 49 ? -15.383 -12.266 -18.047 1 98.88 49 VAL B N 1
ATOM 5082 C CA . VAL B 1 49 ? -16.828 -12.133 -18.031 1 98.88 49 VAL B CA 1
ATOM 5083 C C . VAL B 1 49 ? -17.25 -10.969 -18.922 1 98.88 49 VAL B C 1
ATOM 5085 O O . VAL B 1 49 ? -18.188 -11.094 -19.719 1 98.88 49 VAL B O 1
ATOM 5088 N N . ALA B 1 50 ? -16.562 -9.844 -18.766 1 98.75 50 ALA B N 1
ATOM 5089 C CA . ALA B 1 50 ? -16.875 -8.672 -19.578 1 98.75 50 ALA B CA 1
ATOM 5090 C C . ALA B 1 50 ? -16.781 -8.984 -21.062 1 98.75 50 ALA B C 1
ATOM 5092 O O . ALA B 1 50 ? -17.672 -8.633 -21.844 1 98.75 50 ALA B O 1
ATOM 5093 N N . ASN B 1 51 ? -15.711 -9.656 -21.469 1 98.62 51 ASN B N 1
ATOM 5094 C CA . ASN B 1 51 ? -15.523 -10.047 -22.859 1 98.62 51 ASN B CA 1
ATOM 5095 C C . ASN B 1 51 ? -16.656 -10.945 -23.344 1 98.62 51 ASN B C 1
ATOM 5097 O O . ASN B 1 51 ? -17.297 -10.641 -24.344 1 98.62 51 ASN B O 1
ATOM 5101 N N . ARG B 1 52 ? -16.953 -11.945 -22.672 1 98.31 52 ARG B N 1
ATOM 5102 C CA . ARG B 1 52 ? -17.906 -12.961 -23.094 1 98.31 52 ARG B CA 1
ATOM 5103 C C . ARG B 1 52 ? -19.328 -12.406 -23.094 1 98.31 52 ARG B C 1
ATOM 5105 O O . ARG B 1 52 ? -20.125 -12.711 -24 1 98.31 52 ARG B O 1
ATOM 5112 N N . LEU B 1 53 ? -19.672 -11.578 -22.109 1 98.19 53 LEU B N 1
ATOM 5113 C CA . LEU B 1 53 ? -21.031 -11.07 -21.984 1 98.19 53 LEU B CA 1
ATOM 5114 C C . LEU B 1 53 ? -21.328 -10.062 -23.094 1 98.19 53 LEU B C 1
ATOM 5116 O O . LEU B 1 53 ? -22.5 -9.805 -23.406 1 98.19 53 LEU B O 1
ATOM 5120 N N . THR B 1 54 ? -20.312 -9.461 -23.656 1 97.81 54 THR B N 1
ATOM 5121 C CA . THR B 1 54 ? -20.562 -8.414 -24.641 1 97.81 54 THR B CA 1
ATOM 5122 C C . THR B 1 54 ? -20.422 -8.961 -26.047 1 97.81 54 THR B C 1
ATOM 5124 O O . THR B 1 54 ? -20.625 -8.234 -27.031 1 97.81 54 THR B O 1
ATOM 5127 N N . GLU B 1 55 ? -20.078 -10.227 -26.203 1 96.31 55 GLU B N 1
ATOM 5128 C CA . GLU B 1 55 ? -19.781 -10.844 -27.484 1 96.31 55 GLU B CA 1
ATOM 5129 C C . GLU B 1 55 ? -21 -10.82 -28.406 1 96.31 55 GLU B C 1
ATOM 5131 O O . GLU B 1 55 ? -20.875 -10.562 -29.594 1 96.31 55 GLU B O 1
ATOM 5136 N N . SER B 1 56 ? -22.172 -11.047 -27.906 1 96.25 56 SER B N 1
ATOM 5137 C CA . SER B 1 56 ? -23.375 -11.188 -28.734 1 96.25 56 SER B CA 1
ATOM 5138 C C . SER B 1 56 ? -23.953 -9.828 -29.094 1 96.25 56 SER B C 1
ATOM 5140 O O . SER B 1 56 ? -24.797 -9.734 -30 1 96.25 56 SER B O 1
ATOM 5142 N N . GLY B 1 57 ? -23.578 -8.812 -28.312 1 96.44 57 GLY B N 1
ATOM 5143 C CA . GLY B 1 57 ? -24.141 -7.492 -28.516 1 96.44 57 GLY B CA 1
ATOM 5144 C C . GLY B 1 57 ? -25.453 -7.281 -27.781 1 96.44 57 GLY B C 1
ATOM 5145 O O . GLY B 1 57 ? -25.969 -6.164 -27.719 1 96.44 57 GLY B O 1
ATOM 5146 N N . LYS B 1 58 ? -25.938 -8.242 -27.078 1 96.69 58 LYS B N 1
ATOM 5147 C CA . LYS B 1 58 ? -27.234 -8.211 -26.422 1 96.69 58 LYS B CA 1
ATOM 5148 C C . LYS B 1 58 ? -27.172 -7.406 -25.125 1 96.69 58 LYS B C 1
ATOM 5150 O O . LYS B 1 58 ? -28.156 -6.785 -24.719 1 96.69 58 LYS B O 1
ATOM 5155 N N . PHE B 1 59 ? -26.094 -7.445 -24.469 1 98.19 59 PHE B N 1
ATOM 5156 C CA . PHE B 1 59 ? -25.984 -6.891 -23.125 1 98.19 59 PHE B CA 1
ATOM 5157 C C . PHE B 1 59 ? -25.062 -5.676 -23.109 1 98.19 59 PHE B C 1
ATOM 5159 O O . PHE B 1 59 ? -24.031 -5.664 -23.781 1 98.19 59 PHE B O 1
ATOM 5166 N N . ARG B 1 60 ? -25.422 -4.648 -22.406 1 97.69 60 ARG B N 1
ATOM 5167 C CA . ARG B 1 60 ? -24.547 -3.521 -22.078 1 97.69 60 ARG B CA 1
ATOM 5168 C C . ARG B 1 60 ? -23.859 -3.723 -20.734 1 97.69 60 ARG B C 1
ATOM 5170 O O . ARG B 1 60 ? -24.531 -3.936 -19.719 1 97.69 60 ARG B O 1
ATOM 5177 N N . VAL B 1 61 ? -22.531 -3.625 -20.75 1 98.31 61 VAL B N 1
ATOM 5178 C CA . VAL B 1 61 ? -21.766 -4.008 -19.578 1 98.31 61 VAL B CA 1
ATOM 5179 C C . VAL B 1 61 ? -20.844 -2.865 -19.156 1 98.31 61 VAL B C 1
ATOM 5181 O O . VAL B 1 61 ? -20.219 -2.221 -20.016 1 98.31 61 VAL B O 1
ATOM 5184 N N . LEU B 1 62 ? -20.797 -2.551 -17.844 1 98.25 62 LEU B N 1
ATOM 5185 C CA . LEU B 1 62 ? -19.828 -1.628 -17.25 1 98.25 62 LEU B CA 1
ATOM 5186 C C . LEU B 1 62 ? -18.828 -2.375 -16.375 1 98.25 62 LEU B C 1
ATOM 5188 O O . LEU B 1 62 ? -19.219 -3.18 -15.523 1 98.25 62 LEU B O 1
ATOM 5192 N N . VAL B 1 63 ? -17.547 -2.129 -16.641 1 98.31 63 VAL B N 1
ATOM 5193 C CA . VAL B 1 63 ? -16.5 -2.627 -15.758 1 98.31 63 VAL B CA 1
ATOM 5194 C C . VAL B 1 63 ? -15.906 -1.473 -14.953 1 98.31 63 VAL B C 1
ATOM 5196 O O . VAL B 1 63 ? -15.531 -0.443 -15.523 1 98.31 63 VAL B O 1
ATOM 5199 N N . LEU B 1 64 ? -15.844 -1.659 -13.641 1 98.19 64 LEU B N 1
ATOM 5200 C CA . LEU B 1 64 ? -15.195 -0.7 -12.75 1 98.19 64 LEU B CA 1
ATOM 5201 C C . LEU B 1 64 ? -13.953 -1.304 -12.109 1 98.19 64 LEU B C 1
ATOM 5203 O O . LEU B 1 64 ? -14.016 -2.379 -11.508 1 98.19 64 LEU B O 1
ATOM 5207 N N . GLU B 1 65 ? -12.82 -0.656 -12.289 1 98 65 GLU B N 1
ATOM 5208 C CA . GLU B 1 65 ? -11.539 -1.121 -11.758 1 98 65 GLU B CA 1
ATOM 5209 C C . GLU B 1 65 ? -10.844 -0.023 -10.961 1 98 65 GLU B C 1
ATOM 5211 O O . GLU B 1 65 ? -10.734 1.114 -11.422 1 98 65 GLU B O 1
ATOM 5216 N N . ALA B 1 66 ? -10.344 -0.365 -9.758 1 97.38 66 ALA B N 1
ATOM 5217 C CA . ALA B 1 66 ? -9.766 0.591 -8.812 1 97.38 66 ALA B CA 1
ATOM 5218 C C . ALA B 1 66 ? -8.406 1.086 -9.305 1 97.38 66 ALA B C 1
ATOM 5220 O O . ALA B 1 66 ? -8.055 2.25 -9.094 1 97.38 66 ALA B O 1
ATOM 5221 N N . GLY B 1 67 ? -7.613 0.187 -9.852 1 96.88 67 GLY B N 1
ATOM 5222 C CA . GLY B 1 67 ? -6.246 0.5 -10.234 1 96.88 67 GLY B CA 1
ATOM 5223 C C . GLY B 1 67 ? -6.125 0.978 -11.672 1 96.88 67 GLY B C 1
ATOM 5224 O O . GLY B 1 67 ? -7.133 1.244 -12.328 1 96.88 67 GLY B O 1
ATOM 5225 N N . PRO B 1 68 ? -4.898 1.107 -12.211 1 96.69 68 PRO B N 1
ATOM 5226 C CA . PRO B 1 68 ? -4.645 1.69 -13.523 1 96.69 68 PRO B CA 1
ATOM 5227 C C . PRO B 1 68 ? -4.637 0.647 -14.641 1 96.69 68 PRO B C 1
ATOM 5229 O O . PRO B 1 68 ? -4.863 -0.538 -14.383 1 96.69 68 PRO B O 1
ATOM 5232 N N . ASP B 1 69 ? -4.461 1.207 -15.852 1 95.06 69 ASP B N 1
ATOM 5233 C CA . ASP B 1 69 ? -3.941 0.42 -16.969 1 95.06 69 ASP B CA 1
ATOM 5234 C C . ASP B 1 69 ? -2.537 -0.097 -16.672 1 95.06 69 ASP B C 1
ATOM 5236 O O . ASP B 1 69 ? -1.676 0.66 -16.203 1 95.06 69 ASP B O 1
ATOM 5240 N N . PRO B 1 70 ? -2.361 -1.419 -16.859 1 96.5 70 PRO B N 1
ATOM 5241 C CA . PRO B 1 70 ? -1.091 -1.994 -16.406 1 96.5 70 PRO B CA 1
ATOM 5242 C C . PRO B 1 70 ? 0.113 -1.409 -17.141 1 96.5 70 PRO B C 1
ATOM 5244 O O . PRO B 1 70 ? 1.25 -1.56 -16.688 1 96.5 70 PRO B O 1
ATOM 5247 N N . ASN B 1 71 ? -0.053 -0.653 -18.234 1 94.94 71 ASN B N 1
ATOM 5248 C CA . ASN B 1 71 ? 1.038 -0.105 -19.031 1 94.94 71 ASN B CA 1
ATOM 5249 C C . ASN B 1 71 ? 1.774 1.006 -18.281 1 94.94 71 ASN B C 1
ATOM 5251 O O . ASN B 1 71 ? 2.869 1.404 -18.688 1 94.94 71 ASN B O 1
ATOM 5255 N N . VAL B 1 72 ? 1.245 1.455 -17.172 1 94.81 72 VAL B N 1
ATOM 5256 C CA . VAL B 1 72 ? 1.96 2.445 -16.375 1 94.81 72 VAL B CA 1
ATOM 5257 C C . VAL B 1 72 ? 3.234 1.828 -15.797 1 94.81 72 VAL B C 1
ATOM 5259 O O . VAL B 1 72 ? 4.152 2.547 -15.391 1 94.81 72 VAL B O 1
ATOM 5262 N N . VAL B 1 73 ? 3.309 0.52 -15.766 1 97.19 73 VAL B N 1
ATOM 5263 C CA . VAL B 1 73 ? 4.48 -0.264 -15.391 1 97.19 73 VAL B CA 1
ATOM 5264 C C . VAL B 1 73 ? 4.781 -1.299 -16.469 1 97.19 73 VAL B C 1
ATOM 5266 O O . VAL B 1 73 ? 4.395 -2.465 -16.344 1 97.19 73 VAL B O 1
ATOM 5269 N N . ALA B 1 74 ? 5.582 -0.922 -17.391 1 96.56 74 ALA B N 1
ATOM 5270 C CA . ALA B 1 74 ? 5.777 -1.704 -18.594 1 96.56 74 ALA B CA 1
ATOM 5271 C C . ALA B 1 74 ? 6.516 -3.008 -18.297 1 96.56 74 ALA B C 1
ATOM 5273 O O . ALA B 1 74 ? 6.422 -3.971 -19.062 1 96.56 74 ALA B O 1
ATOM 5274 N N . ALA B 1 75 ? 7.113 -3.088 -17.156 1 95.38 75 ALA B N 1
ATOM 5275 C CA . ALA B 1 75 ? 7.855 -4.285 -16.766 1 95.38 75 ALA B CA 1
ATOM 5276 C C . ALA B 1 75 ? 6.914 -5.469 -16.562 1 95.38 75 ALA B C 1
ATOM 5278 O O . ALA B 1 75 ? 7.363 -6.617 -16.469 1 95.38 75 ALA B O 1
ATOM 5279 N N . TYR B 1 76 ? 5.574 -5.246 -16.562 1 97.31 76 TYR B N 1
ATOM 5280 C CA . TYR B 1 76 ? 4.641 -6.348 -16.359 1 97.31 76 TYR B CA 1
ATOM 5281 C C . TYR B 1 76 ? 4.641 -7.281 -17.562 1 97.31 76 TYR B C 1
ATOM 5283 O O . TYR B 1 76 ? 4.219 -8.438 -17.469 1 97.31 76 TYR B O 1
ATOM 5291 N N . LYS B 1 77 ? 5.246 -6.934 -18.672 1 97.19 77 LYS B N 1
ATOM 5292 C CA . LYS B 1 77 ? 5.121 -7.645 -19.938 1 97.19 77 LYS B CA 1
ATOM 5293 C C . LYS B 1 77 ? 6.164 -8.75 -20.062 1 97.19 77 LYS B C 1
ATOM 5295 O O . LYS B 1 77 ? 5.82 -9.922 -20.219 1 97.19 77 LYS B O 1
ATOM 5300 N N . PRO B 1 78 ? 7.457 -8.414 -20.016 1 96.88 78 PRO B N 1
ATOM 5301 C CA . PRO B 1 78 ? 8.438 -9.477 -20.219 1 96.88 78 PRO B CA 1
ATOM 5302 C C . PRO B 1 78 ? 8.641 -10.352 -18.984 1 96.88 78 PRO B C 1
ATOM 5304 O O . PRO B 1 78 ? 8.469 -9.875 -17.859 1 96.88 78 PRO B O 1
ATOM 5307 N N . LEU B 1 79 ? 9.148 -11.523 -19.125 1 96.12 79 LEU B N 1
ATOM 5308 C CA . LEU B 1 79 ? 9.383 -12.477 -18.047 1 96.12 79 LEU B CA 1
ATOM 5309 C C . LEU B 1 79 ? 10.422 -11.938 -17.062 1 96.12 79 LEU B C 1
ATOM 5311 O O . LEU B 1 79 ? 10.242 -12.039 -15.852 1 96.12 79 LEU B O 1
ATOM 5315 N N . GLY B 1 80 ? 11.438 -11.367 -17.625 1 93.69 80 GLY B N 1
ATOM 5316 C CA . GLY B 1 80 ? 12.508 -10.844 -16.781 1 93.69 80 GLY B CA 1
ATOM 5317 C C . GLY B 1 80 ? 12.086 -9.633 -15.977 1 93.69 80 GLY B C 1
ATOM 5318 O O . GLY B 1 80 ? 12.758 -9.258 -15.008 1 93.69 80 GLY B O 1
ATOM 5319 N N . GLY B 1 81 ? 11.008 -8.969 -16.344 1 92.94 81 GLY B N 1
ATOM 5320 C CA . GLY B 1 81 ? 10.516 -7.789 -15.648 1 92.94 81 GLY B CA 1
ATOM 5321 C C . GLY B 1 81 ? 9.703 -8.125 -14.406 1 92.94 81 GLY B C 1
ATOM 5322 O O . GLY B 1 81 ? 9.406 -7.246 -13.594 1 92.94 81 GLY B O 1
ATOM 5323 N N . ASN B 1 82 ? 9.414 -9.352 -14.203 1 92.12 82 ASN B N 1
ATOM 5324 C CA . ASN B 1 82 ? 8.484 -9.758 -13.148 1 92.12 82 ASN B CA 1
ATOM 5325 C C . ASN B 1 82 ? 9.008 -9.375 -11.773 1 92.12 82 ASN B C 1
ATOM 5327 O O . ASN B 1 82 ? 8.227 -9.055 -10.875 1 92.12 82 ASN B O 1
ATOM 5331 N N . SER B 1 83 ? 10.289 -9.383 -11.602 1 87.75 83 SER B N 1
ATOM 5332 C CA . SER B 1 83 ? 10.891 -9.055 -10.312 1 87.75 83 SER B CA 1
ATOM 5333 C C . SER B 1 83 ? 10.891 -7.551 -10.062 1 87.75 83 SER B C 1
ATOM 5335 O O . SER B 1 83 ? 11.242 -7.098 -8.977 1 87.75 83 SER B O 1
ATOM 5337 N N . LEU B 1 84 ? 10.445 -6.777 -11.07 1 90.62 84 LEU B N 1
ATOM 5338 C CA . LEU B 1 84 ? 10.539 -5.324 -11 1 90.62 84 LEU B CA 1
ATOM 5339 C C . LEU B 1 84 ? 9.164 -4.695 -10.805 1 90.62 84 LEU B C 1
ATOM 5341 O O . LEU B 1 84 ? 9.031 -3.469 -10.82 1 90.62 84 LEU B O 1
ATOM 5345 N N . ILE B 1 85 ? 8.148 -5.559 -10.562 1 93.25 85 ILE B N 1
ATOM 5346 C CA . ILE B 1 85 ? 6.809 -4.977 -10.578 1 93.25 85 ILE B CA 1
ATOM 5347 C C . ILE B 1 85 ? 6.266 -4.879 -9.156 1 93.25 85 ILE B C 1
ATOM 5349 O O . ILE B 1 85 ? 5.289 -4.172 -8.906 1 93.25 85 ILE B O 1
ATOM 5353 N N . THR B 1 86 ? 6.801 -5.629 -8.188 1 90.19 86 THR B N 1
ATOM 5354 C CA . THR B 1 86 ? 6.262 -5.605 -6.828 1 90.19 86 THR B CA 1
ATOM 5355 C C . THR B 1 86 ? 6.465 -4.234 -6.188 1 90.19 86 THR B C 1
ATOM 5357 O O . THR B 1 86 ? 7.504 -3.6 -6.387 1 90.19 86 THR B O 1
ATOM 5360 N N . GLY B 1 87 ? 5.453 -3.791 -5.488 1 90.75 87 GLY B N 1
ATOM 5361 C CA . GLY B 1 87 ? 5.527 -2.496 -4.828 1 90.75 87 GLY B CA 1
ATOM 5362 C C . GLY B 1 87 ? 5.227 -1.336 -5.758 1 90.75 87 GLY B C 1
ATOM 5363 O O . GLY B 1 87 ? 5.145 -0.186 -5.32 1 90.75 87 GLY B O 1
ATOM 5364 N N . SER B 1 88 ? 5 -1.6 -7.055 1 94.56 88 SER B N 1
ATOM 5365 C CA . SER B 1 88 ? 4.688 -0.553 -8.023 1 94.56 88 SER B CA 1
ATOM 5366 C C . SER B 1 88 ? 3.219 -0.151 -7.949 1 94.56 88 SER B C 1
ATOM 5368 O O . SER B 1 88 ? 2.492 -0.594 -7.055 1 94.56 88 SER B O 1
ATOM 5370 N N . ALA B 1 89 ? 2.803 0.685 -8.922 1 95.06 89 ALA B N 1
ATOM 5371 C CA . ALA B 1 89 ? 1.451 1.235 -8.945 1 95.06 89 ALA B CA 1
ATOM 5372 C C . ALA B 1 89 ? 0.426 0.155 -9.281 1 95.06 89 ALA B C 1
ATOM 5374 O O . ALA B 1 89 ? -0.776 0.351 -9.094 1 95.06 89 ALA B O 1
ATOM 5375 N N . ILE B 1 90 ? 0.881 -1.006 -9.711 1 97.12 90 ILE B N 1
ATOM 5376 C CA . ILE B 1 90 ? -0.07 -2.037 -10.109 1 97.12 90 ILE B CA 1
ATOM 5377 C C . ILE B 1 90 ? -0.085 -3.156 -9.07 1 97.12 90 ILE B C 1
ATOM 5379 O O . ILE B 1 90 ? -0.54 -4.27 -9.359 1 97.12 90 ILE B O 1
ATOM 5383 N N . ASP B 1 91 ? 0.441 -2.832 -7.891 1 96.75 91 ASP B N 1
ATOM 5384 C CA . ASP B 1 91 ? 0.472 -3.752 -6.758 1 96.75 91 ASP B CA 1
ATOM 5385 C C . ASP B 1 91 ? -0.216 -3.143 -5.535 1 96.75 91 ASP B C 1
ATOM 5387 O O . ASP B 1 91 ? 0.195 -2.088 -5.047 1 96.75 91 ASP B O 1
ATOM 5391 N N . TRP B 1 92 ? -1.277 -3.846 -5.035 1 96.5 92 TRP B N 1
ATOM 5392 C CA . TRP B 1 92 ? -1.922 -3.375 -3.814 1 96.5 92 TRP B CA 1
ATOM 5393 C C . TRP B 1 92 ? -0.944 -3.383 -2.645 1 96.5 92 TRP B C 1
ATOM 5395 O O . TRP B 1 92 ? -1 -2.512 -1.773 1 96.5 92 TRP B O 1
ATOM 5405 N N . ARG B 1 93 ? -0.04 -4.402 -2.646 1 94.81 93 ARG B N 1
ATOM 5406 C CA . ARG B 1 93 ? 0.967 -4.59 -1.607 1 94.81 93 ARG B CA 1
ATOM 5407 C C . ARG B 1 93 ? 0.323 -4.656 -0.227 1 94.81 93 ARG B C 1
ATOM 5409 O O . ARG B 1 93 ? 0.692 -3.904 0.675 1 94.81 93 ARG B O 1
ATOM 5416 N N . PHE B 1 94 ? -0.604 -5.547 -0.002 1 96.06 94 PHE B N 1
ATOM 5417 C CA . PHE B 1 94 ? -1.24 -5.719 1.3 1 96.06 94 PHE B CA 1
ATOM 5418 C C . PHE B 1 94 ? -0.273 -6.344 2.297 1 96.06 94 PHE B C 1
ATOM 5420 O O . PHE B 1 94 ? 0.777 -6.863 1.91 1 96.06 94 PHE B O 1
ATOM 5427 N N . ASP B 1 95 ? -0.59 -6.273 3.535 1 94.94 95 ASP B N 1
ATOM 5428 C CA . ASP B 1 95 ? 0.084 -7.004 4.605 1 94.94 95 ASP B CA 1
ATOM 5429 C C . ASP B 1 95 ? -0.896 -7.895 5.363 1 94.94 95 ASP B C 1
ATOM 5431 O O . ASP B 1 95 ? -2.072 -7.555 5.504 1 94.94 95 ASP B O 1
ATOM 5435 N N . THR B 1 96 ? -0.368 -8.977 5.828 1 97.19 96 THR B N 1
ATOM 5436 C CA . THR B 1 96 ? -1.198 -9.844 6.656 1 97.19 96 THR B CA 1
ATOM 5437 C C . THR B 1 96 ? -1.223 -9.352 8.102 1 97.19 96 THR B C 1
ATOM 5439 O O . THR B 1 96 ? -0.385 -8.547 8.5 1 97.19 96 THR B O 1
ATOM 5442 N N . ALA B 1 97 ? -2.248 -9.844 8.82 1 95.94 97 ALA B N 1
ATOM 5443 C CA . ALA B 1 97 ? -2.154 -9.812 10.281 1 95.94 97 ALA B CA 1
ATOM 5444 C C . ALA B 1 97 ? -0.979 -10.648 10.773 1 95.94 97 ALA B C 1
ATOM 5446 O O . ALA B 1 97 ? -0.44 -11.469 10.023 1 95.94 97 ALA B O 1
ATOM 5447 N N . PRO B 1 98 ? -0.48 -10.391 12.039 1 95.44 98 PRO B N 1
ATOM 5448 C CA . PRO B 1 98 ? 0.529 -11.312 12.57 1 95.44 98 PRO B CA 1
ATOM 5449 C C . PRO B 1 98 ? 0.099 -12.773 12.5 1 95.44 98 PRO B C 1
ATOM 5451 O O . PRO B 1 98 ? -1.019 -13.117 12.891 1 95.44 98 PRO B O 1
ATOM 5454 N N . GLN B 1 99 ? 0.941 -13.617 11.938 1 98 99 GLN B N 1
ATOM 5455 C CA . GLN B 1 99 ? 0.614 -15.016 11.719 1 98 99 GLN B CA 1
ATOM 5456 C C . GLN B 1 99 ? 0.997 -15.867 12.938 1 98 99 GLN B C 1
ATOM 5458 O O . GLN B 1 99 ? 2.182 -16.094 13.188 1 98 99 GLN B O 1
ATOM 5463 N N . GLN B 1 100 ? 0.029 -16.375 13.609 1 97.19 100 GLN B N 1
ATOM 5464 C CA . GLN B 1 100 ? 0.263 -17.188 14.805 1 97.19 100 GLN B CA 1
ATOM 5465 C C . GLN B 1 100 ? 1.166 -18.375 14.492 1 97.19 100 GLN B C 1
ATOM 5467 O O . GLN B 1 100 ? 2.088 -18.688 15.25 1 97.19 100 GLN B O 1
ATOM 5472 N N . GLY B 1 101 ? 1.015 -19 13.367 1 98.31 101 GLY B N 1
ATOM 5473 C CA . GLY B 1 101 ? 1.772 -20.188 13.008 1 98.31 101 GLY B CA 1
ATOM 5474 C C . GLY B 1 101 ? 3.162 -19.875 12.484 1 98.31 101 GLY B C 1
ATOM 5475 O O . GLY B 1 101 ? 3.959 -20.781 12.242 1 98.31 101 GLY B O 1
ATOM 5476 N N . LEU B 1 102 ? 3.504 -18.641 12.344 1 98.25 102 LEU B N 1
ATOM 5477 C CA . LEU B 1 102 ? 4.812 -18.203 11.875 1 98.25 102 LEU B CA 1
ATOM 5478 C C . LEU B 1 102 ? 5.496 -17.312 12.906 1 98.25 102 LEU B C 1
ATOM 5480 O O . LEU B 1 102 ? 6.246 -16.406 12.547 1 98.25 102 LEU B O 1
ATOM 5484 N N . ASP B 1 103 ? 5.145 -17.5 14.156 1 97.06 103 ASP B N 1
ATOM 5485 C CA . ASP B 1 103 ? 5.758 -16.812 15.297 1 97.06 103 ASP B CA 1
ATOM 5486 C C . ASP B 1 103 ? 5.52 -15.312 15.234 1 97.06 103 ASP B C 1
ATOM 5488 O O . ASP B 1 103 ? 6.414 -14.523 15.555 1 97.06 103 ASP B O 1
ATOM 5492 N N . GLY B 1 104 ? 4.383 -14.914 14.719 1 96.06 104 GLY B N 1
ATOM 5493 C CA . GLY B 1 104 ? 3.961 -13.523 14.773 1 96.06 104 GLY B CA 1
ATOM 5494 C C . GLY B 1 104 ? 4.457 -12.703 13.602 1 96.06 104 GLY B C 1
ATOM 5495 O O . GLY B 1 104 ? 4.266 -11.484 13.562 1 96.06 104 GLY B O 1
ATOM 5496 N N . ARG B 1 105 ? 5.031 -13.289 12.586 1 96 105 ARG B N 1
ATOM 5497 C CA . ARG B 1 105 ? 5.512 -12.555 11.414 1 96 105 ARG B CA 1
ATOM 5498 C C . ARG B 1 105 ? 4.359 -11.906 10.664 1 96 105 ARG B C 1
ATOM 5500 O O . ARG B 1 105 ? 3.252 -12.445 10.617 1 96 105 ARG B O 1
ATOM 5507 N N . ILE B 1 106 ? 4.594 -10.734 10.148 1 95.31 106 ILE B N 1
ATOM 5508 C CA . ILE B 1 106 ? 3.711 -10.047 9.211 1 95.31 106 ILE B CA 1
ATOM 5509 C C . ILE B 1 106 ? 4.27 -10.164 7.797 1 95.31 106 ILE B C 1
ATOM 5511 O O . ILE B 1 106 ? 5.43 -9.82 7.551 1 95.31 106 ILE B O 1
ATOM 5515 N N . LEU B 1 107 ? 3.479 -10.68 6.898 1 96.5 107 LEU B N 1
ATOM 5516 C CA . LEU B 1 107 ? 3.945 -10.93 5.539 1 96.5 107 LEU B CA 1
ATOM 5517 C C . LEU B 1 107 ? 3.295 -9.961 4.555 1 96.5 107 LEU B C 1
ATOM 5519 O O . LEU B 1 107 ? 2.109 -9.648 4.68 1 96.5 107 LEU B O 1
ATOM 5523 N N . THR B 1 108 ? 4.09 -9.484 3.6 1 95.06 108 THR B N 1
ATOM 5524 C CA . THR B 1 108 ? 3.512 -8.758 2.473 1 95.06 108 THR B CA 1
ATOM 5525 C C . THR B 1 108 ? 2.779 -9.711 1.532 1 95.06 108 THR B C 1
ATOM 5527 O O . THR B 1 108 ? 3.281 -10.797 1.223 1 95.06 108 THR B O 1
ATOM 5530 N N . TYR B 1 109 ? 1.6 -9.336 1.188 1 97.25 109 TYR B N 1
ATOM 5531 C CA . TYR B 1 109 ? 0.807 -10.125 0.248 1 97.25 109 TYR B CA 1
ATOM 5532 C C . TYR B 1 109 ? 0.538 -9.336 -1.028 1 97.25 109 TYR B C 1
ATOM 5534 O O . TYR B 1 109 ? -0.383 -8.516 -1.078 1 97.25 109 TYR B O 1
ATOM 5542 N N . HIS B 1 110 ? 1.282 -9.617 -2.051 1 96.31 110 HIS B N 1
ATOM 5543 C CA . HIS B 1 110 ? 1.149 -8.93 -3.332 1 96.31 110 HIS B CA 1
ATOM 5544 C C . HIS B 1 110 ? -0.121 -9.359 -4.059 1 96.31 110 HIS B C 1
ATOM 5546 O O . HIS B 1 110 ? -0.464 -10.547 -4.07 1 96.31 110 HIS B O 1
ATOM 5552 N N . ARG B 1 111 ? -0.852 -8.391 -4.531 1 97.44 111 ARG B N 1
ATOM 5553 C CA . ARG B 1 111 ? -2.072 -8.578 -5.309 1 97.44 111 ARG B CA 1
ATOM 5554 C C . ARG B 1 111 ? -2.184 -7.535 -6.414 1 97.44 111 ARG B C 1
ATOM 5556 O O . ARG B 1 111 ? -1.854 -6.363 -6.203 1 97.44 111 ARG B O 1
ATOM 5563 N N . GLY B 1 112 ? -2.635 -7.961 -7.543 1 98 112 GLY B N 1
ATOM 5564 C CA . GLY B 1 112 ? -2.744 -7.035 -8.664 1 98 112 GLY B CA 1
ATOM 5565 C C . GLY B 1 112 ? -3.75 -5.926 -8.422 1 98 112 GLY B C 1
ATOM 5566 O O . GLY B 1 112 ? -4.859 -6.176 -7.941 1 98 112 GLY B O 1
ATOM 5567 N N . LYS B 1 113 ? -3.367 -4.688 -8.672 1 97.5 113 LYS B N 1
ATOM 5568 C CA . LYS B 1 113 ? -4.203 -3.492 -8.672 1 97.5 113 LYS B CA 1
ATOM 5569 C C . LYS B 1 113 ? -4.27 -2.867 -10.062 1 97.5 113 LYS B C 1
ATOM 5571 O O . LYS B 1 113 ? -3.322 -2.209 -10.5 1 97.5 113 LYS B O 1
ATOM 5576 N N . GLY B 1 114 ? -5.363 -3.098 -10.758 1 97.81 114 GLY B N 1
ATOM 5577 C CA . GLY B 1 114 ? -5.496 -2.582 -12.109 1 97.81 114 GLY B CA 1
ATOM 5578 C C . GLY B 1 114 ? -6.168 -3.557 -13.055 1 97.81 114 GLY B C 1
ATOM 5579 O O . GLY B 1 114 ? -6.48 -4.688 -12.672 1 97.81 114 GLY B O 1
ATOM 5580 N N . LEU B 1 115 ? -6.336 -3.119 -14.328 1 98.31 115 LEU B N 1
ATOM 5581 C CA . LEU B 1 115 ? -6.953 -3.955 -15.352 1 98.31 115 LEU B CA 1
ATOM 5582 C C . LEU B 1 115 ? -6.125 -5.211 -15.602 1 98.31 115 LEU B C 1
ATOM 5584 O O . LEU B 1 115 ? -4.949 -5.125 -15.953 1 98.31 115 LEU B O 1
ATOM 5588 N N . GLY B 1 116 ? -6.734 -6.336 -15.367 1 98.62 116 GLY B N 1
ATOM 5589 C CA . GLY B 1 116 ? -6.059 -7.621 -15.453 1 98.62 116 GLY B CA 1
ATOM 5590 C C . GLY B 1 116 ? -5.828 -8.266 -14.094 1 98.62 116 GLY B C 1
ATOM 5591 O O . GLY B 1 116 ? -5.586 -9.469 -14.008 1 98.62 116 GLY B O 1
ATOM 5592 N N . GLY B 1 117 ? -5.902 -7.395 -13 1 98.31 117 GLY B N 1
ATOM 5593 C CA . GLY B 1 117 ? -5.734 -7.906 -11.648 1 98.31 117 GLY B CA 1
ATOM 5594 C C . GLY B 1 117 ? -4.453 -8.695 -11.469 1 98.31 117 GLY B C 1
ATOM 5595 O O . GLY B 1 117 ? -3.391 -8.289 -11.938 1 98.31 117 GLY B O 1
ATOM 5596 N N . SER B 1 118 ? -4.543 -9.812 -10.781 1 98.31 118 SER B N 1
ATOM 5597 C CA . SER B 1 118 ? -3.352 -10.57 -10.422 1 98.31 118 SER B CA 1
ATOM 5598 C C . SER B 1 118 ? -2.783 -11.312 -11.625 1 98.31 118 SER B C 1
ATOM 5600 O O . SER B 1 118 ? -1.639 -11.773 -11.594 1 98.31 118 SER B O 1
ATOM 5602 N N . SER B 1 119 ? -3.516 -11.422 -12.75 1 98.5 119 SER B N 1
ATOM 5603 C CA . SER B 1 119 ? -2.967 -12.047 -13.953 1 98.5 119 SER B CA 1
ATOM 5604 C C . SER B 1 119 ? -1.909 -11.164 -14.602 1 98.5 119 SER B C 1
ATOM 5606 O O . SER B 1 119 ? -1.141 -11.625 -15.445 1 98.5 119 SER B O 1
ATOM 5608 N N . MET B 1 120 ? -1.836 -9.953 -14.227 1 97.25 120 MET B N 1
ATOM 5609 C CA . MET B 1 120 ? -0.844 -9.07 -14.828 1 97.25 120 MET B CA 1
ATOM 5610 C C . MET B 1 120 ? 0.421 -9.008 -13.977 1 97.25 120 MET B C 1
ATOM 5612 O O . MET B 1 120 ? 1.444 -8.477 -14.414 1 97.25 120 MET B O 1
ATOM 5616 N N . ILE B 1 121 ? 0.367 -9.625 -12.742 1 97 121 ILE B N 1
ATOM 5617 C CA . ILE B 1 121 ? 1.556 -9.492 -11.906 1 97 121 ILE B CA 1
ATOM 5618 C C . ILE B 1 121 ? 1.989 -10.859 -11.398 1 97 121 ILE B C 1
ATOM 5620 O O . ILE B 1 121 ? 2.969 -10.977 -10.656 1 97 121 ILE B O 1
ATOM 5624 N N . ASN B 1 122 ? 1.311 -11.938 -11.695 1 97 122 ASN B N 1
ATOM 5625 C CA . ASN B 1 122 ? 1.668 -13.266 -11.195 1 97 122 ASN B CA 1
ATOM 5626 C C . ASN B 1 122 ? 2.971 -13.758 -11.82 1 97 122 ASN B C 1
ATOM 5628 O O . ASN B 1 122 ? 3.594 -13.055 -12.609 1 97 122 ASN B O 1
ATOM 5632 N N . GLY B 1 123 ? 3.418 -15 -11.438 1 96.44 123 GLY B N 1
ATOM 5633 C CA . GLY B 1 123 ? 4.684 -15.57 -11.883 1 96.44 123 GLY B CA 1
ATOM 5634 C C . GLY B 1 123 ? 4.59 -16.266 -13.227 1 96.44 123 GLY B C 1
ATOM 5635 O O . GLY B 1 123 ? 5.457 -17.062 -13.578 1 96.44 123 GLY B O 1
ATOM 5636 N N . PHE B 1 124 ? 3.527 -16.109 -13.969 1 97.38 124 PHE B N 1
ATOM 5637 C CA . PHE B 1 124 ? 3.318 -16.5 -15.352 1 97.38 124 PHE B CA 1
ATOM 5638 C C . PHE B 1 124 ? 2.854 -17.953 -15.438 1 97.38 124 PHE B C 1
ATOM 5640 O O . PHE B 1 124 ? 2.279 -18.359 -16.453 1 97.38 124 PHE B O 1
ATOM 5647 N N . TYR B 1 125 ? 3.164 -18.812 -14.461 1 97.75 125 TYR B N 1
ATOM 5648 C CA . TYR B 1 125 ? 2.914 -20.234 -14.594 1 97.75 125 TYR B CA 1
ATOM 5649 C C . TYR B 1 125 ? 1.431 -20.516 -14.812 1 97.75 125 TYR B C 1
ATOM 5651 O O . TYR B 1 125 ? 0.58 -19.938 -14.133 1 97.75 125 TYR B O 1
ATOM 5659 N N . TYR B 1 126 ? 1.15 -21.344 -15.75 1 97.94 126 TYR B N 1
ATOM 5660 C CA . TYR B 1 126 ? -0.211 -21.781 -16.031 1 97.94 126 TYR B CA 1
ATOM 5661 C C . TYR B 1 126 ? -0.373 -23.266 -15.789 1 97.94 126 TYR B C 1
ATOM 5663 O O . TYR B 1 126 ? 0.385 -24.078 -16.328 1 97.94 126 TYR B O 1
ATOM 5671 N N . GLY B 1 127 ? -1.311 -23.656 -15.062 1 97.88 127 GLY B N 1
ATOM 5672 C CA . GLY B 1 127 ? -1.727 -25.031 -14.82 1 97.88 127 GLY B CA 1
ATOM 5673 C C . GLY B 1 127 ? -3.207 -25.156 -14.516 1 97.88 127 GLY B C 1
ATOM 5674 O O . GLY B 1 127 ? -3.893 -24.156 -14.305 1 97.88 127 GLY B O 1
ATOM 5675 N N . ARG B 1 128 ? -3.693 -26.422 -14.547 1 98.44 128 ARG B N 1
ATOM 5676 C CA . ARG B 1 128 ? -5.125 -26.641 -14.375 1 98.44 128 ARG B CA 1
ATOM 5677 C C . ARG B 1 128 ? -5.402 -27.469 -13.125 1 98.44 128 ARG B C 1
ATOM 5679 O O . ARG B 1 128 ? -6.52 -27.469 -12.609 1 98.44 128 ARG B O 1
ATOM 5686 N N . GLY B 1 129 ? -4.406 -28.172 -12.625 1 97.94 129 GLY B N 1
ATOM 5687 C CA . GLY B 1 129 ? -4.598 -29.078 -11.492 1 97.94 129 GLY B CA 1
ATOM 5688 C C . GLY B 1 129 ? -5.133 -30.438 -11.898 1 97.94 129 GLY B C 1
ATOM 5689 O O . GLY B 1 129 ? -5.176 -30.766 -13.086 1 97.94 129 GLY B O 1
ATOM 5690 N N . THR B 1 130 ? -5.5 -31.203 -10.906 1 98.44 130 THR B N 1
ATOM 5691 C CA . THR B 1 130 ? -5.922 -32.594 -11.094 1 98.44 130 THR B CA 1
ATOM 5692 C C . THR B 1 130 ? -7.438 -32.656 -11.242 1 98.44 130 THR B C 1
ATOM 5694 O O . THR B 1 130 ? -8.18 -31.969 -10.555 1 98.44 130 THR B O 1
ATOM 5697 N N . SER B 1 131 ? -7.91 -33.594 -12.086 1 98.56 131 SER B N 1
ATOM 5698 C CA . SER B 1 131 ? -9.328 -33.75 -12.391 1 98.56 131 SER B CA 1
ATOM 5699 C C . SER B 1 131 ? -10.141 -34.062 -11.133 1 98.56 131 SER B C 1
ATOM 5701 O O . SER B 1 131 ? -11.25 -33.531 -10.977 1 98.56 131 SER B O 1
ATOM 5703 N N . THR B 1 132 ? -9.625 -34.781 -10.234 1 98.19 132 THR B N 1
ATOM 5704 C CA . THR B 1 132 ? -10.359 -35.219 -9.062 1 98.19 132 THR B CA 1
ATOM 5705 C C . THR B 1 132 ? -10.703 -34.062 -8.148 1 98.19 132 THR B C 1
ATOM 5707 O O . THR B 1 132 ? -11.672 -34.125 -7.383 1 98.19 132 THR B O 1
ATOM 5710 N N . VAL B 1 133 ? -9.93 -33 -8.211 1 98.56 133 VAL B N 1
ATOM 5711 C CA . VAL B 1 133 ? -10.234 -31.812 -7.414 1 98.56 133 VAL B CA 1
ATOM 5712 C C . VAL B 1 133 ? -11.555 -31.203 -7.875 1 98.56 133 VAL B C 1
ATOM 5714 O O . VAL B 1 133 ? -12.406 -30.859 -7.055 1 98.56 133 VAL B O 1
ATOM 5717 N N . TYR B 1 134 ? -11.742 -31.109 -9.141 1 98.75 134 TYR B N 1
ATOM 5718 C CA . TYR B 1 134 ? -12.977 -30.562 -9.688 1 98.75 134 TYR B CA 1
ATOM 5719 C C . TYR B 1 134 ? -14.141 -31.516 -9.492 1 98.75 134 TYR B C 1
ATOM 5721 O O . TYR B 1 134 ? -15.281 -31.094 -9.266 1 98.75 134 TYR B O 1
ATOM 5729 N N . ASP B 1 135 ? -13.844 -32.781 -9.602 1 98.69 135 ASP B N 1
ATOM 5730 C CA . ASP B 1 135 ? -14.867 -33.781 -9.258 1 98.69 135 ASP B CA 1
ATOM 5731 C C . ASP B 1 135 ? -15.312 -33.625 -7.809 1 98.69 135 ASP B C 1
ATOM 5733 O O . ASP B 1 135 ? -16.484 -33.812 -7.492 1 98.69 135 ASP B O 1
ATOM 5737 N N . LEU B 1 136 ? -14.398 -33.312 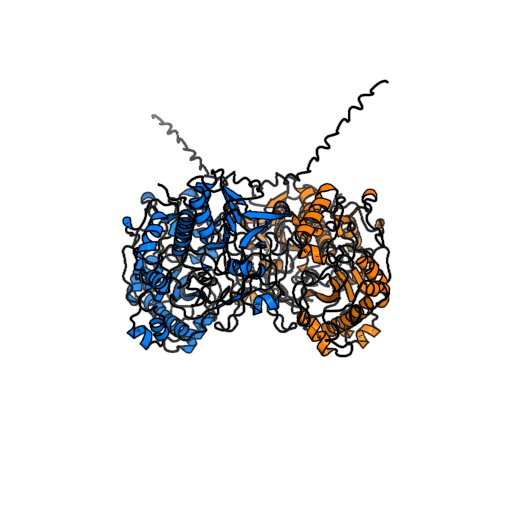-7 1 98.5 136 LEU B N 1
ATOM 5738 C CA . LEU B 1 136 ? -14.734 -33.062 -5.605 1 98.5 136 LEU B CA 1
ATOM 5739 C C . LEU B 1 136 ? -15.578 -31.781 -5.473 1 98.5 136 LEU B C 1
ATOM 5741 O O . LEU B 1 136 ? -16.438 -31.703 -4.598 1 98.5 136 LEU B O 1
ATOM 5745 N N . TRP B 1 137 ? -15.305 -30.719 -6.32 1 98.75 137 TRP B N 1
ATOM 5746 C CA . TRP B 1 137 ? -16.188 -29.562 -6.316 1 98.75 137 TRP B CA 1
ATOM 5747 C C . TRP B 1 137 ? -17.641 -29.969 -6.508 1 98.75 137 TRP B C 1
ATOM 5749 O O . TRP B 1 137 ? -18.516 -29.531 -5.762 1 98.75 137 TRP B O 1
ATOM 5759 N N . GLU B 1 138 ? -17.859 -30.828 -7.473 1 98.62 138 GLU B N 1
ATOM 5760 C CA . GLU B 1 138 ? -19.203 -31.297 -7.75 1 98.62 138 GLU B CA 1
ATOM 5761 C C . GLU B 1 138 ? -19.75 -32.125 -6.594 1 98.62 138 GLU B C 1
ATOM 5763 O O . GLU B 1 138 ? -20.891 -31.953 -6.172 1 98.62 138 GLU B O 1
ATOM 5768 N N . LYS B 1 139 ? -18.953 -33 -6.086 1 98 139 LYS B N 1
ATOM 5769 C CA . LYS B 1 139 ? -19.359 -33.906 -5 1 98 139 LYS B CA 1
ATOM 5770 C C . LYS B 1 139 ? -19.766 -33.094 -3.764 1 98 139 LYS B C 1
ATOM 5772 O O . LYS B 1 139 ? -20.625 -33.531 -2.992 1 98 139 LYS B O 1
ATOM 5777 N N . ARG B 1 140 ? -19.234 -31.953 -3.609 1 97.75 140 ARG B N 1
ATOM 5778 C CA . ARG B 1 140 ? -19.531 -31.109 -2.463 1 97.75 140 ARG B CA 1
ATOM 5779 C C . ARG B 1 140 ? -20.812 -30.297 -2.703 1 97.75 140 ARG B C 1
ATOM 5781 O O . ARG B 1 140 ? -21.078 -29.328 -1.984 1 97.75 140 ARG B O 1
ATOM 5788 N N . GLY B 1 141 ? -21.516 -30.578 -3.719 1 98.19 141 GLY B N 1
ATOM 5789 C CA . GLY B 1 141 ? -22.844 -30.031 -3.924 1 98.19 141 GLY B CA 1
ATOM 5790 C C . GLY B 1 141 ? -22.875 -28.938 -4.973 1 98.19 141 GLY B C 1
ATOM 5791 O O . GLY B 1 141 ? -23.734 -28.047 -4.93 1 98.19 141 GLY B O 1
ATOM 5792 N N . ASN B 1 142 ? -21.969 -29 -5.859 1 98.69 142 ASN B N 1
ATOM 5793 C CA . ASN B 1 142 ? -21.938 -28 -6.922 1 98.69 142 ASN B CA 1
ATOM 5794 C C . ASN B 1 142 ? -22.078 -28.641 -8.297 1 98.69 142 ASN B C 1
ATOM 5796 O O . ASN B 1 142 ? -21.109 -28.688 -9.07 1 98.69 142 ASN B O 1
ATOM 5800 N N . PRO B 1 143 ? -23.281 -29.031 -8.656 1 98.5 143 PRO B N 1
ATOM 5801 C CA . PRO B 1 143 ? -23.469 -29.656 -9.961 1 98.5 143 PRO B CA 1
ATOM 5802 C C . PRO B 1 143 ? -22.969 -28.797 -11.117 1 98.5 143 PRO B C 1
ATOM 5804 O O . PRO B 1 143 ? -23.125 -27.578 -11.094 1 98.5 143 PRO B O 1
ATOM 5807 N N . GLY B 1 144 ? -22.312 -29.453 -12.07 1 98.44 144 GLY B N 1
ATOM 5808 C CA . GLY B 1 144 ? -21.844 -28.766 -13.266 1 98.44 144 GLY B CA 1
ATOM 5809 C C . GLY B 1 144 ? -20.406 -28.312 -13.164 1 98.44 144 GLY B C 1
ATOM 5810 O O . GLY B 1 144 ? -19.859 -27.719 -14.102 1 98.44 144 GLY B O 1
ATOM 5811 N N . TRP B 1 145 ? -19.734 -28.656 -12.078 1 98.81 145 TRP B N 1
ATOM 5812 C CA . TRP B 1 145 ? -18.375 -28.141 -11.875 1 98.81 145 TRP B CA 1
ATOM 5813 C C . TRP B 1 145 ? -17.359 -29.281 -11.836 1 98.81 145 TRP B C 1
ATOM 5815 O O . TRP B 1 145 ? -16.234 -29.109 -11.391 1 98.81 145 TRP B O 1
ATOM 5825 N N . SER B 1 146 ? -17.734 -30.484 -12.305 1 98.69 146 SER B N 1
ATOM 5826 C CA . SER B 1 146 ? -16.797 -31.594 -12.422 1 98.69 146 SER B CA 1
ATOM 5827 C C . SER B 1 146 ? -15.766 -31.344 -13.508 1 98.69 146 SER B C 1
ATOM 5829 O O . SER B 1 146 ? -15.914 -30.422 -14.305 1 98.69 146 SER B O 1
ATOM 5831 N N . TRP B 1 147 ? -14.758 -32.156 -13.492 1 98.69 147 TRP B N 1
ATOM 5832 C CA . TRP B 1 147 ? -13.711 -32.031 -14.5 1 98.69 147 TRP B CA 1
ATOM 5833 C C . TRP B 1 147 ? -14.297 -32.094 -15.906 1 98.69 147 TRP B C 1
ATOM 5835 O O . TRP B 1 147 ? -13.961 -31.25 -16.75 1 98.69 147 TRP B O 1
ATOM 5845 N N . ASP B 1 148 ? -15.203 -32.969 -16.125 1 98.38 148 ASP B N 1
ATOM 5846 C CA . ASP B 1 148 ? -15.805 -33.156 -17.453 1 98.38 148 ASP B CA 1
ATOM 5847 C C . ASP B 1 148 ? -16.531 -31.875 -17.891 1 98.38 148 ASP B C 1
ATOM 5849 O O . ASP B 1 148 ? -16.562 -31.547 -19.078 1 98.38 148 ASP B O 1
ATOM 5853 N N . ASN B 1 149 ? -17.078 -31.234 -16.922 1 98.44 149 ASN B N 1
ATOM 5854 C CA . ASN B 1 149 ? -17.844 -30.031 -17.203 1 98.44 149 ASN B CA 1
ATOM 5855 C C . ASN B 1 149 ? -16.938 -28.828 -17.453 1 98.44 149 ASN B C 1
ATOM 5857 O O . ASN B 1 149 ? -17.266 -27.938 -18.234 1 98.44 149 ASN B O 1
ATOM 5861 N N . VAL B 1 150 ? -15.766 -28.766 -16.766 1 98.62 150 VAL B N 1
ATOM 5862 C CA . VAL B 1 150 ? -15.008 -27.516 -16.797 1 98.62 150 VAL B CA 1
ATOM 5863 C C . VAL B 1 150 ? -13.836 -27.656 -17.766 1 98.62 150 VAL B C 1
ATOM 5865 O O . VAL B 1 150 ? -13.305 -26.656 -18.25 1 98.62 150 VAL B O 1
ATOM 5868 N N . TYR B 1 151 ? -13.375 -28.875 -18.125 1 98.56 151 TYR B N 1
ATOM 5869 C CA . TYR B 1 151 ? -12.227 -29.078 -19 1 98.56 151 TYR B CA 1
ATOM 5870 C C . TYR B 1 151 ? -12.422 -28.391 -20.344 1 98.56 151 TYR B C 1
ATOM 5872 O O . TYR B 1 151 ? -11.508 -27.719 -20.844 1 98.56 151 TYR B O 1
ATOM 5880 N N . PRO B 1 152 ? -13.633 -28.484 -20.984 1 98.44 152 PRO B N 1
ATOM 5881 C CA . PRO B 1 152 ? -13.82 -27.797 -22.266 1 98.44 152 PRO B CA 1
ATOM 5882 C C . PRO B 1 152 ? -13.625 -26.281 -22.141 1 98.44 152 PRO B C 1
ATOM 5884 O O . PRO B 1 152 ? -13.203 -25.641 -23.094 1 98.44 152 PRO B O 1
ATOM 5887 N N . LEU B 1 153 ? -13.914 -25.734 -20.984 1 98.56 153 LEU B N 1
ATOM 5888 C CA . LEU B 1 153 ? -13.75 -24.297 -20.781 1 98.56 153 LEU B CA 1
ATOM 5889 C C . LEU B 1 153 ? -12.281 -23.922 -20.656 1 98.56 153 LEU B C 1
ATOM 5891 O O . LEU B 1 153 ? -11.867 -22.844 -21.094 1 98.56 153 LEU B O 1
ATOM 5895 N N . PHE B 1 154 ? -11.5 -24.828 -20.031 1 98.56 154 PHE B N 1
ATOM 5896 C CA . PHE B 1 154 ? -10.055 -24.656 -20.031 1 98.56 154 PHE B CA 1
ATOM 5897 C C . PHE B 1 154 ? -9.508 -24.594 -21.453 1 98.56 154 PHE B C 1
ATOM 5899 O O . PHE B 1 154 ? -8.68 -23.734 -21.766 1 98.56 154 PHE B O 1
ATOM 5906 N N . VAL B 1 155 ? -9.977 -25.484 -22.234 1 98.5 155 VAL B N 1
ATOM 5907 C CA . VAL B 1 155 ? -9.5 -25.594 -23.609 1 98.5 155 VAL B CA 1
ATOM 5908 C C . VAL B 1 155 ? -9.961 -24.391 -24.406 1 98.5 155 VAL B C 1
ATOM 5910 O O . VAL B 1 155 ? -9.164 -23.75 -25.109 1 98.5 155 VAL B O 1
ATOM 5913 N N . LYS B 1 156 ? -11.172 -23.969 -24.281 1 97 156 LYS B N 1
ATOM 5914 C CA . LYS B 1 156 ? -11.797 -22.875 -25 1 97 156 LYS B CA 1
ATOM 5915 C C . LYS B 1 156 ? -11.031 -21.562 -24.781 1 97 156 LYS B C 1
ATOM 5917 O O . LYS B 1 156 ? -10.883 -20.766 -25.703 1 97 156 LYS B O 1
ATOM 5922 N N . GLY B 1 157 ? -10.555 -21.406 -23.641 1 97.62 157 GLY B N 1
ATOM 5923 C CA . GLY B 1 157 ? -9.992 -20.125 -23.25 1 97.62 157 GLY B CA 1
ATOM 5924 C C . GLY B 1 157 ? -8.531 -19.969 -23.641 1 97.62 157 GLY B C 1
ATOM 5925 O O . GLY B 1 157 ? -7.969 -18.875 -23.578 1 97.62 157 GLY B O 1
ATOM 5926 N N . THR B 1 158 ? -7.922 -21.031 -24.203 1 98.25 158 THR B N 1
ATOM 5927 C CA . THR B 1 158 ? -6.469 -20.969 -24.359 1 98.25 158 THR B CA 1
ATOM 5928 C C . THR B 1 158 ? -6.059 -21.281 -25.797 1 98.25 158 THR B C 1
ATOM 5930 O O . THR B 1 158 ? -6.797 -21.938 -26.531 1 98.25 158 THR B O 1
ATOM 5933 N N . HIS B 1 159 ? -5 -20.828 -26.188 1 96.88 159 HIS B N 1
ATOM 5934 C CA . HIS B 1 159 ? -4.266 -21.328 -27.344 1 96.88 159 HIS B CA 1
ATOM 5935 C C . HIS B 1 159 ? -2.768 -21.391 -27.062 1 96.88 159 HIS B C 1
ATOM 5937 O O . HIS B 1 159 ? -2.258 -20.656 -26.219 1 96.88 159 HIS B O 1
ATOM 5943 N N . PHE B 1 160 ? -2.086 -22.312 -27.672 1 98.06 160 PHE B N 1
ATOM 5944 C CA . PHE B 1 160 ? -0.679 -22.562 -27.391 1 98.06 160 PHE B CA 1
ATOM 5945 C C . PHE B 1 160 ? 0.207 -22.031 -28.5 1 98.06 160 PHE B C 1
ATOM 5947 O O . PHE B 1 160 ? -0.038 -22.312 -29.688 1 98.06 160 PHE B O 1
ATOM 5954 N N . ASN B 1 161 ? 1.217 -21.234 -28.156 1 98 161 ASN B N 1
ATOM 5955 C CA . ASN B 1 161 ? 2.246 -20.75 -29.062 1 98 161 ASN B CA 1
ATOM 5956 C C . ASN B 1 161 ? 3.506 -21.609 -29 1 98 161 ASN B C 1
ATOM 5958 O O . ASN B 1 161 ? 4.285 -21.5 -28.047 1 98 161 ASN B O 1
ATOM 5962 N N . PRO B 1 162 ? 3.77 -22.312 -30.016 1 96.06 162 PRO B N 1
ATOM 5963 C CA . PRO B 1 162 ? 5 -23.109 -30 1 96.06 162 PRO B CA 1
ATOM 5964 C C . PRO B 1 162 ? 6.262 -22.25 -30 1 96.06 162 PRO B C 1
ATOM 5966 O O . PRO B 1 162 ? 6.234 -21.109 -30.453 1 96.06 162 PRO B O 1
ATOM 5969 N N . GLN B 1 163 ? 7.312 -22.859 -29.438 1 95.88 163 GLN B N 1
ATOM 5970 C CA . GLN B 1 163 ? 8.586 -22.141 -29.391 1 95.88 163 GLN B CA 1
ATOM 5971 C C . GLN B 1 163 ? 9.086 -21.797 -30.781 1 95.88 163 GLN B C 1
ATOM 5973 O O . GLN B 1 163 ? 8.992 -22.609 -31.703 1 95.88 163 GLN B O 1
ATOM 5978 N N . ASN B 1 164 ? 9.578 -20.578 -30.953 1 95 164 ASN B N 1
ATOM 5979 C CA . ASN B 1 164 ? 10.25 -20.156 -32.188 1 95 164 ASN B CA 1
ATOM 5980 C C . ASN B 1 164 ? 11.656 -20.75 -32.25 1 95 164 ASN B C 1
ATOM 5982 O O . ASN B 1 164 ? 12.594 -20.203 -31.672 1 95 164 ASN B O 1
ATOM 5986 N N . GLU B 1 165 ? 11.891 -21.625 -33.094 1 94 165 GLU B N 1
ATOM 5987 C CA . GLU B 1 165 ? 13.148 -22.359 -33.188 1 94 165 GLU B CA 1
ATOM 5988 C C . GLU B 1 165 ? 14.281 -21.453 -33.688 1 94 165 GLU B C 1
ATOM 5990 O O . GLU B 1 165 ? 15.453 -21.703 -33.375 1 94 165 GLU B O 1
ATOM 5995 N N . SER B 1 166 ? 13.969 -20.453 -34.375 1 94.31 166 SER B N 1
ATOM 5996 C CA . SER B 1 166 ? 14.984 -19.562 -34.906 1 94.31 166 SER B CA 1
ATOM 5997 C C . SER B 1 166 ? 15.695 -18.781 -33.812 1 94.31 166 SER B C 1
ATOM 5999 O O . SER B 1 166 ? 16.766 -18.219 -34.031 1 94.31 166 SER B O 1
ATOM 6001 N N . LYS B 1 167 ? 15.109 -18.781 -32.656 1 95.31 167 LYS B N 1
ATOM 6002 C CA . LYS B 1 167 ? 15.695 -18.031 -31.547 1 95.31 167 LYS B CA 1
ATOM 6003 C C . LYS B 1 167 ? 16.781 -18.844 -30.844 1 95.31 167 LYS B C 1
ATOM 6005 O O . LYS B 1 167 ? 17.562 -18.297 -30.078 1 95.31 167 LYS B O 1
ATOM 6010 N N . GLY B 1 168 ? 16.859 -20.125 -31.047 1 95.75 168 GLY B N 1
ATOM 6011 C CA . GLY B 1 168 ? 17.938 -20.969 -30.547 1 95.75 168 GLY B CA 1
ATOM 6012 C C . GLY B 1 168 ? 17.797 -21.312 -29.078 1 95.75 168 GLY B C 1
ATOM 6013 O O . GLY B 1 168 ? 18.781 -21.625 -28.406 1 95.75 168 GLY B O 1
ATOM 6014 N N . PHE B 1 169 ? 16.578 -21.203 -28.531 1 96.81 169 PHE B N 1
ATOM 6015 C CA . PHE B 1 169 ? 16.344 -21.547 -27.125 1 96.81 169 PHE B CA 1
ATOM 6016 C C . PHE B 1 169 ? 16.406 -23.047 -26.906 1 96.81 169 PHE B C 1
ATOM 6018 O O . PHE B 1 169 ? 16.047 -23.828 -27.797 1 96.81 169 PHE B O 1
ATOM 6025 N N . ASP B 1 170 ? 16.875 -23.453 -25.703 1 96.94 170 ASP B N 1
ATOM 6026 C CA . ASP B 1 170 ? 16.812 -24.859 -25.312 1 96.94 170 ASP B CA 1
ATOM 6027 C C . ASP B 1 170 ? 15.375 -25.359 -25.281 1 96.94 170 ASP B C 1
ATOM 6029 O O . ASP B 1 170 ? 14.477 -24.656 -24.812 1 96.94 170 ASP B O 1
ATOM 6033 N N . SER B 1 171 ? 15.133 -26.547 -25.766 1 96.75 171 SER B N 1
ATOM 6034 C CA . SER B 1 171 ? 13.773 -27.062 -25.875 1 96.75 171 SER B CA 1
ATOM 6035 C C . SER B 1 171 ? 13.562 -28.266 -24.953 1 96.75 171 SER B C 1
ATOM 6037 O O . SER B 1 171 ? 12.547 -28.953 -25.047 1 96.75 171 SER B O 1
ATOM 6039 N N . THR B 1 172 ? 14.508 -28.5 -24.078 1 97.31 172 THR B N 1
ATOM 6040 C CA . THR B 1 172 ? 14.414 -29.656 -23.188 1 97.31 172 THR B CA 1
ATOM 6041 C C . THR B 1 172 ? 13.117 -29.625 -22.391 1 97.31 172 THR B C 1
ATOM 6043 O O . THR B 1 172 ? 12.844 -28.656 -21.688 1 97.31 172 THR B O 1
ATOM 6046 N N . TYR B 1 173 ? 12.297 -30.75 -22.5 1 97.62 173 TYR B N 1
ATOM 6047 C CA . TYR B 1 173 ? 11.062 -31.031 -21.781 1 97.62 173 TYR B CA 1
ATOM 6048 C C . TYR B 1 173 ? 10.016 -29.953 -22.031 1 97.62 173 TYR B C 1
ATOM 6050 O O . TYR B 1 173 ? 9.172 -29.672 -21.172 1 97.62 173 TYR B O 1
ATOM 6058 N N . LYS B 1 174 ? 10.117 -29.172 -23.156 1 97.56 174 LYS B N 1
ATOM 6059 C CA . LYS B 1 174 ? 9.078 -28.25 -23.625 1 97.56 174 LYS B CA 1
ATOM 6060 C C . LYS B 1 174 ? 8.07 -28.984 -24.516 1 97.56 174 LYS B C 1
ATOM 6062 O O . LYS B 1 174 ? 7.914 -28.641 -25.688 1 97.56 174 LYS B O 1
ATOM 6067 N N . THR B 1 175 ? 7.422 -29.969 -23.938 1 97.12 175 THR B N 1
ATOM 6068 C CA . THR B 1 175 ? 6.441 -30.781 -24.656 1 97.12 175 THR B CA 1
ATOM 6069 C C . THR B 1 175 ? 5.023 -30.406 -24.234 1 97.12 175 THR B C 1
ATOM 6071 O O . THR B 1 175 ? 4.816 -29.875 -23.141 1 97.12 175 THR B O 1
ATOM 6074 N N . TYR B 1 176 ? 4.09 -30.578 -25.094 1 96.25 176 TYR B N 1
ATOM 6075 C CA . TYR B 1 176 ? 2.689 -30.344 -24.75 1 96.25 176 TYR B CA 1
ATOM 6076 C C . TYR B 1 176 ? 1.776 -31.172 -25.656 1 96.25 176 TYR B C 1
ATOM 6078 O O . TYR B 1 176 ? 2.16 -31.531 -26.781 1 96.25 176 TYR B O 1
ATOM 6086 N N . ASN B 1 177 ? 0.632 -31.469 -25.156 1 97 177 ASN B N 1
ATOM 6087 C CA . ASN B 1 177 ? -0.45 -32.062 -25.938 1 97 177 ASN B CA 1
ATOM 6088 C C . ASN B 1 177 ? -1.295 -30.984 -26.625 1 97 177 ASN B C 1
ATOM 6090 O O . ASN B 1 177 ? -2.08 -30.297 -25.969 1 97 177 ASN B O 1
ATOM 6094 N N . SER B 1 178 ? -1.24 -30.922 -27.859 1 95.75 178 SER B N 1
ATOM 6095 C CA . SER B 1 178 ? -1.879 -29.844 -28.609 1 95.75 178 SER B CA 1
ATOM 6096 C C . SER B 1 178 ? -3.393 -29.875 -28.438 1 95.75 178 SER B C 1
ATOM 6098 O O . SER B 1 178 ? -4.055 -28.844 -28.531 1 95.75 178 SER B O 1
ATOM 6100 N N . THR B 1 179 ? -3.965 -30.984 -28.188 1 96.25 179 THR B N 1
ATOM 6101 C CA . THR B 1 179 ? -5.414 -31.109 -28.062 1 96.25 179 THR B CA 1
ATOM 6102 C C . THR B 1 179 ? -5.895 -30.531 -26.734 1 96.25 179 THR B C 1
ATOM 6104 O O . THR B 1 179 ? -7.094 -30.328 -26.547 1 96.25 179 THR B O 1
ATOM 6107 N N . ALA B 1 180 ? -4.984 -30.25 -25.859 1 97.5 180 ALA B N 1
ATOM 6108 C CA . ALA B 1 180 ? -5.34 -29.703 -24.562 1 97.5 180 ALA B CA 1
ATOM 6109 C C . ALA B 1 180 ? -5.574 -28.203 -24.641 1 97.5 180 ALA B C 1
ATOM 6111 O O . ALA B 1 180 ? -5.996 -27.578 -23.672 1 97.5 180 ALA B O 1
ATOM 6112 N N . TYR B 1 181 ? -5.355 -27.641 -25.75 1 97.88 181 TYR B N 1
ATOM 6113 C CA . TYR B 1 181 ? -5.492 -26.203 -25.969 1 97.88 181 TYR B CA 1
ATOM 6114 C C . TYR B 1 181 ? -6.316 -25.906 -27.203 1 97.88 181 TYR B C 1
ATOM 6116 O O . TYR B 1 181 ? -6.34 -26.703 -28.156 1 97.88 181 TYR B O 1
ATOM 6124 N N . GLY B 1 182 ? -7.008 -24.797 -27.188 1 97.81 182 GLY B N 1
ATOM 6125 C CA . GLY B 1 182 ? -7.852 -24.391 -28.297 1 97.81 182 GLY B CA 1
ATOM 6126 C C . GLY B 1 182 ? -7.344 -23.156 -29.016 1 97.81 182 GLY B C 1
ATOM 6127 O O . GLY B 1 182 ? -6.156 -23.062 -29.344 1 97.81 182 GLY B O 1
ATOM 6128 N N . ASN B 1 183 ? -8.227 -22.281 -29.438 1 97.19 183 ASN B N 1
ATOM 6129 C CA . ASN B 1 183 ? -7.91 -21.016 -30.094 1 97.19 183 ASN B CA 1
ATOM 6130 C C . ASN B 1 183 ? -8.461 -19.828 -29.312 1 97.19 183 ASN B C 1
ATOM 6132 O O . ASN B 1 183 ? -8.977 -18.875 -29.906 1 97.19 183 ASN B O 1
ATOM 6136 N N . GLY B 1 184 ? -8.406 -19.953 -28.062 1 97.81 184 GLY B N 1
ATOM 6137 C CA . GLY B 1 184 ? -8.961 -18.938 -27.172 1 97.81 184 GLY B CA 1
ATOM 6138 C C . GLY B 1 184 ? -8.039 -17.75 -26.984 1 97.81 184 GLY B C 1
ATOM 6139 O O . GLY B 1 184 ? -6.941 -17.703 -27.547 1 97.81 184 GLY B O 1
ATOM 6140 N N . PRO B 1 185 ? -8.492 -16.75 -26.156 1 97.94 185 PRO B N 1
ATOM 6141 C CA . PRO B 1 185 ? -7.797 -15.461 -26.016 1 97.94 185 PRO B CA 1
ATOM 6142 C C . PRO B 1 185 ? -6.543 -15.562 -25.156 1 97.94 185 PRO B C 1
ATOM 6144 O O . PRO B 1 185 ? -5.617 -14.758 -25.312 1 97.94 185 PRO B O 1
ATOM 6147 N N . LEU B 1 186 ? -6.484 -16.438 -24.219 1 98.69 186 LEU B N 1
ATOM 6148 C CA . LEU B 1 186 ? -5.32 -16.562 -23.344 1 98.69 186 LEU B CA 1
ATOM 6149 C C . LEU B 1 186 ? -4.195 -17.328 -24.062 1 98.69 186 LEU B C 1
ATOM 6151 O O . LEU B 1 186 ? -4.379 -18.469 -24.484 1 98.69 186 LEU B O 1
ATOM 6155 N N . GLU B 1 187 ? -3.053 -16.719 -24.172 1 98.69 187 GLU B N 1
ATOM 6156 C CA . GLU B 1 187 ? -1.934 -17.312 -24.891 1 98.69 187 GLU B CA 1
ATOM 6157 C C . GLU B 1 187 ? -0.971 -18.016 -23.938 1 98.69 187 GLU B C 1
ATOM 6159 O O . GLU B 1 187 ? -0.664 -17.484 -22.859 1 98.69 187 GLU B O 1
ATOM 6164 N N . ILE B 1 188 ? -0.616 -19.188 -24.344 1 98.44 188 ILE B N 1
ATOM 6165 C CA . ILE B 1 188 ? 0.288 -20.016 -23.547 1 98.44 188 ILE B CA 1
ATOM 6166 C C . ILE B 1 188 ? 1.555 -20.312 -24.359 1 98.44 188 ILE B C 1
ATOM 6168 O O . ILE B 1 188 ? 1.491 -20.547 -25.562 1 98.44 188 ILE B O 1
ATOM 6172 N N . ALA B 1 189 ? 2.674 -20.266 -23.703 1 98.06 189 ALA B N 1
ATOM 6173 C CA . ALA B 1 189 ? 3.961 -20.625 -24.297 1 98.06 189 ALA B CA 1
ATOM 6174 C C . ALA B 1 189 ? 4.953 -21.047 -23.219 1 98.06 189 ALA B C 1
ATOM 6176 O O . ALA B 1 189 ? 4.59 -21.188 -22.047 1 98.06 189 ALA B O 1
ATOM 6177 N N . TYR B 1 190 ? 6.129 -21.422 -23.672 1 97.5 190 TYR B N 1
ATOM 6178 C CA . TYR B 1 190 ? 7.238 -21.672 -22.75 1 97.5 190 TYR B CA 1
ATOM 6179 C C . TYR B 1 190 ? 8.156 -20.469 -22.672 1 97.5 190 TYR B C 1
ATOM 6181 O O . TYR B 1 190 ? 8.172 -19.625 -23.562 1 97.5 190 TYR B O 1
ATOM 6189 N N . GLN B 1 191 ? 8.891 -20.422 -21.562 1 97.19 191 GLN B N 1
ATOM 6190 C CA . GLN B 1 191 ? 9.953 -19.438 -21.469 1 97.19 191 GLN B CA 1
ATOM 6191 C C . GLN B 1 191 ? 10.961 -19.594 -22.594 1 97.19 191 GLN B C 1
ATOM 6193 O O . GLN B 1 191 ? 11.023 -20.641 -23.234 1 97.19 191 GLN B O 1
ATOM 6198 N N . GLY B 1 192 ? 11.773 -18.531 -22.812 1 97.31 192 GLY B N 1
ATOM 6199 C CA . GLY B 1 192 ? 12.836 -18.625 -23.797 1 97.31 192 GLY B CA 1
ATOM 6200 C C . GLY B 1 192 ? 14.102 -19.266 -23.266 1 97.31 192 GLY B C 1
ATOM 6201 O O . GLY B 1 192 ? 14.289 -20.469 -23.391 1 97.31 192 GLY B O 1
ATOM 6202 N N . TYR B 1 193 ? 14.805 -18.484 -22.547 1 96.56 193 TYR B N 1
ATOM 6203 C CA . TYR B 1 193 ? 16.078 -18.891 -21.969 1 96.56 193 TYR B CA 1
ATOM 6204 C C . TYR B 1 193 ? 15.867 -19.938 -20.875 1 96.56 193 TYR B C 1
ATOM 6206 O O . TYR B 1 193 ? 14.938 -19.828 -20.078 1 96.56 193 TYR B O 1
ATOM 6214 N N . VAL B 1 194 ? 16.703 -21.016 -20.891 1 96.31 194 VAL B N 1
ATOM 6215 C CA . VAL B 1 194 ? 16.672 -22.047 -19.859 1 96.31 194 VAL B CA 1
ATOM 6216 C C . VAL B 1 194 ? 18.078 -22.219 -19.281 1 96.31 194 VAL B C 1
ATOM 6218 O O . VAL B 1 194 ? 18.984 -22.703 -19.969 1 96.31 194 VAL B O 1
ATOM 6221 N N . PRO B 1 195 ? 18.219 -21.891 -18 1 95.62 195 PRO B N 1
ATOM 6222 C CA . PRO B 1 195 ? 19.516 -22.188 -17.406 1 95.62 195 PRO B CA 1
ATOM 6223 C C . PRO B 1 195 ? 19.797 -23.688 -17.281 1 95.62 195 PRO B C 1
ATOM 6225 O O . PRO B 1 195 ? 18.859 -24.469 -17.078 1 95.62 195 PRO B O 1
ATOM 6228 N N . GLU B 1 196 ? 21.047 -24.094 -17.297 1 97 196 GLU B N 1
ATOM 6229 C CA . GLU B 1 196 ? 21.438 -25.5 -17.234 1 97 196 GLU B CA 1
ATOM 6230 C C . GLU B 1 196 ? 20.969 -26.141 -15.93 1 97 196 GLU B C 1
ATOM 6232 O O . GLU B 1 196 ? 20.609 -27.312 -15.898 1 97 196 GLU B O 1
ATOM 6237 N N . THR B 1 197 ? 20.969 -25.344 -14.898 1 97.81 197 THR B N 1
ATOM 6238 C CA . THR B 1 197 ? 20.578 -25.859 -13.586 1 97.81 197 THR B CA 1
ATOM 6239 C C . THR B 1 197 ? 19.078 -26.141 -13.555 1 97.81 197 THR B C 1
ATOM 6241 O O . THR B 1 197 ? 18.625 -26.984 -12.773 1 97.81 197 THR B O 1
ATOM 6244 N N . GLY B 1 198 ? 18.328 -25.484 -14.406 1 97.19 198 GLY B N 1
ATOM 6245 C CA . GLY B 1 198 ? 16.906 -25.812 -14.516 1 97.19 198 GLY B CA 1
ATOM 6246 C C . GLY B 1 198 ? 16.672 -27.203 -15.078 1 97.19 198 GLY B C 1
ATOM 6247 O O . GLY B 1 198 ? 15.812 -27.938 -14.578 1 97.19 198 GLY B O 1
ATOM 6248 N N . ILE B 1 199 ? 17.406 -27.547 -16.062 1 97.81 199 ILE B N 1
ATOM 6249 C CA . ILE B 1 199 ? 17.328 -28.891 -16.641 1 97.81 199 ILE B CA 1
ATOM 6250 C C . ILE B 1 199 ? 17.797 -29.922 -15.633 1 97.81 199 ILE B C 1
ATOM 6252 O O . ILE B 1 199 ? 17.172 -30.969 -15.469 1 97.81 199 ILE B O 1
ATOM 6256 N N . ALA B 1 200 ? 18.859 -29.562 -14.938 1 98.31 200 ALA B N 1
ATOM 6257 C CA . ALA B 1 200 ? 19.406 -30.453 -13.914 1 98.31 200 ALA B CA 1
ATOM 6258 C C . ALA B 1 200 ? 18.391 -30.719 -12.812 1 98.31 200 ALA B C 1
ATOM 6260 O O . ALA B 1 200 ? 18.266 -31.828 -12.312 1 98.31 200 ALA B O 1
ATOM 6261 N N . PHE B 1 201 ? 17.734 -29.734 -12.406 1 98.38 201 PHE B N 1
ATOM 6262 C CA . PHE B 1 201 ? 16.672 -29.844 -11.406 1 98.38 201 PHE B CA 1
ATOM 6263 C C . PHE B 1 201 ? 15.609 -30.828 -11.852 1 98.38 201 PHE B C 1
ATOM 6265 O O . PHE B 1 201 ? 15.211 -31.703 -11.086 1 98.38 201 PHE B O 1
ATOM 6272 N N . MET B 1 202 ? 15.102 -30.625 -13.086 1 98.5 202 MET B N 1
ATOM 6273 C CA . MET B 1 202 ? 14.062 -31.516 -13.594 1 98.5 202 MET B CA 1
ATOM 6274 C C . MET B 1 202 ? 14.531 -32.969 -13.57 1 98.5 202 MET B C 1
ATOM 6276 O O . MET B 1 202 ? 13.797 -33.875 -13.148 1 98.5 202 MET B O 1
ATOM 6280 N N . ASN B 1 203 ? 15.742 -33.188 -13.938 1 98.44 203 ASN B N 1
ATOM 6281 C CA . ASN B 1 203 ? 16.312 -34.531 -13.891 1 98.44 203 ASN B CA 1
ATOM 6282 C C . ASN B 1 203 ? 16.422 -35.062 -12.453 1 98.44 203 ASN B C 1
ATOM 6284 O O . ASN B 1 203 ? 16.203 -36.219 -12.195 1 98.44 203 ASN B O 1
ATOM 6288 N N . ALA B 1 204 ? 16.719 -34.156 -11.586 1 98.62 204 ALA B N 1
ATOM 6289 C CA . ALA B 1 204 ? 16.953 -34.531 -10.188 1 98.62 204 ALA B CA 1
ATOM 6290 C C . ALA B 1 204 ? 15.641 -34.875 -9.484 1 98.62 204 ALA B C 1
ATOM 6292 O O . ALA B 1 204 ? 15.641 -35.5 -8.43 1 98.62 204 ALA B O 1
ATOM 6293 N N . CYS B 1 205 ? 14.523 -34.5 -10.031 1 98.12 205 CYS B N 1
ATOM 6294 C CA . CYS B 1 205 ? 13.227 -34.75 -9.422 1 98.12 205 CYS B CA 1
ATOM 6295 C C . CYS B 1 205 ? 12.922 -36.25 -9.391 1 98.12 205 CYS B C 1
ATOM 6297 O O . CYS B 1 205 ? 12.023 -36.688 -8.672 1 98.12 205 CYS B O 1
ATOM 6299 N N . GLU B 1 206 ? 13.719 -37.031 -10.102 1 95.81 206 GLU B N 1
ATOM 6300 C CA . GLU B 1 206 ? 13.664 -38.469 -9.969 1 95.81 206 GLU B CA 1
ATOM 6301 C C . GLU B 1 206 ? 13.82 -38.906 -8.508 1 95.81 206 GLU B C 1
ATOM 6303 O O . GLU B 1 206 ? 13.203 -39.875 -8.07 1 95.81 206 GLU B O 1
ATOM 6308 N N . ALA B 1 207 ? 14.586 -38.156 -7.789 1 95.12 207 ALA B N 1
ATOM 6309 C CA . ALA B 1 207 ? 14.836 -38.438 -6.379 1 95.12 207 ALA B CA 1
ATOM 6310 C C . ALA B 1 207 ? 13.539 -38.406 -5.574 1 95.12 207 ALA B C 1
ATOM 6312 O O . ALA B 1 207 ? 13.453 -39 -4.492 1 95.12 207 ALA B O 1
ATOM 6313 N N . ALA B 1 208 ? 12.539 -37.719 -6 1 94.31 208 ALA B N 1
ATOM 6314 C CA . ALA B 1 208 ? 11.234 -37.625 -5.355 1 94.31 208 ALA B CA 1
ATOM 6315 C C . ALA B 1 208 ? 10.203 -38.469 -6.098 1 94.31 208 ALA B C 1
ATOM 6317 O O . ALA B 1 208 ? 9 -38.344 -5.867 1 94.31 208 ALA B O 1
ATOM 6318 N N . ASN B 1 209 ? 10.625 -39.219 -6.988 1 95 209 ASN B N 1
ATOM 6319 C CA . ASN B 1 209 ? 9.773 -40.125 -7.777 1 95 209 ASN B CA 1
ATOM 6320 C C . ASN B 1 209 ? 8.781 -39.344 -8.633 1 95 209 ASN B C 1
ATOM 6322 O O . ASN B 1 209 ? 7.609 -39.688 -8.727 1 95 209 ASN B O 1
ATOM 6326 N N . ILE B 1 210 ? 9.133 -38.25 -9.094 1 97.06 210 ILE B N 1
ATOM 6327 C CA . ILE B 1 210 ? 8.312 -37.438 -9.992 1 97.06 210 ILE B CA 1
ATOM 6328 C C . ILE B 1 210 ? 8.711 -37.719 -11.438 1 97.06 210 ILE B C 1
ATOM 6330 O O . ILE B 1 210 ? 9.844 -37.438 -11.844 1 97.06 210 ILE B O 1
ATOM 6334 N N . PRO B 1 211 ? 7.848 -38.219 -12.203 1 96.12 211 PRO B N 1
ATOM 6335 C CA . PRO B 1 211 ? 8.203 -38.531 -13.586 1 96.12 211 PRO B CA 1
ATOM 6336 C C . PRO B 1 211 ? 8.188 -37.344 -14.516 1 96.12 211 PRO B C 1
ATOM 6338 O O . PRO B 1 211 ? 7.41 -36.406 -14.305 1 96.12 211 PRO B O 1
ATOM 6341 N N . ILE B 1 212 ? 9.047 -37.344 -15.531 1 97.12 212 ILE B N 1
ATOM 6342 C CA . ILE B 1 212 ? 8.938 -36.406 -16.625 1 97.12 212 ILE B CA 1
ATOM 6343 C C . ILE B 1 212 ? 7.684 -36.688 -17.453 1 97.12 212 ILE B C 1
ATOM 6345 O O . ILE B 1 212 ? 7.418 -37.844 -17.797 1 97.12 212 ILE B O 1
ATOM 6349 N N . VAL B 1 213 ? 6.898 -35.688 -17.75 1 97.19 213 VAL B N 1
ATOM 6350 C CA . VAL B 1 213 ? 5.629 -35.906 -18.438 1 97.19 213 VAL B CA 1
ATOM 6351 C C . VAL B 1 213 ? 5.551 -35.031 -19.672 1 97.19 213 VAL B C 1
ATOM 6353 O O . VAL B 1 213 ? 6.293 -34.031 -19.797 1 97.19 213 VAL B O 1
ATOM 6356 N N . GLU B 1 214 ? 4.648 -35.344 -20.562 1 96.25 214 GLU B N 1
ATOM 6357 C CA . GLU B 1 214 ? 4.43 -34.562 -21.781 1 96.25 214 GLU B CA 1
ATOM 6358 C C . GLU B 1 214 ? 3.68 -33.281 -21.484 1 96.25 214 GLU B C 1
ATOM 6360 O O . GLU B 1 214 ? 4.004 -32.219 -22.031 1 96.25 214 GLU B O 1
ATOM 6365 N N . ASP B 1 215 ? 2.576 -33.438 -20.766 1 95.81 215 ASP B N 1
ATOM 6366 C CA . ASP B 1 215 ? 1.689 -32.344 -20.422 1 95.81 215 ASP B CA 1
ATOM 6367 C C . ASP B 1 215 ? 1.006 -32.562 -19.078 1 95.81 215 ASP B C 1
ATOM 6369 O O . ASP B 1 215 ? 0.537 -33.688 -18.797 1 95.81 215 ASP B O 1
ATOM 6373 N N . TYR B 1 216 ? 0.951 -31.547 -18.203 1 92.12 216 TYR B N 1
ATOM 6374 C CA . TYR B 1 216 ? 0.296 -31.734 -16.922 1 92.12 216 TYR B CA 1
ATOM 6375 C C . TYR B 1 216 ? -1.091 -31.094 -16.906 1 92.12 216 TYR B C 1
ATOM 6377 O O . TYR B 1 216 ? -1.771 -31.078 -15.883 1 92.12 216 TYR B O 1
ATOM 6385 N N . ASN B 1 217 ? -1.597 -30.609 -18.047 1 96.75 217 ASN B N 1
ATOM 6386 C CA . ASN B 1 217 ? -2.846 -29.859 -18.078 1 96.75 217 ASN B CA 1
ATOM 6387 C C . ASN B 1 217 ? -3.99 -30.688 -18.641 1 96.75 217 ASN B C 1
ATOM 6389 O O . ASN B 1 217 ? -4.961 -30.141 -19.172 1 96.75 217 ASN B O 1
ATOM 6393 N N . THR B 1 218 ? -3.875 -32 -18.562 1 96.5 218 THR B N 1
ATOM 6394 C CA . THR B 1 218 ? -4.887 -32.906 -19.125 1 96.5 218 THR B CA 1
ATOM 6395 C C . THR B 1 218 ? -5.617 -33.656 -18.016 1 96.5 218 THR B C 1
ATOM 6397 O O . THR B 1 218 ? -6.172 -34.719 -18.25 1 96.5 218 THR B O 1
ATOM 6400 N N . GLY B 1 219 ? -5.5 -33.188 -16.828 1 97 219 GLY B N 1
ATOM 6401 C CA . GLY B 1 219 ? -6.301 -33.75 -15.75 1 97 219 GLY B CA 1
ATOM 6402 C C . GLY B 1 219 ? -5.473 -34.438 -14.68 1 97 219 GLY B C 1
ATOM 6403 O O . GLY B 1 219 ? -6 -34.844 -13.648 1 97 219 GLY B O 1
ATOM 6404 N N . ASN B 1 220 ? -4.219 -34.562 -14.906 1 96.19 220 ASN B N 1
ATOM 6405 C CA . ASN B 1 220 ? -3.256 -35.031 -13.922 1 96.19 220 ASN B CA 1
ATOM 6406 C C . ASN B 1 220 ? -2.074 -34.094 -13.773 1 96.19 220 ASN B C 1
ATOM 6408 O O . ASN B 1 220 ? -1.219 -34 -14.656 1 96.19 220 ASN B O 1
ATOM 6412 N N . SER B 1 221 ? -1.963 -33.531 -12.648 1 95.31 221 SER B N 1
ATOM 6413 C CA . SER B 1 221 ? -0.936 -32.5 -12.453 1 95.31 221 SER B CA 1
ATOM 6414 C C . SER B 1 221 ? 0.4 -33.125 -12.07 1 95.31 221 SER B C 1
ATOM 6416 O O . SER B 1 221 ? 1.441 -32.469 -12.133 1 95.31 221 SER B O 1
ATOM 6418 N N . THR B 1 222 ? 0.513 -34.344 -11.68 1 97.44 222 THR B N 1
ATOM 6419 C CA . THR B 1 222 ? 1.712 -35 -11.156 1 97.44 222 THR B CA 1
ATOM 6420 C C . THR B 1 222 ? 2.756 -35.188 -12.258 1 97.44 222 THR B C 1
ATOM 6422 O O . THR B 1 222 ? 2.461 -35.719 -13.32 1 97.44 222 THR B O 1
ATOM 6425 N N . GLY B 1 223 ? 3.869 -34.719 -12 1 97.69 223 GLY B N 1
ATOM 6426 C CA . GLY B 1 223 ? 4.957 -34.812 -12.961 1 97.69 223 GLY B CA 1
ATOM 6427 C C . GLY B 1 223 ? 5.844 -33.594 -12.992 1 97.69 223 GLY B C 1
ATOM 6428 O O . GLY B 1 223 ? 5.648 -32.656 -12.203 1 97.69 223 GLY B O 1
ATOM 6429 N N . ILE B 1 224 ? 6.91 -33.656 -13.805 1 97.56 224 ILE B N 1
ATOM 6430 C CA . ILE B 1 224 ? 7.836 -32.531 -13.938 1 97.56 224 ILE B CA 1
ATOM 6431 C C . ILE B 1 224 ? 8.102 -32.25 -15.414 1 97.56 224 ILE B C 1
ATOM 6433 O O . ILE B 1 224 ? 8.141 -33.188 -16.234 1 97.56 224 ILE B O 1
ATOM 6437 N N . LYS B 1 225 ? 8.195 -31.062 -15.828 1 96.75 225 LYS B N 1
ATOM 6438 C CA . LYS B 1 225 ? 8.578 -30.516 -17.125 1 96.75 225 LYS B CA 1
ATOM 6439 C C . LYS B 1 225 ? 8.82 -29.016 -17.047 1 96.75 225 LYS B C 1
ATOM 6441 O O . LYS B 1 225 ? 8.742 -28.422 -15.969 1 96.75 225 LYS B O 1
ATOM 6446 N N . GLN B 1 226 ? 9.219 -28.453 -18.188 1 96.81 226 GLN B N 1
ATOM 6447 C CA . GLN B 1 226 ? 9.211 -26.984 -18.234 1 96.81 226 GLN B CA 1
ATOM 6448 C C . GLN B 1 226 ? 7.797 -26.438 -18.062 1 96.81 226 GLN B C 1
ATOM 6450 O O . GLN B 1 226 ? 6.852 -26.969 -18.656 1 96.81 226 GLN B O 1
ATOM 6455 N N . GLY B 1 227 ? 7.68 -25.438 -17.234 1 96.06 227 GLY B N 1
ATOM 6456 C CA . GLY B 1 227 ? 6.352 -24.906 -16.953 1 96.06 227 GLY B CA 1
ATOM 6457 C C . GLY B 1 227 ? 5.746 -24.172 -18.125 1 96.06 227 GLY B C 1
ATOM 6458 O O . GLY B 1 227 ? 6.449 -23.453 -18.844 1 96.06 227 GLY B O 1
ATOM 6459 N N . THR B 1 228 ? 4.449 -24.359 -18.359 1 96.88 228 THR B N 1
ATOM 6460 C CA . THR B 1 228 ? 3.701 -23.531 -19.297 1 96.88 228 THR B CA 1
ATOM 6461 C C . THR B 1 228 ? 3.432 -22.156 -18.719 1 96.88 228 THR B C 1
ATOM 6463 O O . THR B 1 228 ? 3.191 -22.016 -17.516 1 96.88 228 THR B O 1
ATOM 6466 N N . ALA B 1 229 ? 3.512 -21.172 -19.562 1 97.75 229 ALA B N 1
ATOM 6467 C CA . ALA B 1 229 ? 3.369 -19.812 -19.094 1 97.75 229 ALA B CA 1
ATOM 6468 C C . ALA B 1 229 ? 2.32 -19.047 -19.891 1 97.75 229 ALA B C 1
ATOM 6470 O O . ALA B 1 229 ? 2.105 -19.344 -21.078 1 97.75 229 ALA B O 1
ATOM 6471 N N . THR B 1 230 ? 1.646 -18.062 -19.297 1 98.38 230 THR B N 1
ATOM 6472 C CA . THR B 1 230 ? 0.743 -17.156 -19.984 1 98.38 230 THR B CA 1
ATOM 6473 C C . THR B 1 230 ? 1.526 -16.125 -20.797 1 98.38 230 THR B C 1
ATOM 6475 O O . THR B 1 230 ? 1.757 -15.016 -20.344 1 98.38 230 THR B O 1
ATOM 6478 N N . LEU B 1 231 ? 1.887 -16.562 -22.031 1 98.19 231 LEU B N 1
ATOM 6479 C CA . LEU B 1 231 ? 2.773 -15.773 -22.875 1 98.19 231 LEU B CA 1
ATOM 6480 C C . LEU B 1 231 ? 2.258 -15.742 -24.312 1 98.19 231 LEU B C 1
ATOM 6482 O O . LEU B 1 231 ? 1.758 -16.75 -24.828 1 98.19 231 LEU B O 1
ATOM 6486 N N . ASP B 1 232 ? 2.445 -14.602 -24.938 1 97.94 232 ASP B N 1
ATOM 6487 C CA . ASP B 1 232 ? 2.205 -14.539 -26.375 1 97.94 232 ASP B CA 1
ATOM 6488 C C . ASP B 1 232 ? 3.42 -15.039 -27.156 1 97.94 232 ASP B C 1
ATOM 6490 O O . ASP B 1 232 ? 4.395 -15.508 -26.562 1 97.94 232 ASP B O 1
ATOM 6494 N N . LYS B 1 233 ? 3.348 -14.992 -28.469 1 96.06 233 LYS B N 1
ATOM 6495 C CA . LYS B 1 233 ? 4.367 -15.57 -29.328 1 96.06 233 LYS B CA 1
ATOM 6496 C C . LYS B 1 233 ? 5.68 -14.797 -29.234 1 96.06 233 LYS B C 1
ATOM 6498 O O . LYS B 1 233 ? 6.723 -15.273 -29.688 1 96.06 233 LYS B O 1
ATOM 6503 N N . HIS B 1 234 ? 5.656 -13.57 -28.672 1 95.75 234 HIS B N 1
ATOM 6504 C CA . HIS B 1 234 ? 6.848 -12.742 -28.516 1 95.75 234 HIS B CA 1
ATOM 6505 C C . HIS B 1 234 ? 7.398 -12.828 -27.094 1 95.75 234 HIS B C 1
ATOM 6507 O O . HIS B 1 234 ? 8.258 -12.039 -26.703 1 95.75 234 HIS B O 1
ATOM 6513 N N . LEU B 1 235 ? 6.863 -13.742 -26.297 1 97.06 235 LEU B N 1
ATOM 6514 C CA . LEU B 1 235 ? 7.266 -13.992 -24.906 1 97.06 235 LEU B CA 1
ATOM 6515 C C . LEU B 1 235 ? 6.934 -12.797 -24.031 1 97.06 235 LEU B C 1
ATOM 6517 O O . LEU B 1 235 ? 7.723 -12.422 -23.156 1 97.06 235 LEU B O 1
ATOM 6521 N N . LEU B 1 236 ? 5.848 -12.133 -24.359 1 97.56 236 LEU B N 1
ATOM 6522 C CA . LEU B 1 236 ? 5.25 -11.102 -23.516 1 97.56 236 LEU B CA 1
ATOM 6523 C C . LEU B 1 236 ? 4.012 -11.633 -22.797 1 97.56 236 LEU B C 1
ATOM 6525 O O . LEU B 1 236 ? 3.293 -12.477 -23.344 1 97.56 236 LEU B O 1
ATOM 6529 N N . ARG B 1 237 ? 3.742 -11.156 -21.641 1 98.12 237 ARG B N 1
ATOM 6530 C CA . ARG B 1 237 ? 2.664 -11.625 -20.781 1 98.12 237 ARG B CA 1
ATOM 6531 C C . ARG B 1 237 ? 1.325 -11.586 -21.516 1 98.12 237 ARG B C 1
ATOM 6533 O O . ARG B 1 237 ? 1.024 -10.625 -22.219 1 98.12 237 ARG B O 1
ATOM 6540 N N . SER B 1 238 ? 0.594 -12.625 -21.375 1 98.5 238 SER B N 1
ATOM 6541 C CA . SER B 1 238 ? -0.82 -12.688 -21.719 1 98.5 238 SER B CA 1
ATOM 6542 C C . SER B 1 238 ? -1.701 -12.719 -20.484 1 98.5 238 SER B C 1
ATOM 6544 O O . SER B 1 238 ? -1.994 -13.789 -19.953 1 98.5 238 SER B O 1
ATOM 6546 N N . SER B 1 239 ? -2.168 -11.578 -20.016 1 98.44 239 SER B N 1
ATOM 6547 C CA . SER B 1 239 ? -3.115 -11.453 -18.922 1 98.44 239 SER B CA 1
ATOM 6548 C C . SER B 1 239 ? -4.547 -11.312 -19.422 1 98.44 239 SER B C 1
ATOM 6550 O O . SER B 1 239 ? -4.785 -11.336 -20.641 1 98.44 239 SER B O 1
ATOM 6552 N N . SER B 1 240 ? -5.523 -11.195 -18.5 1 98.75 240 SER B N 1
ATOM 6553 C CA . SER B 1 240 ? -6.895 -10.969 -18.938 1 98.75 240 SER B CA 1
ATOM 6554 C C . SER B 1 240 ? -7.047 -9.602 -19.594 1 98.75 240 SER B C 1
ATOM 6556 O O . SER B 1 240 ? -7.93 -9.406 -20.438 1 98.75 240 SER B O 1
ATOM 6558 N N . TYR B 1 241 ? -6.164 -8.664 -19.188 1 98.44 241 TYR B N 1
ATOM 6559 C CA . TYR B 1 241 ? -6.105 -7.391 -19.906 1 98.44 241 TYR B CA 1
ATOM 6560 C C . TYR B 1 241 ? -5.656 -7.59 -21.344 1 98.44 241 TYR B C 1
ATOM 6562 O O . TYR B 1 241 ? -6.277 -7.066 -22.266 1 98.44 241 TYR B O 1
ATOM 6570 N N . ASP B 1 242 ? -4.637 -8.375 -21.625 1 97.88 242 ASP B N 1
ATOM 6571 C CA . ASP B 1 242 ? -4.012 -8.555 -22.922 1 97.88 242 ASP B CA 1
ATOM 6572 C C . ASP B 1 242 ? -4.863 -9.453 -23.828 1 97.88 242 ASP B C 1
ATOM 6574 O O . ASP B 1 242 ? -5.043 -9.172 -25 1 97.88 242 ASP B O 1
ATOM 6578 N N . GLY B 1 243 ? -5.352 -10.492 -23.281 1 97.06 243 GLY B N 1
ATOM 6579 C CA . GLY B 1 243 ? -6.043 -11.492 -24.078 1 97.06 243 GLY B CA 1
ATOM 6580 C C . GLY B 1 243 ? -7.527 -11.219 -24.219 1 97.06 243 GLY B C 1
ATOM 6581 O O . GLY B 1 243 ? -8.078 -11.344 -25.312 1 97.06 243 GLY B O 1
ATOM 6582 N N . TYR B 1 244 ? -8.188 -10.812 -23.188 1 98.12 244 TYR B N 1
ATOM 6583 C CA . TYR B 1 244 ? -9.648 -10.719 -23.188 1 98.12 244 TYR B CA 1
ATOM 6584 C C . TYR B 1 244 ? -10.109 -9.281 -23.375 1 98.12 244 TYR B C 1
ATOM 6586 O O . TYR B 1 244 ? -10.867 -8.992 -24.297 1 98.12 244 TYR B O 1
ATOM 6594 N N . LEU B 1 245 ? -9.641 -8.367 -22.531 1 97.94 245 LEU B N 1
ATOM 6595 C CA . LEU B 1 245 ? -10.141 -7 -22.609 1 97.94 245 LEU B CA 1
ATOM 6596 C C . LEU B 1 245 ? -9.781 -6.371 -23.953 1 97.94 245 LEU B C 1
ATOM 6598 O O . LEU B 1 245 ? -10.625 -5.762 -24.609 1 97.94 245 LEU B O 1
ATOM 6602 N N . LYS B 1 246 ? -8.516 -6.473 -24.406 1 96.19 246 LYS B N 1
ATOM 6603 C CA . LYS B 1 246 ? -8.07 -5.828 -25.641 1 96.19 246 LYS B CA 1
ATOM 6604 C C . LYS B 1 246 ? -8.891 -6.305 -26.844 1 96.19 246 LYS B C 1
ATOM 6606 O O . LYS B 1 246 ? -9.156 -5.531 -27.766 1 96.19 246 LYS B O 1
ATOM 6611 N N . GLN B 1 247 ? -9.305 -7.543 -26.781 1 95.56 247 GLN B N 1
ATOM 6612 C CA . GLN B 1 247 ? -10.133 -8.086 -27.844 1 95.56 247 GLN B CA 1
ATOM 6613 C C . GLN B 1 247 ? -11.508 -7.43 -27.859 1 95.56 247 GLN B C 1
ATOM 6615 O O . GLN B 1 247 ? -12.156 -7.359 -28.906 1 95.56 247 GLN B O 1
ATOM 6620 N N . ALA B 1 248 ? -11.938 -6.898 -26.734 1 95.62 248 ALA B N 1
ATOM 6621 C CA . ALA B 1 248 ? -13.305 -6.41 -26.594 1 95.62 248 ALA B CA 1
ATOM 6622 C C . ALA B 1 248 ? -13.344 -4.883 -26.609 1 95.62 248 ALA B C 1
ATOM 6624 O O . ALA B 1 248 ? -14.422 -4.285 -26.656 1 95.62 248 ALA B O 1
ATOM 6625 N N . LEU B 1 249 ? -12.266 -4.039 -26.406 1 89 249 LEU B N 1
ATOM 6626 C CA . LEU B 1 249 ? -12.195 -2.592 -26.203 1 89 249 LEU B CA 1
ATOM 6627 C C . LEU B 1 249 ? -12.914 -1.86 -27.344 1 89 249 LEU B C 1
ATOM 6629 O O . LEU B 1 249 ? -13.453 -0.768 -27.125 1 89 249 LEU B O 1
ATOM 6633 N N . GLY B 1 250 ? -13.195 -2.441 -28.547 1 89.31 250 GLY B N 1
ATOM 6634 C CA . GLY B 1 250 ? -13.844 -1.771 -29.672 1 89.31 250 GLY B CA 1
ATOM 6635 C C . GLY B 1 250 ? -15.344 -1.975 -29.703 1 89.31 250 GLY B C 1
ATOM 6636 O O . GLY B 1 250 ? -16.047 -1.316 -30.469 1 89.31 250 GLY B O 1
ATOM 6637 N N . ARG B 1 251 ? -15.836 -2.684 -28.703 1 95.44 251 ARG B N 1
ATOM 6638 C CA . ARG B 1 251 ? -17.266 -2.955 -28.688 1 95.44 251 ARG B CA 1
ATOM 6639 C C . ARG B 1 251 ? -18.031 -1.801 -28.047 1 95.44 251 ARG B C 1
ATOM 6641 O O . ARG B 1 251 ? -17.656 -1.323 -26.969 1 95.44 251 ARG B O 1
ATOM 6648 N N . LYS B 1 252 ? -19.109 -1.353 -28.547 1 94.19 252 LYS B N 1
ATOM 6649 C CA . LYS B 1 252 ? -19.859 -0.185 -28.109 1 94.19 252 LYS B CA 1
ATOM 6650 C C . LYS B 1 252 ? -20.703 -0.51 -26.875 1 94.19 252 LYS B C 1
ATOM 6652 O O . LYS B 1 252 ? -21.188 0.395 -26.188 1 94.19 252 LYS B O 1
ATOM 6657 N N . ASN B 1 253 ? -20.938 -1.806 -26.656 1 96.56 253 ASN B N 1
ATOM 6658 C CA . ASN B 1 253 ? -21.781 -2.191 -25.531 1 96.56 253 ASN B CA 1
ATOM 6659 C C . ASN B 1 253 ? -20.938 -2.529 -24.297 1 96.56 253 ASN B C 1
ATOM 6661 O O . ASN B 1 253 ? -21.422 -3.172 -23.359 1 96.56 253 ASN B O 1
ATOM 6665 N N . LEU B 1 254 ? -19.656 -2.141 -24.328 1 97.19 254 LEU B N 1
ATOM 6666 C CA . LEU B 1 254 ? -18.781 -2.34 -23.188 1 97.19 254 LEU B CA 1
ATOM 6667 C C . LEU B 1 254 ? -18.141 -1.024 -22.75 1 97.19 254 LEU B C 1
ATOM 6669 O O . LEU B 1 254 ? -17.469 -0.366 -23.547 1 97.19 254 LEU B O 1
ATOM 6673 N N . ASP B 1 255 ? -18.391 -0.583 -21.562 1 96.62 255 ASP B N 1
ATOM 6674 C CA . ASP B 1 255 ? -17.688 0.535 -20.938 1 96.62 255 ASP B CA 1
ATOM 6675 C C . ASP B 1 255 ? -16.75 0.05 -19.844 1 96.62 255 ASP B C 1
ATOM 6677 O O . ASP B 1 255 ? -17.156 -0.728 -18.969 1 96.62 255 ASP B O 1
ATOM 6681 N N . VAL B 1 256 ? -15.516 0.466 -19.953 1 96.75 256 VAL B N 1
ATOM 6682 C CA . VAL B 1 256 ? -14.508 0.105 -18.969 1 96.75 256 VAL B CA 1
ATOM 6683 C C . VAL B 1 256 ? -13.922 1.368 -18.344 1 96.75 256 VAL B C 1
ATOM 6685 O O . VAL B 1 256 ? -13.367 2.219 -19.047 1 96.75 256 VAL B O 1
ATOM 6688 N N . LEU B 1 257 ? -14.07 1.49 -17.016 1 96.06 257 LEU B N 1
ATOM 6689 C CA . LEU B 1 257 ? -13.469 2.59 -16.281 1 96.06 257 LEU B CA 1
ATOM 6690 C C . LEU B 1 257 ? -12.414 2.074 -15.305 1 96.06 257 LEU B C 1
ATOM 6692 O O . LEU B 1 257 ? -12.688 1.175 -14.508 1 96.06 257 LEU B O 1
ATOM 6696 N N . TYR B 1 258 ? -11.219 2.588 -15.43 1 95.56 258 TYR B N 1
ATOM 6697 C CA . TYR B 1 258 ? -10.188 2.346 -14.43 1 95.56 258 TYR B CA 1
ATOM 6698 C C . TYR B 1 258 ? -9.938 3.596 -13.594 1 95.56 258 TYR B C 1
ATOM 6700 O O . TYR B 1 258 ? -10.461 4.668 -13.898 1 95.56 258 TYR B O 1
ATOM 6708 N N . TYR B 1 259 ? -9.242 3.453 -12.422 1 96.31 259 TYR B N 1
ATOM 6709 C CA . TYR B 1 259 ? -9.25 4.469 -11.375 1 96.31 259 TYR B CA 1
ATOM 6710 C C . TYR B 1 259 ? -10.672 4.758 -10.906 1 96.31 259 TYR B C 1
ATOM 6712 O O . TYR B 1 259 ? -11.047 5.922 -10.727 1 96.31 259 TYR B O 1
ATOM 6720 N N . ALA B 1 260 ? -11.43 3.744 -10.766 1 96.94 260 ALA B N 1
ATOM 6721 C CA . ALA B 1 260 ? -12.844 3.824 -10.406 1 96.94 260 ALA B CA 1
ATOM 6722 C C . ALA B 1 260 ? -13.203 2.777 -9.352 1 96.94 260 ALA B C 1
ATOM 6724 O O . ALA B 1 260 ? -13.969 1.85 -9.633 1 96.94 260 ALA B O 1
ATOM 6725 N N . PRO B 1 261 ? -12.742 2.939 -8.148 1 97.06 261 PRO B N 1
ATOM 6726 C CA . PRO B 1 261 ? -13.023 1.953 -7.102 1 97.06 261 PRO B CA 1
ATOM 6727 C C . PRO B 1 261 ? -14.5 1.924 -6.703 1 97.06 261 PRO B C 1
ATOM 6729 O O . PRO B 1 261 ? -15.109 2.977 -6.512 1 97.06 261 PRO B O 1
ATOM 6732 N N . VAL B 1 262 ? -15.047 0.752 -6.656 1 98.12 262 VAL B N 1
ATOM 6733 C CA . VAL B 1 262 ? -16.391 0.558 -6.133 1 98.12 262 VAL B CA 1
ATOM 6734 C C . VAL B 1 262 ? -16.375 0.71 -4.613 1 98.12 262 VAL B C 1
ATOM 6736 O O . VAL B 1 262 ? -15.523 0.137 -3.932 1 98.12 262 VAL B O 1
ATOM 6739 N N . MET B 1 263 ? -17.359 1.432 -4.105 1 95.31 263 MET B N 1
ATOM 6740 C CA . MET B 1 263 ? -17.359 1.773 -2.688 1 95.31 263 MET B CA 1
ATOM 6741 C C . MET B 1 263 ? -18.438 0.995 -1.939 1 95.31 263 MET B C 1
ATOM 6743 O O . MET B 1 263 ? -18.328 0.772 -0.733 1 95.31 263 MET B O 1
ATOM 6747 N N . GLN B 1 264 ? -19.484 0.655 -2.691 1 96.5 264 GLN B N 1
ATOM 6748 C CA . GLN B 1 264 ? -20.625 0.038 -2.016 1 96.5 264 GLN B CA 1
ATOM 6749 C C . GLN B 1 264 ? -21.594 -0.576 -3.021 1 96.5 264 GLN B C 1
ATOM 6751 O O . GLN B 1 264 ? -21.766 -0.059 -4.129 1 96.5 264 GLN B O 1
ATOM 6756 N N . LEU B 1 265 ? -22.234 -1.658 -2.588 1 98.19 265 LEU B N 1
ATOM 6757 C CA . LEU B 1 265 ? -23.391 -2.186 -3.309 1 98.19 265 LEU B CA 1
ATOM 6758 C C . LEU B 1 265 ? -24.672 -1.479 -2.879 1 98.19 265 LEU B C 1
ATOM 6760 O O . LEU B 1 265 ? -24.859 -1.199 -1.694 1 98.19 265 LEU B O 1
ATOM 6764 N N . LEU B 1 266 ? -25.484 -1.147 -3.824 1 96.25 266 LEU B N 1
ATOM 6765 C CA . LEU B 1 266 ? -26.781 -0.573 -3.545 1 96.25 266 LEU B CA 1
ATOM 6766 C C . LEU B 1 266 ? -27.859 -1.661 -3.469 1 96.25 266 LEU B C 1
ATOM 6768 O O . LEU B 1 266 ? -27.922 -2.525 -4.344 1 96.25 266 LEU B O 1
ATOM 6772 N N . SER B 1 267 ? -28.672 -1.625 -2.41 1 96.5 267 SER B N 1
ATOM 6773 C CA . SER B 1 267 ? -29.672 -2.672 -2.219 1 96.5 267 SER B CA 1
ATOM 6774 C C . SER B 1 267 ? -31.047 -2.08 -1.895 1 96.5 267 SER B C 1
ATOM 6776 O O . SER B 1 267 ? -31.125 -0.986 -1.334 1 96.5 267 SER B O 1
ATOM 6778 N N . LYS B 1 268 ? -32.062 -2.75 -2.303 1 94.94 268 LYS B N 1
ATOM 6779 C CA . LYS B 1 268 ? -33.438 -2.537 -1.847 1 94.94 268 LYS B CA 1
ATOM 6780 C C . LYS B 1 268 ? -33.875 -3.645 -0.895 1 94.94 268 LYS B C 1
ATOM 6782 O O . LYS B 1 268 ? -33.625 -4.824 -1.145 1 94.94 268 LYS B O 1
ATOM 6787 N N . THR B 1 269 ? -34.5 -3.26 0.242 1 92.31 269 THR B N 1
ATOM 6788 C CA . THR B 1 269 ? -34.844 -4.254 1.249 1 92.31 269 THR B CA 1
ATOM 6789 C C . THR B 1 269 ? -36.344 -4.281 1.473 1 92.31 269 THR B C 1
ATOM 6791 O O . THR B 1 269 ? -36.844 -4.973 2.367 1 92.31 269 THR B O 1
ATOM 6794 N N . ASP B 1 270 ? -37.219 -3.643 0.839 1 88.69 270 ASP B N 1
ATOM 6795 C CA . ASP B 1 270 ? -38.656 -3.516 1.072 1 88.69 270 ASP B CA 1
ATOM 6796 C C . ASP B 1 270 ? -39.406 -4.734 0.541 1 88.69 270 ASP B C 1
ATOM 6798 O O . ASP B 1 270 ? -40.531 -5.035 0.993 1 88.69 270 ASP B O 1
ATOM 6802 N N . GLY B 1 271 ? -38.906 -5.531 -0.226 1 83.25 271 GLY B N 1
ATOM 6803 C CA . GLY B 1 271 ? -39.594 -6.699 -0.762 1 83.25 271 GLY B CA 1
ATOM 6804 C C . GLY B 1 271 ? -39.344 -7.957 0.046 1 83.25 271 GLY B C 1
ATOM 6805 O O . GLY B 1 271 ? -38.844 -7.891 1.175 1 83.25 271 GLY B O 1
ATOM 6806 N N . ASP B 1 272 ? -39.844 -9.094 -0.351 1 85.12 272 ASP B N 1
ATOM 6807 C CA . ASP B 1 272 ? -39.719 -10.391 0.297 1 85.12 272 ASP B CA 1
ATOM 6808 C C . ASP B 1 272 ? -38.281 -10.797 0.437 1 85.12 272 ASP B C 1
ATOM 6810 O O . ASP B 1 272 ? -37.875 -11.43 1.425 1 85.12 272 ASP B O 1
ATOM 6814 N N . ARG B 1 273 ? -37.469 -10.352 -0.589 1 90.88 273 ARG B N 1
ATOM 6815 C CA . ARG B 1 273 ? -36.031 -10.641 -0.628 1 90.88 273 ARG B CA 1
ATOM 6816 C C . ARG B 1 273 ? -35.25 -9.406 -1.024 1 90.88 273 ARG B C 1
ATOM 6818 O O . ARG B 1 273 ? -35.625 -8.672 -1.93 1 90.88 273 ARG B O 1
ATOM 6825 N N . PRO B 1 274 ? -34.156 -9.211 -0.257 1 95.81 274 PRO B N 1
ATOM 6826 C CA . PRO B 1 274 ? -33.312 -8.078 -0.681 1 95.81 274 PRO B CA 1
ATOM 6827 C C . PRO B 1 274 ? -32.781 -8.25 -2.092 1 95.81 274 PRO B C 1
ATOM 6829 O O . PRO B 1 274 ? -32.594 -9.383 -2.551 1 95.81 274 PRO B O 1
ATOM 6832 N N . LYS B 1 275 ? -32.625 -7.117 -2.742 1 97.56 275 LYS B N 1
ATOM 6833 C CA . LYS B 1 275 ? -32.094 -7.121 -4.109 1 97.56 275 LYS B CA 1
ATOM 6834 C C . LYS B 1 275 ? -31.016 -6.074 -4.289 1 97.56 275 LYS B C 1
ATOM 6836 O O . LYS B 1 275 ? -31.172 -4.93 -3.865 1 97.56 275 LYS B O 1
ATOM 6841 N N . VAL B 1 276 ? -29.891 -6.48 -4.867 1 98.5 276 VAL B N 1
ATOM 6842 C CA . VAL B 1 276 ? -28.859 -5.531 -5.266 1 98.5 276 VAL B CA 1
ATOM 6843 C C . VAL B 1 276 ? -29.266 -4.859 -6.578 1 98.5 276 VAL B C 1
ATOM 6845 O O . VAL B 1 276 ? -29.594 -5.535 -7.555 1 98.5 276 VAL B O 1
ATOM 6848 N N . THR B 1 277 ? -29.188 -3.502 -6.617 1 97.88 277 THR B N 1
ATOM 6849 C CA . THR B 1 277 ? -29.719 -2.764 -7.75 1 97.88 277 THR B CA 1
ATOM 6850 C C . THR B 1 277 ? -28.625 -1.976 -8.461 1 97.88 277 THR B C 1
ATOM 6852 O O . THR B 1 277 ? -28.859 -1.376 -9.508 1 97.88 277 THR B O 1
ATOM 6855 N N . GLY B 1 278 ? -27.469 -1.917 -7.891 1 98.19 278 GLY B N 1
ATOM 6856 C CA . GLY B 1 278 ? -26.391 -1.158 -8.492 1 98.19 278 GLY B CA 1
ATOM 6857 C C . GLY B 1 278 ? -25.188 -0.997 -7.57 1 98.19 278 GLY B C 1
ATOM 6858 O O . GLY B 1 278 ? -24.984 -1.801 -6.656 1 98.19 278 GLY B O 1
ATOM 6859 N N . VAL B 1 279 ? -24.297 -0.023 -7.988 1 98.06 279 VAL B N 1
ATOM 6860 C CA . VAL B 1 279 ? -23.109 0.232 -7.188 1 98.06 279 VAL B CA 1
ATOM 6861 C C . VAL B 1 279 ? -22.906 1.736 -7.035 1 98.06 279 VAL B C 1
ATOM 6863 O O . VAL B 1 279 ? -23.422 2.525 -7.824 1 98.06 279 VAL B O 1
ATO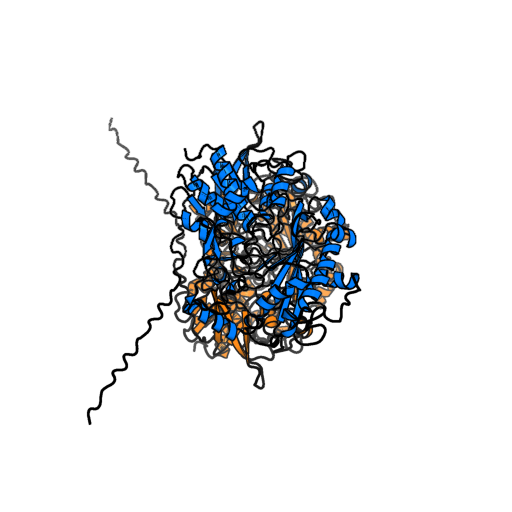M 6866 N N . ARG B 1 280 ? -22.266 2.045 -5.988 1 95.38 280 ARG B N 1
ATOM 6867 C CA . ARG B 1 280 ? -21.625 3.348 -5.832 1 95.38 280 ARG B CA 1
ATOM 6868 C C . ARG B 1 280 ? -20.125 3.248 -6.059 1 95.38 280 ARG B C 1
ATOM 6870 O O . ARG B 1 280 ? -19.484 2.295 -5.609 1 95.38 280 ARG B O 1
ATOM 6877 N N . PHE B 1 281 ? -19.562 4.18 -6.828 1 95.31 281 PHE B N 1
ATOM 6878 C CA . PHE B 1 281 ? -18.125 4.176 -7.051 1 95.31 281 PHE B CA 1
ATOM 6879 C C . PHE B 1 281 ? -17.578 5.598 -7.094 1 95.31 281 PHE B C 1
ATOM 6881 O O . PHE B 1 281 ? -18.328 6.559 -7.215 1 95.31 281 PHE B O 1
ATOM 6888 N N . MET B 1 282 ? -16.297 5.703 -6.852 1 93.69 282 MET B N 1
ATOM 6889 C CA . MET B 1 282 ? -15.57 6.961 -6.988 1 93.69 282 MET B CA 1
ATOM 6890 C C . MET B 1 282 ? -14.836 7.023 -8.32 1 93.69 282 MET B C 1
ATOM 6892 O O . MET B 1 282 ? -14.062 6.121 -8.656 1 93.69 282 MET B O 1
ATOM 6896 N N . ASP B 1 283 ? -15.156 8.031 -9.062 1 94.62 283 ASP B N 1
ATOM 6897 C CA . ASP B 1 283 ? -14.383 8.297 -10.273 1 94.62 283 ASP B CA 1
ATOM 6898 C C . ASP B 1 283 ? -13.195 9.211 -9.977 1 94.62 283 ASP B C 1
ATOM 6900 O O . ASP B 1 283 ? -13.32 10.438 -10.023 1 94.62 283 ASP B O 1
ATOM 6904 N N . HIS B 1 284 ? -12.039 8.656 -9.789 1 95.56 284 HIS B N 1
ATOM 6905 C CA . HIS B 1 284 ? -10.867 9.383 -9.297 1 95.56 284 HIS B CA 1
ATOM 6906 C C . HIS B 1 284 ? -10.484 10.516 -10.234 1 95.56 284 HIS B C 1
ATOM 6908 O O . HIS B 1 284 ? -10.188 11.625 -9.797 1 95.56 284 HIS B O 1
ATOM 6914 N N . PRO B 1 285 ? -10.508 10.297 -11.57 1 93.56 285 PRO B N 1
ATOM 6915 C CA . PRO B 1 285 ? -10.047 11.359 -12.477 1 93.56 285 PRO B CA 1
ATOM 6916 C C . PRO B 1 285 ? -10.945 12.594 -12.43 1 93.56 285 PRO B C 1
ATOM 6918 O O . PRO B 1 285 ? -10.477 13.703 -12.695 1 93.56 285 PRO B O 1
ATOM 6921 N N . THR B 1 286 ? -12.203 12.398 -12.062 1 92.31 286 THR B N 1
ATOM 6922 C CA . THR B 1 286 ? -13.102 13.547 -11.984 1 92.31 286 THR B CA 1
ATOM 6923 C C . THR B 1 286 ? -13.297 13.977 -10.531 1 92.31 286 THR B C 1
ATOM 6925 O O . THR B 1 286 ? -13.812 15.062 -10.266 1 92.31 286 THR B O 1
ATOM 6928 N N . GLY B 1 287 ? -12.938 13.094 -9.602 1 92.12 287 GLY B N 1
ATOM 6929 C CA . GLY B 1 287 ? -13.102 13.383 -8.188 1 92.12 287 GLY B CA 1
ATOM 6930 C C . GLY B 1 287 ? -14.539 13.281 -7.715 1 92.12 287 GLY B C 1
ATOM 6931 O O . GLY B 1 287 ? -14.883 13.766 -6.633 1 92.12 287 GLY B O 1
ATOM 6932 N N . ARG B 1 288 ? -15.391 12.641 -8.461 1 90.69 288 ARG B N 1
ATOM 6933 C CA . ARG B 1 288 ? -16.812 12.625 -8.148 1 90.69 288 ARG B CA 1
ATOM 6934 C C . ARG B 1 288 ? -17.281 11.219 -7.766 1 90.69 288 ARG B C 1
ATOM 6936 O O . ARG B 1 288 ? -16.719 10.227 -8.25 1 90.69 288 ARG B O 1
ATOM 6943 N N . SER B 1 289 ? -18.234 11.141 -6.91 1 90.38 289 SER B N 1
ATOM 6944 C CA . SER B 1 289 ? -18.938 9.898 -6.582 1 90.38 289 SER B CA 1
ATOM 6945 C C . SER B 1 289 ? -20.141 9.688 -7.492 1 90.38 289 SER B C 1
ATOM 6947 O O . SER B 1 289 ? -20.844 10.641 -7.824 1 90.38 289 SER B O 1
ATOM 6949 N N . HIS B 1 290 ? -20.359 8.43 -7.934 1 91.56 290 HIS B N 1
ATOM 6950 C CA . HIS B 1 290 ? -21.469 8.094 -8.82 1 91.56 290 HIS B CA 1
ATOM 6951 C C . HIS B 1 290 ? -22.266 6.902 -8.281 1 91.56 290 HIS B C 1
ATOM 6953 O O . HIS B 1 290 ? -21.688 6.023 -7.629 1 91.56 290 HIS B O 1
ATOM 6959 N N . GLN B 1 291 ? -23.547 6.941 -8.484 1 92.94 291 GLN B N 1
ATOM 6960 C CA . GLN B 1 291 ? -24.391 5.766 -8.375 1 92.94 291 GLN B CA 1
ATOM 6961 C C . GLN B 1 291 ? -24.844 5.281 -9.75 1 92.94 291 GLN B C 1
ATOM 6963 O O . GLN B 1 291 ? -25.281 6.078 -10.586 1 92.94 291 GLN B O 1
ATOM 6968 N N . VAL B 1 292 ? -24.609 4.043 -10.008 1 96.06 292 VAL B N 1
ATOM 6969 C CA . VAL B 1 292 ? -25.031 3.453 -11.281 1 96.06 292 VAL B CA 1
ATOM 6970 C C . VAL B 1 292 ? -25.859 2.199 -11.023 1 96.06 292 VAL B C 1
ATOM 6972 O O . VAL B 1 292 ? -25.547 1.417 -10.117 1 96.06 292 VAL B O 1
ATOM 6975 N N . HIS B 1 293 ? -26.891 1.995 -11.82 1 97.56 293 HIS B N 1
ATOM 6976 C CA . HIS B 1 293 ? -27.828 0.905 -11.602 1 97.56 293 HIS B CA 1
ATOM 6977 C C . HIS B 1 293 ? -27.609 -0.224 -12.602 1 97.56 293 HIS B C 1
ATOM 6979 O O . HIS B 1 293 ? -27.156 0.014 -13.719 1 97.56 293 HIS B O 1
ATOM 6985 N N . ALA B 1 294 ? -27.891 -1.436 -12.164 1 98.5 294 ALA B N 1
ATOM 6986 C CA . ALA B 1 294 ? -27.906 -2.629 -13.008 1 98.5 294 ALA B CA 1
ATOM 6987 C C . ALA B 1 294 ? -29.328 -3.123 -13.227 1 98.5 294 ALA B C 1
ATOM 6989 O O . ALA B 1 294 ? -30.031 -3.479 -12.266 1 98.5 294 ALA B O 1
ATOM 6990 N N . SER B 1 295 ? -29.766 -3.166 -14.461 1 98.31 295 SER B N 1
ATOM 6991 C CA . SER B 1 295 ? -31.109 -3.637 -14.742 1 98.31 295 SER B CA 1
ATOM 6992 C C . SER B 1 295 ? -31.219 -5.148 -14.57 1 98.31 295 SER B C 1
ATOM 6994 O O . SER B 1 295 ? -32.312 -5.676 -14.344 1 98.31 295 SER B O 1
ATOM 6996 N N . LYS B 1 296 ? -30.094 -5.824 -14.617 1 98.5 296 LYS B N 1
ATOM 6997 C CA . LYS B 1 296 ? -30.094 -7.27 -14.43 1 98.5 296 LYS B CA 1
ATOM 6998 C C . LYS B 1 296 ? -29.312 -7.66 -13.172 1 98.5 296 LYS B C 1
ATOM 7000 O O . LYS B 1 296 ? -29.891 -7.758 -12.086 1 98.5 296 LYS B O 1
ATOM 7005 N N . GLU B 1 297 ? -27.906 -7.641 -13.281 1 98.75 297 GLU B N 1
ATOM 7006 C CA . GLU B 1 297 ? -27.172 -8.078 -12.094 1 98.75 297 GLU B CA 1
ATOM 7007 C C . GLU B 1 297 ? -25.906 -7.258 -11.906 1 98.75 297 GLU B C 1
ATOM 7009 O O . GLU B 1 297 ? -25.375 -6.695 -12.867 1 98.75 297 GLU B O 1
ATOM 7014 N N . VAL B 1 298 ? -25.469 -7.195 -10.664 1 98.94 298 VAL B N 1
ATOM 7015 C CA . VAL B 1 298 ? -24.094 -6.801 -10.328 1 98.94 298 VAL B CA 1
ATOM 7016 C C . VAL B 1 298 ? -23.234 -8.047 -10.133 1 98.94 298 VAL B C 1
ATOM 7018 O O . VAL B 1 298 ? -23.656 -9.016 -9.5 1 98.94 298 VAL B O 1
ATOM 7021 N N . ILE B 1 299 ? -22.062 -8.055 -10.75 1 98.94 299 ILE B N 1
ATOM 7022 C CA . ILE B 1 299 ? -21.094 -9.133 -10.625 1 98.94 299 ILE B CA 1
ATOM 7023 C C . ILE B 1 299 ? -19.875 -8.648 -9.836 1 98.94 299 ILE B C 1
ATOM 7025 O O . ILE B 1 299 ? -19.156 -7.762 -10.289 1 98.94 299 ILE B O 1
ATOM 7029 N N . VAL B 1 300 ? -19.656 -9.227 -8.656 1 98.94 300 VAL B N 1
ATOM 7030 C CA . VAL B 1 300 ? -18.484 -8.898 -7.844 1 98.94 300 VAL B CA 1
ATOM 7031 C C . VAL B 1 300 ? -17.312 -9.797 -8.234 1 98.94 300 VAL B C 1
ATOM 7033 O O . VAL B 1 300 ? -17.438 -11.023 -8.211 1 98.94 300 VAL B O 1
ATOM 7036 N N . SER B 1 301 ? -16.219 -9.219 -8.633 1 98.94 301 SER B N 1
ATOM 7037 C CA . SER B 1 301 ? -15.031 -9.93 -9.109 1 98.94 301 SER B CA 1
ATOM 7038 C C . SER B 1 301 ? -13.75 -9.258 -8.609 1 98.94 301 SER B C 1
ATOM 7040 O O . SER B 1 301 ? -12.867 -8.938 -9.398 1 98.94 301 SER B O 1
ATOM 7042 N N . MET B 1 302 ? -13.648 -9.07 -7.289 1 98.69 302 MET B N 1
ATOM 7043 C CA . MET B 1 302 ? -12.555 -8.305 -6.715 1 98.69 302 MET B CA 1
ATOM 7044 C C . MET B 1 302 ? -11.547 -9.219 -6.02 1 98.69 302 MET B C 1
ATOM 7046 O O . MET B 1 302 ? -10.586 -8.75 -5.414 1 98.69 302 MET B O 1
ATOM 7050 N N . GLY B 1 303 ? -11.766 -10.547 -6.055 1 98.62 303 GLY B N 1
ATOM 7051 C CA . GLY B 1 303 ? -10.805 -11.508 -5.531 1 98.62 303 GLY B CA 1
ATOM 7052 C C . GLY B 1 303 ? -11.07 -11.883 -4.086 1 98.62 303 GLY B C 1
ATOM 7053 O O . GLY B 1 303 ? -12.07 -11.453 -3.498 1 98.62 303 GLY B O 1
ATOM 7054 N N . ALA B 1 304 ? -10.203 -12.625 -3.504 1 98.75 304 ALA B N 1
ATOM 7055 C CA . ALA B 1 304 ? -10.383 -13.312 -2.225 1 98.75 304 ALA B CA 1
ATOM 7056 C C . ALA B 1 304 ? -10.391 -12.312 -1.067 1 98.75 304 ALA B C 1
ATOM 7058 O O . ALA B 1 304 ? -10.859 -12.633 0.028 1 98.75 304 ALA B O 1
ATOM 7059 N N . PHE B 1 305 ? -9.875 -11.109 -1.271 1 98.75 305 PHE B N 1
ATOM 7060 C CA . PHE B 1 305 ? -9.75 -10.156 -0.174 1 98.75 305 PHE B CA 1
ATOM 7061 C C . PHE B 1 305 ? -10.828 -9.094 -0.254 1 98.75 305 PHE B C 1
ATOM 7063 O O . PHE B 1 305 ? -11.539 -8.844 0.723 1 98.75 305 PHE B O 1
ATOM 7070 N N . GLN B 1 306 ? -11.047 -8.586 -1.417 1 98.75 306 GLN B N 1
ATOM 7071 C CA . GLN B 1 306 ? -11.867 -7.383 -1.482 1 98.75 306 GLN B CA 1
ATOM 7072 C C . GLN B 1 306 ? -13.305 -7.711 -1.879 1 98.75 306 GLN B C 1
ATOM 7074 O O . GLN B 1 306 ? -14.211 -6.898 -1.684 1 98.75 306 GLN B O 1
ATOM 7079 N N . SER B 1 307 ? -13.547 -8.922 -2.496 1 98.94 307 SER B N 1
ATOM 7080 C CA . SER B 1 307 ? -14.938 -9.312 -2.709 1 98.94 307 SER B CA 1
ATOM 7081 C C . SER B 1 307 ? -15.688 -9.445 -1.385 1 98.94 307 SER B C 1
ATOM 7083 O O . SER B 1 307 ? -16.734 -8.844 -1.193 1 98.94 307 SER B O 1
ATOM 7085 N N . PRO B 1 308 ? -15.141 -10.227 -0.434 1 98.94 308 PRO B N 1
ATOM 7086 C CA . PRO B 1 308 ? -15.844 -10.266 0.851 1 98.94 308 PRO B CA 1
ATOM 7087 C C . PRO B 1 308 ? -15.852 -8.914 1.562 1 98.94 308 PRO B C 1
ATOM 7089 O O . PRO B 1 308 ? -16.812 -8.586 2.268 1 98.94 308 PRO B O 1
ATOM 7092 N N . GLN B 1 309 ? -14.797 -8.133 1.424 1 98.75 309 GLN B N 1
ATOM 7093 C CA . GLN B 1 309 ? -14.766 -6.805 2.021 1 98.75 309 GLN B CA 1
ATOM 7094 C C . GLN B 1 309 ? -15.922 -5.949 1.518 1 98.75 309 GLN B C 1
ATOM 7096 O O . GLN B 1 309 ? -16.641 -5.328 2.311 1 98.75 309 GLN B O 1
ATOM 7101 N N . LEU B 1 310 ? -16.109 -5.902 0.199 1 98.81 310 LEU B N 1
ATOM 7102 C CA . LEU B 1 310 ? -17.188 -5.117 -0.392 1 98.81 310 LEU B CA 1
ATOM 7103 C C . LEU B 1 310 ? -18.547 -5.59 0.117 1 98.81 310 LEU B C 1
ATOM 7105 O O . LEU B 1 310 ? -19.422 -4.77 0.41 1 98.81 310 LEU B O 1
ATOM 7109 N N . LEU B 1 311 ? -18.703 -6.902 0.204 1 98.88 311 LEU B N 1
ATOM 7110 C CA . LEU B 1 311 ? -19.953 -7.445 0.714 1 98.88 311 LEU B CA 1
ATOM 7111 C C . LEU B 1 311 ? -20.219 -6.965 2.139 1 98.88 311 LEU B C 1
ATOM 7113 O O . LEU B 1 311 ? -21.281 -6.441 2.436 1 98.88 311 LEU B O 1
ATOM 7117 N N . MET B 1 312 ? -19.234 -7.047 2.975 1 98.69 312 MET B N 1
ATOM 7118 C CA . MET B 1 312 ? -19.422 -6.691 4.379 1 98.69 312 MET B CA 1
ATOM 7119 C C . MET B 1 312 ? -19.672 -5.195 4.535 1 98.69 312 MET B C 1
ATOM 7121 O O . MET B 1 312 ? -20.594 -4.789 5.25 1 98.69 312 MET B O 1
ATOM 7125 N N . VAL B 1 313 ? -18.906 -4.387 3.826 1 96.69 313 VAL B N 1
ATOM 7126 C CA . VAL B 1 313 ? -19.078 -2.939 3.908 1 96.69 313 VAL B CA 1
ATOM 7127 C C . VAL B 1 313 ? -20.484 -2.557 3.42 1 96.69 313 VAL B C 1
ATOM 7129 O O . VAL B 1 313 ? -21.047 -1.551 3.857 1 96.69 313 VAL B O 1
ATOM 7132 N N . SER B 1 314 ? -21.078 -3.426 2.59 1 97.88 314 SER B N 1
ATOM 7133 C CA . SER B 1 314 ? -22.391 -3.16 1.988 1 97.88 314 SER B CA 1
ATOM 7134 C C . SER B 1 314 ? -23.516 -3.783 2.807 1 97.88 314 SER B C 1
ATOM 7136 O O . SER B 1 314 ? -24.672 -3.793 2.377 1 97.88 314 SER B O 1
ATOM 7138 N N . GLY B 1 315 ? -23.188 -4.418 3.939 1 97.44 315 GLY B N 1
ATOM 7139 C CA . GLY B 1 315 ? -24.203 -4.926 4.84 1 97.44 315 GLY B CA 1
ATOM 7140 C C . GLY B 1 315 ? -24.453 -6.414 4.688 1 97.44 315 GLY B C 1
ATOM 7141 O O . GLY B 1 315 ? -25.453 -6.938 5.18 1 97.44 315 GLY B O 1
ATOM 7142 N N . PHE B 1 316 ? -23.609 -7.137 3.955 1 98.19 316 PHE B N 1
ATOM 7143 C CA . PHE B 1 316 ? -23.672 -8.586 3.789 1 98.19 316 PHE B CA 1
ATOM 7144 C C . PHE B 1 316 ? -22.562 -9.273 4.559 1 98.19 316 PHE B C 1
ATOM 7146 O O . PHE B 1 316 ? -21.375 -9.109 4.23 1 98.19 316 PHE B O 1
ATOM 7153 N N . GLY B 1 317 ? -22.812 -10.094 5.59 1 98.12 317 GLY B N 1
ATOM 7154 C CA . GLY B 1 317 ? -21.703 -10.789 6.234 1 98.12 317 GLY B CA 1
ATOM 7155 C C . GLY B 1 317 ? -22.047 -11.289 7.625 1 98.12 317 GLY B C 1
ATOM 7156 O O . GLY B 1 317 ? -23.219 -11.297 8.016 1 98.12 317 GLY B O 1
ATOM 7157 N N . PRO B 1 318 ? -21.078 -11.742 8.344 1 98.38 318 PRO B N 1
ATOM 7158 C CA . PRO B 1 318 ? -21.281 -12.203 9.719 1 98.38 318 PRO B CA 1
ATOM 7159 C C . PRO B 1 318 ? -21.828 -11.109 10.633 1 98.38 318 PRO B C 1
ATOM 7161 O O . PRO B 1 318 ? -21.391 -9.961 10.547 1 98.38 318 PRO B O 1
ATOM 7164 N N . SER B 1 319 ? -22.734 -11.516 11.477 1 98 319 SER B N 1
ATOM 7165 C CA . SER B 1 319 ? -23.406 -10.57 12.367 1 98 319 SER B CA 1
ATOM 7166 C C . SER B 1 319 ? -22.391 -9.836 13.25 1 98 319 SER B C 1
ATOM 7168 O O . SER B 1 319 ? -22.516 -8.625 13.445 1 98 319 SER B O 1
ATOM 7170 N N . SER B 1 320 ? -21.469 -10.555 13.703 1 96.88 320 SER B N 1
ATOM 7171 C CA . SER B 1 320 ? -20.484 -9.969 14.617 1 96.88 320 SER B CA 1
ATOM 7172 C C . SER B 1 320 ? -19.641 -8.906 13.914 1 96.88 320 SER B C 1
ATOM 7174 O O . SER B 1 320 ? -19.328 -7.867 14.5 1 96.88 320 SER B O 1
ATOM 7176 N N . GLU B 1 321 ? -19.281 -9.148 12.672 1 95.75 321 GLU B N 1
ATOM 7177 C CA . GLU B 1 321 ? -18.469 -8.203 11.906 1 95.75 321 GLU B CA 1
ATOM 7178 C C . GLU B 1 321 ? -19.266 -6.93 11.602 1 95.75 321 GLU B C 1
ATOM 7180 O O . GLU B 1 321 ? -18.719 -5.824 11.688 1 95.75 321 GLU B O 1
ATOM 7185 N N . LEU B 1 322 ? -20.469 -7.082 11.18 1 97.31 322 LEU B N 1
ATOM 7186 C CA . LEU B 1 322 ? -21.312 -5.938 10.867 1 97.31 322 LEU B CA 1
ATOM 7187 C C . LEU B 1 322 ? -21.594 -5.109 12.117 1 97.31 322 LEU B C 1
ATOM 7189 O O . LEU B 1 322 ? -21.547 -3.877 12.07 1 97.31 322 LEU B O 1
ATOM 7193 N N . ASP B 1 323 ? -21.812 -5.801 13.242 1 96.25 323 ASP B N 1
ATOM 7194 C CA . ASP B 1 323 ? -22.094 -5.121 14.5 1 96.25 323 ASP B CA 1
ATOM 7195 C C . ASP B 1 323 ? -20.859 -4.34 14.984 1 96.25 323 ASP B C 1
ATOM 7197 O O . ASP B 1 323 ? -21 -3.238 15.523 1 96.25 323 ASP B O 1
ATOM 7201 N N . LYS B 1 324 ? -19.75 -4.926 14.789 1 94.88 324 LYS B N 1
ATOM 7202 C CA . LYS B 1 324 ? -18.5 -4.316 15.219 1 94.88 324 LYS B CA 1
ATOM 7203 C C . LYS B 1 324 ? -18.359 -2.9 14.672 1 94.88 324 LYS B C 1
ATOM 7205 O O . LYS B 1 324 ? -17.812 -2.02 15.344 1 94.88 324 LYS B O 1
ATOM 7210 N N . PHE B 1 325 ? -18.891 -2.576 13.469 1 94.06 325 PHE B N 1
ATOM 7211 C CA . PHE B 1 325 ? -18.703 -1.282 12.82 1 94.06 325 PHE B CA 1
ATOM 7212 C C . PHE B 1 325 ? -20.047 -0.582 12.648 1 94.06 325 PHE B C 1
ATOM 7214 O O . PHE B 1 325 ? -20.156 0.378 11.875 1 94.06 325 PHE B O 1
ATOM 7221 N N . ALA B 1 326 ? -21.094 -1.121 13.234 1 93.94 326 ALA B N 1
ATOM 7222 C CA . ALA B 1 326 ? -22.453 -0.551 13.188 1 93.94 326 ALA B CA 1
ATOM 7223 C C . ALA B 1 326 ? -22.953 -0.453 11.75 1 93.94 326 ALA B C 1
ATOM 7225 O O . ALA B 1 326 ? -23.562 0.542 11.367 1 93.94 326 ALA B O 1
ATOM 7226 N N . ILE B 1 327 ? -22.609 -1.447 10.945 1 94.81 327 ILE B N 1
ATOM 7227 C CA . ILE B 1 327 ? -23.125 -1.542 9.586 1 94.81 327 ILE B CA 1
ATOM 7228 C C . ILE B 1 327 ? -24.516 -2.156 9.602 1 94.81 327 ILE B C 1
ATOM 7230 O O . ILE B 1 327 ? -24.734 -3.234 10.164 1 94.81 327 ILE B O 1
ATOM 7234 N N . GLU B 1 328 ? -25.516 -1.474 9.062 1 93.5 328 GLU B N 1
ATOM 7235 C CA . GLU B 1 328 ? -26.859 -2.006 8.992 1 93.5 328 GLU B CA 1
ATOM 7236 C C . GLU B 1 328 ? -26.922 -3.266 8.125 1 93.5 328 GLU B C 1
ATOM 7238 O O . GLU B 1 328 ? -26.547 -3.24 6.957 1 93.5 328 GLU B O 1
ATOM 7243 N N . PRO B 1 329 ? -27.375 -4.352 8.68 1 96.12 329 PRO B N 1
ATOM 7244 C CA . PRO B 1 329 ? -27.391 -5.605 7.926 1 96.12 329 PRO B CA 1
ATOM 7245 C C . PRO B 1 329 ? -28.438 -5.613 6.816 1 96.12 329 PRO B C 1
ATOM 7247 O O . PRO B 1 329 ? -29.578 -5.176 7.027 1 96.12 329 PRO B O 1
ATOM 7250 N N . VAL B 1 330 ? -28.062 -6.012 5.672 1 97 330 VAL B N 1
ATOM 7251 C CA . VAL B 1 330 ? -28.984 -6.324 4.574 1 97 330 VAL B CA 1
ATOM 7252 C C . VAL B 1 330 ? -29.234 -7.832 4.527 1 97 330 VAL B C 1
ATOM 7254 O O . VAL B 1 330 ? -30.375 -8.273 4.332 1 97 330 VAL B O 1
ATOM 7257 N N . LEU B 1 331 ? -28.156 -8.617 4.742 1 96.5 331 LEU B N 1
ATOM 7258 C CA . LEU B 1 331 ? -28.188 -10.07 4.75 1 96.5 331 LEU B CA 1
ATOM 7259 C C . LEU B 1 331 ? -27.125 -10.633 5.688 1 96.5 331 LEU B C 1
ATOM 7261 O O . LEU B 1 331 ? -25.938 -10.336 5.539 1 96.5 331 LEU B O 1
ATOM 7265 N N . ILE B 1 332 ? -27.609 -11.43 6.621 1 97.5 332 ILE B N 1
ATOM 7266 C CA . ILE B 1 332 ? -26.656 -12.102 7.48 1 97.5 332 ILE B CA 1
ATOM 7267 C C . ILE B 1 332 ? -26.219 -13.414 6.84 1 97.5 332 ILE B C 1
ATOM 7269 O O . ILE B 1 332 ? -27.047 -14.281 6.562 1 97.5 332 ILE B O 1
ATOM 7273 N N . ASN B 1 333 ? -25.031 -13.562 6.48 1 98 333 ASN B N 1
ATOM 7274 C CA . ASN B 1 333 ? -24.344 -14.781 6.09 1 98 333 ASN B CA 1
ATOM 7275 C C . ASN B 1 333 ? -23.016 -14.945 6.832 1 98 333 ASN B C 1
ATOM 7277 O O . ASN B 1 333 ? -22.047 -14.234 6.547 1 98 333 ASN B O 1
ATOM 7281 N N . GLU B 1 334 ? -22.922 -15.891 7.719 1 98.25 334 GLU B N 1
ATOM 7282 C CA . GLU B 1 334 ? -21.828 -16.031 8.664 1 98.25 334 GLU B CA 1
ATOM 7283 C C . GLU B 1 334 ? -20.562 -16.516 7.961 1 98.25 334 GLU B C 1
ATOM 7285 O O . GLU B 1 334 ? -19.469 -16.484 8.539 1 98.25 334 GLU B O 1
ATOM 7290 N N . ASN B 1 335 ? -20.656 -16.922 6.699 1 98.62 335 ASN B N 1
ATOM 7291 C CA . ASN B 1 335 ? -19.531 -17.578 6.031 1 98.62 335 ASN B CA 1
ATOM 7292 C C . ASN B 1 335 ? -18.766 -16.609 5.129 1 98.62 335 ASN B C 1
ATOM 7294 O O . ASN B 1 335 ? -17.703 -16.953 4.609 1 98.62 335 ASN B O 1
ATOM 7298 N N . ILE B 1 336 ? -19.25 -15.391 4.941 1 98.81 336 ILE B N 1
ATOM 7299 C CA . ILE B 1 336 ? -18.562 -14.398 4.129 1 98.81 336 ILE B CA 1
ATOM 7300 C C . ILE B 1 336 ? -17.25 -14.008 4.805 1 98.81 336 ILE B C 1
ATOM 7302 O O . ILE B 1 336 ? -17.234 -13.641 5.98 1 98.81 336 ILE B O 1
ATOM 7306 N N . GLY B 1 337 ? -16.156 -14.078 4.062 1 98.75 337 GLY B N 1
ATOM 7307 C CA . GLY B 1 337 ? -14.836 -13.727 4.555 1 98.75 337 GLY B CA 1
ATOM 7308 C C . GLY B 1 337 ? -14.18 -14.844 5.336 1 98.75 337 GLY B C 1
ATOM 7309 O O . GLY B 1 337 ? -13.07 -14.68 5.859 1 98.75 337 GLY B O 1
ATOM 7310 N N . ARG B 1 338 ? -14.789 -16.016 5.344 1 98.31 338 ARG B N 1
ATOM 7311 C CA . ARG B 1 338 ? -14.266 -17.156 6.098 1 98.31 338 ARG B CA 1
ATOM 7312 C C . ARG B 1 338 ? -13.68 -18.203 5.16 1 98.31 338 ARG B C 1
ATOM 7314 O O . ARG B 1 338 ? -13.734 -18.047 3.938 1 98.31 338 ARG B O 1
ATOM 7321 N N . ASN B 1 339 ? -13 -19.156 5.727 1 98.25 339 ASN B N 1
ATOM 7322 C CA . ASN B 1 339 ? -12.492 -20.344 5.043 1 98.25 339 ASN B CA 1
ATOM 7323 C C . ASN B 1 339 ? -11.383 -19.984 4.055 1 98.25 339 ASN B C 1
ATOM 7325 O O . ASN B 1 339 ? -11.266 -20.625 3.004 1 98.25 339 ASN B O 1
ATOM 7329 N N . LEU B 1 340 ? -10.672 -18.906 4.348 1 98.75 340 LEU B N 1
ATOM 7330 C CA . LEU B 1 340 ? -9.547 -18.547 3.492 1 98.75 340 LEU B CA 1
ATOM 7331 C C . LEU B 1 340 ? -8.547 -19.703 3.396 1 98.75 340 LEU B C 1
ATOM 7333 O O . LEU B 1 340 ? -8.07 -20.203 4.418 1 98.75 340 LEU B O 1
ATOM 7337 N N . ASN B 1 341 ? -8.344 -20.172 2.213 1 98.5 341 ASN B N 1
ATOM 7338 C CA . ASN B 1 341 ? -7.355 -21.188 1.858 1 98.5 341 ASN B CA 1
ATOM 7339 C C . ASN B 1 341 ? -6.266 -20.625 0.956 1 98.5 341 ASN B C 1
ATOM 7341 O O . ASN B 1 341 ? -6.543 -19.812 0.075 1 98.5 341 ASN B O 1
ATOM 7345 N N . ASP B 1 342 ? -5.023 -21 1.252 1 98.62 342 ASP B N 1
ATOM 7346 C CA . ASP B 1 342 ? -3.895 -20.469 0.497 1 98.62 342 ASP B CA 1
ATOM 7347 C C . ASP B 1 342 ? -2.752 -21.469 0.43 1 98.62 342 ASP B C 1
ATOM 7349 O O . ASP B 1 342 ? -2.711 -22.422 1.211 1 98.62 342 ASP B O 1
ATOM 7353 N N . HIS B 1 343 ? -1.932 -21.312 -0.606 1 98.62 343 HIS B N 1
ATOM 7354 C CA . HIS B 1 343 ? -0.649 -22.016 -0.661 1 98.62 343 HIS B CA 1
ATOM 7355 C C . HIS B 1 343 ? 0.471 -21.141 -0.1 1 98.62 343 HIS B C 1
ATOM 7357 O O . HIS B 1 343 ? 0.429 -19.906 -0.222 1 98.62 343 HIS B O 1
ATOM 7363 N N . SER B 1 344 ? 1.416 -21.719 0.52 1 97.94 344 SER B N 1
ATOM 7364 C CA . SER B 1 344 ? 2.635 -21.062 0.964 1 97.94 344 SER B CA 1
ATOM 7365 C C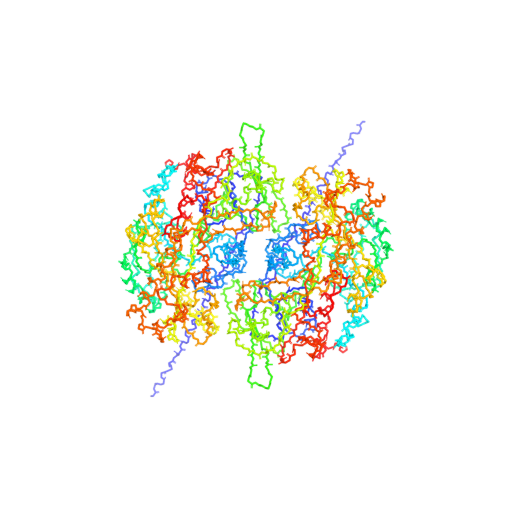 . SER B 1 344 ? 3.879 -21.781 0.466 1 97.94 344 SER B C 1
ATOM 7367 O O . SER B 1 344 ? 3.799 -22.938 0.035 1 97.94 344 SER B O 1
ATOM 7369 N N . VAL B 1 345 ? 5.043 -21.109 0.502 1 98.12 345 VAL B N 1
ATOM 7370 C CA . VAL B 1 345 ? 6.285 -21.719 0.041 1 98.12 345 VAL B CA 1
ATOM 7371 C C . VAL B 1 345 ? 7.398 -21.453 1.049 1 98.12 345 VAL B C 1
ATOM 7373 O O . VAL B 1 345 ? 7.32 -20.516 1.838 1 98.12 345 VAL B O 1
ATOM 7376 N N . PHE B 1 346 ? 8.352 -22.266 1.044 1 98.56 346 PHE B N 1
ATOM 7377 C CA . PHE B 1 346 ? 9.68 -22.062 1.618 1 98.56 346 PHE B CA 1
ATOM 7378 C C . PHE B 1 346 ? 10.758 -22.672 0.732 1 98.56 346 PHE B C 1
ATOM 7380 O O . PHE B 1 346 ? 10.461 -23.516 -0.122 1 98.56 346 PHE B O 1
ATOM 7387 N N . SER B 1 347 ? 12.039 -22.234 0.918 1 98.69 347 SER B N 1
ATOM 7388 C CA . SER B 1 347 ? 13.117 -22.719 0.057 1 98.69 347 SER B CA 1
ATOM 7389 C C . SER B 1 347 ? 14.32 -23.172 0.876 1 98.69 347 SER B C 1
ATOM 7391 O O . SER B 1 347 ? 14.461 -22.797 2.045 1 98.69 347 SER B O 1
ATOM 7393 N N . ILE B 1 348 ? 15.086 -24 0.308 1 98.69 348 ILE B N 1
ATOM 7394 C CA . ILE B 1 348 ? 16.5 -24.125 0.662 1 98.69 348 ILE B CA 1
ATOM 7395 C C . ILE B 1 348 ? 17.359 -23.516 -0.448 1 98.69 348 ILE B C 1
ATOM 7397 O O . ILE B 1 348 ? 16.953 -23.484 -1.608 1 98.69 348 ILE B O 1
ATOM 7401 N N . MET B 1 349 ? 18.562 -23 -0.072 1 98.38 349 MET B N 1
ATOM 7402 C CA . MET B 1 349 ? 19.391 -22.281 -1.029 1 98.38 349 MET B CA 1
ATOM 7403 C C . MET B 1 349 ? 20.781 -22.891 -1.122 1 98.38 349 MET B C 1
ATOM 7405 O O . MET B 1 349 ? 21.344 -23.312 -0.112 1 98.38 349 MET B O 1
ATOM 7409 N N . ALA B 1 350 ? 21.297 -22.906 -2.328 1 98.56 350 ALA B N 1
ATOM 7410 C CA . ALA B 1 350 ? 22.625 -23.453 -2.568 1 98.56 350 ALA B CA 1
ATOM 7411 C C . ALA B 1 350 ? 23.453 -22.531 -3.463 1 98.56 350 ALA B C 1
ATOM 7413 O O . ALA B 1 350 ? 22.906 -21.828 -4.309 1 98.56 350 ALA B O 1
ATOM 7414 N N . ARG B 1 351 ? 24.734 -22.594 -3.328 1 97.56 351 ARG B N 1
ATOM 7415 C CA . ARG B 1 351 ? 25.656 -21.781 -4.117 1 97.56 351 ARG B CA 1
ATOM 7416 C C . ARG B 1 351 ? 26 -22.484 -5.434 1 97.56 351 ARG B C 1
ATOM 7418 O O . ARG B 1 351 ? 26.172 -23.703 -5.473 1 97.56 351 ARG B O 1
ATOM 7425 N N . VAL B 1 352 ? 26.109 -21.703 -6.438 1 97.81 352 VAL B N 1
ATOM 7426 C CA . VAL B 1 352 ? 26.578 -22.172 -7.738 1 97.81 352 VAL B CA 1
ATOM 7427 C C . VAL B 1 352 ? 27.641 -21.203 -8.266 1 97.81 352 VAL B C 1
ATOM 7429 O O . VAL B 1 352 ? 27.906 -20.172 -7.656 1 97.81 352 VAL B O 1
ATOM 7432 N N . GLU B 1 353 ? 28.328 -21.656 -9.328 1 93.88 353 GLU B N 1
ATOM 7433 C CA . GLU B 1 353 ? 29.312 -20.781 -9.945 1 93.88 353 GLU B CA 1
ATOM 7434 C C . GLU B 1 353 ? 28.672 -19.5 -10.492 1 93.88 353 GLU B C 1
ATOM 7436 O O . GLU B 1 353 ? 27.516 -19.516 -10.922 1 93.88 353 GLU B O 1
ATOM 7441 N N . ASP B 1 354 ? 29.516 -18.453 -10.516 1 90.5 354 ASP B N 1
ATOM 7442 C CA . ASP B 1 354 ? 29.031 -17.141 -10.969 1 90.5 354 ASP B CA 1
ATOM 7443 C C . ASP B 1 354 ? 28.938 -17.094 -12.492 1 90.5 354 ASP B C 1
ATOM 7445 O O . ASP B 1 354 ? 29.875 -16.656 -13.164 1 90.5 354 ASP B O 1
ATOM 7449 N N . ASP B 1 355 ? 27.859 -17.531 -12.977 1 91.44 355 ASP B N 1
ATOM 7450 C CA . ASP B 1 355 ? 27.562 -17.531 -14.406 1 91.44 355 ASP B CA 1
ATOM 7451 C C . ASP B 1 355 ? 26.062 -17.578 -14.656 1 91.44 355 ASP B C 1
ATOM 7453 O O . ASP B 1 355 ? 25.344 -18.328 -13.984 1 91.44 355 ASP B O 1
ATOM 7457 N N . LEU B 1 356 ? 25.609 -16.844 -15.656 1 89.38 356 LEU B N 1
ATOM 7458 C CA . LEU B 1 356 ? 24.188 -16.75 -15.953 1 89.38 356 LEU B CA 1
ATOM 7459 C C . LEU B 1 356 ? 23.641 -18.094 -16.422 1 89.38 356 LEU B C 1
ATOM 7461 O O . LEU B 1 356 ? 22.438 -18.344 -16.359 1 89.38 356 LEU B O 1
ATOM 7465 N N . GLN B 1 357 ? 24.5 -18.953 -16.906 1 92.69 357 GLN B N 1
ATOM 7466 C CA . GLN B 1 357 ? 24.078 -20.266 -17.344 1 92.69 357 GLN B CA 1
ATOM 7467 C C . GLN B 1 357 ? 23.625 -21.125 -16.156 1 92.69 357 GLN B C 1
ATOM 7469 O O . GLN B 1 357 ? 22.906 -22.109 -16.344 1 92.69 357 GLN B O 1
ATOM 7474 N N . PHE B 1 358 ? 24.047 -20.672 -14.953 1 94.44 358 PHE B N 1
ATOM 7475 C CA . PHE B 1 358 ? 23.719 -21.453 -13.773 1 94.44 358 PHE B CA 1
ATOM 7476 C C . PHE B 1 358 ? 22.719 -20.719 -12.891 1 94.44 358 PHE B C 1
ATOM 7478 O O . PHE B 1 358 ? 21.906 -21.359 -12.211 1 94.44 358 PHE B O 1
ATOM 7485 N N . SER B 1 359 ? 22.828 -19.422 -12.844 1 95.56 359 SER B N 1
ATOM 7486 C CA . SER B 1 359 ? 22 -18.641 -11.938 1 95.56 359 SER B CA 1
ATOM 7487 C C . SER B 1 359 ? 21.812 -17.219 -12.461 1 95.56 359 SER B C 1
ATOM 7489 O O . SER B 1 359 ? 22.719 -16.625 -13.039 1 95.56 359 SER B O 1
ATOM 7491 N N . SER B 1 360 ? 20.594 -16.719 -12.219 1 92.69 360 SER B N 1
ATOM 7492 C CA . SER B 1 360 ? 20.297 -15.344 -12.602 1 92.69 360 SER B CA 1
ATOM 7493 C C . SER B 1 360 ? 20.391 -14.398 -11.414 1 92.69 360 SER B C 1
ATOM 7495 O O . SER B 1 360 ? 19.922 -13.266 -11.469 1 92.69 360 SER B O 1
ATOM 7497 N N . SER B 1 361 ? 20.984 -14.789 -10.289 1 91.81 361 SER B N 1
ATOM 7498 C CA . SER B 1 361 ? 21.078 -14 -9.062 1 91.81 361 SER B CA 1
ATOM 7499 C C . SER B 1 361 ? 21.75 -12.656 -9.328 1 91.81 361 SER B C 1
ATOM 7501 O O . SER B 1 361 ? 21.391 -11.641 -8.734 1 91.81 361 SER B O 1
ATOM 7503 N N . GLN B 1 362 ? 22.625 -12.648 -10.266 1 88.44 362 GLN B N 1
ATOM 7504 C CA . GLN B 1 362 ? 23.422 -11.453 -10.508 1 88.44 362 GLN B CA 1
ATOM 7505 C C . GLN B 1 362 ? 22.609 -10.383 -11.219 1 88.44 362 GLN B C 1
ATOM 7507 O O . GLN B 1 362 ? 22.969 -9.203 -11.188 1 88.44 362 GLN B O 1
ATOM 7512 N N . LEU B 1 363 ? 21.562 -10.781 -11.875 1 88.12 363 LEU B N 1
ATOM 7513 C CA . LEU B 1 363 ? 20.734 -9.797 -12.562 1 88.12 363 LEU B CA 1
ATOM 7514 C C . LEU B 1 363 ? 20.078 -8.852 -11.562 1 88.12 363 LEU B C 1
ATOM 7516 O O . LEU B 1 363 ? 19.75 -7.711 -11.914 1 88.12 363 LEU B O 1
ATOM 7520 N N . SER B 1 364 ? 19.906 -9.266 -10.336 1 83.94 364 SER B N 1
ATOM 7521 C CA . SER B 1 364 ? 19.266 -8.438 -9.312 1 83.94 364 SER B CA 1
ATOM 7522 C C . SER B 1 364 ? 20.297 -7.555 -8.609 1 83.94 364 SER B C 1
ATOM 7524 O O . SER B 1 364 ? 19.938 -6.52 -8.039 1 83.94 364 SER B O 1
ATOM 7526 N N . SER B 1 365 ? 21.547 -7.906 -8.648 1 81.19 365 SER B N 1
ATOM 7527 C CA . SER B 1 365 ? 22.562 -7.199 -7.875 1 81.19 365 SER B CA 1
ATOM 7528 C C . SER B 1 365 ? 23.469 -6.379 -8.773 1 81.19 365 SER B C 1
ATOM 7530 O O . SER B 1 365 ? 24.125 -5.434 -8.32 1 81.19 365 SER B O 1
ATOM 7532 N N . ASP B 1 366 ? 23.531 -6.809 -10.062 1 85.38 366 ASP B N 1
ATOM 7533 C CA . ASP B 1 366 ? 24.375 -6.121 -11.031 1 85.38 366 ASP B CA 1
ATOM 7534 C C . ASP B 1 366 ? 23.531 -5.445 -12.117 1 85.38 366 ASP B C 1
ATOM 7536 O O . ASP B 1 366 ? 23.141 -6.086 -13.094 1 85.38 366 ASP B O 1
ATOM 7540 N N . PHE B 1 367 ? 23.5 -4.211 -12.016 1 81.56 367 PHE B N 1
ATOM 7541 C CA . PHE B 1 367 ? 22.609 -3.449 -12.875 1 81.56 367 PHE B CA 1
ATOM 7542 C C . PHE B 1 367 ? 23.156 -3.371 -14.297 1 81.56 367 PHE B C 1
ATOM 7544 O O . PHE B 1 367 ? 22.391 -3.227 -15.258 1 81.56 367 PHE B O 1
ATOM 7551 N N . THR B 1 368 ? 24.469 -3.439 -14.398 1 85.25 368 THR B N 1
ATOM 7552 C CA . THR B 1 368 ? 25.031 -3.486 -15.742 1 85.25 368 THR B CA 1
ATOM 7553 C C . THR B 1 368 ? 24.594 -4.75 -16.469 1 85.25 368 THR B C 1
ATOM 7555 O O . THR B 1 368 ? 24.281 -4.711 -17.656 1 85.25 368 THR B O 1
ATOM 7558 N N . LEU B 1 369 ? 24.578 -5.777 -15.688 1 90.5 369 LEU B N 1
ATOM 7559 C CA . LEU B 1 369 ? 24.141 -7.047 -16.25 1 90.5 369 LEU B CA 1
ATOM 7560 C C . LEU B 1 369 ? 22.656 -7 -16.594 1 90.5 369 LEU B C 1
ATOM 7562 O O . LEU B 1 369 ? 22.219 -7.551 -17.609 1 90.5 369 LEU B O 1
ATOM 7566 N N . LEU B 1 370 ? 21.859 -6.367 -15.758 1 91.31 370 LEU B N 1
ATOM 7567 C CA . LEU B 1 370 ? 20.438 -6.23 -15.992 1 91.31 370 LEU B CA 1
ATOM 7568 C C . LEU B 1 370 ? 20.156 -5.406 -17.25 1 91.31 370 LEU B C 1
ATOM 7570 O O . LEU B 1 370 ? 19.328 -5.785 -18.078 1 91.31 370 LEU B O 1
ATOM 7574 N N . GLU B 1 371 ? 20.859 -4.297 -17.375 1 89.38 371 GLU B N 1
ATOM 7575 C CA . GLU B 1 371 ? 20.703 -3.447 -18.562 1 89.38 371 GLU B CA 1
ATOM 7576 C C . GLU B 1 371 ? 21.062 -4.203 -19.828 1 89.38 371 GLU B C 1
ATOM 7578 O O . GLU B 1 371 ? 20.375 -4.066 -20.844 1 89.38 371 GLU B O 1
ATOM 7583 N N . ALA B 1 372 ? 22.094 -5.004 -19.734 1 92.94 372 ALA B N 1
ATOM 7584 C CA . ALA B 1 372 ? 22.516 -5.793 -20.891 1 92.94 372 ALA B CA 1
ATOM 7585 C C . ALA B 1 372 ? 21.469 -6.828 -21.25 1 92.94 372 ALA B C 1
ATOM 7587 O O . ALA B 1 372 ? 21.188 -7.047 -22.438 1 92.94 372 ALA B O 1
ATOM 7588 N N . ALA B 1 373 ? 20.938 -7.473 -20.266 1 94.75 373 ALA B N 1
ATOM 7589 C CA . ALA B 1 373 ? 19.891 -8.461 -20.484 1 94.75 373 ALA B CA 1
ATOM 7590 C C . ALA B 1 373 ? 18.656 -7.82 -21.109 1 94.75 373 ALA B C 1
ATOM 7592 O O . ALA B 1 373 ? 18.031 -8.398 -22.016 1 94.75 373 ALA B O 1
ATOM 7593 N N . GLN B 1 374 ? 18.25 -6.66 -20.656 1 94.31 374 GLN B N 1
ATOM 7594 C CA . GLN B 1 374 ? 17.109 -5.93 -21.203 1 94.31 374 GLN B CA 1
ATOM 7595 C C . GLN B 1 374 ? 17.359 -5.531 -22.656 1 94.31 374 GLN B C 1
ATOM 7597 O O . GLN B 1 374 ? 16.484 -5.695 -23.5 1 94.31 374 GLN B O 1
ATOM 7602 N N . GLU B 1 375 ? 18.609 -5.043 -22.906 1 94.06 375 GLU B N 1
ATOM 7603 C CA . GLU B 1 375 ? 18.953 -4.645 -24.266 1 94.06 375 GLU B CA 1
ATOM 7604 C C . GLU B 1 375 ? 18.859 -5.824 -25.234 1 94.06 375 GLU B C 1
ATOM 7606 O O . GLU B 1 375 ? 18.359 -5.688 -26.344 1 94.06 375 GLU B O 1
ATOM 7611 N N . GLU B 1 376 ? 19.375 -6.965 -24.812 1 95.31 376 GLU B N 1
ATOM 7612 C CA . GLU B 1 376 ? 19.312 -8.164 -25.641 1 95.31 376 GLU B CA 1
ATOM 7613 C C . GLU B 1 376 ? 17.859 -8.547 -25.938 1 95.31 376 GLU B C 1
ATOM 7615 O O . GLU B 1 376 ? 17.516 -8.828 -27.094 1 95.31 376 GLU B O 1
ATOM 7620 N N . PHE B 1 377 ? 17.016 -8.531 -25.031 1 95.94 377 PHE B N 1
ATOM 7621 C CA . PHE B 1 377 ? 15.617 -8.898 -25.188 1 95.94 377 PHE B CA 1
ATOM 7622 C C . PHE B 1 377 ? 14.914 -7.922 -26.109 1 95.94 377 PHE B C 1
ATOM 7624 O O . PHE B 1 377 ? 14.195 -8.336 -27.031 1 95.94 377 PHE B O 1
ATOM 7631 N N . TYR B 1 378 ? 15.086 -6.652 -25.812 1 91.94 378 TYR B N 1
ATOM 7632 C CA . TYR B 1 378 ? 14.328 -5.652 -26.547 1 91.94 378 TYR B CA 1
ATOM 7633 C C . TYR B 1 378 ? 14.836 -5.539 -27.984 1 91.94 378 TYR B C 1
ATOM 7635 O O . TYR B 1 378 ? 14.109 -5.09 -28.875 1 91.94 378 TYR B O 1
ATOM 7643 N N . ASN B 1 379 ? 16.078 -5.984 -28.281 1 93.81 379 ASN B N 1
ATOM 7644 C CA . ASN B 1 379 ? 16.625 -5.926 -29.625 1 93.81 379 ASN B CA 1
ATOM 7645 C C . ASN B 1 379 ? 16.281 -7.176 -30.438 1 93.81 379 ASN B C 1
ATOM 7647 O O . ASN B 1 379 ? 15.914 -7.078 -31.609 1 93.81 379 ASN B O 1
ATOM 7651 N N . ASN B 1 380 ? 16.328 -8.359 -29.812 1 92.88 380 ASN B N 1
ATOM 7652 C CA . ASN B 1 380 ? 16.156 -9.547 -30.641 1 92.88 380 ASN B CA 1
ATOM 7653 C C . ASN B 1 380 ? 15.281 -10.594 -29.953 1 92.88 380 ASN B C 1
ATOM 7655 O O . ASN B 1 380 ? 15.102 -11.695 -30.484 1 92.88 380 ASN B O 1
ATOM 7659 N N . GLY B 1 381 ? 14.773 -10.32 -28.766 1 95 381 GLY B N 1
ATOM 7660 C CA . GLY B 1 381 ? 13.82 -11.203 -28.125 1 95 381 GLY B CA 1
ATOM 7661 C C . GLY B 1 381 ? 14.469 -12.438 -27.516 1 95 381 GLY B C 1
ATOM 7662 O O . GLY B 1 381 ? 13.836 -13.484 -27.406 1 95 381 GLY B O 1
ATOM 7663 N N . THR B 1 382 ? 15.727 -12.367 -27.172 1 96.38 382 THR B N 1
ATOM 7664 C CA . THR B 1 382 ? 16.438 -13.516 -26.609 1 96.38 382 THR B CA 1
ATOM 7665 C C . THR B 1 382 ? 17.109 -13.156 -25.297 1 96.38 382 THR B C 1
ATOM 7667 O O . THR B 1 382 ? 16.922 -12.055 -24.781 1 96.38 382 THR B O 1
ATOM 7670 N N . GLY B 1 383 ? 17.734 -14.148 -24.688 1 95.56 383 GLY B N 1
ATOM 7671 C CA . GLY B 1 383 ? 18.547 -13.922 -23.516 1 95.56 383 GLY B CA 1
ATOM 7672 C C . GLY B 1 383 ? 17.828 -14.172 -22.219 1 95.56 383 GLY B C 1
ATOM 7673 O O . GLY B 1 383 ? 16.656 -14.578 -22.219 1 95.56 383 GLY B O 1
ATOM 7674 N N . PRO B 1 384 ? 18.516 -13.906 -21.109 1 95.19 384 PRO B N 1
ATOM 7675 C CA . PRO B 1 384 ? 18.031 -14.281 -19.781 1 95.19 384 PRO B CA 1
ATOM 7676 C C . PRO B 1 384 ? 16.766 -13.516 -19.391 1 95.19 384 PRO B C 1
ATOM 7678 O O . PRO B 1 384 ? 16.031 -13.945 -18.5 1 95.19 384 PRO B O 1
ATOM 7681 N N . TYR B 1 385 ? 16.453 -12.406 -20.062 1 95.44 385 TYR B N 1
ATOM 7682 C CA . TYR B 1 385 ? 15.281 -11.602 -19.75 1 95.44 385 TYR B CA 1
ATOM 7683 C C . TYR B 1 385 ? 14.016 -12.266 -20.281 1 95.44 385 TYR B C 1
ATOM 7685 O O . TYR B 1 385 ? 12.906 -11.797 -20.031 1 95.44 385 TYR B O 1
ATOM 7693 N N . THR B 1 386 ? 14.164 -13.406 -21.016 1 96.56 386 THR B N 1
ATOM 7694 C CA . THR B 1 386 ? 13.047 -14.203 -21.5 1 96.56 386 THR B CA 1
ATOM 7695 C C . THR B 1 386 ? 12.734 -15.352 -20.531 1 96.56 386 THR B C 1
ATOM 7697 O O . THR B 1 386 ? 12.039 -16.297 -20.906 1 96.56 386 THR B O 1
ATOM 7700 N N . ALA B 1 387 ? 13.305 -15.289 -19.375 1 92.69 387 ALA B N 1
ATOM 7701 C CA . ALA B 1 387 ? 13.031 -16.297 -18.344 1 92.69 387 ALA B CA 1
ATOM 7702 C C . ALA B 1 387 ? 12.711 -15.648 -17 1 92.69 387 ALA B C 1
ATOM 7704 O O . ALA B 1 387 ? 13.352 -14.664 -16.609 1 92.69 387 ALA B O 1
ATOM 7705 N N . PRO B 1 388 ? 11.656 -16.109 -16.328 1 89.06 388 PRO B N 1
ATOM 7706 C CA . PRO B 1 388 ? 11.406 -15.711 -14.938 1 89.06 388 PRO B CA 1
ATOM 7707 C C . PRO B 1 388 ? 12.008 -16.703 -13.938 1 89.06 388 PRO B C 1
ATOM 7709 O O . PRO B 1 388 ? 12.578 -17.719 -14.328 1 89.06 388 PRO B O 1
ATOM 7712 N N . SER B 1 389 ? 11.906 -16.328 -12.695 1 85.06 389 SER B N 1
ATOM 7713 C CA . SER B 1 389 ? 12.203 -17.328 -11.672 1 85.06 389 SER B CA 1
ATOM 7714 C C . SER B 1 389 ? 10.945 -18.094 -11.266 1 85.06 389 SER B C 1
ATOM 7716 O O . SER B 1 389 ? 9.844 -17.531 -11.258 1 85.06 389 SER B O 1
ATOM 7718 N N . GLY B 1 390 ? 11.078 -19.391 -11.117 1 89.5 390 GLY B N 1
ATOM 7719 C CA . GLY B 1 390 ? 10.055 -20.141 -10.406 1 89.5 390 GLY B CA 1
ATOM 7720 C C . GLY B 1 390 ? 9.062 -20.828 -11.328 1 89.5 390 GLY B C 1
ATOM 7721 O O . GLY B 1 390 ? 8.102 -21.438 -10.867 1 89.5 390 GLY B O 1
ATOM 7722 N N . ILE B 1 391 ? 9.297 -20.797 -12.656 1 93.56 391 ILE B N 1
ATOM 7723 C CA . ILE B 1 391 ? 8.258 -21.328 -13.539 1 93.56 391 ILE B CA 1
ATOM 7724 C C . ILE B 1 391 ? 8.531 -22.797 -13.844 1 93.56 391 ILE B C 1
ATOM 7726 O O . ILE B 1 391 ? 7.617 -23.547 -14.195 1 93.56 391 ILE B O 1
ATOM 7730 N N . THR B 1 392 ? 9.789 -23.266 -13.781 1 95.31 392 THR B N 1
ATOM 7731 C CA . THR B 1 392 ? 10.109 -24.688 -13.859 1 95.31 392 THR B CA 1
ATOM 7732 C C . THR B 1 392 ? 9.711 -25.406 -12.57 1 95.31 392 THR B C 1
ATOM 7734 O O . THR B 1 392 ? 10.242 -25.109 -11.5 1 95.31 392 THR B O 1
ATOM 7737 N N . ASN B 1 393 ? 8.734 -26.312 -12.703 1 96.31 393 ASN B N 1
ATOM 7738 C CA . ASN B 1 393 ? 8.195 -26.875 -11.469 1 96.31 393 ASN B CA 1
ATOM 7739 C C . ASN B 1 393 ? 7.688 -28.297 -11.688 1 96.31 393 ASN B C 1
ATOM 7741 O O . ASN B 1 393 ? 7.539 -28.75 -12.828 1 96.31 393 ASN B O 1
ATOM 7745 N N . GLY B 1 394 ? 7.578 -29.047 -10.688 1 96.69 394 GLY B N 1
ATOM 7746 C CA . GLY B 1 394 ? 7.039 -30.391 -10.633 1 96.69 394 GLY B CA 1
ATOM 7747 C C . GLY B 1 394 ? 6.082 -30.609 -9.477 1 96.69 394 GLY B C 1
ATOM 7748 O O . GLY B 1 394 ? 6.133 -29.891 -8.477 1 96.69 394 GLY B O 1
ATOM 7749 N N . PHE B 1 395 ? 5.219 -31.562 -9.633 1 98.38 395 PHE B N 1
ATOM 7750 C CA . PHE B 1 395 ? 4.203 -31.906 -8.641 1 98.38 395 PHE B CA 1
ATOM 7751 C C . PHE B 1 395 ? 4.312 -33.375 -8.227 1 98.38 395 PHE B C 1
ATOM 7753 O O . PHE B 1 395 ? 4.516 -34.25 -9.07 1 98.38 395 PHE B O 1
ATOM 7760 N N . GLN B 1 396 ? 4.211 -33.562 -6.934 1 98.62 396 GLN B N 1
ATOM 7761 C CA . GLN B 1 396 ? 4.348 -34.906 -6.363 1 98.62 396 GLN B CA 1
ATOM 7762 C C . GLN B 1 396 ? 3.045 -35.375 -5.711 1 98.62 396 GLN B C 1
ATOM 7764 O O . GLN B 1 396 ? 2.395 -34.594 -5.008 1 98.62 396 GLN B O 1
ATOM 7769 N N . ARG B 1 397 ? 2.729 -36.531 -6.004 1 98.19 397 ARG B N 1
ATOM 7770 C CA . ARG B 1 397 ? 1.667 -37.219 -5.277 1 98.19 397 ARG B CA 1
ATOM 7771 C C . ARG B 1 397 ? 2.244 -38.219 -4.273 1 98.19 397 ARG B C 1
ATOM 7773 O O . ARG B 1 397 ? 3.01 -39.094 -4.645 1 98.19 397 ARG B O 1
ATOM 7780 N N . LEU B 1 398 ? 1.943 -38.062 -3.025 1 98.19 398 LEU B N 1
ATOM 7781 C CA . LEU B 1 398 ? 2.316 -39 -1.987 1 98.19 398 LEU B CA 1
ATOM 7782 C C . LEU B 1 398 ? 1.286 -40.125 -1.879 1 98.19 398 LEU B C 1
ATOM 7784 O O . LEU B 1 398 ? 0.095 -39.906 -2.105 1 98.19 398 LEU B O 1
ATOM 7788 N N . SER B 1 399 ? 1.751 -41.312 -1.5 1 97.25 399 SER B N 1
ATOM 7789 C CA . SER B 1 399 ? 0.805 -42.406 -1.259 1 97.25 399 SER B CA 1
ATOM 7790 C C . SER B 1 399 ? 0.011 -42.156 0.022 1 97.25 399 SER B C 1
ATOM 7792 O O . SER B 1 399 ? 0.455 -41.438 0.91 1 97.25 399 SER B O 1
ATOM 7794 N N . GLU B 1 400 ? -1.153 -42.781 0.061 1 97.56 400 GLU B N 1
ATOM 7795 C CA . GLU B 1 400 ? -1.946 -42.656 1.284 1 97.56 400 GLU B CA 1
ATOM 7796 C C . GLU B 1 400 ? -1.156 -43.156 2.492 1 97.56 400 GLU B C 1
ATOM 7798 O O . GLU B 1 400 ? -1.21 -42.562 3.564 1 97.56 400 GLU B O 1
ATOM 7803 N N . GLN B 1 401 ? -0.456 -44.219 2.334 1 97.75 401 GLN B N 1
ATOM 7804 C CA . GLN B 1 401 ? 0.357 -44.781 3.412 1 97.75 401 GLN B CA 1
ATOM 7805 C C . GLN B 1 401 ? 1.402 -43.75 3.885 1 97.75 401 GLN B C 1
ATOM 7807 O O . GLN B 1 401 ? 1.604 -43.594 5.086 1 97.75 401 GLN B O 1
ATOM 7812 N N . GLU B 1 402 ? 2.021 -43.156 2.932 1 97.62 402 GLU B N 1
ATOM 7813 C CA . GLU B 1 402 ? 3.023 -42.156 3.291 1 97.62 402 GLU B CA 1
ATOM 7814 C C . GLU B 1 402 ? 2.393 -40.969 4.047 1 97.62 402 GLU B C 1
ATOM 7816 O O . GLU B 1 402 ? 2.969 -40.469 5.016 1 97.62 402 GLU B O 1
ATOM 7821 N N . LEU B 1 403 ? 1.247 -40.531 3.619 1 98.5 403 LEU B N 1
ATOM 7822 C CA . LEU B 1 403 ? 0.541 -39.438 4.297 1 98.5 403 LEU B CA 1
ATOM 7823 C C . LEU B 1 403 ? 0.241 -39.812 5.746 1 98.5 403 LEU B C 1
ATOM 7825 O O . LEU B 1 403 ? 0.445 -39 6.652 1 98.5 403 LEU B O 1
ATOM 7829 N N . PHE B 1 404 ? -0.206 -41.031 5.961 1 98.19 404 PHE B N 1
ATOM 7830 C CA . PHE B 1 404 ? -0.475 -41.469 7.324 1 98.19 404 PHE B CA 1
ATOM 7831 C C . PHE B 1 404 ? 0.82 -41.594 8.117 1 98.19 404 PHE B C 1
ATOM 7833 O O . PHE B 1 404 ? 0.878 -41.188 9.289 1 98.19 404 PHE B O 1
ATOM 7840 N N . ASP B 1 405 ? 1.844 -42.125 7.5 1 98.12 405 ASP B N 1
ATOM 7841 C CA . ASP B 1 405 ? 3.115 -42.375 8.172 1 98.12 405 ASP B CA 1
ATOM 7842 C C . ASP B 1 405 ? 3.732 -41.094 8.68 1 98.12 405 ASP B C 1
ATOM 7844 O O . ASP B 1 405 ? 4.363 -41.062 9.742 1 98.12 405 ASP B O 1
ATOM 7848 N N . ILE B 1 406 ? 3.551 -40.031 7.969 1 97.75 406 ILE B N 1
ATOM 7849 C CA . ILE B 1 406 ? 4.223 -38.812 8.344 1 97.75 406 ILE B CA 1
ATOM 7850 C C . ILE B 1 406 ? 3.307 -37.969 9.242 1 97.75 406 ILE B C 1
ATOM 7852 O O . ILE B 1 406 ? 3.662 -36.844 9.641 1 97.75 406 ILE B O 1
ATOM 7856 N N . GLY B 1 407 ? 2.107 -38.438 9.492 1 98 407 GLY B N 1
ATOM 7857 C CA . GLY B 1 407 ? 1.205 -37.75 10.383 1 98 407 GLY B CA 1
ATOM 7858 C C . GLY B 1 407 ? 0.271 -36.781 9.664 1 98 407 GLY B C 1
ATOM 7859 O O . GLY B 1 407 ? -0.282 -35.875 10.266 1 98 407 GLY B O 1
ATOM 7860 N N . ALA B 1 408 ? 0.039 -36.969 8.375 1 98.5 408 ALA B N 1
ATOM 7861 C CA . ALA B 1 408 ? -0.838 -36.094 7.57 1 98.5 408 ALA B CA 1
ATOM 7862 C C . ALA B 1 408 ? -2.084 -36.875 7.129 1 98.5 408 ALA B C 1
ATOM 7864 O O . ALA B 1 408 ? -2.637 -36.594 6.059 1 98.5 408 ALA B O 1
ATOM 7865 N N . GLY B 1 409 ? -2.518 -37.781 7.922 1 98.38 409 GLY B N 1
ATOM 7866 C CA . GLY B 1 409 ? -3.699 -38.562 7.602 1 98.38 409 GLY B CA 1
ATOM 7867 C C . GLY B 1 409 ? -4.945 -37.719 7.422 1 98.38 409 GLY B C 1
ATOM 7868 O O . GLY B 1 409 ? -5.852 -38.094 6.668 1 98.38 409 GLY B O 1
ATOM 7869 N N . SER B 1 410 ? -5.027 -36.594 8.07 1 98.44 410 SER B N 1
ATOM 7870 C CA . SER B 1 410 ? -6.164 -35.688 7.973 1 98.44 410 SER B CA 1
ATOM 7871 C C . SER B 1 410 ? -6.371 -35.219 6.539 1 98.44 410 SER B C 1
ATOM 7873 O O . SER B 1 410 ? -7.48 -34.812 6.16 1 98.44 410 SER B O 1
ATOM 7875 N N . VAL B 1 411 ? -5.336 -35.219 5.766 1 98.5 411 VAL B N 1
ATOM 7876 C CA . VAL B 1 411 ? -5.43 -34.844 4.359 1 98.5 411 VAL B CA 1
ATOM 7877 C C . VAL B 1 411 ? -6.297 -35.875 3.617 1 98.5 411 VAL B C 1
ATOM 7879 O O . VAL B 1 411 ? -7.148 -35.5 2.807 1 98.5 411 VAL B O 1
ATOM 7882 N N . VAL B 1 412 ? -6.07 -37.094 3.906 1 98.06 412 VAL B N 1
ATOM 7883 C CA . VAL B 1 412 ? -6.859 -38.188 3.312 1 98.06 412 VAL B CA 1
ATOM 7884 C C . VAL B 1 412 ? -8.305 -38.094 3.795 1 98.06 412 VAL B C 1
ATOM 7886 O O . VAL B 1 412 ? -9.242 -38.219 3.004 1 98.06 412 VAL B O 1
ATOM 7889 N N . GLU B 1 413 ? -8.469 -37.875 5.07 1 97.69 413 GLU B N 1
ATOM 7890 C CA . GLU B 1 413 ? -9.797 -37.75 5.664 1 97.69 413 GLU B CA 1
ATOM 7891 C C . GLU B 1 413 ? -10.578 -36.594 5.059 1 97.69 413 GLU B C 1
ATOM 7893 O O . GLU B 1 413 ? -11.805 -36.656 4.949 1 97.69 413 GLU B O 1
ATOM 7898 N N . ALA B 1 414 ? -9.898 -35.625 4.59 1 97 414 ALA B N 1
ATOM 7899 C CA . ALA B 1 414 ? -10.523 -34.438 4.004 1 97 414 ALA B CA 1
ATOM 7900 C C . ALA B 1 414 ? -10.852 -34.656 2.531 1 97 414 ALA B C 1
ATOM 7902 O O . ALA B 1 414 ? -11.398 -33.781 1.865 1 97 414 ALA B O 1
ATOM 7903 N N . GLY B 1 415 ? -10.539 -35.781 2.01 1 96.62 415 GLY B N 1
ATOM 7904 C CA . GLY B 1 415 ? -10.844 -36.125 0.626 1 96.62 415 GLY B CA 1
ATOM 7905 C C . GLY B 1 415 ? -9.789 -35.625 -0.348 1 96.62 415 GLY B C 1
ATOM 7906 O O . GLY B 1 415 ? -10.039 -35.562 -1.553 1 96.62 415 GLY B O 1
ATOM 7907 N N . LEU B 1 416 ? -8.578 -35.344 0.151 1 97.88 416 LEU B N 1
ATOM 7908 C CA . LEU B 1 416 ? -7.551 -34.719 -0.675 1 97.88 416 LEU B CA 1
ATOM 7909 C C . LEU B 1 416 ? -6.426 -35.719 -0.971 1 97.88 416 LEU B C 1
ATOM 7911 O O . LEU B 1 416 ? -5.297 -35.312 -1.25 1 97.88 416 LEU B O 1
ATOM 7915 N N . GLY B 1 417 ? -6.688 -36.938 -0.897 1 96.62 417 GLY B N 1
ATOM 7916 C CA . GLY B 1 417 ? -5.676 -37.969 -1.09 1 96.62 417 GLY B CA 1
ATOM 7917 C C . GLY B 1 417 ? -5.359 -38.219 -2.551 1 96.62 417 GLY B C 1
ATOM 7918 O O . GLY B 1 417 ? -4.273 -38.719 -2.881 1 96.62 417 GLY B O 1
ATOM 7919 N N . ASP B 1 418 ? -6.301 -37.969 -3.445 1 95.75 418 ASP B N 1
ATOM 7920 C CA . ASP B 1 418 ? -6.152 -38.312 -4.855 1 95.75 418 ASP B CA 1
ATOM 7921 C C . ASP B 1 418 ? -5.828 -37.062 -5.695 1 95.75 418 ASP B C 1
ATOM 7923 O O . ASP B 1 418 ? -6.578 -36.719 -6.613 1 95.75 418 ASP B O 1
ATOM 7927 N N . GLN B 1 419 ? -4.727 -36.469 -5.477 1 97.75 419 GLN B N 1
ATOM 7928 C CA . GLN B 1 419 ? -4.199 -35.312 -6.164 1 97.75 419 GLN B CA 1
ATOM 7929 C C . GLN B 1 419 ? -2.715 -35.094 -5.863 1 97.75 419 GLN B C 1
ATOM 7931 O O . GLN B 1 419 ? -2.115 -35.906 -5.137 1 97.75 419 GLN B O 1
ATOM 7936 N N . SER B 1 420 ? -2.066 -34.125 -6.492 1 98.25 420 SER B N 1
ATOM 7937 C CA . SER B 1 420 ? -0.714 -33.781 -6.086 1 98.25 420 SER B CA 1
ATOM 7938 C C . SER B 1 420 ? -0.706 -33.125 -4.699 1 98.25 420 SER B C 1
ATOM 7940 O O . SER B 1 420 ? -1.639 -32.406 -4.332 1 98.25 420 SER B O 1
ATOM 7942 N N . HIS B 1 421 ? 0.374 -33.406 -3.908 1 98.75 421 HIS B N 1
ATOM 7943 C CA . HIS B 1 421 ? 0.426 -32.938 -2.525 1 98.75 421 HIS B CA 1
ATOM 7944 C C . HIS B 1 421 ? 1.505 -31.891 -2.338 1 98.75 421 HIS B C 1
ATOM 7946 O O . HIS B 1 421 ? 1.403 -31.047 -1.443 1 98.75 421 HIS B O 1
ATOM 7952 N N . ILE B 1 422 ? 2.535 -31.922 -3.135 1 98.81 422 ILE B N 1
ATOM 7953 C CA . ILE B 1 422 ? 3.648 -30.984 -3.002 1 98.81 422 ILE B CA 1
ATOM 7954 C C . ILE B 1 422 ? 4.066 -30.469 -4.379 1 98.81 422 ILE B C 1
ATOM 7956 O O . ILE B 1 422 ? 4.219 -31.266 -5.316 1 98.81 422 ILE B O 1
ATOM 7960 N N . GLU B 1 423 ? 4.164 -29.203 -4.551 1 98.62 423 GLU B N 1
ATOM 7961 C CA . GLU B 1 423 ? 4.816 -28.578 -5.699 1 98.62 423 GLU B CA 1
ATOM 7962 C C . GLU B 1 423 ? 6.273 -28.25 -5.387 1 98.62 423 GLU B C 1
ATOM 7964 O O . GLU B 1 423 ? 6.586 -27.734 -4.309 1 98.62 423 GLU B O 1
ATOM 7969 N N . TYR B 1 424 ? 7.148 -28.641 -6.242 1 98.5 424 TYR B N 1
ATOM 7970 C CA . TYR B 1 424 ? 8.547 -28.219 -6.188 1 98.5 424 TYR B CA 1
ATOM 7971 C C . TYR B 1 424 ? 8.859 -27.219 -7.297 1 98.5 424 TYR B C 1
ATOM 7973 O O . TYR B 1 424 ? 8.523 -27.453 -8.461 1 98.5 424 TYR B O 1
ATOM 7981 N N . LEU B 1 425 ? 9.445 -26.094 -6.957 1 98.12 425 LEU B N 1
ATOM 7982 C CA . LEU B 1 425 ? 9.797 -25.047 -7.918 1 98.12 425 LEU B CA 1
ATOM 7983 C C . LEU B 1 425 ? 11.312 -24.828 -7.941 1 98.12 425 LEU B C 1
ATOM 7985 O O . LEU B 1 425 ? 11.961 -24.844 -6.895 1 98.12 425 LEU B O 1
ATOM 7989 N N . PHE B 1 426 ? 11.836 -24.625 -9.125 1 98.06 426 PHE B N 1
ATOM 7990 C CA . PHE B 1 426 ? 13.227 -24.234 -9.297 1 98.06 426 PHE B CA 1
ATOM 7991 C C . PHE B 1 426 ? 13.359 -22.719 -9.43 1 98.06 426 PHE B C 1
ATOM 7993 O O . PHE B 1 426 ? 12.734 -22.109 -10.297 1 98.06 426 PHE B O 1
ATOM 8000 N N . GLU B 1 427 ? 14.148 -22.141 -8.578 1 97.12 427 GLU B N 1
ATOM 8001 C CA . GLU B 1 427 ? 14.492 -20.719 -8.656 1 97.12 427 GLU B CA 1
ATOM 8002 C C . GLU B 1 427 ? 15.953 -20.531 -9.047 1 97.12 427 GLU B C 1
ATOM 8004 O O . GLU B 1 427 ? 16.859 -20.938 -8.312 1 97.12 427 GLU B O 1
ATOM 8009 N N . SER B 1 428 ? 16.203 -19.844 -10.094 1 96.25 428 SER B N 1
ATOM 8010 C CA . SER B 1 428 ? 17.578 -19.609 -10.516 1 96.25 428 SER B CA 1
ATOM 8011 C C . SER B 1 428 ? 18.188 -18.438 -9.773 1 96.25 428 SER B C 1
ATOM 8013 O O . SER B 1 428 ? 19.094 -17.766 -10.281 1 96.25 428 SER B O 1
ATOM 8015 N N . THR B 1 429 ? 17.609 -18.062 -8.68 1 95.69 429 THR B N 1
ATOM 8016 C CA . THR B 1 429 ? 18.062 -16.969 -7.828 1 95.69 429 THR B CA 1
ATOM 8017 C C . THR B 1 429 ? 17.844 -17.312 -6.355 1 95.69 429 THR B C 1
ATOM 8019 O O . THR B 1 429 ? 17.406 -18.406 -6.023 1 95.69 429 THR B O 1
ATOM 8022 N N . TRP B 1 430 ? 18.312 -16.438 -5.461 1 95.44 430 TRP B N 1
ATOM 8023 C CA . TRP B 1 430 ? 17.984 -16.531 -4.039 1 95.44 430 TRP B CA 1
ATOM 8024 C C . TRP B 1 430 ? 16.5 -16.219 -3.801 1 95.44 430 TRP B C 1
ATOM 8026 O O . TRP B 1 430 ? 16.047 -15.117 -4.086 1 95.44 430 TRP B O 1
ATOM 8036 N N . TYR B 1 431 ? 15.758 -17.234 -3.34 1 95.88 431 TYR B N 1
ATOM 8037 C CA . TYR B 1 431 ? 14.312 -17.094 -3.188 1 95.88 431 TYR B CA 1
ATOM 8038 C C . TYR B 1 431 ? 13.836 -17.766 -1.905 1 95.88 431 TYR B C 1
ATOM 8040 O O . TYR B 1 431 ? 14.258 -18.891 -1.593 1 95.88 431 TYR B O 1
ATOM 8048 N N . PRO B 1 432 ? 12.945 -17.203 -1.086 1 94.06 432 PRO B N 1
ATOM 8049 C CA . PRO B 1 432 ? 12.5 -15.805 -1.17 1 94.06 432 PRO B CA 1
ATOM 8050 C C . PRO B 1 432 ? 13.625 -14.805 -0.893 1 94.06 432 PRO B C 1
ATOM 8052 O O . PRO B 1 432 ? 14.695 -15.195 -0.416 1 94.06 432 PRO B O 1
ATOM 8055 N N . SER B 1 433 ? 13.336 -13.609 -1.191 1 88.81 433 SER B N 1
ATOM 8056 C CA . SER B 1 433 ? 14.367 -12.586 -1.072 1 88.81 433 SER B CA 1
ATOM 8057 C C . SER B 1 433 ? 14.719 -12.32 0.387 1 88.81 433 SER B C 1
ATOM 8059 O O . SER B 1 433 ? 13.938 -12.641 1.286 1 88.81 433 SER B O 1
ATOM 8061 N N . GLY B 1 434 ? 16 -11.82 0.585 1 88.94 434 GLY B N 1
ATOM 8062 C CA . GLY B 1 434 ? 16.438 -11.43 1.914 1 88.94 434 GLY B CA 1
ATOM 8063 C C . GLY B 1 434 ? 17.141 -12.547 2.66 1 88.94 434 GLY B C 1
ATOM 8064 O O . GLY B 1 434 ? 17.125 -13.703 2.229 1 88.94 434 GLY B O 1
ATOM 8065 N N . PRO B 1 435 ? 17.719 -12.203 3.809 1 93.44 435 PRO B N 1
ATOM 8066 C CA . PRO B 1 435 ? 18.453 -13.195 4.598 1 93.44 435 PRO B CA 1
ATOM 8067 C C . PRO B 1 435 ? 17.531 -14.164 5.332 1 93.44 435 PRO B C 1
ATOM 8069 O O . PRO B 1 435 ? 16.359 -13.867 5.543 1 93.44 435 PRO B O 1
ATOM 8072 N N . THR B 1 436 ? 18.078 -15.289 5.543 1 94.69 436 THR B N 1
ATOM 8073 C CA . THR B 1 436 ? 17.5 -16.219 6.512 1 94.69 436 THR B CA 1
ATOM 8074 C C . THR B 1 436 ? 18.25 -16.156 7.836 1 94.69 436 THR B C 1
ATOM 8076 O O . THR B 1 436 ? 19.297 -15.5 7.938 1 94.69 436 THR B O 1
ATOM 8079 N N . PRO B 1 437 ? 17.719 -16.844 8.852 1 92 437 PRO B N 1
ATOM 8080 C CA . PRO B 1 437 ? 18.469 -16.875 10.109 1 92 437 PRO B CA 1
ATOM 8081 C C . PRO B 1 437 ? 19.828 -17.547 9.969 1 92 437 PRO B C 1
ATOM 8083 O O . PRO B 1 437 ? 20.672 -17.453 10.859 1 92 437 PRO B O 1
ATOM 8086 N N . TYR B 1 438 ? 20.125 -18.141 8.82 1 95.25 438 TYR B N 1
ATOM 8087 C CA . TYR B 1 438 ? 21.297 -19 8.711 1 95.25 438 TYR B CA 1
ATOM 8088 C C . TYR B 1 438 ? 22.297 -18.438 7.707 1 95.25 438 TYR B C 1
ATOM 8090 O O . TYR B 1 438 ? 23.469 -18.828 7.695 1 95.25 438 TYR B O 1
ATOM 8098 N N . TYR B 1 439 ? 21.781 -17.578 6.879 1 94.94 439 TYR B N 1
ATOM 8099 C CA . TYR B 1 439 ? 22.672 -17.094 5.832 1 94.94 439 TYR B CA 1
ATOM 8100 C C . TYR B 1 439 ? 22.219 -15.742 5.297 1 94.94 439 TYR B C 1
ATOM 8102 O O . TYR B 1 439 ? 21.016 -15.492 5.184 1 94.94 439 TYR B O 1
ATOM 8110 N N . LYS B 1 440 ? 23.156 -14.883 4.996 1 94 440 LYS B N 1
ATOM 8111 C CA . LYS B 1 440 ? 22.938 -13.625 4.281 1 94 440 LYS B CA 1
ATOM 8112 C C . LYS B 1 440 ? 23.547 -13.68 2.885 1 94 440 LYS B C 1
ATOM 8114 O O . LYS B 1 440 ? 24.766 -13.75 2.738 1 94 440 LYS B O 1
ATOM 8119 N N . PRO B 1 441 ? 22.672 -13.648 1.849 1 93.25 441 PRO B N 1
ATOM 8120 C CA . PRO B 1 441 ? 23.219 -13.719 0.494 1 93.25 441 PRO B CA 1
ATOM 8121 C C . PRO B 1 441 ? 24.125 -12.539 0.157 1 93.25 441 PRO B C 1
ATOM 8123 O O . PRO B 1 441 ? 23.828 -11.398 0.518 1 93.25 441 PRO B O 1
ATOM 8126 N N . LEU B 1 442 ? 25.219 -12.836 -0.508 1 90.62 442 LEU B N 1
ATOM 8127 C CA . LEU B 1 442 ? 26.172 -11.812 -0.906 1 90.62 442 LEU B CA 1
ATOM 8128 C C . LEU B 1 442 ? 26 -11.438 -2.371 1 90.62 442 LEU B C 1
ATOM 8130 O O . LEU B 1 442 ? 25.641 -12.281 -3.197 1 90.62 442 LEU B O 1
ATOM 8134 N N . SER B 1 443 ? 26.312 -10.211 -2.699 1 84.69 443 SER B N 1
ATOM 8135 C CA . SER B 1 443 ? 26.094 -9.688 -4.043 1 84.69 443 SER B CA 1
ATOM 8136 C C . SER B 1 443 ? 27.078 -10.289 -5.039 1 84.69 443 SER B C 1
ATOM 8138 O O . SER B 1 443 ? 26.812 -10.32 -6.242 1 84.69 443 SER B O 1
ATOM 8140 N N . ASN B 1 444 ? 28.219 -10.789 -4.574 1 87.31 444 ASN B N 1
ATOM 8141 C CA . ASN B 1 444 ? 29.25 -11.305 -5.469 1 87.31 444 ASN B CA 1
ATOM 8142 C C . ASN B 1 444 ? 29.203 -12.828 -5.562 1 87.31 444 ASN B C 1
ATOM 8144 O O . ASN B 1 444 ? 30.156 -13.461 -6.023 1 87.31 444 ASN B O 1
ATOM 8148 N N . GLU B 1 445 ? 28.125 -13.414 -5.004 1 92.25 445 GLU B N 1
ATOM 8149 C CA . GLU B 1 445 ? 27.891 -14.852 -5.102 1 92.25 445 GLU B CA 1
ATOM 8150 C C . GLU B 1 445 ? 26.594 -15.156 -5.84 1 92.25 445 GLU B C 1
ATOM 8152 O O . GLU B 1 445 ? 25.703 -14.305 -5.91 1 92.25 445 GLU B O 1
ATOM 8157 N N . SER B 1 446 ? 26.578 -16.328 -6.453 1 95.56 446 SER B N 1
ATOM 8158 C CA . SER B 1 446 ? 25.375 -16.781 -7.172 1 95.56 446 SER B CA 1
ATOM 8159 C C . SER B 1 446 ? 24.719 -17.969 -6.473 1 95.56 446 SER B C 1
ATOM 8161 O O . SER B 1 446 ? 25.422 -18.812 -5.914 1 95.56 446 SER B O 1
ATOM 8163 N N . TYR B 1 447 ? 23.406 -17.969 -6.543 1 97 447 TYR B N 1
ATOM 8164 C CA . TYR B 1 447 ? 22.656 -18.969 -5.805 1 97 447 TYR B CA 1
ATOM 8165 C C . TYR B 1 447 ? 21.531 -19.562 -6.664 1 97 447 TYR B C 1
ATOM 8167 O O . TYR B 1 447 ? 21.109 -18.953 -7.648 1 97 447 TYR B O 1
ATOM 8175 N N . ILE B 1 448 ? 21.141 -20.703 -6.387 1 97.94 448 ILE B N 1
ATOM 8176 C CA . ILE B 1 448 ? 19.859 -21.266 -6.781 1 97.94 448 ILE B CA 1
ATOM 8177 C C . ILE B 1 448 ? 19.047 -21.625 -5.539 1 97.94 448 ILE B C 1
ATOM 8179 O O . ILE B 1 448 ? 19.594 -21.719 -4.438 1 97.94 448 ILE B O 1
ATOM 8183 N N . SER B 1 449 ? 17.781 -21.734 -5.723 1 98.38 449 SER B N 1
ATOM 8184 C CA . SER B 1 449 ? 16.906 -22.156 -4.648 1 98.38 449 SER B CA 1
ATOM 8185 C C . SER B 1 449 ? 15.953 -23.266 -5.117 1 98.38 449 SER B C 1
ATOM 8187 O O . SER B 1 449 ? 15.492 -23.25 -6.258 1 98.38 449 SER B O 1
ATOM 8189 N N . LEU B 1 450 ? 15.773 -24.219 -4.305 1 98.69 450 LEU B N 1
ATOM 8190 C CA . LEU B 1 450 ? 14.703 -25.203 -4.441 1 98.69 450 LEU B CA 1
ATOM 8191 C C . LEU B 1 450 ? 13.555 -24.891 -3.484 1 98.69 450 LEU B C 1
ATOM 8193 O O . LEU B 1 450 ? 13.766 -24.797 -2.271 1 98.69 450 LEU B O 1
ATOM 8197 N N . THR B 1 451 ? 12.406 -24.75 -4.07 1 98.69 451 THR B N 1
ATOM 8198 C CA . THR B 1 451 ? 11.242 -24.281 -3.334 1 98.69 451 THR B CA 1
ATOM 8199 C C . THR B 1 451 ? 10.164 -25.359 -3.277 1 98.69 451 THR B C 1
ATOM 8201 O O . THR B 1 451 ? 9.953 -26.094 -4.25 1 98.69 451 THR B O 1
ATOM 8204 N N . ALA B 1 452 ? 9.5 -25.484 -2.109 1 98.75 452 ALA B N 1
ATOM 8205 C CA . ALA B 1 452 ? 8.383 -26.422 -1.949 1 98.75 452 ALA B CA 1
ATOM 8206 C C . ALA B 1 452 ? 7.125 -25.688 -1.497 1 98.75 452 ALA B C 1
ATOM 8208 O O . ALA B 1 452 ? 7.199 -24.75 -0.685 1 98.75 452 ALA B O 1
ATOM 8209 N N . SER B 1 453 ? 6.035 -26.109 -2.006 1 98.5 453 SER B N 1
ATOM 8210 C CA . SER B 1 453 ? 4.719 -25.594 -1.65 1 98.5 453 SER B CA 1
ATOM 8211 C C . SER B 1 453 ? 3.734 -26.719 -1.363 1 98.5 453 SER B C 1
ATOM 8213 O O . SER B 1 453 ? 3.594 -27.641 -2.166 1 98.5 453 SER B O 1
ATOM 8215 N N . SER B 1 454 ? 3.076 -26.625 -0.242 1 98.31 454 SER B N 1
ATOM 8216 C CA . SER B 1 454 ? 2.008 -27.578 0.031 1 98.31 454 SER B CA 1
ATOM 8217 C C . SER B 1 454 ? 0.781 -27.297 -0.829 1 98.31 454 SER B C 1
ATOM 8219 O O . SER B 1 454 ? 0.326 -26.156 -0.915 1 98.31 454 SER B O 1
ATOM 8221 N N . MET B 1 455 ? 0.244 -28.328 -1.396 1 98.56 455 MET B N 1
ATOM 8222 C CA . MET B 1 455 ? -0.955 -28.219 -2.221 1 98.56 455 MET B CA 1
ATOM 8223 C C . MET B 1 455 ? -2.188 -28.688 -1.461 1 98.56 455 MET B C 1
ATOM 8225 O O . MET B 1 455 ? -3.281 -28.766 -2.021 1 98.56 455 MET B O 1
ATOM 8229 N N . VAL B 1 456 ? -1.991 -29.016 -0.141 1 98.5 456 VAL B N 1
ATOM 8230 C CA . VAL B 1 456 ? -3.082 -29.641 0.595 1 98.5 456 VAL B CA 1
ATOM 8231 C C . VAL B 1 456 ? -3.168 -29.047 2 1 98.5 456 VAL B C 1
ATOM 8233 O O . VAL B 1 456 ? -3.459 -29.766 2.963 1 98.5 456 VAL B O 1
ATOM 8236 N N . ALA B 1 457 ? -2.822 -27.812 2.162 1 97.94 457 ALA B N 1
ATOM 8237 C CA . ALA B 1 457 ? -2.889 -27.172 3.473 1 97.94 457 ALA B CA 1
ATOM 8238 C C . ALA B 1 457 ? -4.301 -27.25 4.043 1 97.94 457 ALA B C 1
ATOM 8240 O O . ALA B 1 457 ? -5.281 -27.047 3.32 1 97.94 457 ALA B O 1
ATOM 8241 N N . LEU B 1 458 ? -4.379 -27.531 5.383 1 98.56 458 LEU B N 1
ATOM 8242 C CA . LEU B 1 458 ? -5.668 -27.656 6.055 1 98.56 458 LEU B CA 1
ATOM 8243 C C . LEU B 1 458 ? -5.93 -26.453 6.949 1 98.56 458 LEU B C 1
ATOM 8245 O O . LEU B 1 458 ? -7.059 -26.234 7.395 1 98.56 458 LEU B O 1
ATOM 8249 N N . SER B 1 459 ? -4.922 -25.609 7.215 1 98.56 459 SER B N 1
ATOM 8250 C CA . SER B 1 459 ? -5.125 -24.344 7.91 1 98.56 459 SER B CA 1
ATOM 8251 C C . SER B 1 459 ? -6.09 -23.438 7.145 1 98.56 459 SER B C 1
ATOM 8253 O O . SER B 1 459 ? -6.051 -23.391 5.914 1 98.56 459 SER B O 1
ATOM 8255 N N . ARG B 1 460 ? -7.008 -22.797 7.859 1 98.56 460 ARG B N 1
ATOM 8256 C CA . ARG B 1 460 ? -7.969 -21.859 7.266 1 98.56 460 ARG B CA 1
ATOM 8257 C C . ARG B 1 460 ? -7.902 -20.5 7.941 1 98.56 460 ARG B C 1
ATOM 8259 O O . ARG B 1 460 ? -7.773 -20.406 9.164 1 98.56 460 ARG B O 1
ATOM 8266 N N . GLY B 1 461 ? -7.902 -19.516 7.113 1 98.62 461 GLY B N 1
ATOM 8267 C CA . GLY B 1 461 ? -7.891 -18.141 7.605 1 98.62 461 GLY B CA 1
ATOM 8268 C C . GLY B 1 461 ? -9.188 -17.406 7.348 1 98.62 461 GLY B C 1
ATOM 8269 O O . GLY B 1 461 ? -10.25 -18.031 7.23 1 98.62 461 GLY B O 1
ATOM 8270 N N . ASN B 1 462 ? -9.109 -16.047 7.367 1 98.75 462 ASN B N 1
ATOM 8271 C CA . ASN B 1 462 ? -10.297 -15.227 7.184 1 98.75 462 ASN B CA 1
ATOM 8272 C C . ASN B 1 462 ? -9.945 -13.805 6.766 1 98.75 462 ASN B C 1
ATOM 8274 O O . ASN B 1 462 ? -8.773 -13.406 6.82 1 98.75 462 ASN B O 1
ATOM 8278 N N . ILE B 1 463 ? -10.93 -13.125 6.238 1 98.75 463 ILE B N 1
ATOM 8279 C CA . ILE B 1 463 ? -10.914 -11.695 5.945 1 98.75 463 ILE B CA 1
ATOM 8280 C C . ILE B 1 463 ? -11.891 -10.969 6.863 1 98.75 463 ILE B C 1
ATOM 8282 O O . ILE B 1 463 ? -13.047 -11.375 7 1 98.75 463 ILE B O 1
ATOM 8286 N N . SER B 1 464 ? -11.43 -9.93 7.496 1 98.06 464 SER B N 1
ATOM 8287 C CA . SER B 1 464 ? -12.289 -9.07 8.297 1 98.06 464 SER B CA 1
ATOM 8288 C C . SER B 1 464 ? -12.07 -7.598 7.961 1 98.06 464 SER B C 1
ATOM 8290 O O . SER B 1 464 ? -11.258 -7.27 7.098 1 98.06 464 SER B O 1
ATOM 8292 N N . LEU B 1 465 ? -12.938 -6.762 8.555 1 96.88 465 LEU B N 1
ATOM 8293 C CA . LEU B 1 465 ? -12.891 -5.336 8.25 1 96.88 465 LEU B CA 1
ATOM 8294 C C . LEU B 1 465 ? -11.969 -4.605 9.219 1 96.88 465 LEU B C 1
ATOM 8296 O O . LEU B 1 465 ? -11.852 -4.996 10.383 1 96.88 465 LEU B O 1
ATOM 8300 N N . LYS B 1 466 ? -11.328 -3.553 8.727 1 93.12 466 LYS B N 1
ATOM 8301 C CA . LYS B 1 466 ? -10.625 -2.592 9.57 1 93.12 466 LYS B CA 1
ATOM 8302 C C . LYS B 1 466 ? -11.422 -1.301 9.719 1 93.12 466 LYS B C 1
ATOM 8304 O O . LYS B 1 466 ? -11.062 -0.429 10.516 1 93.12 466 LYS B O 1
ATOM 8309 N N . GLY B 1 467 ? -12.5 -1.229 8.984 1 91.56 467 GLY B N 1
ATOM 8310 C CA . GLY B 1 467 ? -13.375 -0.068 8.945 1 91.56 467 GLY B CA 1
ATOM 8311 C C . GLY B 1 467 ? -14.508 -0.208 7.949 1 91.56 467 GLY B C 1
ATOM 8312 O O . GLY B 1 467 ? -14.719 -1.286 7.391 1 91.56 467 GLY B O 1
ATOM 8313 N N . THR B 1 468 ? -15.211 0.919 7.676 1 91 468 THR B N 1
ATOM 8314 C CA . THR B 1 468 ? -16.422 0.844 6.875 1 91 468 THR B CA 1
ATOM 8315 C C . THR B 1 468 ? -16.172 1.357 5.461 1 91 468 THR B C 1
ATOM 8317 O O . THR B 1 468 ? -17.109 1.581 4.695 1 91 468 THR B O 1
ATOM 8320 N N . SER B 1 469 ? -14.938 1.597 5.141 1 91.06 469 SER B N 1
ATOM 8321 C CA . SER B 1 469 ? -14.594 2.162 3.84 1 91.06 469 SER B CA 1
ATOM 8322 C C . SER B 1 469 ? -13.781 1.179 3.008 1 91.06 469 SER B C 1
ATOM 8324 O O . SER B 1 469 ? -12.891 0.498 3.531 1 91.06 469 SER B O 1
ATOM 8326 N N . MET B 1 470 ? -14.047 1.133 1.657 1 94.56 470 MET B N 1
ATOM 8327 C CA . MET B 1 470 ? -13.273 0.313 0.731 1 94.56 470 MET B CA 1
ATOM 8328 C C . MET B 1 470 ? -11.883 0.902 0.517 1 94.56 470 MET B C 1
ATOM 8330 O O . MET B 1 470 ? -11.008 0.245 -0.046 1 94.56 470 MET B O 1
ATOM 8334 N N . MET B 1 471 ? -11.664 2.043 1.008 1 89.88 471 MET B N 1
ATOM 8335 C CA . MET B 1 471 ? -10.367 2.689 0.845 1 89.88 471 MET B CA 1
ATOM 8336 C C . MET B 1 471 ? -9.375 2.188 1.888 1 89.88 471 MET B C 1
ATOM 8338 O O . MET B 1 471 ? -8.172 2.402 1.757 1 89.88 471 MET B O 1
ATOM 8342 N N . MET B 1 472 ? -9.906 1.547 2.854 1 92.31 472 MET B N 1
ATOM 8343 C CA . MET B 1 472 ? -9.062 0.87 3.836 1 92.31 472 MET B CA 1
ATOM 8344 C C . MET B 1 472 ? -8.742 -0.551 3.387 1 92.31 472 MET B C 1
ATOM 8346 O O . MET B 1 472 ? -9.586 -1.228 2.795 1 92.31 472 MET B O 1
ATOM 8350 N N . ALA B 1 473 ? -7.543 -0.966 3.674 1 94.81 473 ALA B N 1
ATOM 8351 C CA . ALA B 1 473 ? -7.223 -2.369 3.426 1 94.81 473 ALA B CA 1
ATOM 8352 C C . ALA B 1 473 ? -8.047 -3.287 4.328 1 94.81 473 ALA B C 1
ATOM 8354 O O . ALA B 1 473 ? -8.336 -2.941 5.473 1 94.81 473 ALA B O 1
ATOM 8355 N N . PRO B 1 474 ? -8.406 -4.438 3.826 1 96.88 474 PRO B N 1
ATOM 8356 C CA . PRO B 1 474 ? -9 -5.426 4.73 1 96.88 474 PRO B CA 1
ATOM 8357 C C . PRO B 1 474 ? -7.984 -6.027 5.695 1 96.88 474 PRO B C 1
ATOM 8359 O O . PRO B 1 474 ? -6.773 -5.891 5.492 1 96.88 474 PRO B O 1
ATOM 8362 N N . GLU B 1 475 ? -8.477 -6.609 6.781 1 97.25 475 GLU B N 1
ATOM 8363 C CA . GLU B 1 475 ? -7.633 -7.438 7.641 1 97.25 475 GLU B CA 1
ATOM 8364 C C . GLU B 1 475 ? -7.48 -8.844 7.066 1 97.25 475 GLU B C 1
ATOM 8366 O O . GLU B 1 475 ? -8.461 -9.594 6.973 1 97.25 475 GLU B O 1
ATOM 8371 N N . ILE B 1 476 ? -6.285 -9.18 6.664 1 98.5 476 ILE B N 1
ATOM 8372 C CA . ILE B 1 476 ? -6.004 -10.43 5.961 1 98.5 476 ILE B CA 1
ATOM 8373 C C . ILE B 1 476 ? -5.289 -11.398 6.895 1 98.5 476 ILE B C 1
ATOM 8375 O O . ILE B 1 476 ? -4.18 -11.125 7.355 1 98.5 476 ILE B O 1
ATOM 8379 N N . ASN B 1 477 ? -5.883 -12.547 7.164 1 98.56 477 ASN B N 1
ATOM 8380 C CA . ASN B 1 477 ? -5.289 -13.57 8.016 1 98.56 477 ASN B CA 1
ATOM 8381 C C . ASN B 1 477 ? -5.297 -14.938 7.34 1 98.56 477 ASN B C 1
ATOM 8383 O O . ASN B 1 477 ? -6.227 -15.727 7.523 1 98.56 477 ASN B O 1
ATOM 8387 N N . PRO B 1 478 ? -4.254 -15.25 6.676 1 98.5 478 PRO B N 1
ATOM 8388 C CA . PRO B 1 478 ? -4.172 -16.578 6.059 1 98.5 478 PRO B CA 1
ATOM 8389 C C . PRO B 1 478 ? -4.102 -17.703 7.086 1 98.5 478 PRO B C 1
ATOM 8391 O O . PRO B 1 478 ? -4.566 -18.812 6.82 1 98.5 478 PRO B O 1
ATOM 8394 N N . ASN B 1 479 ? -3.441 -17.406 8.266 1 98.56 479 ASN B N 1
ATOM 8395 C CA . ASN B 1 479 ? -3.391 -18.359 9.375 1 98.56 479 ASN B CA 1
ATOM 8396 C C . ASN B 1 479 ? -2.572 -19.594 9.008 1 98.56 479 ASN B C 1
ATOM 8398 O O . ASN B 1 479 ? -3.023 -20.719 9.211 1 98.56 479 ASN B O 1
ATOM 8402 N N . TYR B 1 480 ? -1.352 -19.422 8.523 1 98.69 480 TYR B N 1
ATOM 8403 C CA . TYR B 1 480 ? -0.493 -20.5 8.062 1 98.69 480 TYR B CA 1
ATOM 8404 C C . TYR B 1 480 ? -0.073 -21.391 9.219 1 98.69 480 TYR B C 1
ATOM 8406 O O . TYR B 1 480 ? 0.238 -20.906 10.312 1 98.69 480 TYR B O 1
ATOM 8414 N N . TYR B 1 481 ? -0.009 -22.703 8.992 1 98.56 481 TYR B N 1
ATOM 8415 C CA . TYR B 1 481 ? 0.566 -23.734 9.859 1 98.56 481 TYR B CA 1
ATOM 8416 C C . TYR B 1 481 ? -0.154 -23.781 11.195 1 98.56 481 TYR B C 1
ATOM 8418 O O . TYR B 1 481 ? 0.485 -23.859 12.25 1 98.56 481 TYR B O 1
ATOM 8426 N N . THR B 1 482 ? -1.43 -23.688 11.125 1 98.31 482 THR B N 1
ATOM 8427 C CA . THR B 1 482 ? -2.219 -23.828 12.352 1 98.31 482 THR B CA 1
ATOM 8428 C C . THR B 1 482 ? -2.906 -25.188 12.406 1 98.31 482 THR B C 1
ATOM 8430 O O . THR B 1 482 ? -3.758 -25.422 13.266 1 98.31 482 THR B O 1
ATOM 8433 N N . HIS B 1 483 ? -2.635 -26.078 11.484 1 98.31 483 HIS B N 1
ATOM 8434 C CA . HIS B 1 483 ? -3.043 -27.484 11.492 1 98.31 483 HIS B CA 1
ATOM 8435 C C . HIS B 1 483 ? -1.833 -28.406 11.453 1 98.31 483 HIS B C 1
ATOM 8437 O O . HIS B 1 483 ? -0.894 -28.188 10.688 1 98.31 483 HIS B O 1
ATOM 8443 N N . ASP B 1 484 ? -1.841 -29.484 12.141 1 97.88 484 ASP B N 1
ATOM 8444 C CA . ASP B 1 484 ? -0.698 -30.375 12.305 1 97.88 484 ASP B CA 1
ATOM 8445 C C . ASP B 1 484 ? -0.297 -31 10.969 1 97.88 484 ASP B C 1
ATOM 8447 O O . ASP B 1 484 ? 0.885 -31.25 10.727 1 97.88 484 ASP B O 1
ATOM 8451 N N . ALA B 1 485 ? -1.218 -31.25 10.125 1 98.44 485 ALA B N 1
ATOM 8452 C CA . ALA B 1 485 ? -0.92 -31.859 8.836 1 98.44 485 ALA B CA 1
ATOM 8453 C C . ALA B 1 485 ? -0.029 -30.953 7.992 1 98.44 485 ALA B C 1
ATOM 8455 O O . ALA B 1 485 ? 0.797 -31.422 7.211 1 98.44 485 ALA B O 1
ATOM 8456 N N . ASP B 1 486 ? -0.219 -29.672 8.18 1 98.75 486 ASP B N 1
ATOM 8457 C CA . ASP B 1 486 ? 0.583 -28.734 7.41 1 98.75 486 ASP B CA 1
ATOM 8458 C C . ASP B 1 486 ? 2.057 -28.812 7.801 1 98.75 486 ASP B C 1
ATOM 8460 O O . ASP B 1 486 ? 2.938 -28.734 6.945 1 98.75 486 ASP B O 1
ATOM 8464 N N . ARG B 1 487 ? 2.311 -28.938 9.07 1 98.5 487 ARG B N 1
ATOM 8465 C CA . ARG B 1 487 ? 3.676 -29.141 9.539 1 98.5 487 ARG B CA 1
ATOM 8466 C C . ARG B 1 487 ? 4.27 -30.422 8.969 1 98.5 487 ARG B C 1
ATOM 8468 O O . ARG B 1 487 ? 5.41 -30.422 8.5 1 98.5 487 ARG B O 1
ATOM 8475 N N . ALA B 1 488 ? 3.5 -31.469 9.023 1 98.69 488 ALA B N 1
ATOM 8476 C CA . ALA B 1 488 ? 3.971 -32.781 8.555 1 98.69 488 ALA B CA 1
ATOM 8477 C C . ALA B 1 488 ? 4.363 -32.719 7.082 1 98.69 488 ALA B C 1
ATOM 8479 O O . ALA B 1 488 ? 5.434 -33.219 6.703 1 98.69 488 ALA B O 1
ATOM 8480 N N . ILE B 1 489 ? 3.514 -32.125 6.281 1 98.81 489 ILE B N 1
ATOM 8481 C CA . ILE B 1 489 ? 3.773 -32.031 4.852 1 98.81 489 ILE B CA 1
ATOM 8482 C C . ILE B 1 489 ? 5 -31.156 4.617 1 98.81 489 ILE B C 1
ATOM 8484 O O . ILE B 1 489 ? 5.84 -31.453 3.768 1 98.81 489 ILE B O 1
ATOM 8488 N N . ALA B 1 490 ? 5.121 -30.078 5.359 1 98.81 490 ALA B N 1
ATOM 8489 C CA . ALA B 1 490 ? 6.234 -29.141 5.199 1 98.81 490 ALA B CA 1
ATOM 8490 C C . ALA B 1 490 ? 7.562 -29.828 5.516 1 98.81 490 ALA B C 1
ATOM 8492 O O . ALA B 1 490 ? 8.531 -29.688 4.77 1 98.81 490 ALA B O 1
ATOM 8493 N N . VAL B 1 491 ? 7.605 -30.516 6.613 1 98.75 491 VAL B N 1
ATOM 8494 C CA . VAL B 1 491 ? 8.828 -31.203 7.023 1 98.75 491 VAL B CA 1
ATOM 8495 C C . VAL B 1 491 ? 9.195 -32.281 5.992 1 98.75 491 VAL B C 1
ATOM 8497 O O . VAL B 1 491 ? 10.359 -32.406 5.625 1 98.75 491 VAL B O 1
ATOM 8500 N N . ARG B 1 492 ? 8.227 -33 5.559 1 98.56 492 ARG B N 1
ATOM 8501 C CA . ARG B 1 492 ? 8.477 -34.031 4.535 1 98.56 492 ARG B CA 1
ATOM 8502 C C . ARG B 1 492 ? 9.016 -33.375 3.258 1 98.56 492 ARG B C 1
ATOM 8504 O O . ARG B 1 492 ? 9.922 -33.906 2.621 1 98.56 492 ARG B O 1
ATOM 8511 N N . SER B 1 493 ? 8.406 -32.25 2.855 1 98.62 493 SER B N 1
ATOM 8512 C CA . SER B 1 493 ? 8.859 -31.516 1.687 1 98.62 493 SER B CA 1
ATOM 8513 C C . SER B 1 493 ? 10.32 -31.094 1.827 1 98.62 493 SER B C 1
ATOM 8515 O O . SER B 1 493 ? 11.086 -31.156 0.86 1 98.62 493 SER B O 1
ATOM 8517 N N . PHE B 1 494 ? 10.664 -30.688 3.039 1 98.69 494 PHE B N 1
ATOM 8518 C CA . PHE B 1 494 ? 12.039 -30.297 3.326 1 98.69 494 PHE B CA 1
ATOM 8519 C C . PHE B 1 494 ? 13 -31.453 3.035 1 98.69 494 PHE B C 1
ATOM 8521 O O . PHE B 1 494 ? 14.039 -31.25 2.402 1 98.69 494 PHE B O 1
ATOM 8528 N N . HIS B 1 495 ? 12.672 -32.656 3.441 1 98.56 495 HIS B N 1
ATOM 8529 C CA . HIS B 1 495 ? 13.492 -33.812 3.195 1 98.56 495 HIS B CA 1
ATOM 8530 C C . HIS B 1 495 ? 13.641 -34.094 1.701 1 98.56 495 HIS B C 1
ATOM 8532 O O . HIS B 1 495 ? 14.734 -34.406 1.224 1 98.56 495 HIS B O 1
ATOM 8538 N N . TYR B 1 496 ? 12.586 -33.938 0.977 1 98.56 496 TYR B N 1
ATOM 8539 C CA . TYR B 1 496 ? 12.648 -34.188 -0.461 1 98.56 496 TYR B CA 1
ATOM 8540 C C . TYR B 1 496 ? 13.469 -33.125 -1.157 1 98.56 496 TYR B C 1
ATOM 8542 O O . TYR B 1 496 ? 14.172 -33.375 -2.137 1 98.56 496 TYR B O 1
ATOM 8550 N N . LEU B 1 497 ? 13.359 -31.859 -0.682 1 98.75 497 LEU B N 1
ATOM 8551 C CA . LEU B 1 497 ? 14.188 -30.812 -1.258 1 98.75 497 LEU B CA 1
ATOM 8552 C C . LEU B 1 497 ? 15.664 -31.156 -1.146 1 98.75 497 LEU B C 1
ATOM 8554 O O . LEU B 1 497 ? 16.422 -31 -2.107 1 98.75 497 LEU B O 1
ATOM 8558 N N . ARG B 1 498 ? 16.078 -31.625 -0.005 1 98.56 498 ARG B N 1
ATOM 8559 C CA . ARG B 1 498 ? 17.469 -32 0.197 1 98.56 498 ARG B CA 1
ATOM 8560 C C . ARG B 1 498 ? 17.859 -33.188 -0.659 1 98.56 498 ARG B C 1
ATOM 8562 O O . ARG B 1 498 ? 18.969 -33.281 -1.165 1 98.56 498 ARG B O 1
ATOM 8569 N N . LYS B 1 499 ? 16.938 -34.125 -0.809 1 98.56 499 LYS B N 1
ATOM 8570 C CA . LYS B 1 499 ? 17.203 -35.281 -1.676 1 98.56 499 LYS B CA 1
ATOM 8571 C C . LYS B 1 499 ? 17.406 -34.844 -3.123 1 98.56 499 LYS B C 1
ATOM 8573 O O . LYS B 1 499 ? 18.297 -35.344 -3.812 1 98.56 499 LYS B O 1
ATOM 8578 N N . ILE B 1 500 ? 16.547 -33.938 -3.582 1 98.75 500 ILE B N 1
ATOM 8579 C CA . ILE B 1 500 ? 16.641 -33.438 -4.941 1 98.75 500 ILE B CA 1
ATOM 8580 C C . ILE B 1 500 ? 17.969 -32.656 -5.117 1 98.75 500 ILE B C 1
ATOM 8582 O O . ILE B 1 500 ? 18.672 -32.875 -6.109 1 98.75 500 ILE B O 1
ATOM 8586 N N . LEU B 1 501 ? 18.312 -31.859 -4.129 1 98.75 501 LEU B N 1
ATOM 8587 C CA . LEU B 1 501 ? 19.547 -31.094 -4.176 1 98.75 501 LEU B CA 1
ATOM 8588 C C . LEU B 1 501 ? 20.75 -32.031 -4.227 1 98.75 501 LEU B C 1
ATOM 8590 O O . LEU B 1 501 ? 21.734 -31.75 -4.918 1 98.75 501 LEU B O 1
ATOM 8594 N N . ALA B 1 502 ? 20.672 -33.156 -3.562 1 98.25 502 ALA B N 1
ATOM 8595 C CA . ALA B 1 502 ? 21.781 -34.062 -3.422 1 98.25 502 ALA B CA 1
ATOM 8596 C C . ALA B 1 502 ? 21.938 -34.938 -4.664 1 98.25 502 ALA B C 1
ATOM 8598 O O . ALA B 1 502 ? 22.969 -35.594 -4.855 1 98.25 502 ALA B O 1
ATOM 8599 N N . HIS B 1 503 ? 20.891 -35.031 -5.43 1 98.5 503 HIS B N 1
ATOM 8600 C CA . HIS B 1 503 ? 20.953 -35.875 -6.629 1 98.5 503 HIS B CA 1
ATOM 8601 C C . HIS B 1 503 ? 22.109 -35.438 -7.535 1 98.5 503 HIS B C 1
ATOM 8603 O O . HIS B 1 503 ? 22.328 -34.25 -7.75 1 98.5 503 HIS B O 1
ATOM 8609 N N . PRO B 1 504 ? 22.828 -36.344 -8.141 1 98.19 504 PRO B N 1
ATOM 8610 C CA . PRO B 1 504 ? 24.031 -36 -8.906 1 98.19 504 PRO B CA 1
ATOM 8611 C C . PRO B 1 504 ? 23.734 -35.094 -10.102 1 98.19 504 PRO B C 1
ATOM 8613 O O . PRO B 1 504 ? 24.594 -34.281 -10.484 1 98.19 504 PRO B O 1
ATOM 8616 N N . ALA B 1 505 ? 22.594 -35.188 -10.68 1 98.19 505 ALA B N 1
ATOM 8617 C CA . ALA B 1 505 ? 22.234 -34.312 -11.812 1 98.19 505 ALA B CA 1
ATOM 8618 C C . ALA B 1 505 ? 22.297 -32.844 -11.438 1 98.19 505 ALA B C 1
ATOM 8620 O O . ALA B 1 505 ? 22.641 -32 -12.266 1 98.19 505 ALA B O 1
ATOM 8621 N N . LEU B 1 506 ? 21.984 -32.531 -10.195 1 98.44 506 LEU B N 1
ATOM 8622 C CA . LEU B 1 506 ? 21.938 -31.125 -9.773 1 98.44 506 LEU B CA 1
ATOM 8623 C C . LEU B 1 506 ? 23.172 -30.766 -8.953 1 98.44 506 LEU B C 1
ATOM 8625 O O . LEU B 1 506 ? 23.734 -29.688 -9.125 1 98.44 506 LEU B O 1
ATOM 8629 N N . SER B 1 507 ? 23.641 -31.688 -8.117 1 97.69 507 SER B N 1
ATOM 8630 C CA . SER B 1 507 ? 24.719 -31.406 -7.18 1 97.69 507 SER B CA 1
ATOM 8631 C C . SER B 1 507 ? 26.031 -31.141 -7.918 1 97.69 507 SER B C 1
ATOM 8633 O O . SER B 1 507 ? 26.938 -30.5 -7.375 1 97.69 507 SER B O 1
ATOM 8635 N N . ARG B 1 508 ? 26.188 -31.531 -9.125 1 97.62 508 ARG B N 1
ATOM 8636 C CA . ARG B 1 508 ? 27.391 -31.281 -9.898 1 97.62 508 ARG B CA 1
ATOM 8637 C C . ARG B 1 508 ? 27.594 -29.797 -10.156 1 97.62 508 ARG B C 1
ATOM 8639 O O . ARG B 1 508 ? 28.703 -29.359 -10.492 1 97.62 508 ARG B O 1
ATOM 8646 N N . TYR B 1 509 ? 26.5 -29.031 -10.055 1 97.94 509 TYR B N 1
ATOM 8647 C CA . TYR B 1 509 ? 26.578 -27.609 -10.336 1 97.94 509 TYR B CA 1
ATOM 8648 C C . TYR B 1 509 ? 26.828 -26.812 -9.055 1 97.94 509 TYR B C 1
ATOM 8650 O O . TYR B 1 509 ? 27.156 -25.625 -9.109 1 97.94 509 TYR B O 1
ATOM 8658 N N . THR B 1 510 ? 26.625 -27.453 -7.898 1 97.94 510 THR B N 1
ATOM 8659 C CA . THR B 1 510 ? 26.75 -26.734 -6.633 1 97.94 510 THR B CA 1
ATOM 8660 C C . THR B 1 510 ? 28.125 -26.969 -6.008 1 97.94 510 THR B C 1
ATOM 8662 O O . THR B 1 510 ? 28.812 -27.922 -6.363 1 97.94 510 THR B O 1
ATOM 8665 N N . TYR B 1 511 ? 28.562 -26.062 -5.137 1 95.06 511 TYR B N 1
ATOM 8666 C CA . TYR B 1 511 ? 29.844 -26.266 -4.473 1 95.06 511 TYR B CA 1
ATOM 8667 C C . TYR B 1 511 ? 29.75 -25.906 -2.996 1 95.06 511 TYR B C 1
ATOM 8669 O O . TYR B 1 511 ? 28.953 -25.047 -2.607 1 95.06 511 TYR B O 1
ATOM 8677 N N . GLY B 1 512 ? 30.594 -26.578 -2.23 1 94.25 512 GLY B N 1
ATOM 8678 C CA . GLY B 1 512 ? 30.625 -26.422 -0.786 1 94.25 512 GLY B CA 1
ATOM 8679 C C . GLY B 1 512 ? 30.078 -27.625 -0.042 1 94.25 512 GLY B C 1
ATOM 8680 O O . GLY B 1 512 ? 29.719 -28.625 -0.659 1 94.25 512 GLY B O 1
ATOM 8681 N N . ALA B 1 513 ? 30.016 -27.516 1.271 1 93.88 513 ALA B N 1
ATOM 8682 C CA . ALA B 1 513 ? 29.484 -28.578 2.113 1 93.88 513 ALA B CA 1
ATOM 8683 C C . ALA B 1 513 ? 27.984 -28.781 1.894 1 93.88 513 ALA B C 1
ATOM 8685 O O . ALA B 1 513 ? 27.312 -27.875 1.401 1 93.88 513 ALA B O 1
ATOM 8686 N N . ASN B 1 514 ? 27.484 -30.094 2.125 1 95.25 514 ASN B N 1
ATOM 8687 C CA . ASN B 1 514 ? 26.062 -30.391 2.051 1 95.25 514 ASN B CA 1
ATOM 8688 C C . ASN B 1 514 ? 25.5 -30.078 0.67 1 95.25 514 ASN B C 1
ATOM 8690 O O . ASN B 1 514 ? 24.453 -29.422 0.556 1 95.25 514 ASN B O 1
ATOM 8694 N N . HIS B 1 515 ? 26.297 -30.406 -0.354 1 97 515 HIS B N 1
ATOM 8695 C CA . HIS B 1 515 ? 25.906 -30.203 -1.745 1 97 515 HIS B CA 1
ATOM 8696 C C . HIS B 1 515 ? 25.703 -28.719 -2.059 1 97 515 HIS B C 1
ATOM 8698 O O . HIS B 1 515 ? 24.781 -28.359 -2.787 1 97 515 HIS B O 1
ATOM 8704 N N . GLY B 1 516 ? 26.438 -27.859 -1.369 1 97.31 516 GLY B N 1
ATOM 8705 C CA . GLY B 1 516 ? 26.438 -26.438 -1.639 1 97.31 516 GLY B CA 1
ATOM 8706 C C . GLY B 1 516 ? 25.359 -25.688 -0.87 1 97.31 516 GLY B C 1
ATOM 8707 O O . GLY B 1 516 ? 25.25 -24.469 -0.972 1 97.31 516 GLY B O 1
ATOM 8708 N N . GLU B 1 517 ? 24.5 -26.391 -0.062 1 98.38 517 GLU B N 1
ATOM 8709 C CA . GLU B 1 517 ? 23.438 -25.75 0.699 1 98.38 517 GLU B CA 1
ATOM 8710 C C . GLU B 1 517 ? 24 -24.766 1.712 1 98.38 517 GLU B C 1
ATOM 8712 O O . GLU B 1 517 ? 24.781 -25.125 2.58 1 98.38 517 GLU B O 1
ATOM 8717 N N . VAL B 1 518 ? 23.531 -23.5 1.583 1 97.75 518 VAL B N 1
ATOM 8718 C CA . VAL B 1 518 ? 24.047 -22.484 2.494 1 97.75 518 VAL B CA 1
ATOM 8719 C C . VAL B 1 518 ? 22.953 -22.062 3.477 1 97.75 518 VAL B C 1
ATOM 8721 O O . VAL B 1 518 ? 23.25 -21.531 4.547 1 97.75 518 VAL B O 1
ATOM 8724 N N . SER B 1 519 ? 21.781 -22.297 3.104 1 97.75 519 SER B N 1
ATOM 8725 C CA . SER B 1 519 ? 20.656 -22.031 3.998 1 97.75 519 SER B CA 1
ATOM 8726 C C . SER B 1 519 ? 19.609 -23.141 3.93 1 97.75 519 SER B C 1
ATOM 8728 O O . SER B 1 519 ? 18.984 -23.344 2.895 1 97.75 519 SER B O 1
ATOM 8730 N N . PRO B 1 520 ? 19.281 -23.938 4.961 1 97.62 520 PRO B N 1
ATOM 8731 C CA . PRO B 1 520 ? 19.891 -23.703 6.27 1 97.62 520 PRO B CA 1
ATOM 8732 C C . PRO B 1 520 ? 21.281 -24.312 6.391 1 97.62 520 PRO B C 1
ATOM 8734 O O . PRO B 1 520 ? 22 -24.031 7.352 1 97.62 520 PRO B O 1
ATOM 8737 N N . GLY B 1 521 ? 21.656 -25.141 5.492 1 96.88 521 GLY B N 1
ATOM 8738 C CA . GLY B 1 521 ? 22.969 -25.766 5.531 1 96.88 521 GLY B CA 1
ATOM 8739 C C . GLY B 1 521 ? 23.109 -26.781 6.652 1 96.88 521 GLY B C 1
ATOM 8740 O O . GLY B 1 521 ? 22.141 -27.469 7.008 1 96.88 521 GLY B O 1
ATOM 8741 N N . SER B 1 522 ? 24.375 -26.938 7.16 1 94 522 SER B N 1
ATOM 8742 C CA . SER B 1 522 ? 24.688 -27.969 8.141 1 94 522 SER B CA 1
ATOM 8743 C C . SER B 1 522 ? 24.141 -27.609 9.523 1 94 522 SER B C 1
ATOM 8745 O O . SER B 1 522 ? 24.109 -28.453 10.422 1 94 522 SER B O 1
ATOM 8747 N N . ALA B 1 523 ? 23.656 -26.391 9.617 1 93.69 523 ALA B N 1
ATOM 8748 C CA . ALA B 1 523 ? 23.141 -25.922 10.906 1 93.69 523 ALA B CA 1
ATOM 8749 C C . ALA B 1 523 ? 21.859 -26.656 11.289 1 93.69 523 ALA B C 1
ATOM 8751 O O . ALA B 1 523 ? 21.516 -26.766 12.469 1 93.69 523 ALA B O 1
ATOM 8752 N N . VAL B 1 524 ? 21.125 -27.172 10.312 1 97.19 524 VAL B N 1
ATOM 8753 C CA . VAL B 1 524 ? 19.891 -27.938 10.562 1 97.19 524 VAL B CA 1
ATOM 8754 C C . VAL B 1 524 ? 20.094 -29.375 10.109 1 97.19 524 VAL B C 1
ATOM 8756 O O . VAL B 1 524 ? 20.188 -29.656 8.914 1 97.19 524 VAL B O 1
ATOM 8759 N N . GLU B 1 525 ? 20.047 -30.234 11.062 1 95.88 525 GLU B N 1
ATOM 8760 C CA . GLU B 1 525 ? 20.25 -31.656 10.781 1 95.88 525 GLU B CA 1
ATOM 8761 C C . GLU B 1 525 ? 18.953 -32.281 10.258 1 95.88 525 GLU B C 1
ATOM 8763 O O . GLU B 1 525 ? 17.859 -31.938 10.688 1 95.88 525 GLU B O 1
ATOM 8768 N N . ASP B 1 526 ? 19.078 -33.312 9.406 1 94.81 526 ASP B N 1
ATOM 8769 C CA . ASP B 1 526 ? 17.938 -33.969 8.766 1 94.81 526 ASP B CA 1
ATOM 8770 C C . ASP B 1 526 ? 17.047 -34.656 9.797 1 94.81 526 ASP B C 1
ATOM 8772 O O . ASP B 1 526 ? 15.836 -34.781 9.594 1 94.81 526 ASP B O 1
ATOM 8776 N N . GLY B 1 527 ? 17.625 -35.062 10.867 1 95.75 527 GLY B N 1
ATOM 8777 C CA . GLY B 1 527 ? 16.859 -35.812 11.852 1 95.75 527 GLY B CA 1
ATOM 8778 C C . GLY B 1 527 ? 16.188 -34.938 12.891 1 95.75 527 GLY B C 1
ATOM 8779 O O . GLY B 1 527 ? 15.406 -35.406 13.711 1 95.75 527 GLY B O 1
ATOM 8780 N N . ASP B 1 528 ? 16.391 -33.656 12.859 1 97.56 528 ASP B N 1
ATOM 8781 C CA . ASP B 1 528 ? 15.828 -32.719 13.828 1 97.56 528 ASP B CA 1
ATOM 8782 C C . ASP B 1 528 ? 14.609 -32 13.258 1 97.56 528 ASP B C 1
ATOM 8784 O O . ASP B 1 528 ? 14.711 -30.875 12.82 1 97.56 528 ASP B O 1
ATOM 8788 N N . GLU B 1 529 ? 13.492 -32.594 13.461 1 97.38 529 GLU B N 1
ATOM 8789 C CA . GLU B 1 529 ? 12.266 -32.094 12.836 1 97.38 529 GLU B CA 1
ATOM 8790 C C . GLU B 1 529 ? 11.875 -30.719 13.391 1 97.38 529 GLU B C 1
ATOM 8792 O O . GLU B 1 529 ? 11.32 -29.891 12.672 1 97.38 529 GLU B O 1
ATOM 8797 N N . ASP B 1 530 ? 12.133 -30.516 14.664 1 97.94 530 ASP B N 1
ATOM 8798 C CA . ASP B 1 530 ? 11.805 -29.219 15.266 1 97.94 530 ASP B CA 1
ATOM 8799 C C . ASP B 1 530 ? 12.648 -28.094 14.664 1 97.94 530 ASP B C 1
ATOM 8801 O O . ASP B 1 530 ? 12.133 -27.031 14.352 1 97.94 530 ASP B O 1
ATOM 8805 N N . ALA B 1 531 ? 13.914 -28.391 14.5 1 98.12 531 ALA B N 1
ATOM 8806 C CA . ALA B 1 531 ? 14.797 -27.391 13.891 1 98.12 531 ALA B CA 1
ATOM 8807 C C . ALA B 1 531 ? 14.414 -27.141 12.438 1 98.12 531 ALA B C 1
ATOM 8809 O O . ALA B 1 531 ? 14.484 -26.016 11.953 1 98.12 531 ALA B O 1
ATOM 8810 N N . ILE B 1 532 ? 14.039 -28.219 11.805 1 98.5 532 ILE B N 1
ATOM 8811 C CA . ILE B 1 532 ? 13.594 -28.094 10.422 1 98.5 532 ILE B CA 1
ATOM 8812 C C . ILE B 1 532 ? 12.359 -27.188 10.352 1 98.5 532 ILE B C 1
ATOM 8814 O O . ILE B 1 532 ? 12.305 -26.266 9.531 1 98.5 532 ILE B O 1
ATOM 8818 N N . PHE B 1 533 ? 11.445 -27.438 11.211 1 98.62 533 PHE B N 1
ATOM 8819 C CA . PHE B 1 533 ? 10.203 -26.672 11.172 1 98.62 533 PHE B CA 1
ATOM 8820 C C . PHE B 1 533 ? 10.445 -25.219 11.562 1 98.62 533 PHE B C 1
ATOM 8822 O O . PHE B 1 533 ? 9.805 -24.312 11.023 1 98.62 533 PHE B O 1
ATOM 8829 N N . ASP B 1 534 ? 11.336 -24.953 12.492 1 98.31 534 ASP B N 1
ATOM 8830 C CA . ASP B 1 534 ? 11.703 -23.578 12.836 1 98.31 534 ASP B CA 1
ATOM 8831 C C . ASP B 1 534 ? 12.258 -22.844 11.625 1 98.31 534 ASP B C 1
ATOM 8833 O O . ASP B 1 534 ? 11.93 -21.672 11.398 1 98.31 534 ASP B O 1
ATOM 8837 N N . TYR B 1 535 ? 13.086 -23.547 10.883 1 98.19 535 TYR B N 1
ATOM 8838 C CA . TYR B 1 535 ? 13.602 -22.969 9.641 1 98.19 535 TYR B CA 1
ATOM 8839 C C . TYR B 1 535 ? 12.469 -22.672 8.664 1 98.19 535 TYR B C 1
ATOM 8841 O O . TYR B 1 535 ? 12.43 -21.594 8.07 1 98.19 535 TYR B O 1
ATOM 8849 N N . ILE B 1 536 ? 11.57 -23.594 8.531 1 98.56 536 ILE B N 1
ATOM 8850 C CA . ILE B 1 536 ? 10.445 -23.453 7.609 1 98.56 536 ILE B CA 1
ATOM 8851 C C . ILE B 1 536 ? 9.609 -22.25 7.996 1 98.56 536 ILE B C 1
ATOM 8853 O O . ILE B 1 536 ? 9.273 -21.422 7.145 1 98.56 536 ILE B O 1
ATOM 8857 N N . LYS B 1 537 ? 9.32 -22.047 9.273 1 98.31 537 LYS B N 1
ATOM 8858 C CA . LYS B 1 537 ? 8.539 -20.906 9.75 1 98.31 537 LYS B CA 1
ATOM 8859 C C . LYS B 1 537 ? 9.219 -19.578 9.383 1 98.31 537 LYS B C 1
ATOM 8861 O O . LYS B 1 537 ? 8.555 -18.641 8.961 1 98.31 537 LYS B O 1
ATOM 8866 N N . ALA B 1 538 ? 10.5 -19.578 9.461 1 97.31 538 ALA B N 1
ATOM 8867 C CA . ALA B 1 538 ? 11.273 -18.359 9.258 1 97.31 538 ALA B CA 1
ATOM 8868 C C . ALA B 1 538 ? 11.367 -18.016 7.777 1 97.31 538 ALA B C 1
ATOM 8870 O O . ALA B 1 538 ? 11.594 -16.859 7.418 1 97.31 538 ALA B O 1
ATOM 8871 N N . ASN B 1 539 ? 11.102 -18.969 6.934 1 97.56 539 ASN B N 1
ATOM 8872 C CA . ASN B 1 539 ? 11.344 -18.812 5.504 1 97.56 539 ASN B CA 1
ATOM 8873 C C . ASN B 1 539 ? 10.031 -18.75 4.719 1 97.56 539 ASN B C 1
ATOM 8875 O O . ASN B 1 539 ? 10.016 -18.328 3.562 1 97.56 539 ASN B O 1
ATOM 8879 N N . THR B 1 540 ? 8.961 -19.016 5.316 1 98.38 540 THR B N 1
ATOM 8880 C CA . THR B 1 540 ? 7.676 -19.188 4.645 1 98.38 540 THR B CA 1
ATOM 8881 C C . THR B 1 540 ? 7.125 -17.828 4.188 1 98.38 540 THR B C 1
ATOM 8883 O O . THR B 1 540 ? 7.164 -16.859 4.941 1 98.38 540 THR B O 1
ATOM 8886 N N . ILE B 1 541 ? 6.684 -17.766 2.951 1 97.69 541 ILE B N 1
ATOM 8887 C CA . ILE B 1 541 ? 5.922 -16.641 2.416 1 97.69 541 ILE B CA 1
ATOM 8888 C C . ILE B 1 541 ? 4.695 -17.156 1.669 1 97.69 541 ILE B C 1
ATOM 8890 O O . ILE B 1 541 ? 4.586 -18.359 1.404 1 97.69 541 ILE B O 1
ATOM 8894 N N . PRO B 1 542 ? 3.768 -16.266 1.312 1 97.75 542 PRO B N 1
ATOM 8895 C CA . PRO B 1 542 ? 2.643 -16.688 0.479 1 97.75 542 PRO B CA 1
ATOM 8896 C C . PRO B 1 542 ? 3.08 -17.141 -0.913 1 97.75 542 PRO B C 1
ATOM 8898 O O . PRO B 1 542 ? 4.066 -16.641 -1.451 1 97.75 542 PRO B O 1
ATOM 8901 N N . ASN B 1 543 ? 2.369 -18.094 -1.41 1 97.69 543 ASN B N 1
ATOM 8902 C CA . ASN B 1 543 ? 2.465 -18.406 -2.832 1 97.69 543 ASN B CA 1
ATOM 8903 C C . ASN B 1 543 ? 1.337 -17.75 -3.627 1 97.69 543 ASN B C 1
ATOM 8905 O O . ASN B 1 543 ? 1.052 -18.156 -4.754 1 97.69 543 ASN B O 1
ATOM 8909 N N . TRP B 1 544 ? 0.548 -16.891 -2.883 1 97.06 544 TRP B N 1
ATOM 8910 C CA . TRP B 1 544 ? -0.373 -15.906 -3.428 1 97.06 544 TRP B CA 1
ATOM 8911 C C . TRP B 1 544 ? -1.564 -16.578 -4.102 1 97.06 544 TRP B C 1
ATOM 8913 O O . TRP B 1 544 ? -1.965 -16.188 -5.199 1 97.06 544 TRP B O 1
ATOM 8923 N N . HIS B 1 545 ? -2.08 -17.641 -3.553 1 98.56 545 HIS B N 1
ATOM 8924 C CA . HIS B 1 545 ? -3.23 -18.344 -4.113 1 98.56 545 HIS B CA 1
ATOM 8925 C C . HIS B 1 545 ? -4.422 -18.297 -3.16 1 98.56 545 HIS B C 1
ATOM 8927 O O . HIS B 1 545 ? -5.117 -19.297 -2.979 1 98.56 545 HIS B O 1
ATOM 8933 N N . ALA B 1 546 ? -4.598 -17.141 -2.521 1 98.62 546 ALA B N 1
ATOM 8934 C CA . ALA B 1 546 ? -5.715 -17 -1.595 1 98.62 546 ALA B CA 1
ATOM 8935 C C . ALA B 1 546 ? -7.047 -17.234 -2.297 1 98.62 546 ALA B C 1
ATOM 8937 O O . ALA B 1 546 ? -7.25 -16.797 -3.432 1 98.62 546 ALA B O 1
ATOM 8938 N N . SER B 1 547 ? -7.98 -17.922 -1.562 1 98.62 547 SER B N 1
ATOM 8939 C CA . SER B 1 547 ? -9.258 -18.328 -2.131 1 98.62 547 SER B CA 1
ATOM 8940 C C . SER B 1 547 ? -10.258 -18.703 -1.038 1 98.62 547 SER B C 1
ATOM 8942 O O . SER B 1 547 ? -9.922 -18.688 0.148 1 98.62 547 SER B O 1
ATOM 8944 N N . GLY B 1 548 ? -11.484 -18.906 -1.431 1 98.75 548 GLY B N 1
ATOM 8945 C CA . GLY B 1 548 ? -12.461 -19.609 -0.616 1 98.75 548 GLY B CA 1
ATOM 8946 C C . GLY B 1 548 ? -13.234 -18.703 0.32 1 98.75 548 GLY B C 1
ATOM 8947 O O . GLY B 1 548 ? -14.07 -19.156 1.099 1 98.75 548 GLY B O 1
ATOM 8948 N N . THR B 1 549 ? -13.094 -17.391 0.226 1 98.88 549 THR B N 1
ATOM 8949 C CA . THR B 1 549 ? -13.617 -16.469 1.228 1 98.88 549 THR B CA 1
ATOM 8950 C C . THR B 1 549 ? -15.078 -16.125 0.934 1 98.88 549 THR B C 1
ATOM 8952 O O . THR B 1 549 ? -15.727 -15.43 1.719 1 98.88 549 THR B O 1
ATOM 8955 N N . ASN B 1 550 ? -15.57 -16.562 -0.176 1 98.88 550 ASN B N 1
ATOM 8956 C CA . ASN B 1 550 ? -16.969 -16.594 -0.565 1 98.88 550 ASN B CA 1
ATOM 8957 C C . ASN B 1 550 ? -17.344 -17.938 -1.218 1 98.88 550 ASN B C 1
ATOM 8959 O O . ASN B 1 550 ? -17.922 -17.953 -2.305 1 98.88 550 ASN B O 1
ATOM 8963 N N . GLN B 1 551 ? -17.25 -18.984 -0.532 1 98.69 551 GLN B N 1
ATOM 8964 C CA . GLN B 1 551 ? -17.141 -20.328 -1.091 1 98.69 551 GLN B CA 1
ATOM 8965 C C . GLN B 1 551 ? -18.469 -20.766 -1.727 1 98.69 551 GLN B C 1
ATOM 8967 O O . GLN B 1 551 ? -19.547 -20.469 -1.201 1 98.69 551 GLN B O 1
ATOM 8972 N N . MET B 1 552 ? -18.344 -21.422 -2.803 1 98.88 552 MET B N 1
ATOM 8973 C CA . MET B 1 552 ? -19.422 -22.109 -3.496 1 98.88 552 MET B CA 1
ATOM 8974 C C . MET B 1 552 ? -19.703 -23.469 -2.859 1 98.88 552 MET B C 1
ATOM 8976 O O . MET B 1 552 ? -18.906 -24.406 -3.002 1 98.88 552 MET B O 1
ATOM 8980 N N . LEU B 1 553 ? -20.75 -23.547 -2.152 1 98.75 553 LEU B N 1
ATOM 8981 C CA . LEU B 1 553 ? -21.281 -24.719 -1.477 1 98.75 553 LEU B CA 1
ATOM 8982 C C . LEU B 1 553 ? -22.797 -24.594 -1.261 1 98.75 553 LEU B C 1
ATOM 8984 O O . LEU B 1 553 ? -23.328 -23.484 -1.298 1 98.75 553 LEU B O 1
ATOM 8988 N N . PRO B 1 554 ? -23.5 -25.734 -1.036 1 98.56 554 PRO B N 1
ATOM 8989 C CA . PRO B 1 554 ? -24.875 -25.594 -0.581 1 98.56 554 PRO B CA 1
ATOM 8990 C C . PRO B 1 554 ? -25 -24.719 0.656 1 98.56 554 PRO B C 1
ATOM 8992 O O . PRO B 1 554 ? -24.125 -24.719 1.519 1 98.56 554 PRO B O 1
ATOM 8995 N N . GLU B 1 555 ? -26.078 -24 0.647 1 97.75 555 GLU B N 1
ATOM 8996 C CA . GLU B 1 555 ? -26.297 -23.062 1.742 1 97.75 555 GLU B CA 1
ATOM 8997 C C . GLU B 1 555 ? -26.188 -23.766 3.096 1 97.75 555 GLU B C 1
ATOM 8999 O O . GLU B 1 555 ? -25.578 -23.219 4.023 1 97.75 555 GLU B O 1
ATOM 9004 N N . ALA B 1 556 ? -26.688 -24.953 3.215 1 97.75 556 ALA B N 1
ATOM 9005 C CA . ALA B 1 556 ? -26.703 -25.703 4.461 1 97.75 556 ALA B CA 1
ATOM 9006 C C . ALA B 1 556 ? -25.297 -26.125 4.879 1 97.75 556 ALA B C 1
ATOM 9008 O O . ALA B 1 556 ? -25.062 -26.406 6.055 1 97.75 556 ALA B O 1
ATOM 9009 N N . ASP B 1 557 ? -24.391 -26.125 3.93 1 97.88 557 ASP B N 1
ATOM 9010 C CA . ASP B 1 557 ? -23.016 -26.531 4.199 1 97.88 557 ASP B CA 1
ATOM 9011 C C . ASP B 1 557 ? -22.109 -25.328 4.352 1 97.88 557 ASP B C 1
ATOM 9013 O O . ASP B 1 557 ? -20.875 -25.453 4.234 1 97.88 557 ASP B O 1
ATOM 9017 N N . GLY B 1 558 ? -22.703 -24.141 4.461 1 97.69 558 GLY B N 1
ATOM 9018 C CA . GLY B 1 558 ? -21.922 -22.938 4.711 1 97.69 558 GLY B CA 1
ATOM 9019 C C . GLY B 1 558 ? -21.578 -22.172 3.447 1 97.69 558 GLY B C 1
ATOM 9020 O O . GLY B 1 558 ? -20.625 -21.391 3.426 1 97.69 558 GLY B O 1
ATOM 9021 N N . GLY B 1 559 ? -22.312 -22.406 2.404 1 98.5 559 GLY B N 1
ATOM 9022 C CA . GLY B 1 559 ? -22.062 -21.734 1.144 1 98.5 559 GLY B CA 1
ATOM 9023 C C . GLY B 1 559 ? -22.453 -20.266 1.166 1 98.5 559 GLY B C 1
ATOM 9024 O O . GLY B 1 559 ? -23.375 -19.875 1.883 1 98.5 559 GLY B O 1
ATOM 9025 N N . VAL B 1 560 ? -21.703 -19.484 0.435 1 98.88 560 VAL B N 1
ATOM 9026 C CA . VAL B 1 560 ? -22.031 -18.094 0.194 1 98.88 560 VAL B CA 1
ATOM 9027 C C . VAL B 1 560 ? -22.75 -17.953 -1.146 1 98.88 560 VAL B C 1
ATOM 9029 O O . VAL B 1 560 ? -23.703 -17.172 -1.27 1 98.88 560 VAL B O 1
ATOM 9032 N N . VAL B 1 561 ? -22.266 -18.719 -2.16 1 98.88 561 VAL B N 1
ATOM 9033 C CA . VAL B 1 561 ? -22.906 -18.719 -3.469 1 98.88 561 VAL B CA 1
ATOM 9034 C C . VAL B 1 561 ? -23.344 -20.125 -3.844 1 98.88 561 VAL B C 1
ATOM 9036 O O . VAL B 1 561 ? -22.781 -21.109 -3.359 1 98.88 561 VAL B O 1
ATOM 9039 N N . ASP B 1 562 ? -24.344 -20.234 -4.719 1 98.88 562 ASP B N 1
ATOM 9040 C CA . ASP B 1 562 ? -24.797 -21.531 -5.23 1 98.88 562 ASP B CA 1
ATOM 9041 C C . ASP B 1 562 ? -23.953 -21.953 -6.441 1 98.88 562 ASP B C 1
ATOM 9043 O O . ASP B 1 562 ? -22.969 -21.297 -6.785 1 98.88 562 ASP B O 1
ATOM 9047 N N . SER B 1 563 ? -24.328 -23.062 -7.074 1 98.81 563 SER B N 1
ATOM 9048 C CA . SER B 1 563 ? -23.531 -23.609 -8.164 1 98.81 563 SER B CA 1
ATOM 9049 C C . SER B 1 563 ? -23.641 -22.766 -9.422 1 98.81 563 SER B C 1
ATOM 9051 O O . SER B 1 563 ? -22.891 -22.953 -10.383 1 98.81 563 SER B O 1
ATOM 9053 N N . ARG B 1 564 ? -24.531 -21.781 -9.43 1 98.75 564 ARG B N 1
ATOM 9054 C CA . ARG B 1 564 ? -24.625 -20.844 -10.531 1 98.75 564 ARG B CA 1
ATOM 9055 C C . ARG B 1 564 ? -24.031 -19.484 -10.141 1 98.75 564 ARG B C 1
ATOM 9057 O O . ARG B 1 564 ? -24.25 -18.484 -10.836 1 98.75 564 ARG B O 1
ATOM 9064 N N . LEU B 1 565 ? -23.406 -19.391 -8.961 1 98.94 565 LEU B N 1
ATOM 9065 C CA . LEU B 1 565 ? -22.562 -18.312 -8.453 1 98.94 565 LEU B CA 1
ATOM 9066 C C . LEU B 1 565 ? -23.422 -17.141 -7.961 1 98.94 565 LEU B C 1
ATOM 9068 O O . LEU B 1 565 ? -22.953 -16.016 -7.883 1 98.94 565 LEU B O 1
ATOM 9072 N N . ARG B 1 566 ? -24.719 -17.406 -7.754 1 98.75 566 ARG B N 1
ATOM 9073 C CA . ARG B 1 566 ? -25.609 -16.422 -7.145 1 98.75 566 ARG B CA 1
ATOM 9074 C C . ARG B 1 566 ? -25.469 -16.422 -5.629 1 98.75 566 ARG B C 1
ATOM 9076 O O . ARG B 1 566 ? -25.391 -17.484 -5.004 1 98.75 566 ARG B O 1
ATOM 9083 N N . VAL B 1 567 ? -25.422 -15.281 -5.055 1 98.81 567 VAL B N 1
ATOM 9084 C CA . VAL B 1 567 ? -25.312 -15.164 -3.607 1 98.81 567 VAL B CA 1
ATOM 9085 C C . VAL B 1 567 ? -26.625 -15.602 -2.949 1 98.81 567 VAL B C 1
ATOM 9087 O O . VAL B 1 567 ? -27.703 -15.18 -3.361 1 98.81 567 VAL B O 1
ATOM 9090 N N . TYR B 1 568 ? -26.578 -16.5 -1.965 1 98.5 568 TYR B N 1
ATOM 9091 C CA . TYR B 1 568 ? -27.766 -16.969 -1.269 1 98.5 568 TYR B CA 1
ATOM 9092 C C . TYR B 1 568 ? -28.484 -15.828 -0.579 1 98.5 568 TYR B C 1
ATOM 9094 O O . TYR B 1 568 ? -27.859 -14.961 0.032 1 98.5 568 TYR B O 1
ATOM 9102 N N . GLY B 1 569 ? -29.812 -15.766 -0.713 1 96.94 569 GLY B N 1
ATOM 9103 C CA . GLY B 1 569 ? -30.641 -14.867 0.086 1 96.94 569 GLY B CA 1
ATOM 9104 C C . GLY B 1 569 ? -30.828 -13.5 -0.545 1 96.94 569 GLY B C 1
ATOM 9105 O O . GLY B 1 569 ? -31.516 -12.641 0.014 1 96.94 569 GLY B O 1
ATOM 9106 N N . ILE B 1 570 ? -30.266 -13.289 -1.709 1 96.88 570 ILE B N 1
ATOM 9107 C CA . ILE B 1 570 ? -30.359 -11.969 -2.314 1 96.88 570 ILE B CA 1
ATOM 9108 C C . ILE B 1 570 ? -30.484 -12.102 -3.83 1 96.88 570 ILE B C 1
ATOM 9110 O O . ILE B 1 570 ? -29.906 -13 -4.434 1 96.88 570 ILE B O 1
ATOM 9114 N N . ASP B 1 571 ? -31.234 -11.211 -4.426 1 97.38 571 ASP B N 1
ATOM 9115 C CA . ASP B 1 571 ? -31.406 -11.18 -5.879 1 97.38 571 ASP B CA 1
ATOM 9116 C C . ASP B 1 571 ? -30.453 -10.156 -6.516 1 97.38 571 ASP B C 1
ATOM 9118 O O . ASP B 1 571 ? -30.078 -9.172 -5.879 1 97.38 571 ASP B O 1
ATOM 9122 N N . GLY B 1 572 ? -30 -10.445 -7.738 1 98.25 572 GLY B N 1
ATOM 9123 C CA . GLY B 1 572 ? -29.297 -9.461 -8.547 1 98.25 572 GLY B CA 1
ATOM 9124 C C . GLY B 1 572 ? -27.797 -9.391 -8.25 1 98.25 572 GLY B C 1
ATOM 9125 O O . GLY B 1 572 ? -27.141 -8.414 -8.594 1 98.25 572 GLY B O 1
ATOM 9126 N N . LEU B 1 573 ? -27.266 -10.461 -7.609 1 98.75 573 LEU B N 1
ATOM 9127 C CA . LEU B 1 573 ? -25.859 -10.43 -7.211 1 98.75 573 LEU B CA 1
ATOM 9128 C C . LEU B 1 573 ? -25.203 -11.781 -7.461 1 98.75 573 LEU B C 1
ATOM 9130 O O . LEU B 1 573 ? -25.719 -12.82 -7.043 1 98.75 573 LEU B O 1
ATOM 9134 N N . ARG B 1 574 ? -24.078 -11.758 -8.188 1 98.88 574 ARG B N 1
ATOM 9135 C CA . ARG B 1 574 ? -23.203 -12.914 -8.352 1 98.88 574 ARG B CA 1
ATOM 9136 C C . ARG B 1 574 ? -21.766 -12.586 -7.949 1 98.88 574 ARG B C 1
ATOM 9138 O O . ARG B 1 574 ? -21.391 -11.414 -7.887 1 98.88 574 ARG B O 1
ATOM 9145 N N . ILE B 1 575 ? -21.062 -13.57 -7.566 1 98.94 575 ILE B N 1
ATOM 9146 C CA . ILE B 1 575 ? -19.625 -13.461 -7.332 1 98.94 575 ILE B CA 1
ATOM 9147 C C . ILE B 1 575 ? -18.859 -14.375 -8.289 1 98.94 575 ILE B C 1
ATOM 9149 O O . ILE B 1 575 ? -19.141 -15.578 -8.344 1 98.94 575 ILE B O 1
ATOM 9153 N N . ILE B 1 576 ? -17.938 -13.828 -9.07 1 98.94 576 ILE B N 1
ATOM 9154 C CA . ILE B 1 576 ? -17.156 -14.594 -10.023 1 98.94 576 ILE B CA 1
ATOM 9155 C C . ILE B 1 576 ? -15.68 -14.25 -9.883 1 98.94 576 ILE B C 1
ATOM 9157 O O . ILE B 1 576 ? -15.188 -13.328 -10.539 1 98.94 576 ILE B O 1
ATOM 9161 N N . ASP B 1 577 ? -14.977 -14.914 -9.047 1 98.88 577 ASP B N 1
ATOM 9162 C CA . ASP B 1 577 ? -13.539 -14.805 -8.82 1 98.88 577 ASP B CA 1
ATOM 9163 C C . ASP B 1 577 ? -13.023 -15.938 -7.941 1 98.88 577 ASP B C 1
ATOM 9165 O O . ASP B 1 577 ? -13.734 -16.922 -7.715 1 98.88 577 ASP B O 1
ATOM 9169 N N . CYS B 1 578 ? -11.805 -15.859 -7.496 1 98.81 578 CYS B N 1
ATOM 9170 C CA . CYS B 1 578 ? -11.172 -16.969 -6.797 1 98.81 578 CYS B CA 1
ATOM 9171 C C . CYS B 1 578 ? -11.773 -17.156 -5.41 1 98.81 578 CYS B C 1
ATOM 9173 O O . CYS B 1 578 ? -11.57 -18.188 -4.773 1 98.81 578 CYS B O 1
ATOM 9175 N N . SER B 1 579 ? -12.547 -16.188 -4.887 1 98.94 579 SER B N 1
ATOM 9176 C CA . SER B 1 579 ? -13.133 -16.312 -3.553 1 98.94 579 SER B CA 1
ATOM 9177 C C . SER B 1 579 ? -14.188 -17.422 -3.508 1 98.94 579 SER B C 1
ATOM 9179 O O . SER B 1 579 ? -14.562 -17.891 -2.43 1 98.94 579 SER B O 1
ATOM 9181 N N . ILE B 1 580 ? -14.68 -17.938 -4.605 1 98.94 580 ILE B N 1
ATOM 9182 C CA . ILE B 1 580 ? -15.781 -18.891 -4.609 1 98.94 580 ILE B CA 1
ATOM 9183 C C . ILE B 1 580 ? -15.234 -20.312 -4.52 1 98.94 580 ILE B C 1
ATOM 9185 O O . ILE B 1 580 ? -15.984 -21.266 -4.289 1 98.94 580 ILE B O 1
ATOM 9189 N N . ILE B 1 581 ? -13.961 -20.516 -4.637 1 98.88 581 ILE B N 1
ATOM 9190 C CA . ILE B 1 581 ? -13.344 -21.828 -4.762 1 98.88 581 ILE B CA 1
ATOM 9191 C C . ILE B 1 581 ? -13.617 -22.656 -3.5 1 98.88 581 ILE B C 1
ATOM 9193 O O . ILE B 1 581 ? -13.203 -22.266 -2.404 1 98.88 581 ILE B O 1
ATOM 9197 N N . PRO B 1 582 ? -14.227 -23.781 -3.621 1 98.38 582 PRO B N 1
ATOM 9198 C CA . PRO B 1 582 ? -14.562 -24.562 -2.426 1 98.38 582 PRO B CA 1
ATOM 9199 C C . PRO B 1 582 ? -13.414 -25.469 -1.969 1 98.38 582 PRO B C 1
ATOM 9201 O O . PRO B 1 582 ? -13.281 -25.75 -0.775 1 98.38 582 PRO B O 1
ATOM 9204 N N . VAL B 1 583 ? -12.68 -25.953 -2.936 1 98.06 583 VAL B N 1
ATOM 9205 C CA . VAL B 1 583 ? -11.469 -26.734 -2.723 1 98.06 583 VAL B CA 1
ATOM 9206 C C . VAL B 1 583 ? -10.336 -26.188 -3.578 1 98.06 583 VAL B C 1
ATOM 9208 O O . VAL B 1 583 ? -10.438 -26.141 -4.805 1 98.06 583 VAL B O 1
ATOM 9211 N N . LEU B 1 584 ? -9.328 -25.781 -2.887 1 98.44 584 LEU B N 1
ATOM 9212 C CA . LEU B 1 584 ? -8.227 -25.156 -3.607 1 98.44 584 LEU B CA 1
ATOM 9213 C C . LEU B 1 584 ? -7.555 -26.156 -4.551 1 98.44 584 LEU B C 1
ATOM 9215 O O . LEU B 1 584 ? -7.145 -27.234 -4.125 1 98.44 584 LEU B O 1
ATOM 9219 N N . PRO B 1 585 ? -7.445 -25.844 -5.816 1 98.5 585 PRO B N 1
ATOM 9220 C CA . PRO B 1 585 ? -6.781 -26.75 -6.754 1 98.5 585 PRO B CA 1
ATOM 9221 C C . PRO B 1 585 ? -5.309 -26.969 -6.418 1 98.5 585 PRO B C 1
ATOM 9223 O O . PRO B 1 585 ? -4.652 -26.078 -5.887 1 98.5 585 PRO B O 1
ATOM 9226 N N . ASP B 1 586 ? -4.773 -28.172 -6.758 1 98.44 586 ASP B N 1
ATOM 9227 C CA . ASP B 1 586 ? -3.385 -28.547 -6.488 1 98.44 586 ASP B CA 1
ATOM 9228 C C . ASP B 1 586 ? -2.451 -27.984 -7.559 1 98.44 586 ASP B C 1
ATOM 9230 O O . ASP B 1 586 ? -1.649 -28.719 -8.133 1 98.44 586 ASP B O 1
ATOM 9234 N N . VAL B 1 587 ? -2.539 -26.656 -7.75 1 98 587 VAL B N 1
ATOM 9235 C CA . VAL B 1 587 ? -1.769 -25.922 -8.758 1 98 587 VAL B CA 1
ATOM 9236 C C . VAL B 1 587 ? -1.854 -24.422 -8.492 1 98 587 VAL B C 1
ATOM 9238 O O . VAL B 1 587 ? -2.689 -23.969 -7.707 1 98 587 VAL B O 1
ATOM 9241 N N . ASN B 1 588 ? -0.996 -23.641 -9.078 1 97.38 588 ASN B N 1
ATOM 9242 C CA . ASN B 1 588 ? -1.196 -22.203 -9.164 1 97.38 588 ASN B CA 1
ATOM 9243 C C . ASN B 1 588 ? -2.523 -21.859 -9.836 1 97.38 588 ASN B C 1
ATOM 9245 O O . ASN B 1 588 ? -2.891 -22.469 -10.844 1 97.38 588 ASN B O 1
ATOM 9249 N N . ILE B 1 589 ? -3.236 -20.844 -9.406 1 98.06 589 ILE B N 1
ATOM 9250 C CA . ILE B 1 589 ? -4.676 -20.922 -9.633 1 98.06 589 ILE B CA 1
ATOM 9251 C C . ILE B 1 589 ? -5.066 -19.969 -10.758 1 98.06 589 ILE B C 1
ATOM 9253 O O . ILE B 1 589 ? -6.254 -19.75 -11.016 1 98.06 589 ILE B O 1
ATOM 9257 N N . VAL B 1 590 ? -4.109 -19.391 -11.469 1 98.25 590 VAL B N 1
ATOM 9258 C CA . VAL B 1 590 ? -4.488 -18.469 -12.539 1 98.25 590 VAL B CA 1
ATOM 9259 C C . VAL B 1 590 ? -5.328 -19.203 -13.578 1 98.25 590 VAL B C 1
ATOM 9261 O O . VAL B 1 590 ? -6.328 -18.672 -14.062 1 98.25 590 VAL B O 1
ATOM 9264 N N . GLY B 1 591 ? -4.957 -20.453 -13.953 1 98.44 591 GLY B N 1
ATOM 9265 C CA . GLY B 1 591 ? -5.754 -21.266 -14.867 1 98.44 591 GLY B CA 1
ATOM 9266 C C . GLY B 1 591 ? -7.176 -21.484 -14.391 1 98.44 591 GLY B C 1
ATOM 9267 O O . GLY B 1 591 ? -8.125 -21.109 -15.078 1 98.44 591 GLY B O 1
ATOM 9268 N N . PRO B 1 592 ? -7.305 -22.031 -13.219 1 98.81 592 PRO B N 1
ATOM 9269 C CA . PRO B 1 592 ? -8.641 -22.219 -12.641 1 98.81 592 PRO B CA 1
ATOM 9270 C C . PRO B 1 592 ? -9.445 -20.922 -12.609 1 98.81 592 PRO B C 1
ATOM 9272 O O . PRO B 1 592 ? -10.656 -20.938 -12.836 1 98.81 592 PRO B O 1
ATOM 9275 N N . VAL B 1 593 ? -8.875 -19.797 -12.352 1 98.88 593 VAL B N 1
ATOM 9276 C CA . VAL B 1 593 ? -9.602 -18.531 -12.242 1 98.88 593 VAL B CA 1
ATOM 9277 C C . VAL B 1 593 ? -10.102 -18.109 -13.625 1 98.88 593 VAL B C 1
ATOM 9279 O O . VAL B 1 593 ? -11.211 -17.594 -13.758 1 98.88 593 VAL B O 1
ATOM 9282 N N . PHE B 1 594 ? -9.266 -18.266 -14.672 1 98.88 594 PHE B N 1
ATOM 9283 C CA . PHE B 1 594 ? -9.742 -18.016 -16.031 1 98.88 594 PHE B CA 1
ATOM 9284 C C . PHE B 1 594 ? -10.938 -18.906 -16.359 1 98.88 594 PHE B C 1
ATOM 9286 O O . PHE B 1 594 ? -11.922 -18.453 -16.938 1 98.88 594 PHE B O 1
ATOM 9293 N N . MET B 1 595 ? -10.828 -20.156 -15.984 1 98.88 595 MET B N 1
ATOM 9294 C CA . MET B 1 595 ? -11.93 -21.078 -16.203 1 98.88 595 MET B CA 1
ATOM 9295 C C . MET B 1 595 ? -13.188 -20.625 -15.461 1 98.88 595 MET B C 1
ATOM 9297 O O . MET B 1 595 ? -14.289 -20.672 -16.016 1 98.88 595 MET B O 1
ATOM 9301 N N . ILE B 1 596 ? -13.055 -20.141 -14.266 1 98.94 596 ILE B N 1
ATOM 9302 C CA . ILE B 1 596 ? -14.172 -19.625 -13.484 1 98.94 596 ILE B CA 1
ATOM 9303 C C . ILE B 1 596 ? -14.82 -18.438 -14.211 1 98.94 596 ILE B C 1
ATOM 9305 O O . ILE B 1 596 ? -16.047 -18.312 -14.234 1 98.94 596 ILE B O 1
ATOM 9309 N N . GLY B 1 597 ? -13.984 -17.562 -14.773 1 98.88 597 GLY B N 1
ATOM 9310 C CA . GLY B 1 597 ? -14.508 -16.484 -15.594 1 98.88 597 GLY B CA 1
ATOM 9311 C C . GLY B 1 597 ? -15.328 -16.969 -16.766 1 98.88 597 GLY B C 1
ATOM 9312 O O . GLY B 1 597 ? -16.438 -16.484 -17.016 1 98.88 597 GLY B O 1
ATOM 9313 N N . GLU B 1 598 ? -14.828 -17.969 -17.5 1 98.69 598 GLU B N 1
ATOM 9314 C CA . GLU B 1 598 ? -15.539 -18.562 -18.625 1 98.69 598 GLU B CA 1
ATOM 9315 C C . GLU B 1 598 ? -16.859 -19.188 -18.188 1 98.69 598 GLU B C 1
ATOM 9317 O O . GLU B 1 598 ? -17.891 -18.969 -18.812 1 98.69 598 GLU B O 1
ATOM 9322 N N . LYS B 1 599 ? -16.781 -19.938 -17.172 1 98.81 599 LYS B N 1
ATOM 9323 C CA . LYS B 1 599 ? -17.953 -20.625 -16.672 1 98.81 599 LYS B CA 1
ATOM 9324 C C . LYS B 1 599 ? -19 -19.625 -16.172 1 98.81 599 LYS B C 1
ATOM 9326 O O . LYS B 1 599 ? -20.188 -19.781 -16.438 1 98.81 599 LYS B O 1
ATOM 9331 N N . GLY B 1 600 ? -18.547 -18.641 -15.406 1 98.75 600 GLY B N 1
ATOM 9332 C CA . GLY B 1 600 ? -19.453 -17.609 -14.938 1 98.75 600 GLY B CA 1
ATOM 9333 C C . GLY B 1 600 ? -20.203 -16.906 -16.062 1 98.75 600 GLY B C 1
ATOM 9334 O O . GLY B 1 600 ? -21.406 -16.719 -15.977 1 98.75 600 GLY B O 1
ATOM 9335 N N . ALA B 1 601 ? -19.484 -16.547 -17.062 1 98.5 601 ALA B N 1
ATOM 9336 C CA . ALA B 1 601 ? -20.125 -15.914 -18.219 1 98.5 601 ALA B CA 1
ATOM 9337 C C . ALA B 1 601 ? -21.125 -16.844 -18.875 1 98.5 601 ALA B C 1
ATOM 9339 O O . ALA B 1 601 ? -22.219 -16.422 -19.266 1 98.5 601 ALA B O 1
ATOM 9340 N N . GLU B 1 602 ? -20.734 -18.109 -19.016 1 97.88 602 GLU B N 1
ATOM 9341 C CA . GLU B 1 602 ? -21.625 -19.109 -19.594 1 97.88 602 GLU B CA 1
ATOM 9342 C C . GLU B 1 602 ? -22.922 -19.203 -18.797 1 97.88 602 GLU B C 1
ATOM 9344 O O . GLU B 1 602 ? -24.016 -19.234 -19.375 1 97.88 602 GLU B O 1
ATOM 9349 N N . LEU B 1 603 ? -22.844 -19.281 -17.531 1 98.5 603 LEU B N 1
ATOM 9350 C CA . LEU B 1 603 ? -24.016 -19.406 -16.656 1 98.5 603 LEU B CA 1
ATOM 9351 C C . LEU B 1 603 ? -24.922 -18.188 -16.797 1 98.5 603 LEU B C 1
ATOM 9353 O O . LEU B 1 603 ? -26.141 -18.328 -16.875 1 98.5 603 LEU B O 1
ATOM 9357 N N . ILE B 1 604 ? -24.312 -17 -16.797 1 98.62 604 ILE B N 1
ATOM 9358 C CA . ILE B 1 604 ? -25.094 -15.773 -16.922 1 98.62 604 ILE B CA 1
ATOM 9359 C C . ILE B 1 604 ? -25.828 -15.758 -18.266 1 98.62 604 ILE B C 1
ATOM 9361 O O . ILE B 1 604 ? -27.016 -15.43 -18.328 1 98.62 604 ILE B O 1
ATOM 9365 N N . ARG B 1 605 ? -25.156 -16.062 -19.328 1 98.06 605 ARG B N 1
ATOM 9366 C CA . ARG B 1 605 ? -25.766 -16.078 -20.656 1 98.06 605 ARG B CA 1
ATOM 9367 C C . ARG B 1 605 ? -26.922 -17.062 -20.719 1 98.06 605 ARG B C 1
ATOM 9369 O O . ARG B 1 605 ? -27.953 -16.766 -21.328 1 98.06 605 ARG B O 1
ATOM 9376 N N . GLU B 1 606 ? -26.766 -18.219 -20.125 1 97.56 606 GLU B N 1
ATOM 9377 C CA . GLU B 1 606 ? -27.844 -19.188 -20.047 1 97.56 606 GLU B CA 1
ATOM 9378 C C . GLU B 1 606 ? -29.031 -18.641 -19.281 1 97.56 606 GLU B C 1
ATOM 9380 O O . GLU B 1 606 ? -30.172 -18.734 -19.734 1 97.56 606 GLU B O 1
ATOM 9385 N N . ASP B 1 607 ? -28.766 -18.047 -18.156 1 97.94 607 ASP B N 1
ATOM 9386 C CA . ASP B 1 607 ? -29.812 -17.578 -17.266 1 97.94 607 ASP B CA 1
ATOM 9387 C C . ASP B 1 607 ? -30.594 -16.406 -17.891 1 97.94 607 ASP B C 1
ATOM 9389 O O . ASP B 1 607 ? -31.766 -16.203 -17.578 1 97.94 607 ASP B O 1
ATOM 9393 N N . TRP B 1 608 ? -29.984 -15.68 -18.766 1 97.56 608 TRP B N 1
ATOM 9394 C CA . TRP B 1 608 ? -30.625 -14.508 -19.344 1 97.56 608 TRP B CA 1
ATOM 9395 C C . TRP B 1 608 ? -30.891 -14.711 -20.828 1 97.56 608 TRP B C 1
ATOM 9397 O O . TRP B 1 608 ? -30.938 -13.75 -21.594 1 97.56 608 TRP B O 1
ATOM 9407 N N . ASN B 1 609 ? -30.891 -15.914 -21.328 1 95.19 609 ASN B N 1
ATOM 9408 C CA . ASN B 1 609 ? -31.344 -16.391 -22.625 1 95.19 609 ASN B CA 1
ATOM 9409 C C . ASN B 1 609 ? -30.516 -15.789 -23.766 1 95.19 609 ASN B C 1
ATOM 9411 O O . ASN B 1 609 ? -31.062 -15.281 -24.734 1 95.19 609 ASN B O 1
ATOM 9415 N N . ASP B 1 610 ? -29.219 -15.664 -23.578 1 90.38 610 ASP B N 1
ATOM 9416 C CA . ASP B 1 610 ? -28.266 -15.289 -24.625 1 90.38 610 ASP B CA 1
ATOM 9417 C C . ASP B 1 610 ? -27.562 -16.516 -25.172 1 90.38 610 ASP B C 1
ATOM 9419 O O . ASP B 1 610 ? -26.328 -16.547 -25.219 1 90.38 610 ASP B O 1
ATOM 9423 N N . THR B 1 611 ? -28.219 -17.656 -25.328 1 75.44 611 THR B N 1
ATOM 9424 C CA . THR B 1 611 ? -27.578 -18.859 -25.859 1 75.44 611 THR B CA 1
ATOM 9425 C C . THR B 1 611 ? -27.656 -18.875 -27.375 1 75.44 611 THR B C 1
ATOM 9427 O O . THR B 1 611 ? -28.625 -18.391 -27.969 1 75.44 611 THR B O 1
ATOM 9430 N N . GLU B 1 612 ? -26.562 -18.703 -28.094 1 55.59 612 GLU B N 1
ATOM 9431 C CA . GLU B 1 612 ? -26.625 -18.859 -29.547 1 55.59 612 GLU B CA 1
ATOM 9432 C C . GLU B 1 612 ? -27.641 -19.938 -29.938 1 55.59 612 GLU B C 1
ATOM 9434 O O . GLU B 1 612 ? -27.688 -21 -29.328 1 55.59 612 GLU B O 1
ATOM 9439 N N . SER B 1 613 ? -28.719 -19.547 -30.453 1 41.28 613 SER B N 1
ATOM 9440 C CA . SER B 1 613 ? -29.453 -20.547 -31.234 1 41.28 613 SER B CA 1
ATOM 9441 C C . SER B 1 613 ? -28.516 -21.344 -32.156 1 41.28 613 SER B C 1
ATOM 9443 O O . SER B 1 613 ? -27.562 -20.797 -32.688 1 41.28 613 SER B O 1
#

Organism: Fusarium pseudograminearum (strain CS3096) (NCBI:txid1028729)

Foldseek 3Di:
DPPPPPPPPPPPPPLPLPPVDPPPDLDADDDDQEWQEEEAAQAFLRLLLLQLLPVLVPTFYEYEFQAEDCVVQVLLWFLLSLVVPDPHRQWPQDWAAQFPQLVGDIFTFTWTGYRLIRLSRANFFDADFAQVQQVVVVVQPQPQRGSVNLQVLLQQAEAEAEADCVQVFDCWQVAEDRSSHHDHQFYKYFFGHDFLLLVLLLVLCVLVVQARDRHCRPRANTHFGGTIGRADNLLIHGGSVRRRNVVCSPRPSYGYAYSKHWKAFDWDQPDPFIATFWTWIARVVVRDIDTHGHPAFYEYAHAQAVSLVRCLLHQEEDPVQNVVFVNHHRYYADLFFWFKAFKKKFKFKFFFDPDVSQAPALCVLPVVVVVVQVVVCSSPNHHPSSHHFWRRKGFAQDACVVCVVLPNNVLVVVVNNPTTFKMKTKGRHDPPDADFPADGDDNRTGMIIIMMMTLRDPQIDGWGDPHSTSVDGIHHHRNPPPDPNNLSSQLVVVVSNLSSLPRPSNLVRGDDPSSRTRVNGPVDDNVDSVSSSSRCSRGMHTSNQIEQSQAAGPVVVSHQAHSLQHGPRYGRYGYQARHHHNRRGSDRCSSVSSSSSSSNSVSVCVVVVVDDD/DDPPPPPPPPPPPPPPLPPVDPPPDLPADDDDQEWQEEEAAQAFLSLLLLQLLPVLVPTFYEYEFQAEDCVVQVLLWFLLSLVVPDPHRQWPQDWAAQFPQLVGDIFTFTWTGYRLIRLSRANFFDADFAQVQQVVVVVQPQPQRGSVNLQVLLQQAEAEAEADVVQVFDCWQVAEDRSSHHPHQFYKYFFGHDFLLLVLLLVLCVLVVFARDRHCHPRANTHFGGTIGRADNLLIHGGSVRRRNVVCSPRPSYRYAYSKHWKAFDWDQPDPFIATFWTWIARVVVRDIDTHGHPAFYEYAHAQAVSLVRCLLHQEEDPVQNVVFVNHHRYYADLFFWFKAFKKKFKWKFFFDPDVSQAPALCVLPVVVVVVQVVVCSSPNHHPSSHHFWRRKGFAQDACVVCVVLPNNVLVVVVNNPTTFKMKTKGRADPPDADFPADGDDNRTGMIIIMMMTLRDPFIDGWGDPHSTSVDGIHHHRNPPPDPNNLSSQLVVVVSNLSSLPRPSNLVRGDDPSSRTRVNGPVDDNVDSVSSSSRCSRGMHTSNQIEQSQAAGPVVVSHQAHSLQHGPRYGRYGYQARHHHNRRGSDRCSSVSSSSSSSNSVSVCVVVVVDDD

Solvent-accessible surface area (backbone atoms only — not comparable to full-atom values): 60856 Å² total; per-residue (Å²): 138,84,79,77,81,79,78,78,76,76,76,76,75,73,75,73,70,76,65,78,67,69,83,81,70,85,62,78,54,83,81,64,67,61,29,39,30,35,32,44,21,26,14,39,18,26,21,36,26,54,33,58,52,38,67,83,63,81,35,36,38,38,35,29,12,55,23,40,64,54,60,60,38,34,20,50,35,38,35,43,24,52,85,71,40,64,55,36,86,47,27,64,51,43,56,37,47,63,20,73,46,39,80,51,47,65,47,75,45,72,40,35,26,16,47,5,14,44,52,45,64,54,73,44,47,47,36,62,12,30,34,53,52,29,37,46,44,21,73,57,54,19,69,77,42,24,34,84,58,43,48,61,44,51,18,50,42,19,18,72,38,74,82,64,71,91,72,66,52,70,62,78,56,69,53,68,56,69,85,58,37,43,83,27,53,35,26,26,20,60,63,42,42,67,39,56,49,57,57,19,44,59,60,11,32,50,68,65,71,29,49,79,49,55,54,42,63,78,38,46,37,54,18,26,36,54,34,41,22,31,15,38,88,80,51,30,50,30,18,25,36,62,23,29,34,60,72,38,70,85,41,88,43,52,40,59,40,61,33,19,36,66,57,32,57,35,69,48,68,89,58,100,54,34,31,40,43,30,36,30,29,38,35,25,61,77,42,42,72,46,72,35,34,21,80,50,29,36,35,38,15,48,32,39,59,47,34,36,46,46,37,36,59,42,12,34,22,25,64,67,64,29,57,65,59,49,44,69,74,74,41,80,38,74,39,47,14,27,56,19,35,57,34,40,30,34,48,39,32,27,32,36,60,87,39,66,57,51,18,54,31,44,48,80,65,32,63,69,54,34,49,49,28,48,50,42,25,77,71,73,66,38,48,65,32,30,25,59,65,49,35,41,36,29,21,31,60,63,52,69,66,55,32,45,72,59,55,22,42,65,40,48,75,69,69,59,52,72,40,35,40,37,36,38,28,42,24,37,23,67,48,68,78,68,54,54,100,62,35,61,70,50,75,92,52,23,22,29,14,49,31,40,26,52,36,62,57,72,30,56,18,35,44,46,74,75,57,79,50,67,54,49,68,60,43,34,33,61,37,52,59,70,30,69,40,36,51,31,52,50,51,53,47,50,54,46,50,52,44,26,44,56,25,66,63,31,24,75,57,30,52,68,64,82,51,7,30,49,29,60,31,86,82,47,53,90,86,38,59,67,56,46,46,54,49,42,42,74,48,49,44,72,61,71,43,57,19,14,9,35,19,43,23,39,65,91,76,56,26,36,14,38,68,80,28,36,36,70,80,43,43,31,40,32,55,40,41,41,12,33,39,68,64,76,55,43,44,60,51,61,37,49,31,47,30,45,10,51,50,48,31,51,48,50,29,56,76,69,72,61,58,83,126,135,85,78,78,80,79,78,78,77,76,75,77,74,74,74,71,68,77,65,76,67,70,84,79,68,85,62,78,57,83,82,63,68,63,30,39,32,35,30,44,21,25,13,38,17,27,21,38,25,53,34,59,53,37,67,82,64,82,36,35,38,36,34,29,12,54,23,43,64,55,60,60,36,33,20,48,34,38,36,44,24,54,85,70,40,64,56,37,86,48,26,65,53,41,56,38,45,65,20,73,44,40,80,51,46,66,46,74,45,73,41,34,25,16,49,4,13,45,50,44,64,55,75,43,49,47,38,61,14,29,32,53,54,29,38,47,44,22,72,58,55,20,70,76,42,24,35,83,57,42,49,61,45,50,18,50,42,20,19,72,39,74,83,65,72,88,72,68,52,70,62,79,55,67,52,69,56,70,83,58,38,42,84,26,52,35,26,25,20,62,63,43,41,67,39,58,49,57,56,18,44,58,60,11,33,50,68,64,71,28,49,80,49,55,57,40,62,78,39,45,36,56,17,26,38,53,34,42,22,30,14,37,88,80,51,30,49,29,18,25,36,60,23,29,35,60,73,39,71,85,41,88,43,50,41,60,40,60,33,19,37,66,57,32,57,36,70,48,68,87,56,98,54,32,30,38,42,29,37,31,29,36,36,24,62,75,43,43,73,46,73,35,34,21,78,52,29,36,35,38,14,50,32,39,60,47,34,36,45,44,37,36,60,43,12,35,22,24,63,67,64,28,56,68,60,51,43,70,73,73,41,82,38,74,39,45,13,27,57,19,34,57,34,39,32,34,47,40,32,27,32,34,60,88,41,66,56,50,17,52,30,44,48,80,65,31,62,71,55,34,47,50,29,49,51,43,26,77,72,73,66,37,48,66,31,30,24,58,64,48,35,41,36,30,21,32,58,64,52,69,65,55,32,43,72,57,54,22,42,65,40,47,75,70,69,60,51,74,42,35,41,36,36,38,28,44,24,39,22,65,49,66,79,69,54,54,102,59,34,60,70,50,74,92,54,22,22,28,14,48,30,40,27,52,36,62,57,72,29,56,17,34,46,46,75,76,59,78,49,68,52,50,69,60,41,34,33,62,36,51,59,70,30,69,40,37,51,31,51,50,51,52,46,51,56,45,50,53,43,25,44,58,26,67,64,31,24,74,57,30,51,66,66,81,50,7,30,49,28,59,31,86,82,48,52,92,85,38,62,68,55,45,46,54,51,44,41,75,48,51,43,74,61,72,43,58,20,14,9,36,18,42,22,39,67,93,76,56,25,36,13,38,68,81,28,37,36,70,82,44,42,32,40,32,55,40,41,42,12,32,40,70,63,77,57,43,44,61,50,61,36,50,32,47,30,45,10,50,50,48,32,51,47,51,30,56,76,67,71,60,60,82,125

Sequence (1226 aa):
MFSSKLTLAIGLLYAHSILARPIKGIERAVIQDEYDFIIAGGGTAGLVVANRLTESGKFRVLVLEAGPDPNVVAAYKPLGGNSLITGSAIDWRFDTAPQQGLDGRILTYHRGKGLGGSSMINGFYYGRGTSTVYDLWEKRGNPGWSWDNVYPLFVKGTHFNPQNESKGFDSTYKTYNSTAYGNGPLEIAYQGYVPETGIAFMNACEAANIPIVEDYNTGNSTGIKQGTATLDKHLLRSSSYDGYLKQALGRKNLDVLYYAPVMQLLSKTDGDRPKVTGVRFMDHPTGRSHQVHASKEVIVSMGAFQSPQLLMVSGFGPSSELDKFAIEPVLINENIGRNLNDHSVFSIMARVEDDLQFSSSQLSSDFTLLEAAQEEFYNNGTGPYTAPSGITNGFQRLSEQELFDIGAGSVVEAGLGDQSHIEYLFESTWYPSGPTPYYKPLSNESYISLTASSMVALSRGNISLKGTSMMMAPEINPNYYTHDADRAIAVRSFHYLRKILAHPALSRYTYGANHGEVSPGSAVEDGDEDAIFDYIKANTIPNWHASGTNQMLPEADGGVVDSRLRVYGIDGLRIIDCSIIPVLPDVNIVGPVFMIGEKGAELIREDWNDTESMFSSKLTLAIGLLYAHSILARPIKGIERAVIQDEYDFIIAGGGTAGLVVANRLTESGKFRVLVLEAGPDPNVVAAYKPLGGNSLITGSAIDWRFDTAPQQGLDGRILTYHRGKGLGGSSMINGFYYGRGTSTVYDLWEKRGNPGWSWDNVYPLFVKGTHFNPQNESKGFDSTYKTYNSTAYGNGPLEIAYQGYVPETGIAFMNACEAANIPIVEDYNTGNSTGIKQGTATLDKHLLRSSSYDGYLKQALGRKNLDVLYYAPVMQLLSKTDGDRPKVTGVRFMDHPTGRSHQVHASKEVIVSMGAFQSPQLLMVSGFGPSSELDKFAIEPVLINENIGRNLNDHSVFSIMARVEDDLQFSSSQLSSDFTLLEAAQEEFYNNGTGPYTAPSGITNGFQRLSEQELFDIGAGSVVEAGLGDQSHIEYLFESTWYPSGPTPYYKPLSNESYISLTASSMVALSRGNISLKGTSMMMAPEINPNYYTHDADRAIAVRSFHYLRKILAHPALSRYTYGANHGEVSPGSAVEDGDEDAIFDYIKANTIPNWHASGTNQMLPEADGGVVDSRLRVYGIDGLRIIDCSIIPVLPDVNIVGPVFMIGEKGAELIREDWNDTES

pLDDT: mean 93.5, std 13.88, range [25.66, 98.94]